Protein AF-A0A7V2CIP9-F1 (afdb_monomer_lite)

Sequence (774 aa):
MRRPSWRCRARSMRAGDEVSRTGVQPMKRLMPIAPMVVFCLCLAISAQAGPSPEFLATIKDDEPNPLPRYATEQERLIPLRPADLRDYMMMAPPPGLVHCVAEYEPMQGAVVRWGTFNALLTEFIVGFAQPGTGLTAWVIVNSSSQQSSAAATLSAAGANMSQVQFIIAATNSVCIRDYGPRYVFQDNTKAVVDHVYNRPRPYDDVIPNLLAQMWYEPIYDLPLLHGGGNFHLLATGAGFTSTLILDENPALTQTQVADFYREYQNIDPLVVYQRLPAGIDATGHIDMWACPVSDTEFIVAEFPSGDPNYLGYTLTEAAAADLVSRGYTVYRVPGLNSGPGGYNGTHYTYTNSVILNDRVFLPYYGGVHSGRDAQALAVWQAAMPNHTIIPVNCAEIIPFGGAVHCVMMHVPAYTQAAPSVKVLSPDGGEVWGAGHVREITWAANDDLAVTSVDLYYSTDGGATFPFVIATGEAHDGRYTWTVPGTMSENCRVRIVVHDGNANSGQDLSDADFTITRVKRQVYDFGTSAGVDRWAYGSYSDSWIEDLEANRTPPECMTEVTAIDPGAYARLAASDATAPSPDPNRYTNPQPLAGDESTLRAEFTIRENPDNIVGLEALWEGYGAGAAHTELYIWDDVAGNWSDGAGRVGDNRYIDAYRAYADYVLSGQIKSGFDNYINGADLLTLLVYCDSFLSGVPSYHDYVQVVVYSLSIGDFDGDGDVDLADFVTFQLCFGGSGNPPATTCPPGVDADLDGDGDVDLADFLIFQQNFTGSQ

Radius of gyration: 42.33 Å; chains: 1; bounding box: 101×97×123 Å

pLDDT: mean 76.07, std 21.79, range [25.22, 98.81]

Structure (mmCIF, N/CA/C/O backbone):
data_AF-A0A7V2CIP9-F1
#
_entry.id   AF-A0A7V2CIP9-F1
#
loop_
_atom_site.group_PDB
_atom_site.id
_atom_site.type_symbol
_atom_site.label_atom_id
_atom_site.label_alt_id
_atom_site.label_comp_id
_atom_site.label_asym_id
_atom_site.label_entity_id
_atom_site.label_seq_id
_atom_site.pdbx_PDB_ins_code
_atom_site.Cartn_x
_atom_site.Cartn_y
_atom_site.Cartn_z
_atom_site.occupancy
_atom_site.B_iso_or_equiv
_atom_site.auth_seq_id
_atom_site.auth_comp_id
_atom_site.auth_asym_id
_atom_site.auth_atom_id
_atom_site.pdbx_PDB_model_num
ATOM 1 N N . MET A 1 1 ? -67.831 -17.554 -13.988 1.00 39.06 1 MET A N 1
ATOM 2 C CA . MET A 1 1 ? -67.340 -17.327 -15.368 1.00 39.06 1 MET A CA 1
ATOM 3 C C . MET A 1 1 ? -66.137 -18.230 -15.614 1.00 39.06 1 MET A C 1
ATOM 5 O O . MET A 1 1 ? -65.437 -18.560 -14.668 1.00 39.06 1 MET A O 1
ATOM 9 N N . ARG A 1 2 ? -66.031 -18.765 -16.832 1.00 32.12 2 ARG A N 1
ATOM 10 C CA . ARG A 1 2 ? -65.379 -20.038 -17.187 1.00 32.12 2 ARG A CA 1
ATOM 11 C C . ARG A 1 2 ? -63.836 -20.039 -17.101 1.00 32.12 2 ARG A C 1
ATOM 13 O O . ARG A 1 2 ? -63.178 -19.195 -17.689 1.00 32.12 2 ARG A O 1
ATOM 20 N N . ARG A 1 3 ? -63.315 -21.077 -16.437 1.00 31.12 3 ARG A N 1
ATOM 21 C CA . ARG A 1 3 ? -62.054 -21.829 -16.677 1.00 31.12 3 ARG A CA 1
ATOM 22 C C . ARG A 1 3 ? -62.180 -22.689 -17.975 1.00 31.12 3 ARG A C 1
ATOM 24 O O . ARG A 1 3 ? -63.314 -22.782 -18.450 1.00 31.12 3 ARG A O 1
ATOM 31 N N . PRO A 1 4 ? -61.197 -23.502 -18.451 1.00 52.28 4 PRO A N 1
ATOM 32 C CA . PRO A 1 4 ? -59.718 -23.528 -18.314 1.00 52.28 4 PRO A CA 1
ATOM 33 C C . PRO A 1 4 ? -58.941 -24.041 -19.589 1.00 52.28 4 PRO A C 1
ATOM 35 O O . PRO A 1 4 ? -59.543 -24.355 -20.604 1.00 52.28 4 PRO A O 1
ATOM 38 N N . SER A 1 5 ? -57.601 -24.169 -19.488 1.00 32.22 5 SER A N 1
ATOM 39 C CA . SER A 1 5 ? -56.650 -25.215 -19.998 1.00 32.22 5 SER A CA 1
ATOM 40 C C . SER A 1 5 ? -56.887 -26.106 -21.259 1.00 32.22 5 SER A C 1
ATOM 42 O O . SER A 1 5 ? -57.989 -26.594 -21.469 1.00 32.22 5 SER A O 1
ATOM 44 N N . TRP A 1 6 ? -55.758 -26.502 -21.897 1.00 25.73 6 TRP A N 1
ATOM 45 C CA . TRP A 1 6 ? -55.361 -27.815 -22.511 1.00 25.73 6 TRP A CA 1
ATOM 46 C C . TRP A 1 6 ? -54.903 -27.831 -23.996 1.00 25.73 6 TRP A C 1
ATOM 48 O O . TRP A 1 6 ? -55.658 -27.504 -24.898 1.00 25.73 6 TRP A O 1
ATOM 58 N N . ARG A 1 7 ? -53.671 -28.355 -24.186 1.00 29.30 7 ARG A N 1
ATOM 59 C CA . ARG A 1 7 ? -53.138 -29.363 -25.153 1.00 29.30 7 ARG A CA 1
ATOM 60 C C . ARG A 1 7 ? -53.566 -29.420 -26.633 1.00 29.30 7 ARG A C 1
ATOM 62 O O . ARG A 1 7 ? -54.746 -29.542 -26.922 1.00 29.30 7 ARG A O 1
ATOM 69 N N . CYS A 1 8 ? -52.575 -29.713 -27.499 1.00 25.22 8 CYS A N 1
ATOM 70 C CA . CYS A 1 8 ? -52.449 -30.870 -28.442 1.00 25.22 8 CYS A CA 1
ATOM 71 C C . CYS A 1 8 ? -51.489 -30.502 -29.602 1.00 25.22 8 CYS A C 1
ATOM 73 O O . CYS A 1 8 ? -51.381 -29.330 -29.916 1.00 25.22 8 CYS A O 1
ATOM 75 N N . ARG A 1 9 ? -50.802 -31.376 -30.355 1.00 28.56 9 ARG A N 1
ATOM 76 C CA . ARG A 1 9 ? -50.538 -32.829 -30.392 1.00 28.56 9 ARG A CA 1
ATOM 77 C C . ARG A 1 9 ? -49.434 -33.045 -31.445 1.00 28.56 9 ARG A C 1
ATOM 79 O O . ARG A 1 9 ? -49.301 -32.261 -32.378 1.00 28.56 9 ARG A O 1
ATOM 86 N N . ALA A 1 10 ? -48.739 -34.170 -31.327 1.00 29.56 10 ALA A N 1
ATOM 87 C CA . ALA A 1 10 ? -47.826 -34.736 -32.314 1.00 29.56 10 ALA A CA 1
ATOM 88 C C . ALA A 1 10 ? -48.507 -35.158 -33.636 1.00 29.56 10 ALA A C 1
ATOM 90 O O . ALA A 1 10 ? -49.701 -35.474 -33.661 1.00 29.56 10 ALA A O 1
ATOM 91 N N . ARG A 1 11 ? -47.700 -35.308 -34.698 1.00 28.03 11 ARG A N 1
ATOM 92 C CA . ARG A 1 11 ? -47.987 -36.189 -35.841 1.00 28.03 11 ARG A CA 1
ATOM 93 C C . ARG A 1 11 ? -46.730 -36.974 -36.232 1.00 28.03 11 ARG A C 1
ATOM 95 O O . ARG A 1 11 ? -45.695 -36.394 -36.528 1.00 28.03 11 ARG A O 1
ATOM 102 N N . SER A 1 12 ? -46.863 -38.297 -36.204 1.00 29.58 12 SER A N 1
ATOM 103 C CA . SER A 1 12 ? -45.925 -39.317 -36.682 1.00 29.58 12 SER A CA 1
ATOM 104 C C . SER A 1 12 ? -46.082 -39.585 -38.183 1.00 29.58 12 SER A C 1
ATOM 106 O O . SER A 1 12 ? -47.197 -39.428 -38.679 1.00 29.58 12 SER A O 1
ATOM 108 N N . MET A 1 13 ? -45.031 -40.116 -38.826 1.00 27.31 13 MET A N 1
ATOM 109 C CA . MET A 1 13 ? -44.963 -41.069 -39.971 1.00 27.31 13 MET A CA 1
ATOM 110 C C . MET A 1 13 ? -43.588 -40.847 -40.647 1.00 27.31 13 MET A C 1
ATOM 112 O O . MET A 1 13 ? -43.211 -39.696 -40.799 1.00 27.31 13 MET A O 1
ATOM 116 N N . ARG A 1 14 ? -42.760 -41.808 -41.078 1.00 29.27 14 ARG A N 1
ATOM 117 C CA . ARG A 1 14 ? -42.864 -43.244 -41.394 1.00 29.27 14 ARG A CA 1
ATOM 118 C C . ARG A 1 14 ? -41.447 -43.856 -41.425 1.00 29.27 14 ARG A C 1
ATOM 120 O O . ARG A 1 14 ? -40.468 -43.132 -41.558 1.00 29.27 14 ARG A O 1
ATOM 127 N N . ALA A 1 15 ? -41.409 -45.182 -41.330 1.00 30.52 15 ALA A N 1
ATOM 128 C CA . ALA A 1 15 ? -40.262 -46.081 -41.434 1.00 30.52 15 ALA A CA 1
ATOM 129 C C . ALA A 1 15 ? -39.859 -46.420 -42.890 1.00 30.52 15 ALA A C 1
ATOM 131 O O . ALA A 1 15 ? -40.633 -46.160 -43.814 1.00 30.52 15 ALA A O 1
ATOM 132 N N . GLY A 1 16 ? -38.697 -47.069 -43.031 1.00 27.97 16 GLY A N 1
ATOM 133 C CA . GLY A 1 16 ? -38.227 -47.849 -44.189 1.00 27.97 16 GLY A CA 1
ATOM 134 C C . GLY A 1 16 ? -36.708 -48.048 -44.074 1.00 27.97 16 GLY A C 1
ATOM 135 O O . GLY A 1 16 ? -35.985 -47.064 -44.174 1.00 27.97 16 GLY A O 1
ATOM 136 N N . ASP A 1 17 ? -36.235 -49.181 -43.540 1.00 28.70 17 ASP A N 1
ATOM 137 C CA . ASP A 1 17 ? -35.760 -50.380 -44.282 1.00 28.70 17 ASP A CA 1
ATOM 138 C C . ASP A 1 17 ? -34.271 -50.207 -44.665 1.00 28.70 17 ASP A C 1
ATOM 140 O O . ASP A 1 17 ? -33.869 -49.123 -45.062 1.00 28.70 17 ASP A O 1
ATOM 144 N N . GLU A 1 18 ? -33.334 -51.154 -44.619 1.00 32.72 18 GLU A N 1
ATOM 145 C CA . GLU A 1 18 ? -33.196 -52.543 -44.170 1.00 32.72 18 GLU A CA 1
ATOM 146 C C . GLU A 1 18 ? -31.698 -52.905 -44.430 1.00 32.72 18 GLU A C 1
ATOM 148 O O . GLU A 1 18 ? -31.110 -52.398 -45.378 1.00 32.72 18 GLU A O 1
ATOM 153 N N . VAL A 1 19 ? -31.104 -53.782 -43.597 1.00 31.64 19 VAL A N 1
ATOM 154 C CA . VAL A 1 19 ? -30.295 -54.989 -43.963 1.00 31.64 19 VAL A CA 1
ATOM 155 C C . VAL A 1 19 ? -29.043 -54.802 -44.872 1.00 31.64 19 VAL A C 1
ATOM 157 O O . VAL A 1 19 ? -29.129 -54.345 -45.997 1.00 31.64 19 VAL A O 1
ATOM 160 N N . SER A 1 20 ? -27.804 -55.224 -44.554 1.00 30.27 20 SER A N 1
ATOM 161 C CA . SER A 1 20 ? -27.282 -56.597 -44.309 1.00 30.27 20 SER A CA 1
ATOM 162 C C . SER A 1 20 ? -25.745 -56.544 -44.094 1.00 30.27 20 SER A C 1
ATOM 164 O O . SER A 1 20 ? -25.093 -55.712 -44.709 1.00 30.27 20 SER A O 1
ATOM 166 N N . ARG A 1 21 ? -25.149 -57.296 -43.139 1.00 31.67 21 ARG A N 1
ATOM 167 C CA . ARG A 1 21 ? -24.432 -58.610 -43.281 1.00 31.67 21 ARG A CA 1
ATOM 168 C C . ARG A 1 21 ? -23.214 -58.561 -44.239 1.00 31.67 21 ARG A C 1
ATOM 170 O O . ARG A 1 21 ? -23.349 -58.065 -45.338 1.00 31.67 21 ARG A O 1
ATOM 177 N N . THR A 1 22 ? -22.005 -59.078 -43.977 1.00 30.59 22 THR A N 1
ATOM 178 C CA . THR A 1 22 ? -21.508 -60.225 -43.178 1.00 30.59 22 THR A CA 1
ATOM 179 C C . THR A 1 22 ? -19.975 -60.311 -43.343 1.00 30.59 22 THR A C 1
ATOM 181 O O . THR A 1 22 ? -19.478 -59.950 -44.405 1.00 30.59 22 THR A O 1
ATOM 184 N N . GLY A 1 23 ? -19.239 -60.893 -42.382 1.00 28.36 23 GLY A N 1
ATOM 185 C CA . GLY A 1 23 ? -17.846 -61.340 -42.586 1.00 28.36 23 GLY A CA 1
ATOM 186 C C . GLY A 1 23 ? -17.164 -61.859 -41.310 1.00 28.36 23 GLY A C 1
ATOM 187 O O . GLY A 1 23 ? -17.035 -61.120 -40.348 1.00 28.36 23 GLY A O 1
ATOM 188 N N . VAL A 1 24 ? -16.775 -63.137 -41.287 1.00 29.91 24 VAL A N 1
ATOM 189 C CA . VAL A 1 24 ? -16.472 -63.987 -40.113 1.00 29.91 24 VAL A CA 1
ATOM 190 C C . VAL A 1 24 ? -14.959 -64.083 -39.763 1.00 29.91 24 VAL A C 1
ATOM 192 O O . VAL A 1 24 ? -14.133 -64.147 -40.662 1.00 29.91 24 VAL A O 1
ATOM 195 N N . GLN A 1 25 ? -14.674 -64.123 -38.443 1.00 29.19 25 GLN A N 1
ATOM 196 C CA . GLN A 1 25 ? -13.543 -64.598 -37.572 1.00 29.19 25 GLN A CA 1
ATOM 197 C C . GLN A 1 25 ? -12.498 -65.665 -38.065 1.00 29.19 25 GLN A C 1
ATOM 199 O O . GLN A 1 25 ? -12.768 -66.237 -39.118 1.00 29.19 25 GLN A O 1
ATOM 204 N N . PRO A 1 26 ? -11.404 -66.085 -37.317 1.00 48.12 26 PRO A N 1
ATOM 205 C CA . PRO A 1 26 ? -10.992 -65.838 -35.893 1.00 48.12 26 PRO A CA 1
ATOM 206 C C . PRO A 1 26 ? -9.462 -65.686 -35.514 1.00 48.12 26 PRO A C 1
ATOM 208 O O . PRO A 1 26 ? -8.558 -66.043 -36.257 1.00 48.12 26 PRO A O 1
ATOM 211 N N . MET A 1 27 ? -9.229 -65.302 -34.236 1.00 26.83 27 MET A N 1
ATOM 212 C CA . MET A 1 27 ? -8.188 -65.729 -33.245 1.00 26.83 27 MET A CA 1
ATOM 213 C C . MET A 1 27 ? -6.658 -65.524 -33.459 1.00 26.83 27 MET A C 1
ATOM 215 O O . MET A 1 27 ? -6.019 -66.302 -34.157 1.00 26.83 27 MET A O 1
ATOM 219 N N . LYS A 1 28 ? -6.009 -64.725 -32.582 1.00 28.95 28 LYS A N 1
ATOM 220 C CA . LYS A 1 28 ? -5.278 -65.191 -31.365 1.00 28.95 28 LYS A CA 1
ATOM 221 C C . LYS A 1 28 ? -4.706 -64.030 -30.517 1.00 28.95 28 LYS A C 1
ATOM 223 O O . LYS A 1 28 ? -4.309 -62.994 -31.025 1.00 28.95 28 LYS A O 1
ATOM 228 N N . ARG A 1 29 ? -4.727 -64.270 -29.201 1.00 31.05 29 ARG A N 1
ATOM 229 C CA . ARG A 1 29 ? -4.415 -63.432 -28.022 1.00 31.05 29 ARG A CA 1
ATOM 230 C C . ARG A 1 29 ? -3.037 -62.751 -28.013 1.00 31.05 29 ARG A C 1
ATOM 232 O O . ARG A 1 29 ? -2.059 -63.430 -28.292 1.00 31.05 29 ARG A O 1
ATOM 239 N N . LEU A 1 30 ? -2.973 -61.533 -27.461 1.00 29.00 30 LEU A N 1
ATOM 240 C CA . LEU A 1 30 ? -2.227 -61.181 -26.231 1.00 29.00 30 LEU A CA 1
ATOM 241 C C . LEU A 1 30 ? -2.522 -59.711 -25.841 1.00 29.00 30 LEU A C 1
ATOM 243 O O . LEU A 1 30 ? -2.267 -58.796 -26.612 1.00 29.00 30 LEU A O 1
ATOM 247 N N . MET A 1 31 ? -3.109 -59.506 -24.656 1.00 28.64 31 MET A N 1
ATOM 248 C CA . MET A 1 31 ? -3.141 -58.227 -23.914 1.00 28.64 31 MET A CA 1
ATOM 249 C C . MET A 1 31 ? -1.720 -57.929 -23.378 1.00 28.64 31 MET A C 1
ATOM 251 O O . MET A 1 31 ? -1.001 -58.913 -23.168 1.00 28.64 31 MET A O 1
ATOM 255 N N . PRO A 1 32 ? -1.303 -56.666 -23.098 1.00 35.09 32 PRO A N 1
ATOM 256 C CA . PRO A 1 32 ? -2.047 -55.782 -22.186 1.00 35.09 32 PRO A CA 1
ATOM 257 C C . PRO A 1 32 ? -1.958 -54.243 -22.408 1.00 35.09 32 PRO A C 1
ATOM 259 O O . PRO A 1 32 ? -1.098 -53.737 -23.113 1.00 35.09 32 PRO A O 1
ATOM 262 N N . ILE A 1 33 ? -2.862 -53.540 -21.707 1.00 28.33 33 ILE A N 1
ATOM 263 C CA . ILE A 1 33 ? -2.816 -52.137 -21.229 1.00 28.33 33 ILE A CA 1
ATOM 264 C C . ILE A 1 33 ? -2.806 -51.020 -22.294 1.00 28.33 33 ILE A C 1
ATOM 266 O O . ILE A 1 33 ? -1.794 -50.697 -22.903 1.00 28.33 33 ILE A O 1
ATOM 270 N N . ALA A 1 34 ? -3.956 -50.352 -22.424 1.00 25.34 34 ALA A N 1
ATOM 271 C CA . ALA A 1 34 ? -4.099 -49.054 -23.077 1.00 25.34 34 ALA A CA 1
ATOM 272 C C . ALA A 1 34 ? -4.064 -47.928 -22.027 1.00 25.34 34 ALA A C 1
ATOM 274 O O . ALA A 1 34 ? -4.742 -48.063 -21.005 1.00 25.34 34 ALA A O 1
ATOM 275 N N . PRO A 1 35 ? -3.397 -46.790 -22.281 1.00 32.53 35 PRO A N 1
ATOM 276 C CA . PRO A 1 35 ? -3.831 -45.518 -21.736 1.00 32.53 35 PRO A CA 1
ATOM 277 C C . PRO A 1 35 ? -4.887 -44.916 -22.676 1.00 32.53 35 PRO A C 1
ATOM 279 O O . PRO A 1 35 ? -4.668 -44.771 -23.881 1.00 32.53 35 PRO A O 1
ATOM 282 N N . MET A 1 36 ? -6.058 -44.589 -22.124 1.00 27.70 36 MET A N 1
ATOM 283 C CA . MET A 1 36 ? -7.051 -43.739 -22.781 1.00 27.70 36 MET A CA 1
ATOM 284 C C . MET A 1 36 ? -6.409 -42.383 -23.084 1.00 27.70 36 MET A C 1
ATOM 286 O O . MET A 1 36 ? -6.148 -41.598 -22.177 1.00 27.70 36 MET A O 1
ATOM 290 N N . VAL A 1 37 ? -6.187 -42.100 -24.365 1.00 28.55 37 VAL A N 1
ATOM 291 C CA . VAL A 1 37 ? -5.985 -40.736 -24.853 1.00 28.55 37 VAL A CA 1
ATOM 292 C C . VAL A 1 37 ? -7.336 -40.034 -24.749 1.00 28.55 37 VAL A C 1
ATOM 294 O O . VAL A 1 37 ? -8.215 -40.217 -25.591 1.00 28.55 37 VAL A O 1
ATOM 297 N N . VAL A 1 38 ? -7.527 -39.273 -23.674 1.00 29.77 38 VAL A N 1
ATOM 298 C CA . VAL A 1 38 ? -8.594 -38.277 -23.596 1.00 29.77 38 VAL A CA 1
ATOM 299 C C . VAL A 1 38 ? -8.181 -37.136 -24.518 1.00 29.77 38 VAL A C 1
ATOM 301 O O . VAL A 1 38 ? -7.238 -36.401 -24.239 1.00 29.77 38 VAL A O 1
ATOM 304 N N . PHE A 1 39 ? -8.869 -37.023 -25.651 1.00 27.08 39 PHE A N 1
ATOM 305 C CA . PHE A 1 39 ? -8.864 -35.818 -26.472 1.00 27.08 39 PHE A CA 1
ATOM 306 C C . PHE A 1 39 ? -9.506 -34.699 -25.638 1.00 27.08 39 PHE A C 1
ATOM 308 O O . PHE A 1 39 ? -10.726 -34.538 -25.629 1.00 27.08 39 PHE A O 1
ATOM 315 N N . CYS A 1 40 ? -8.693 -33.944 -24.898 1.00 27.56 40 CYS A N 1
ATOM 316 C CA . CYS A 1 40 ? -9.096 -32.622 -24.443 1.00 27.56 40 CYS A CA 1
ATOM 317 C C . CYS A 1 40 ? -9.242 -31.755 -25.695 1.00 27.56 40 CYS A C 1
ATOM 319 O O . CYS A 1 40 ? -8.251 -31.382 -26.322 1.00 27.56 40 CYS A O 1
ATOM 321 N N . LEU A 1 41 ? -10.484 -31.441 -26.071 1.00 29.27 41 LEU A N 1
ATOM 322 C CA . LEU A 1 41 ? -10.750 -30.221 -26.820 1.00 29.27 41 LEU A CA 1
ATOM 323 C C . LEU A 1 41 ? -10.322 -29.061 -25.910 1.00 29.27 41 LEU A C 1
ATOM 325 O O . LEU A 1 41 ? -11.104 -28.576 -25.096 1.00 29.27 41 LEU A O 1
ATOM 329 N N . CYS A 1 42 ? -9.065 -28.638 -26.029 1.00 28.78 42 CYS A N 1
ATOM 330 C CA . CYS A 1 42 ? -8.673 -27.305 -25.613 1.00 28.78 42 CYS A CA 1
ATOM 331 C C . CYS A 1 42 ? -9.458 -26.338 -26.500 1.00 28.78 42 CYS A C 1
ATOM 333 O O . CYS A 1 42 ? -9.143 -26.160 -27.677 1.00 28.78 42 CYS A O 1
ATOM 335 N N . LEU A 1 43 ? -10.508 -25.734 -25.945 1.00 29.88 43 LEU A N 1
ATOM 336 C CA . LEU A 1 43 ? -10.954 -24.430 -26.405 1.00 29.88 43 LEU A CA 1
ATOM 337 C C . LEU A 1 43 ? -9.768 -23.494 -26.179 1.00 29.88 43 LEU A C 1
ATOM 339 O O . LEU A 1 43 ? -9.537 -23.028 -25.068 1.00 29.88 43 LEU A O 1
ATOM 343 N N . ALA A 1 44 ? -8.968 -23.297 -27.225 1.00 29.84 44 ALA A N 1
ATOM 344 C CA . ALA A 1 44 ? -8.040 -22.190 -27.283 1.00 29.84 44 ALA A CA 1
ATOM 345 C C . ALA A 1 44 ? -8.887 -20.920 -27.167 1.00 29.84 44 ALA A C 1
ATOM 347 O O . ALA A 1 44 ? -9.537 -20.508 -28.128 1.00 29.84 44 ALA A O 1
ATOM 348 N N . ILE A 1 45 ? -8.923 -20.335 -25.971 1.00 31.44 45 ILE A N 1
ATOM 349 C CA . ILE A 1 45 ? -9.196 -18.912 -25.835 1.00 31.44 45 ILE A CA 1
ATOM 350 C C . ILE A 1 45 ? -8.103 -18.264 -26.677 1.00 31.44 45 ILE A C 1
ATOM 352 O O . ILE A 1 45 ? -6.917 -18.390 -26.377 1.00 31.44 45 ILE A O 1
ATOM 356 N N . SER A 1 46 ? -8.489 -17.694 -27.814 1.00 34.00 46 SER A N 1
ATOM 357 C CA . SER A 1 46 ? -7.578 -16.927 -28.646 1.00 34.00 46 SER A CA 1
ATOM 358 C C . SER A 1 46 ? -7.009 -15.813 -27.776 1.00 34.00 46 SER A C 1
ATOM 360 O O . SER A 1 46 ? -7.753 -14.905 -27.409 1.00 34.00 46 SER A O 1
ATOM 362 N N . ALA A 1 47 ? -5.723 -15.893 -27.427 1.00 40.53 47 ALA A N 1
ATOM 363 C CA . ALA A 1 47 ? -4.980 -14.746 -26.932 1.00 40.53 47 ALA A CA 1
ATOM 364 C C . ALA A 1 47 ? -5.182 -13.632 -27.963 1.00 40.53 47 ALA A C 1
ATOM 366 O O . ALA A 1 47 ? -4.738 -13.750 -29.108 1.00 40.53 47 ALA A O 1
ATOM 367 N N . GLN A 1 48 ? -5.985 -12.632 -27.613 1.00 49.50 48 GLN A N 1
ATOM 368 C CA . GLN A 1 48 ? -6.288 -11.541 -28.518 1.00 49.50 48 GLN A CA 1
ATOM 369 C C . GLN A 1 48 ? -4.983 -10.781 -28.739 1.00 49.50 48 GLN A C 1
ATOM 371 O O . GLN A 1 48 ? -4.383 -10.289 -27.787 1.00 49.50 48 GLN A O 1
ATOM 376 N N . ALA A 1 49 ? -4.500 -10.797 -29.982 1.00 58.78 49 ALA A N 1
ATOM 377 C CA . ALA A 1 49 ? -3.256 -10.142 -30.349 1.00 58.78 49 ALA A CA 1
ATOM 378 C C . ALA A 1 49 ? -3.360 -8.654 -29.996 1.00 58.78 49 ALA A C 1
ATOM 380 O O . ALA A 1 49 ? -4.365 -8.018 -30.323 1.00 58.78 49 ALA A O 1
ATOM 381 N N . GLY A 1 50 ? -2.340 -8.129 -29.312 1.00 76.12 50 GLY A N 1
ATOM 382 C CA . GLY A 1 50 ? -2.202 -6.699 -29.053 1.00 76.12 50 GLY A CA 1
ATOM 383 C C . GLY A 1 50 ? -2.129 -5.879 -30.351 1.00 76.12 50 GLY A C 1
ATOM 384 O O . GLY A 1 50 ? -2.262 -6.423 -31.454 1.00 76.12 50 GLY A O 1
ATOM 385 N N . PRO A 1 51 ? -1.917 -4.559 -30.250 1.00 88.69 51 PRO A N 1
ATOM 386 C CA . PRO A 1 51 ? -1.857 -3.688 -31.417 1.00 88.69 51 PRO A CA 1
ATOM 387 C C . PRO A 1 51 ? -0.796 -4.178 -32.412 1.00 88.69 51 PRO A C 1
ATOM 389 O O . PRO A 1 51 ? 0.300 -4.573 -32.021 1.00 88.69 51 PRO A O 1
ATOM 392 N N . SER A 1 52 ? -1.103 -4.161 -33.713 1.00 89.69 52 SER A N 1
ATOM 393 C CA . SER A 1 52 ? -0.144 -4.615 -34.731 1.00 89.69 52 SER A CA 1
ATOM 394 C C . SER A 1 52 ? 1.120 -3.739 -34.731 1.00 89.69 52 SER A C 1
ATOM 396 O O . SER A 1 52 ? 0.974 -2.515 -34.619 1.00 89.69 52 SER A O 1
ATOM 398 N N . PRO A 1 53 ? 2.324 -4.296 -34.960 1.00 88.50 53 PRO A N 1
ATOM 399 C CA . PRO A 1 53 ? 3.555 -3.511 -35.075 1.00 88.50 53 PRO A CA 1
ATOM 400 C C . PRO A 1 53 ? 3.467 -2.377 -36.106 1.00 88.50 53 PRO A C 1
ATOM 402 O O . PRO A 1 53 ? 4.010 -1.297 -35.885 1.00 88.50 53 PRO A O 1
ATOM 405 N N . GLU A 1 54 ? 2.741 -2.584 -37.212 1.00 91.56 54 GLU A N 1
ATOM 406 C CA . GLU A 1 54 ? 2.526 -1.556 -38.233 1.00 91.56 54 GLU A CA 1
ATOM 407 C C . GLU A 1 54 ? 1.733 -0.366 -37.692 1.00 91.56 54 GLU A C 1
ATOM 409 O O . GLU A 1 54 ? 2.059 0.771 -38.013 1.00 91.56 54 GLU A O 1
ATOM 414 N N . PHE A 1 55 ? 0.713 -0.615 -36.865 1.00 93.62 55 PHE A N 1
ATOM 415 C CA . PHE A 1 55 ? -0.058 0.439 -36.207 1.00 93.62 55 PHE A CA 1
ATOM 416 C C . PHE A 1 55 ? 0.789 1.177 -35.169 1.00 93.62 55 PHE A C 1
ATOM 418 O O . PHE A 1 55 ? 0.818 2.407 -35.188 1.00 93.62 55 PHE A O 1
ATOM 425 N N . LEU A 1 56 ? 1.522 0.448 -34.320 1.00 92.69 56 LEU A N 1
ATOM 426 C CA . LEU A 1 56 ? 2.397 1.045 -33.305 1.00 92.69 56 LEU A CA 1
ATOM 427 C C . LEU A 1 56 ? 3.423 1.999 -33.934 1.00 92.69 56 LEU A C 1
ATOM 429 O O . LEU A 1 56 ? 3.609 3.107 -33.440 1.00 92.69 56 LEU A O 1
ATOM 433 N N . ALA A 1 57 ? 3.989 1.639 -35.089 1.00 91.69 57 ALA A N 1
ATOM 434 C CA . ALA A 1 57 ? 4.924 2.486 -35.833 1.00 91.69 57 ALA A CA 1
ATOM 435 C C . ALA A 1 57 ? 4.306 3.781 -36.411 1.00 91.69 57 ALA A C 1
ATOM 437 O O . ALA A 1 57 ? 5.039 4.653 -36.880 1.00 91.69 57 ALA A O 1
ATOM 438 N N . THR A 1 58 ? 2.973 3.923 -36.421 1.00 95.12 58 THR A N 1
ATOM 439 C CA . THR A 1 58 ? 2.295 5.163 -36.853 1.00 95.12 58 THR A CA 1
ATOM 440 C C . THR A 1 58 ? 2.059 6.161 -35.724 1.00 95.12 58 THR A C 1
ATOM 442 O O . THR A 1 58 ? 1.759 7.327 -36.003 1.00 95.12 58 THR A O 1
ATOM 445 N N . ILE A 1 59 ? 2.175 5.715 -34.471 1.00 94.88 59 ILE A N 1
ATOM 446 C CA . ILE A 1 59 ? 1.909 6.536 -33.293 1.00 94.88 59 ILE A CA 1
ATOM 447 C C . ILE A 1 59 ? 2.991 7.608 -33.179 1.00 94.88 59 ILE A C 1
ATOM 449 O O . ILE A 1 59 ? 4.169 7.365 -33.432 1.00 94.88 59 ILE A O 1
ATOM 453 N N . LYS A 1 60 ? 2.572 8.822 -32.822 1.00 92.69 60 LYS A N 1
ATOM 454 C CA . LYS A 1 60 ? 3.472 9.945 -32.575 1.00 92.69 60 LYS A CA 1
ATOM 455 C C . LYS A 1 60 ? 3.399 10.345 -31.115 1.00 92.69 60 LYS A C 1
ATOM 457 O O . LYS A 1 60 ? 2.310 10.405 -30.543 1.00 92.69 60 LYS A O 1
ATOM 462 N N . ASP A 1 61 ? 4.558 10.656 -30.560 1.00 93.25 61 ASP A N 1
ATOM 463 C CA . ASP A 1 61 ? 4.658 11.204 -29.217 1.00 93.25 61 ASP A CA 1
ATOM 464 C C . ASP A 1 61 ? 4.114 12.628 -29.183 1.00 93.25 61 ASP A C 1
ATOM 466 O O . ASP A 1 61 ? 4.439 13.461 -30.036 1.00 93.25 61 ASP A O 1
ATOM 470 N N . ASP A 1 62 ? 3.294 12.903 -28.173 1.00 89.38 62 ASP A N 1
ATOM 471 C CA . ASP A 1 62 ? 2.809 14.255 -27.900 1.00 89.38 62 ASP A CA 1
ATOM 472 C C . ASP A 1 62 ? 3.948 15.125 -27.336 1.00 89.38 62 ASP A C 1
ATOM 474 O O . ASP A 1 62 ? 3.968 16.343 -27.520 1.00 89.38 62 ASP A O 1
ATOM 478 N N . GLU A 1 63 ? 4.926 14.486 -26.686 1.00 90.81 63 GLU A N 1
ATOM 479 C CA . GLU A 1 63 ? 6.114 15.095 -26.096 1.00 90.81 63 GLU A CA 1
ATOM 480 C C . GLU A 1 63 ? 7.385 14.421 -26.649 1.00 90.81 63 GLU A C 1
ATOM 482 O O . GLU A 1 63 ? 7.951 13.534 -26.009 1.00 90.81 63 GLU A O 1
ATOM 487 N N . PRO A 1 64 ? 7.869 14.827 -27.840 1.00 84.50 64 PRO A N 1
ATOM 488 C CA . PRO A 1 64 ? 8.921 14.110 -28.575 1.00 84.50 64 PRO A CA 1
ATOM 489 C C . PRO A 1 64 ? 10.336 14.263 -27.992 1.00 84.50 64 PRO A C 1
ATOM 491 O O . PRO A 1 64 ? 11.289 13.725 -28.550 1.00 84.50 64 PRO A O 1
ATOM 494 N N . ASN A 1 65 ? 10.497 15.023 -26.905 1.00 85.50 65 ASN A N 1
ATOM 495 C CA . ASN A 1 65 ? 11.781 15.266 -26.250 1.00 85.50 65 ASN A CA 1
ATOM 496 C C . ASN A 1 65 ? 11.766 14.627 -24.851 1.00 85.50 65 ASN A C 1
ATOM 498 O O . ASN A 1 65 ? 11.517 15.341 -23.877 1.00 85.50 65 ASN A O 1
ATOM 502 N N . PRO A 1 66 ? 11.998 13.304 -24.738 1.00 83.81 66 PRO A N 1
ATOM 503 C CA . PRO A 1 66 ? 12.036 12.630 -23.445 1.00 83.81 66 PRO A CA 1
ATOM 504 C C . PRO A 1 66 ? 13.094 13.253 -22.537 1.00 83.81 66 PRO A C 1
ATOM 506 O O . PRO A 1 66 ? 14.240 13.465 -22.947 1.00 83.81 66 PRO A O 1
ATOM 509 N N . LEU A 1 67 ? 12.729 13.491 -21.278 1.00 83.69 67 LEU A N 1
ATOM 510 C CA . LEU A 1 67 ? 13.723 13.739 -20.242 1.00 83.69 67 LEU A CA 1
ATOM 511 C C . LEU A 1 67 ? 14.462 12.430 -19.931 1.00 83.69 67 LEU A C 1
ATOM 513 O O . LEU A 1 67 ? 13.823 11.379 -19.826 1.00 83.69 67 LEU A O 1
ATOM 517 N N . PRO A 1 68 ? 15.794 12.464 -19.753 1.00 72.75 68 PRO A N 1
ATOM 518 C CA . PRO A 1 68 ? 16.526 11.286 -19.306 1.00 72.75 68 PRO A CA 1
ATOM 519 C C . PRO A 1 68 ? 16.109 10.904 -17.880 1.00 72.75 68 PRO A C 1
ATOM 521 O O . PRO A 1 68 ? 15.630 11.742 -17.118 1.00 72.75 68 PRO A O 1
ATOM 524 N N . ARG A 1 69 ? 16.341 9.660 -17.452 1.00 69.00 69 ARG A N 1
ATOM 525 C CA . ARG A 1 69 ? 16.010 9.242 -16.074 1.00 69.00 69 ARG A CA 1
ATOM 526 C C . ARG A 1 69 ? 16.969 9.797 -15.004 1.00 69.00 69 ARG A C 1
ATOM 528 O O . ARG A 1 69 ? 16.704 9.676 -13.811 1.00 69.00 69 ARG A O 1
ATOM 535 N N . TYR A 1 70 ? 18.064 10.449 -15.398 1.00 73.69 70 TYR A N 1
ATOM 536 C CA . TYR A 1 70 ? 18.968 11.206 -14.520 1.00 73.69 70 TYR A CA 1
ATOM 537 C C . TYR A 1 70 ? 18.676 12.715 -14.573 1.00 73.69 70 TYR A C 1
ATOM 539 O O . TYR A 1 70 ? 18.144 13.212 -15.561 1.00 73.69 70 TYR A O 1
ATOM 547 N N . ALA A 1 71 ? 19.067 13.462 -13.535 1.00 79.19 71 ALA A N 1
ATOM 548 C CA . ALA A 1 71 ? 18.940 14.921 -13.525 1.00 79.19 71 ALA A CA 1
ATOM 549 C C . ALA A 1 71 ? 19.953 15.576 -14.483 1.00 79.19 71 ALA A C 1
ATOM 551 O O . ALA A 1 71 ? 21.176 15.450 -14.304 1.00 79.19 71 ALA A O 1
ATOM 552 N N . THR A 1 72 ? 19.442 16.302 -15.474 1.00 78.75 72 THR A N 1
ATOM 553 C CA . THR A 1 72 ? 20.218 17.172 -16.364 1.00 78.75 72 THR A CA 1
ATOM 554 C C . THR A 1 72 ? 20.861 18.326 -15.589 1.00 78.75 72 THR A C 1
ATOM 556 O O . THR A 1 72 ? 20.477 18.648 -14.466 1.00 78.75 72 THR A O 1
ATOM 559 N N . GLU A 1 73 ? 21.868 18.975 -16.174 1.00 79.38 73 GLU A N 1
ATOM 560 C CA . GLU A 1 73 ? 22.542 20.115 -15.535 1.00 79.38 73 GLU A CA 1
ATOM 561 C C . GLU A 1 73 ? 21.576 21.272 -15.235 1.00 79.38 73 GLU A C 1
ATOM 563 O O . GLU A 1 73 ? 21.662 21.890 -14.178 1.00 79.38 73 GLU A O 1
ATOM 568 N N . GLN A 1 74 ? 20.610 21.508 -16.126 1.00 77.88 74 GLN A N 1
ATOM 569 C CA . GLN A 1 74 ? 19.574 22.522 -15.949 1.00 77.88 74 GLN A CA 1
ATOM 570 C C . GLN A 1 74 ? 18.606 22.164 -14.814 1.00 77.88 74 GLN A C 1
ATOM 572 O O . GLN A 1 74 ? 18.247 23.026 -14.016 1.00 77.88 74 GLN A O 1
ATOM 577 N N . GLU A 1 75 ? 18.215 20.892 -14.722 1.00 82.88 75 GLU A N 1
ATOM 578 C CA . GLU A 1 75 ? 17.360 20.369 -13.654 1.00 82.88 75 GLU A CA 1
ATOM 579 C C . GLU A 1 75 ? 17.989 20.573 -12.271 1.00 82.88 75 GLU A C 1
ATOM 581 O O . GLU A 1 75 ? 17.295 20.975 -11.346 1.00 82.88 75 GLU A O 1
ATOM 586 N N . ARG A 1 76 ? 19.311 20.414 -12.124 1.00 81.75 76 ARG A N 1
ATOM 587 C CA . ARG A 1 76 ? 20.020 20.576 -10.833 1.00 81.75 76 ARG A CA 1
ATOM 588 C C . ARG A 1 76 ? 19.934 21.980 -10.220 1.00 81.75 76 ARG A C 1
ATOM 590 O O . ARG A 1 76 ? 20.354 22.160 -9.080 1.00 81.75 76 ARG A O 1
ATOM 597 N N . LEU A 1 77 ? 19.431 22.968 -10.959 1.00 81.19 77 LEU A N 1
ATOM 598 C CA . LEU A 1 77 ? 19.187 24.325 -10.462 1.00 81.19 77 LEU A CA 1
ATOM 599 C C . LEU A 1 77 ? 17.803 24.486 -9.812 1.00 81.19 77 LEU A C 1
ATOM 601 O O . LEU A 1 77 ? 17.541 25.512 -9.186 1.00 81.19 77 LEU A O 1
ATOM 605 N N . ILE A 1 78 ? 16.916 23.504 -9.978 1.00 81.50 78 ILE A N 1
ATOM 606 C CA . ILE A 1 78 ? 15.551 23.511 -9.455 1.00 81.50 78 ILE A CA 1
ATOM 607 C C . ILE A 1 78 ? 15.556 22.839 -8.064 1.00 81.50 78 ILE A C 1
ATOM 609 O O . ILE A 1 78 ? 16.194 21.798 -7.892 1.00 81.50 78 ILE A O 1
ATOM 613 N N . PRO A 1 79 ? 14.881 23.408 -7.048 1.00 76.56 79 PRO A N 1
ATOM 614 C CA . PRO A 1 79 ? 14.702 22.746 -5.754 1.00 76.56 79 PRO A CA 1
ATOM 615 C C . PRO A 1 79 ? 13.952 21.412 -5.887 1.00 76.56 79 PRO A C 1
ATOM 617 O O . PRO A 1 79 ? 13.036 21.303 -6.697 1.00 76.56 79 PRO A O 1
ATOM 620 N N . LEU A 1 80 ? 14.316 20.417 -5.069 1.00 74.94 80 LEU A N 1
ATOM 621 C CA . LEU A 1 80 ? 13.739 19.066 -5.144 1.00 74.94 80 LEU A CA 1
ATOM 622 C C . LEU A 1 80 ? 12.249 19.025 -4.768 1.00 74.94 80 LEU A C 1
ATOM 624 O O . LEU A 1 80 ? 11.471 18.467 -5.529 1.00 74.94 80 LEU 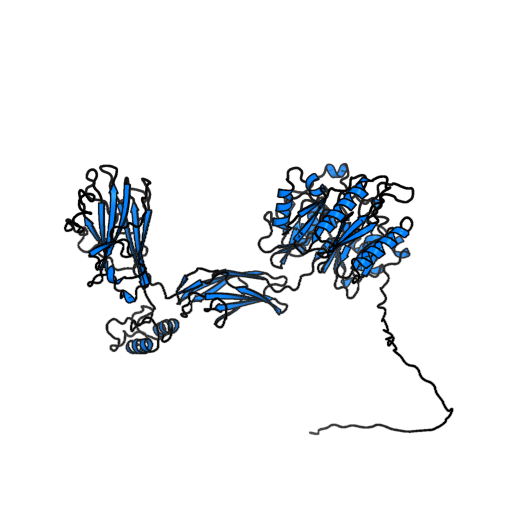A O 1
ATOM 628 N N . ARG A 1 81 ? 11.849 19.666 -3.659 1.00 71.75 81 ARG A N 1
ATOM 629 C CA . ARG A 1 81 ? 10.452 19.705 -3.197 1.00 71.75 81 ARG A CA 1
ATOM 630 C C . ARG A 1 81 ? 10.044 21.107 -2.714 1.00 71.75 81 ARG A C 1
ATOM 632 O O . ARG A 1 81 ? 10.724 21.668 -1.849 1.00 71.75 81 ARG A O 1
ATOM 639 N N . PRO A 1 82 ? 8.965 21.695 -3.260 1.00 64.06 82 PRO A N 1
ATOM 640 C CA . PRO A 1 82 ? 8.323 22.893 -2.714 1.00 64.06 82 PRO A CA 1
ATOM 641 C C . PRO A 1 82 ? 7.813 22.695 -1.271 1.00 64.06 82 PRO A C 1
ATOM 643 O O . PRO A 1 82 ? 7.285 21.639 -0.932 1.00 64.06 82 PRO A O 1
ATOM 646 N N . ALA A 1 83 ? 7.978 23.699 -0.401 1.00 57.81 83 ALA A N 1
ATOM 647 C CA . ALA A 1 83 ? 7.638 23.586 1.027 1.00 57.81 83 ALA A CA 1
ATOM 648 C C . ALA A 1 83 ? 6.122 23.495 1.304 1.00 57.81 83 ALA A C 1
ATOM 650 O O . ALA A 1 83 ? 5.723 22.906 2.301 1.00 57.81 83 ALA A O 1
ATOM 651 N N . ASP A 1 84 ? 5.300 24.045 0.413 1.00 59.22 84 ASP A N 1
ATOM 652 C CA . ASP A 1 84 ? 3.832 24.092 0.460 1.00 59.22 84 ASP A CA 1
ATOM 653 C C . ASP A 1 84 ? 3.150 22.736 0.205 1.00 59.22 84 ASP A C 1
ATOM 655 O O . ASP A 1 84 ? 1.959 22.580 0.457 1.00 59.22 84 ASP A O 1
ATOM 659 N N . LEU A 1 85 ? 3.897 21.727 -0.250 1.00 57.31 85 LEU A N 1
ATOM 660 C CA . LEU A 1 85 ? 3.369 20.378 -0.486 1.00 57.31 85 LEU A CA 1
ATOM 661 C C . LEU A 1 85 ? 3.256 19.530 0.783 1.00 57.31 85 LEU A C 1
ATOM 663 O O . LEU A 1 85 ? 2.531 18.537 0.789 1.00 57.31 85 LEU A O 1
ATOM 667 N N . ARG A 1 86 ? 3.940 19.930 1.861 1.00 59.56 86 ARG A N 1
ATOM 668 C CA . ARG A 1 86 ? 3.922 19.210 3.142 1.00 59.56 86 ARG A CA 1
ATOM 669 C C . ARG A 1 86 ? 2.685 19.488 3.990 1.00 59.56 86 ARG A C 1
ATOM 671 O O . ARG A 1 86 ? 2.412 18.716 4.900 1.00 59.56 86 ARG A O 1
ATOM 678 N N . ASP A 1 87 ? 1.917 20.533 3.683 1.00 58.91 87 ASP A N 1
ATOM 679 C CA . ASP A 1 87 ? 0.776 20.957 4.509 1.00 58.91 87 ASP A CA 1
ATOM 680 C C . ASP A 1 87 ? -0.360 19.915 4.568 1.00 58.91 87 ASP A C 1
ATOM 682 O O . ASP A 1 87 ? -1.173 19.943 5.490 1.00 58.91 87 ASP A O 1
ATOM 686 N N . TYR A 1 88 ? -0.409 18.980 3.611 1.00 59.81 88 TYR A N 1
ATOM 687 C CA . TYR A 1 88 ? -1.440 17.935 3.511 1.00 59.81 88 TYR A CA 1
ATOM 688 C C . TYR A 1 88 ? -0.942 16.532 3.878 1.00 59.81 88 TYR A C 1
ATOM 690 O O . TYR A 1 88 ? -1.714 15.578 3.813 1.00 59.81 88 TYR A O 1
ATOM 698 N N . MET A 1 89 ? 0.338 16.389 4.227 1.00 75.44 89 MET A N 1
ATOM 699 C CA . MET A 1 89 ? 0.958 15.092 4.493 1.00 75.44 89 MET A CA 1
ATOM 700 C C . MET A 1 89 ? 1.115 14.858 5.990 1.00 75.44 89 MET A C 1
ATOM 702 O O . MET A 1 89 ? 1.495 15.756 6.745 1.00 75.44 89 MET A O 1
ATOM 706 N N . MET A 1 90 ? 0.868 13.625 6.427 1.00 76.00 90 MET A N 1
ATOM 707 C CA . MET A 1 90 ? 1.178 13.220 7.792 1.00 76.00 90 MET A CA 1
ATOM 708 C C . MET A 1 90 ? 2.671 12.914 7.903 1.00 76.00 90 MET A C 1
ATOM 710 O O . MET A 1 90 ? 3.187 12.005 7.260 1.00 76.00 90 MET A O 1
ATOM 714 N N . MET A 1 91 ? 3.365 13.694 8.731 1.00 80.88 91 MET A N 1
ATOM 715 C CA . MET A 1 91 ? 4.800 13.524 8.998 1.00 80.88 91 MET A CA 1
ATOM 716 C C . MET A 1 91 ? 5.096 12.401 9.999 1.00 80.88 91 MET A C 1
ATOM 718 O O . MET A 1 91 ? 6.255 12.060 10.207 1.00 80.88 91 MET A O 1
ATOM 722 N N . ALA A 1 92 ? 4.076 11.909 10.703 1.00 86.06 92 ALA A N 1
ATOM 723 C CA . ALA A 1 92 ? 4.197 10.742 11.565 1.00 86.06 92 ALA A CA 1
ATOM 724 C C . ALA A 1 92 ? 3.935 9.477 10.733 1.00 86.06 92 ALA A C 1
ATOM 726 O O . ALA A 1 92 ? 3.129 9.556 9.806 1.00 86.06 92 ALA A O 1
ATOM 727 N N . PRO A 1 93 ? 4.553 8.330 11.061 1.00 89.06 93 PRO A N 1
ATOM 728 C CA . PRO A 1 93 ? 4.243 7.064 10.404 1.00 89.06 93 PRO A CA 1
ATOM 729 C C . PRO A 1 93 ? 2.750 6.697 10.517 1.00 89.06 93 PRO A C 1
ATOM 731 O O . PRO A 1 93 ? 2.078 7.172 11.443 1.00 89.06 93 PRO A O 1
ATOM 734 N N . PRO A 1 94 ? 2.222 5.842 9.620 1.00 88.38 94 PRO A N 1
ATOM 735 C CA . PRO A 1 94 ? 0.862 5.336 9.748 1.00 88.38 94 PRO A CA 1
ATOM 736 C C . PRO A 1 94 ? 0.686 4.608 11.091 1.00 88.38 94 PRO A C 1
ATOM 738 O O . PRO A 1 94 ? 1.508 3.752 11.425 1.00 88.38 94 PRO A O 1
ATOM 741 N N . PRO A 1 95 ? -0.345 4.939 11.890 1.00 81.06 95 PRO A N 1
ATOM 742 C CA . PRO A 1 95 ? -0.649 4.187 13.099 1.00 81.06 95 PRO A CA 1
ATOM 743 C C . PRO A 1 95 ? -1.295 2.840 12.743 1.00 81.06 95 PRO A C 1
ATOM 745 O O . PRO A 1 95 ? -1.829 2.676 11.649 1.00 81.06 95 PRO A O 1
ATOM 748 N N . GLY A 1 96 ? -1.306 1.904 13.692 1.00 79.38 96 GLY A N 1
ATOM 749 C CA . GLY A 1 96 ? -1.978 0.614 13.518 1.00 79.38 96 GLY A CA 1
ATOM 750 C C . GLY A 1 96 ? -1.170 -0.403 12.711 1.00 79.38 96 GLY A C 1
ATOM 751 O O . GLY A 1 96 ? 0.059 -0.327 12.629 1.00 79.38 96 GLY A O 1
ATOM 752 N N . LEU A 1 97 ? -1.858 -1.407 12.169 1.00 78.94 97 LEU A N 1
ATOM 753 C CA . LEU A 1 97 ? -1.252 -2.461 11.366 1.00 78.94 97 LEU A CA 1
ATOM 754 C C . LEU A 1 97 ? -1.023 -1.963 9.943 1.00 78.94 97 LEU A C 1
ATOM 756 O O . LEU A 1 97 ? -1.962 -1.605 9.236 1.00 78.94 97 LEU A O 1
ATOM 760 N N . VAL A 1 98 ? 0.234 -1.997 9.507 1.00 88.75 98 VAL A N 1
ATOM 761 C CA . VAL A 1 98 ? 0.629 -1.607 8.153 1.00 88.75 98 VAL A CA 1
ATOM 762 C C . VAL A 1 98 ? 1.015 -2.846 7.352 1.00 88.75 98 VAL A C 1
ATOM 764 O O . VAL A 1 98 ? 1.858 -3.638 7.773 1.00 88.75 98 VAL A O 1
ATOM 767 N N . HIS A 1 99 ? 0.421 -2.998 6.173 1.00 88.62 99 HIS A N 1
ATOM 768 C CA . HIS A 1 99 ? 0.785 -3.997 5.169 1.00 88.62 99 HIS A CA 1
ATOM 769 C C . HIS A 1 99 ? 1.225 -3.289 3.891 1.00 88.62 99 HIS A C 1
ATOM 771 O O . HIS A 1 99 ? 0.429 -2.598 3.257 1.00 88.62 99 HIS A O 1
ATOM 777 N N . CYS A 1 100 ? 2.489 -3.426 3.500 1.00 89.44 100 CYS A N 1
ATOM 778 C CA . CYS A 1 100 ? 2.947 -2.917 2.210 1.00 89.44 100 CYS A CA 1
ATOM 779 C C . CYS A 1 100 ? 2.698 -3.960 1.120 1.00 89.44 100 CYS A C 1
ATOM 781 O O . CYS A 1 100 ? 2.974 -5.139 1.314 1.00 89.44 100 CYS A O 1
ATOM 783 N N . VAL A 1 101 ? 2.175 -3.516 -0.025 1.00 91.81 101 VAL A N 1
ATOM 784 C CA . VAL A 1 101 ? 1.638 -4.422 -1.047 1.00 91.81 101 VAL A CA 1
ATOM 785 C C . VAL A 1 101 ? 2.702 -4.783 -2.079 1.00 91.81 101 VAL A C 1
ATOM 787 O O . VAL A 1 101 ? 3.218 -3.908 -2.781 1.00 91.81 101 VAL A O 1
ATOM 790 N N . ALA A 1 102 ? 3.035 -6.066 -2.185 1.00 94.56 102 ALA A N 1
ATOM 791 C CA . ALA A 1 102 ? 3.963 -6.582 -3.182 1.00 94.56 102 ALA A CA 1
ATOM 792 C C . ALA A 1 102 ? 3.333 -6.614 -4.583 1.00 94.56 102 ALA A C 1
ATOM 794 O O . ALA A 1 102 ? 2.125 -6.750 -4.751 1.00 94.56 102 ALA A O 1
ATOM 795 N N . GLU A 1 103 ? 4.155 -6.525 -5.631 1.00 95.69 103 GLU A N 1
ATOM 796 C CA . GLU A 1 103 ? 3.659 -6.350 -7.010 1.00 95.69 103 GLU A CA 1
ATOM 797 C C . GLU A 1 103 ? 2.883 -7.549 -7.575 1.00 95.69 103 GLU A C 1
ATOM 799 O O . GLU A 1 103 ? 2.141 -7.406 -8.546 1.00 95.69 103 GLU A O 1
ATOM 804 N N . TYR A 1 104 ? 3.062 -8.729 -6.980 1.00 95.38 104 TYR A N 1
ATOM 805 C CA . TYR A 1 104 ? 2.346 -9.957 -7.330 1.00 95.38 104 TYR A CA 1
ATOM 806 C C . TYR A 1 104 ? 1.082 -10.186 -6.486 1.00 95.38 104 TYR A C 1
ATOM 808 O O . TYR A 1 104 ? 0.400 -11.196 -6.673 1.00 95.38 104 TYR A O 1
ATOM 816 N N . GLU A 1 105 ? 0.755 -9.281 -5.560 1.00 94.19 105 GLU A N 1
ATOM 817 C CA . GLU A 1 105 ? -0.540 -9.279 -4.878 1.00 94.19 105 GLU A CA 1
ATOM 818 C C . GLU A 1 105 ? -1.659 -8.762 -5.806 1.00 94.19 105 GLU A C 1
ATOM 820 O O . GLU A 1 105 ? -1.383 -8.204 -6.872 1.00 94.19 105 GLU A O 1
ATOM 825 N N . PRO A 1 106 ? -2.944 -8.957 -5.455 1.00 92.62 106 PRO A N 1
ATOM 826 C CA . PRO A 1 106 ? -4.059 -8.490 -6.273 1.00 92.62 106 PRO A CA 1
ATOM 827 C C . PRO A 1 106 ? -4.069 -6.969 -6.496 1.00 92.62 106 PRO A C 1
ATOM 829 O O . PRO A 1 106 ? -4.045 -6.172 -5.560 1.00 92.62 106 PRO A O 1
ATOM 832 N N . MET A 1 107 ? -4.203 -6.566 -7.758 1.00 95.00 107 MET A N 1
ATOM 833 C CA . MET A 1 107 ? -4.201 -5.175 -8.208 1.00 95.00 107 MET A CA 1
ATOM 834 C C . MET A 1 107 ? -5.546 -4.781 -8.819 1.00 95.00 107 MET A C 1
ATOM 836 O O . MET A 1 107 ? -6.132 -5.528 -9.609 1.00 95.00 107 MET A O 1
ATOM 840 N N . GLN A 1 108 ? -6.014 -3.572 -8.496 1.00 94.56 108 GLN A N 1
ATOM 841 C CA . GLN A 1 108 ? -7.174 -2.937 -9.128 1.00 94.56 108 GLN A CA 1
ATOM 842 C C . GLN A 1 108 ? -6.829 -2.447 -10.538 1.00 94.56 108 GLN A C 1
ATOM 844 O O . GLN A 1 108 ? -7.698 -2.316 -11.404 1.00 94.56 108 GLN A O 1
ATOM 849 N N . GLY A 1 109 ? -5.559 -2.128 -10.772 1.00 96.25 109 GLY A N 1
ATOM 850 C CA . GLY A 1 109 ? -5.111 -1.528 -12.012 1.00 96.25 109 GLY A CA 1
ATOM 851 C C . GLY A 1 109 ? -3.731 -0.905 -11.894 1.00 96.25 109 GLY A C 1
ATOM 852 O O . GLY A 1 109 ? -2.951 -1.242 -11.004 1.00 96.25 109 GLY A O 1
ATOM 853 N N . ALA A 1 110 ? -3.443 0.015 -12.808 1.00 97.50 110 ALA A N 1
ATOM 854 C CA . ALA A 1 110 ? -2.180 0.734 -12.833 1.00 97.50 110 ALA A CA 1
ATOM 855 C C . ALA A 1 110 ? -2.357 2.182 -13.298 1.00 97.50 110 ALA A C 1
ATOM 857 O O . ALA A 1 110 ? -3.197 2.493 -14.150 1.00 97.50 110 ALA A O 1
ATOM 858 N N . VAL A 1 111 ? -1.520 3.059 -12.750 1.00 98.31 111 VAL A N 1
ATOM 859 C CA . VAL A 1 111 ? -1.339 4.439 -13.191 1.00 98.31 111 VAL A CA 1
ATOM 860 C C . VAL A 1 111 ? -0.237 4.483 -14.242 1.00 98.31 111 VAL A C 1
ATOM 862 O O . VAL A 1 111 ? 0.839 3.918 -14.052 1.00 98.31 111 VAL A O 1
ATOM 865 N N . VAL A 1 112 ? -0.490 5.178 -15.347 1.00 97.94 112 VAL A N 1
ATOM 866 C CA . VAL A 1 112 ? 0.465 5.391 -16.439 1.00 97.94 112 VAL A CA 1
ATOM 867 C C . VAL A 1 112 ? 0.459 6.868 -16.805 1.00 97.94 112 VAL A C 1
ATOM 869 O O . VAL A 1 112 ? -0.604 7.467 -16.957 1.00 97.94 112 VAL A O 1
ATOM 872 N N . ARG A 1 113 ? 1.633 7.472 -16.992 1.00 96.69 113 ARG A N 1
ATOM 873 C CA . ARG A 1 113 ? 1.737 8.852 -17.479 1.00 96.69 113 ARG A CA 1
ATOM 874 C C . ARG A 1 113 ? 1.925 8.850 -18.992 1.00 96.69 113 ARG A C 1
ATOM 876 O O . ARG A 1 113 ? 2.919 8.340 -19.497 1.00 96.69 113 ARG A O 1
ATOM 883 N N . TRP A 1 114 ? 1.002 9.477 -19.713 1.00 96.75 114 TRP A N 1
ATOM 884 C CA . TRP A 1 114 ? 1.032 9.606 -21.169 1.00 96.75 114 TRP A CA 1
ATOM 885 C C . TRP A 1 114 ? 1.848 10.817 -21.641 1.00 96.75 114 TRP A C 1
ATOM 887 O O . TRP A 1 114 ? 1.740 11.901 -21.069 1.00 96.75 114 TRP A O 1
ATOM 897 N N . GLY A 1 115 ? 2.635 10.662 -22.711 1.00 90.06 115 GLY A N 1
ATOM 898 C CA . GLY A 1 115 ? 3.244 11.798 -23.412 1.00 90.06 115 GLY A CA 1
ATOM 899 C C . GLY A 1 115 ? 4.426 11.454 -24.316 1.00 90.06 115 GLY A C 1
ATOM 900 O O . GLY A 1 115 ? 4.422 11.857 -25.480 1.00 90.06 115 GLY A O 1
ATOM 901 N N . THR A 1 116 ? 5.407 10.711 -23.803 1.00 91.62 116 THR A N 1
ATOM 902 C CA . THR A 1 116 ? 6.553 10.202 -24.577 1.00 91.62 116 THR A CA 1
ATOM 903 C C . THR A 1 116 ? 6.512 8.677 -24.603 1.00 91.62 116 THR A C 1
ATOM 905 O O . THR A 1 116 ? 6.015 8.069 -23.655 1.00 91.62 116 THR A O 1
ATOM 908 N N . PHE A 1 117 ? 7.043 8.061 -25.661 1.00 94.62 117 PHE A N 1
ATOM 909 C CA . PHE A 1 117 ? 6.985 6.617 -25.906 1.00 94.62 117 PHE A CA 1
ATOM 910 C C . PHE A 1 117 ? 5.547 6.087 -26.027 1.00 94.62 117 PHE A C 1
ATOM 912 O O . PHE A 1 117 ? 5.223 4.992 -25.564 1.00 94.62 117 PHE A O 1
ATOM 919 N N . ASN A 1 118 ? 4.667 6.853 -26.674 1.00 95.81 118 ASN A N 1
ATOM 920 C CA . ASN A 1 118 ? 3.236 6.568 -26.775 1.00 95.81 118 ASN A CA 1
ATOM 921 C C . ASN A 1 118 ? 2.949 5.193 -27.404 1.00 95.81 118 ASN A C 1
ATOM 923 O O . ASN A 1 118 ? 1.944 4.572 -27.064 1.00 95.81 118 ASN A O 1
ATOM 927 N N . ALA A 1 119 ? 3.820 4.683 -28.282 1.00 95.50 119 ALA A N 1
ATOM 928 C CA . ALA A 1 119 ? 3.696 3.333 -28.832 1.00 95.50 119 ALA A CA 1
ATOM 929 C C . ALA A 1 119 ? 3.822 2.244 -27.749 1.00 95.50 119 ALA A C 1
ATOM 931 O O . ALA A 1 119 ? 2.950 1.382 -27.650 1.00 95.50 119 ALA A O 1
ATOM 932 N N . LEU A 1 120 ? 4.844 2.334 -26.891 1.00 95.25 120 LEU A N 1
ATOM 933 C CA . LEU A 1 120 ? 5.030 1.435 -25.747 1.00 95.25 120 LEU A CA 1
ATOM 934 C C . LEU A 1 120 ? 3.858 1.548 -24.771 1.00 95.25 120 LEU A C 1
ATOM 936 O O . LEU A 1 120 ? 3.286 0.534 -24.374 1.00 95.25 120 LEU A O 1
ATOM 940 N N . LEU A 1 121 ? 3.468 2.776 -24.411 1.00 96.62 121 LEU A N 1
ATOM 941 C CA . LEU A 1 121 ? 2.358 3.006 -23.479 1.00 96.62 121 LEU A CA 1
ATOM 942 C C . LEU A 1 121 ? 1.042 2.437 -24.025 1.00 96.62 121 LEU A C 1
ATOM 944 O O . LEU A 1 121 ? 0.255 1.867 -23.274 1.00 96.62 121 LEU A O 1
ATOM 948 N N . THR A 1 122 ? 0.823 2.543 -25.338 1.00 97.00 122 THR A N 1
ATOM 949 C CA . THR A 1 122 ? -0.335 1.947 -26.015 1.00 97.00 122 THR A CA 1
ATOM 950 C C . THR A 1 122 ? -0.309 0.428 -25.919 1.00 97.00 122 THR A C 1
ATOM 952 O O . THR A 1 122 ? -1.310 -0.166 -25.529 1.00 97.00 122 THR A O 1
ATOM 955 N N . GLU A 1 123 ? 0.817 -0.205 -26.253 1.00 94.81 123 GLU A N 1
ATOM 956 C CA . GLU A 1 123 ? 0.970 -1.660 -26.180 1.00 94.81 123 GLU A CA 1
ATOM 957 C C . GLU A 1 123 ? 0.730 -2.179 -24.753 1.00 94.81 123 GLU A C 1
ATOM 959 O O . GLU A 1 123 ? -0.041 -3.122 -24.559 1.00 94.81 123 GLU A O 1
ATOM 964 N N . PHE A 1 124 ? 1.299 -1.504 -23.751 1.00 95.38 124 PHE A N 1
ATOM 965 C CA . PHE A 1 124 ? 1.126 -1.836 -22.339 1.00 95.38 124 PHE A CA 1
ATOM 966 C C . PHE A 1 124 ? -0.330 -1.682 -21.870 1.00 95.38 124 PHE A C 1
ATOM 968 O O . PHE A 1 124 ? -0.919 -2.646 -21.381 1.00 95.38 124 PHE A O 1
ATOM 975 N N . ILE A 1 125 ? -0.945 -0.507 -22.072 1.00 97.12 125 ILE A N 1
ATOM 976 C CA . ILE A 1 125 ? -2.325 -0.234 -21.633 1.00 97.12 125 ILE A CA 1
ATOM 977 C C . ILE A 1 125 ? -3.310 -1.184 -22.315 1.00 97.12 125 ILE A C 1
ATOM 979 O O . ILE A 1 125 ? -4.170 -1.760 -21.649 1.00 97.12 125 ILE A O 1
ATOM 983 N N . VAL A 1 126 ? -3.179 -1.404 -23.627 1.00 95.44 126 VAL A N 1
ATOM 984 C CA . VAL A 1 126 ? -4.032 -2.357 -24.353 1.00 95.44 126 VAL A CA 1
ATOM 985 C C . VAL A 1 126 ? -3.855 -3.767 -23.798 1.00 95.44 126 VAL A C 1
ATOM 987 O O . VAL A 1 126 ? -4.827 -4.513 -23.741 1.00 95.44 126 VAL A O 1
ATOM 990 N N . GLY A 1 127 ? -2.660 -4.143 -23.350 1.00 92.56 127 GLY A N 1
ATOM 991 C CA . GLY A 1 127 ? -2.408 -5.478 -22.823 1.00 92.56 127 GLY A CA 1
ATOM 992 C C . GLY A 1 127 ? -3.116 -5.807 -21.500 1.00 92.56 127 GLY A C 1
ATOM 993 O O . GLY A 1 127 ? -3.311 -6.996 -21.232 1.00 92.56 127 GLY A O 1
ATOM 994 N N . PHE A 1 128 ? -3.561 -4.820 -20.704 1.00 93.25 128 PHE A N 1
ATOM 995 C CA . PHE A 1 128 ? -4.364 -5.066 -19.490 1.00 93.25 128 PHE A CA 1
ATOM 996 C C . PHE A 1 128 ? -5.777 -4.461 -19.494 1.00 93.25 128 PHE A C 1
ATOM 998 O O . PHE A 1 128 ? -6.665 -5.006 -18.830 1.00 93.25 128 PHE A O 1
ATOM 1005 N N . ALA A 1 129 ? -6.037 -3.397 -20.257 1.00 94.56 129 ALA A N 1
ATOM 1006 C CA . ALA A 1 129 ? -7.371 -2.818 -20.429 1.00 94.56 129 ALA A CA 1
ATOM 1007 C C . ALA A 1 129 ? -8.187 -3.633 -21.449 1.00 94.56 129 ALA A C 1
ATOM 1009 O O . ALA A 1 129 ? -8.502 -3.159 -22.542 1.00 94.56 129 ALA A O 1
ATOM 1010 N N . GLN A 1 130 ? -8.493 -4.886 -21.106 1.00 89.88 130 GLN A N 1
ATOM 1011 C CA . GLN A 1 130 ? -9.233 -5.833 -21.941 1.00 89.88 130 GLN A CA 1
ATOM 1012 C C . GLN A 1 130 ? -10.510 -6.322 -21.248 1.00 89.88 130 GLN A C 1
ATOM 1014 O O . GLN A 1 130 ? -10.528 -6.484 -20.025 1.00 89.88 130 GLN A O 1
ATOM 1019 N N . PRO A 1 131 ? -11.579 -6.635 -22.007 1.00 87.44 131 PRO A N 1
ATOM 1020 C CA . PRO A 1 131 ? -12.807 -7.165 -21.427 1.00 87.44 131 PRO A CA 1
ATOM 1021 C C . PRO A 1 131 ? -12.543 -8.390 -20.542 1.00 87.44 131 PRO A C 1
ATOM 1023 O O . PRO A 1 131 ? -11.895 -9.346 -20.963 1.00 87.44 131 PRO A O 1
ATOM 1026 N N . GLY A 1 132 ? -13.077 -8.366 -19.320 1.00 84.44 132 GLY A N 1
ATOM 1027 C CA . GLY A 1 132 ? -12.965 -9.470 -18.365 1.00 84.44 132 GLY A CA 1
ATOM 1028 C C . GLY A 1 132 ? -11.725 -9.447 -17.468 1.00 84.44 132 GLY A C 1
ATOM 1029 O O . GLY A 1 132 ? -11.664 -10.271 -16.564 1.00 84.44 132 GLY A O 1
ATOM 1030 N N . THR A 1 133 ? -10.779 -8.513 -17.647 1.00 87.94 133 THR A N 1
ATOM 1031 C CA . THR A 1 133 ? -9.635 -8.390 -16.719 1.00 87.94 133 THR A CA 1
ATOM 1032 C C . THR A 1 133 ? -10.007 -7.707 -15.405 1.00 87.94 133 THR A C 1
ATOM 1034 O O . THR A 1 133 ? -9.345 -7.926 -14.400 1.00 87.94 133 THR A O 1
ATOM 1037 N N . GLY A 1 134 ? -11.031 -6.843 -15.405 1.00 87.56 134 GLY A N 1
ATOM 1038 C CA . GLY A 1 134 ? -11.404 -6.033 -14.237 1.00 87.56 134 GLY A CA 1
ATOM 1039 C C . GLY A 1 134 ? -10.396 -4.931 -13.875 1.00 87.56 134 GLY A C 1
ATOM 1040 O O . GLY A 1 134 ? -10.671 -4.135 -12.986 1.00 87.56 134 GLY A O 1
ATOM 1041 N N . LEU A 1 135 ? -9.269 -4.845 -14.588 1.00 94.56 135 LEU A N 1
ATOM 1042 C CA . LEU A 1 135 ? -8.196 -3.883 -14.343 1.00 94.56 135 LEU A CA 1
ATOM 1043 C C . LEU A 1 135 ? -8.556 -2.493 -14.874 1.00 94.56 135 LEU A C 1
ATOM 1045 O O . LEU A 1 135 ? -9.113 -2.379 -15.966 1.00 94.56 135 LEU A O 1
ATOM 1049 N N . THR A 1 136 ? -8.196 -1.442 -14.139 1.00 96.62 136 THR A N 1
ATOM 1050 C CA . THR A 1 136 ? -8.352 -0.044 -14.574 1.00 96.62 136 THR A CA 1
ATOM 1051 C C . THR A 1 136 ? -7.007 0.565 -14.979 1.00 96.62 136 THR A C 1
ATOM 1053 O O . THR A 1 136 ? -5.996 0.378 -14.310 1.00 96.62 136 THR A O 1
ATOM 1056 N N . ALA A 1 137 ? -6.985 1.300 -16.088 1.00 98.06 137 ALA A N 1
ATOM 1057 C CA . ALA A 1 137 ? -5.865 2.128 -16.516 1.00 98.06 137 ALA A CA 1
ATOM 1058 C C . ALA A 1 137 ? -6.153 3.587 -16.150 1.00 98.06 137 ALA A C 1
ATOM 1060 O O . ALA A 1 137 ? -6.997 4.223 -16.788 1.00 98.06 137 ALA A O 1
ATOM 1061 N N . TRP A 1 138 ? -5.445 4.128 -15.161 1.00 98.50 138 TRP A N 1
ATOM 1062 C CA . TRP A 1 138 ? -5.473 5.561 -14.868 1.00 98.50 138 TRP A CA 1
ATOM 1063 C C . TRP A 1 138 ? -4.368 6.256 -15.650 1.00 98.50 138 TRP A C 1
ATOM 1065 O O . TRP A 1 138 ? -3.184 6.105 -15.361 1.00 98.50 138 TRP A O 1
ATOM 1075 N N . VAL A 1 139 ? -4.756 7.000 -16.678 1.00 98.56 139 VAL A N 1
ATOM 1076 C CA . VAL A 1 139 ? -3.839 7.629 -17.623 1.00 98.56 139 VAL A CA 1
ATOM 1077 C C . VAL A 1 139 ? -3.705 9.112 -17.290 1.00 98.56 139 VAL A C 1
ATOM 1079 O O . VAL A 1 139 ? -4.618 9.903 -17.543 1.00 98.56 139 VAL A O 1
ATOM 1082 N N . ILE A 1 140 ? -2.558 9.493 -16.728 1.00 98.44 140 ILE A N 1
ATOM 1083 C CA . ILE A 1 140 ? -2.226 10.890 -16.443 1.00 98.44 140 ILE A CA 1
ATOM 1084 C C . ILE A 1 140 ? -1.821 11.584 -17.742 1.00 98.44 140 ILE A C 1
ATOM 1086 O O . ILE A 1 140 ? -0.967 11.094 -18.480 1.00 98.44 140 ILE A O 1
ATOM 1090 N N . VAL A 1 141 ? -2.429 12.736 -18.010 1.00 97.88 141 VAL A N 1
ATOM 1091 C CA . VAL A 1 141 ? -2.196 13.578 -19.187 1.00 97.88 141 VAL A CA 1
ATOM 1092 C C . VAL A 1 141 ? -2.019 15.038 -18.762 1.00 97.88 141 VAL A C 1
ATOM 1094 O O . VAL A 1 141 ? -2.739 15.551 -17.917 1.00 97.88 141 VAL A O 1
ATOM 1097 N N . ASN A 1 142 ? -1.108 15.759 -19.401 1.00 95.25 142 ASN A N 1
ATOM 1098 C CA . ASN A 1 142 ? -0.797 17.164 -19.148 1.00 95.25 142 ASN A CA 1
ATOM 1099 C C . ASN A 1 142 ? -1.881 18.148 -19.623 1.00 95.25 142 ASN A C 1
ATOM 1101 O O . ASN A 1 142 ? -1.863 19.319 -19.244 1.00 95.25 142 ASN A O 1
ATOM 1105 N N . SER A 1 143 ? -2.802 17.735 -20.501 1.00 95.25 143 SER A N 1
ATOM 1106 C CA . SER A 1 143 ? -3.844 18.625 -21.033 1.00 95.25 143 SER A CA 1
ATOM 1107 C C . SER A 1 143 ? -5.020 17.871 -21.654 1.00 95.25 143 SER A C 1
ATOM 1109 O O . SER A 1 143 ? -4.896 16.713 -22.049 1.00 95.25 143 SER A O 1
ATOM 1111 N N . SER A 1 144 ? -6.142 18.565 -21.872 1.00 96.88 144 SER A N 1
ATOM 1112 C CA . SER A 1 144 ? -7.285 18.022 -22.629 1.00 96.88 144 SER A CA 1
ATOM 1113 C C . SER A 1 144 ? -6.935 17.660 -24.082 1.00 96.88 144 SER A C 1
ATOM 1115 O O . SER A 1 144 ? -7.557 16.775 -24.671 1.00 96.88 144 SER A O 1
ATOM 1117 N N . SER A 1 145 ? -5.931 18.320 -24.678 1.00 95.75 145 SER A N 1
ATOM 1118 C CA . SER A 1 145 ? -5.438 17.962 -26.016 1.00 95.75 145 SER A CA 1
ATOM 1119 C C . SER A 1 145 ? -4.748 16.602 -25.988 1.00 95.75 145 SER A C 1
ATOM 1121 O O . SER A 1 145 ? -5.019 15.752 -26.834 1.00 95.75 145 SER A O 1
ATOM 1123 N N . GLN A 1 146 ? -3.896 16.379 -24.988 1.00 96.56 146 GLN A N 1
ATOM 1124 C CA . GLN A 1 146 ? -3.202 15.110 -24.813 1.00 96.56 146 GLN A CA 1
ATOM 1125 C C . GLN A 1 146 ? -4.177 13.988 -24.430 1.00 96.56 146 GLN A C 1
ATOM 1127 O O . GLN A 1 146 ? -4.089 12.899 -24.982 1.00 96.56 146 GLN A O 1
ATOM 1132 N N . GLN A 1 147 ? -5.191 14.278 -23.606 1.00 98.06 147 GLN A N 1
ATOM 1133 C CA . GLN A 1 147 ? -6.304 13.356 -23.356 1.00 98.06 147 GLN A CA 1
ATOM 1134 C C . GLN A 1 147 ? -6.975 12.900 -24.657 1.00 98.06 147 GLN A C 1
ATOM 1136 O O . GLN A 1 147 ? -7.232 11.715 -24.849 1.00 98.06 147 GLN A O 1
ATOM 1141 N N . SER A 1 148 ? -7.255 13.843 -25.560 1.00 97.75 1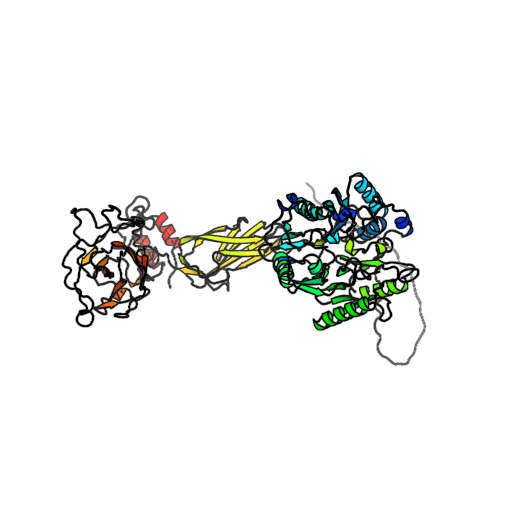48 SER A N 1
ATOM 1142 C CA . SER A 1 148 ? -7.899 13.542 -26.842 1.00 97.75 148 SER A CA 1
ATOM 1143 C C . SER A 1 148 ? -7.004 12.672 -27.734 1.00 97.75 148 SER A C 1
ATOM 1145 O O . SER A 1 148 ? -7.495 11.730 -28.355 1.00 97.75 148 SER A O 1
ATOM 1147 N N . SER A 1 149 ? -5.696 12.958 -27.760 1.00 96.81 149 SER A N 1
ATOM 1148 C CA . SER A 1 149 ? -4.677 12.175 -28.480 1.00 96.81 149 SER A CA 1
ATOM 1149 C C . SER A 1 149 ? -4.581 10.738 -27.949 1.00 96.81 149 SER A C 1
ATOM 1151 O O . SER A 1 149 ? -4.706 9.773 -28.711 1.00 96.81 149 SER A O 1
ATOM 1153 N N . ALA A 1 150 ? -4.467 10.589 -26.627 1.00 97.94 150 ALA A N 1
ATOM 1154 C CA . ALA A 1 150 ? -4.397 9.303 -25.947 1.00 97.94 150 ALA A CA 1
ATOM 1155 C C . ALA A 1 150 ? -5.672 8.476 -26.152 1.00 97.94 150 ALA A C 1
ATOM 1157 O O . ALA A 1 150 ? -5.602 7.316 -26.549 1.00 97.94 150 ALA A O 1
ATOM 1158 N N . ALA A 1 151 ? -6.851 9.077 -25.962 1.00 98.25 151 ALA A N 1
ATOM 1159 C CA . ALA A 1 151 ? -8.130 8.396 -26.147 1.00 98.25 151 ALA A CA 1
ATOM 1160 C C . ALA A 1 151 ? -8.325 7.902 -27.587 1.00 98.25 151 ALA A C 1
ATOM 1162 O O . ALA A 1 151 ? -8.782 6.777 -27.792 1.00 98.25 151 ALA A O 1
ATOM 1163 N N . ALA A 1 152 ? -7.959 8.714 -28.585 1.00 97.75 152 ALA A N 1
ATOM 1164 C CA . ALA A 1 152 ? -8.028 8.315 -29.988 1.00 97.75 152 ALA A CA 1
ATOM 1165 C C . ALA A 1 152 ? -7.074 7.151 -30.293 1.00 97.75 152 ALA A C 1
ATOM 1167 O O . ALA A 1 152 ? -7.477 6.186 -30.941 1.00 97.75 152 ALA A O 1
ATOM 1168 N N . THR A 1 153 ? -5.840 7.224 -29.788 1.00 98.12 153 THR A N 1
ATOM 1169 C CA . THR A 1 153 ? -4.811 6.197 -29.998 1.00 98.12 153 THR A CA 1
ATOM 1170 C C . THR A 1 153 ? -5.195 4.876 -29.334 1.00 98.12 153 THR A C 1
ATOM 1172 O O . THR A 1 153 ? -5.231 3.851 -30.009 1.00 98.12 153 THR A O 1
ATOM 1175 N N . LEU A 1 154 ? -5.564 4.895 -28.050 1.00 97.81 154 LEU A N 1
ATOM 1176 C CA . LEU A 1 154 ? -5.951 3.705 -27.284 1.00 97.81 154 LEU A CA 1
ATOM 1177 C C . LEU A 1 154 ? -7.214 3.040 -27.848 1.00 97.81 154 LEU A C 1
ATOM 1179 O O . LEU A 1 154 ? -7.260 1.819 -27.991 1.00 97.81 154 LEU A O 1
ATOM 1183 N N . SER A 1 155 ? -8.213 3.837 -28.236 1.00 96.75 155 SER A N 1
ATOM 1184 C CA . SER A 1 155 ? -9.431 3.329 -28.875 1.00 96.75 155 SER A CA 1
ATOM 1185 C C . SER A 1 155 ? -9.127 2.666 -30.223 1.00 96.75 155 SER A C 1
ATOM 1187 O O . SER A 1 155 ? -9.577 1.550 -30.482 1.00 96.75 155 SER A O 1
ATOM 1189 N N . ALA A 1 156 ? -8.298 3.300 -31.062 1.00 96.38 156 ALA A N 1
ATOM 1190 C CA . ALA A 1 156 ? -7.873 2.729 -32.342 1.00 96.38 156 ALA A CA 1
ATOM 1191 C C . ALA A 1 156 ? -7.016 1.462 -32.176 1.00 96.38 156 ALA A C 1
ATOM 1193 O O . ALA A 1 156 ? -7.082 0.564 -33.014 1.00 96.38 156 ALA A O 1
ATOM 1194 N N . ALA A 1 157 ? -6.254 1.375 -31.084 1.00 95.75 157 ALA A N 1
ATOM 1195 C CA . ALA A 1 157 ? -5.440 0.220 -30.723 1.00 95.75 157 ALA A CA 1
ATOM 1196 C C . ALA A 1 157 ? -6.253 -0.957 -30.147 1.00 95.75 157 ALA A C 1
ATOM 1198 O O . ALA A 1 157 ? -5.713 -2.051 -29.997 1.00 95.75 157 ALA A O 1
ATOM 1199 N N . GLY A 1 158 ? -7.537 -0.748 -29.831 1.00 94.50 158 GLY A N 1
ATOM 1200 C CA . GLY A 1 158 ? -8.426 -1.778 -29.292 1.00 94.50 158 GLY A CA 1
ATOM 1201 C C . GLY A 1 158 ? -8.423 -1.903 -27.765 1.00 94.50 158 GLY A C 1
ATOM 1202 O O . GLY A 1 158 ? -8.787 -2.961 -27.251 1.00 94.50 158 GLY A O 1
ATOM 1203 N N . ALA A 1 159 ? -8.032 -0.858 -27.029 1.00 96.00 159 ALA A N 1
ATOM 1204 C CA . ALA A 1 159 ? -8.223 -0.821 -25.581 1.00 96.00 159 ALA A CA 1
ATOM 1205 C C . ALA A 1 159 ? -9.720 -0.813 -25.235 1.00 96.00 159 ALA A C 1
ATOM 1207 O O . ALA A 1 159 ? -10.528 -0.135 -25.882 1.00 96.00 159 ALA A O 1
ATOM 1208 N N . ASN A 1 160 ? -10.102 -1.512 -24.168 1.00 95.94 160 ASN A N 1
ATOM 1209 C CA . ASN A 1 160 ? -11.431 -1.368 -23.599 1.00 95.94 160 ASN A CA 1
ATOM 1210 C C . ASN A 1 160 ? -11.544 -0.016 -22.884 1.00 95.94 160 ASN A C 1
ATOM 1212 O O . ASN A 1 160 ? -11.174 0.129 -21.721 1.00 95.94 160 ASN A O 1
ATOM 1216 N N . MET A 1 161 ? -12.108 0.974 -23.571 1.00 96.88 161 MET A N 1
ATOM 1217 C CA . MET A 1 161 ? -12.219 2.336 -23.046 1.00 96.88 161 MET A CA 1
ATOM 1218 C C . MET A 1 161 ? -13.108 2.458 -21.798 1.00 96.88 161 MET A C 1
ATOM 1220 O O . MET A 1 161 ? -13.023 3.472 -21.117 1.00 96.88 161 MET A O 1
ATOM 1224 N N . SER A 1 162 ? -13.920 1.450 -21.442 1.00 95.94 162 SER A N 1
ATOM 1225 C CA . SER A 1 162 ? -14.629 1.449 -20.150 1.00 95.94 162 SER A CA 1
ATOM 1226 C C . SER A 1 162 ? -13.698 1.225 -18.951 1.00 95.94 162 SER A C 1
ATOM 1228 O O . SER A 1 162 ? -14.108 1.448 -17.818 1.00 95.94 162 SER A O 1
ATOM 1230 N N . GLN A 1 163 ? -12.478 0.745 -19.198 1.00 96.56 163 GLN A N 1
ATOM 1231 C CA . GLN A 1 163 ? -11.428 0.504 -18.207 1.00 96.56 163 GLN A CA 1
ATOM 1232 C C . GLN A 1 163 ? -10.330 1.574 -18.255 1.00 96.56 163 GLN A C 1
ATOM 1234 O O . GLN A 1 163 ? -9.343 1.453 -17.543 1.00 96.56 163 GLN A O 1
ATOM 1239 N N . VAL A 1 164 ? -10.474 2.615 -19.081 1.00 98.19 164 VAL A N 1
ATOM 1240 C CA . VAL A 1 164 ? -9.493 3.701 -19.201 1.00 98.19 164 VAL A CA 1
ATOM 1241 C C . VAL A 1 164 ? -10.076 4.971 -18.591 1.00 98.19 164 VAL A C 1
ATOM 1243 O O . VAL A 1 164 ? -11.105 5.471 -19.044 1.00 98.19 164 VAL A O 1
ATOM 1246 N N . GLN A 1 165 ? -9.402 5.511 -17.580 1.00 98.00 165 GLN A N 1
ATOM 1247 C CA . GLN A 1 165 ? -9.763 6.756 -16.909 1.00 98.00 165 GLN A CA 1
ATOM 1248 C C . GLN A 1 165 ? -8.640 7.772 -17.081 1.00 98.00 165 GLN A C 1
ATOM 1250 O O . GLN A 1 165 ? -7.479 7.456 -16.852 1.00 98.00 165 GLN A O 1
ATOM 1255 N N . PHE A 1 166 ? -8.973 8.996 -17.483 1.00 98.31 166 PHE A N 1
ATOM 1256 C CA . PHE A 1 166 ? -7.980 10.050 -17.691 1.00 98.31 166 PHE A CA 1
ATOM 1257 C C . PHE A 1 166 ? -7.930 11.010 -16.509 1.00 98.31 166 PHE A C 1
ATOM 1259 O O . PHE A 1 166 ? -8.972 11.445 -16.020 1.00 98.31 166 PHE A O 1
ATOM 1266 N N . ILE A 1 167 ? -6.716 11.391 -16.117 1.00 97.75 167 ILE A N 1
ATOM 1267 C CA . ILE A 1 167 ? -6.446 12.366 -15.059 1.00 97.75 167 ILE A CA 1
ATOM 1268 C C . ILE A 1 167 ? -5.633 13.499 -15.673 1.00 97.75 167 ILE A C 1
ATOM 1270 O O . ILE A 1 167 ? -4.527 13.275 -16.159 1.00 97.75 167 ILE A O 1
ATOM 1274 N N . ILE A 1 168 ? -6.178 14.718 -15.685 1.00 96.25 168 ILE A N 1
ATOM 1275 C CA . ILE A 1 168 ? -5.442 15.875 -16.200 1.00 96.25 168 ILE A CA 1
ATOM 1276 C C . ILE A 1 168 ? -4.591 16.465 -15.072 1.00 96.25 168 ILE A C 1
ATOM 1278 O O . ILE A 1 168 ? -5.136 17.099 -14.171 1.00 96.25 168 ILE A O 1
ATOM 1282 N N . ALA A 1 169 ? -3.274 16.286 -15.139 1.00 94.19 169 ALA A N 1
ATOM 1283 C CA . ALA A 1 169 ? -2.319 16.833 -14.179 1.00 94.19 169 ALA A CA 1
ATOM 1284 C C . ALA A 1 169 ? -0.999 17.189 -14.871 1.00 94.19 169 ALA A C 1
ATOM 1286 O O . ALA A 1 169 ? -0.566 16.494 -15.789 1.00 94.19 169 ALA A O 1
ATOM 1287 N N . ALA A 1 170 ? -0.363 18.277 -14.427 1.00 92.06 170 ALA A N 1
ATOM 1288 C CA . ALA A 1 170 ? 0.971 18.634 -14.891 1.00 92.06 170 ALA A CA 1
ATOM 1289 C C . ALA A 1 170 ? 1.990 17.604 -14.386 1.00 92.06 170 ALA A C 1
ATOM 1291 O O . ALA A 1 170 ? 1.958 17.229 -13.222 1.00 92.06 170 ALA A O 1
ATOM 1292 N N . THR A 1 171 ? 2.897 17.186 -15.261 1.00 92.75 171 THR A N 1
ATOM 1293 C CA . THR A 1 171 ? 3.961 16.205 -15.015 1.00 92.75 171 THR A CA 1
ATOM 1294 C C . THR A 1 171 ? 5.199 16.591 -15.817 1.00 92.75 171 THR A C 1
ATOM 1296 O O . THR A 1 171 ? 5.096 17.207 -16.886 1.00 92.75 171 THR A O 1
ATOM 1299 N N . ASN A 1 172 ? 6.376 16.229 -15.316 1.00 91.31 172 ASN A N 1
ATOM 1300 C CA . ASN A 1 172 ? 7.652 16.416 -15.995 1.00 91.31 172 ASN A CA 1
ATOM 1301 C C . ASN A 1 172 ? 8.058 15.189 -16.822 1.00 91.31 172 ASN A C 1
ATOM 1303 O O . ASN A 1 172 ? 8.630 15.366 -17.897 1.00 91.31 172 ASN A O 1
ATOM 1307 N N . SER A 1 173 ? 7.806 13.966 -16.343 1.00 91.81 173 SER A N 1
ATOM 1308 C CA . SER A 1 173 ? 8.307 12.747 -16.989 1.00 91.81 173 SER A CA 1
ATOM 1309 C C . SER A 1 173 ? 7.330 11.567 -16.953 1.00 91.81 173 SER A C 1
ATOM 1311 O O . SER A 1 173 ? 6.379 11.525 -16.178 1.00 91.81 173 SER A O 1
ATOM 1313 N N . VAL A 1 174 ? 7.579 10.565 -17.802 1.00 93.19 174 VAL A N 1
ATOM 1314 C CA . VAL A 1 174 ? 6.797 9.312 -17.864 1.00 93.19 174 VAL A CA 1
ATOM 1315 C C . VAL A 1 174 ? 7.159 8.291 -16.786 1.00 93.19 174 VAL A C 1
ATOM 1317 O O . VAL A 1 174 ? 6.498 7.264 -16.687 1.00 93.19 174 VAL A O 1
ATOM 1320 N N . CYS A 1 175 ? 8.185 8.555 -15.972 1.00 93.94 175 CYS A N 1
ATOM 1321 C CA . CYS A 1 175 ? 8.739 7.599 -15.008 1.00 93.94 175 CYS A CA 1
ATOM 1322 C C . CYS A 1 175 ? 7.897 7.495 -13.720 1.00 93.94 175 CYS A C 1
ATOM 1324 O O . CYS A 1 175 ? 8.434 7.615 -12.622 1.00 93.94 175 CYS A O 1
ATOM 1326 N N . ILE A 1 176 ? 6.580 7.296 -13.851 1.00 96.06 176 ILE A N 1
ATOM 1327 C CA . ILE A 1 176 ? 5.600 7.260 -12.749 1.00 96.06 176 ILE A CA 1
ATOM 1328 C C . ILE A 1 176 ? 5.921 6.192 -11.696 1.00 96.06 176 ILE A C 1
ATOM 1330 O O . ILE A 1 176 ? 5.513 6.343 -10.554 1.00 96.06 176 ILE A O 1
ATOM 1334 N N . ARG A 1 177 ? 6.712 5.161 -12.016 1.00 97.06 177 ARG A N 1
ATOM 1335 C CA . ARG A 1 177 ? 7.238 4.229 -11.007 1.00 97.06 177 ARG A CA 1
ATOM 1336 C C . ARG A 1 177 ? 8.039 4.933 -9.924 1.00 97.06 177 ARG A C 1
ATOM 1338 O O . ARG A 1 177 ? 8.019 4.521 -8.770 1.00 97.06 177 ARG A O 1
ATOM 1345 N N . ASP A 1 178 ? 8.799 5.952 -10.318 1.00 95.44 178 ASP A N 1
ATOM 1346 C CA . ASP A 1 178 ? 9.780 6.563 -9.437 1.00 95.44 178 ASP A CA 1
ATOM 1347 C C . ASP A 1 178 ? 9.159 7.572 -8.472 1.00 95.44 178 ASP A C 1
ATOM 1349 O O . ASP A 1 178 ? 9.679 7.731 -7.373 1.00 95.44 178 ASP A O 1
ATOM 1353 N N . TYR A 1 179 ? 8.073 8.225 -8.886 1.00 94.38 179 TYR A N 1
ATOM 1354 C CA . TYR A 1 179 ? 7.426 9.311 -8.150 1.00 94.38 179 TYR A CA 1
ATOM 1355 C C . TYR A 1 179 ? 5.951 9.043 -7.832 1.00 94.38 179 TYR A C 1
ATOM 1357 O O . TYR A 1 179 ? 5.315 9.876 -7.210 1.00 94.38 179 TYR A O 1
ATOM 1365 N N . GLY A 1 180 ? 5.366 7.945 -8.312 1.00 94.88 180 GLY A N 1
ATOM 1366 C CA . GLY A 1 180 ? 3.950 7.626 -8.134 1.00 94.88 180 GLY A CA 1
ATOM 1367 C C . GLY A 1 180 ? 3.602 7.166 -6.713 1.00 94.88 180 GLY A C 1
ATOM 1368 O O . GLY A 1 180 ? 4.496 6.878 -5.912 1.00 94.88 180 GLY A O 1
ATOM 1369 N N . PRO A 1 181 ? 2.298 7.081 -6.389 1.00 93.88 181 PRO A N 1
ATOM 1370 C CA . PRO A 1 181 ? 1.837 6.758 -5.043 1.00 93.88 181 PRO A CA 1
ATOM 1371 C C . PRO A 1 181 ? 2.220 5.326 -4.677 1.00 93.88 181 PRO A C 1
ATOM 1373 O O . PRO A 1 181 ? 1.762 4.381 -5.320 1.00 93.88 181 PRO A O 1
ATOM 1376 N N . ARG A 1 182 ? 3.056 5.145 -3.648 1.00 92.31 182 ARG A N 1
ATOM 1377 C CA . ARG A 1 182 ? 3.321 3.811 -3.094 1.00 92.31 182 ARG A CA 1
ATOM 1378 C C . ARG A 1 182 ? 2.257 3.468 -2.080 1.00 92.31 182 ARG A C 1
ATOM 1380 O O . ARG A 1 182 ? 2.020 4.233 -1.153 1.00 92.31 182 ARG A O 1
ATOM 1387 N N . TYR A 1 183 ? 1.658 2.304 -2.252 1.00 93.69 183 TYR A N 1
ATOM 1388 C CA . TYR A 1 183 ? 0.529 1.894 -1.444 1.00 93.69 183 TYR A CA 1
ATOM 1389 C C . TYR A 1 183 ? 0.921 1.030 -0.253 1.00 93.69 183 TYR A C 1
ATOM 1391 O O . TYR A 1 183 ? 1.767 0.136 -0.348 1.00 93.69 183 TYR A O 1
ATOM 1399 N N . VAL A 1 184 ? 0.233 1.283 0.853 1.00 93.31 184 VAL A N 1
ATOM 1400 C CA . VAL A 1 184 ? 0.128 0.399 2.010 1.00 93.31 184 VAL A CA 1
ATOM 1401 C C . VAL A 1 184 ? -1.350 0.227 2.363 1.00 93.31 184 VAL A C 1
ATOM 1403 O O . VAL A 1 184 ? -2.180 1.065 2.008 1.00 93.31 184 VAL A O 1
ATOM 1406 N N . PHE A 1 185 ? -1.689 -0.841 3.070 1.00 90.12 185 PHE A N 1
ATOM 1407 C CA . PHE A 1 185 ? -2.936 -0.945 3.813 1.00 90.12 185 PHE A CA 1
ATOM 1408 C C . PHE A 1 185 ? -2.649 -0.656 5.278 1.00 90.12 185 PHE A C 1
ATOM 1410 O O . PHE A 1 185 ? -1.864 -1.361 5.904 1.00 90.12 185 PHE A O 1
ATOM 1417 N N . GLN A 1 186 ? -3.283 0.381 5.803 1.00 87.25 186 GLN A N 1
ATOM 1418 C CA . GLN A 1 186 ? -3.300 0.724 7.212 1.00 87.25 186 GLN A CA 1
ATOM 1419 C C . GLN A 1 186 ? -4.639 0.258 7.789 1.00 87.25 186 GLN A C 1
ATOM 1421 O O . GLN A 1 186 ? -5.688 0.793 7.429 1.00 87.25 186 GLN A O 1
ATOM 1426 N N . ASP A 1 187 ? -4.613 -0.780 8.622 1.00 77.62 187 ASP A N 1
ATOM 1427 C CA . ASP A 1 187 ? -5.804 -1.405 9.212 1.00 77.62 187 ASP A CA 1
ATOM 1428 C C . ASP A 1 187 ? -6.876 -1.768 8.160 1.00 77.62 187 ASP A C 1
ATOM 1430 O O . ASP A 1 187 ? -8.068 -1.569 8.375 1.00 77.62 187 ASP A O 1
ATOM 1434 N N . ASN A 1 188 ? -6.456 -2.274 6.993 1.00 73.19 188 ASN A N 1
ATOM 1435 C CA . ASN A 1 188 ? -7.275 -2.550 5.795 1.00 73.19 188 ASN A CA 1
ATOM 1436 C C . ASN A 1 188 ? -7.757 -1.326 4.994 1.00 73.19 188 ASN A C 1
ATOM 1438 O O . ASN A 1 188 ? -8.336 -1.495 3.925 1.00 73.19 188 ASN A O 1
ATOM 1442 N N . THR A 1 189 ? -7.457 -0.092 5.403 1.00 78.62 189 THR A N 1
ATOM 1443 C CA . THR A 1 189 ? -7.648 1.084 4.541 1.00 78.62 189 THR A CA 1
ATOM 1444 C C . THR A 1 189 ? -6.416 1.324 3.686 1.00 78.62 189 THR A C 1
ATOM 1446 O O . THR A 1 189 ? -5.294 1.418 4.176 1.00 78.62 189 THR A O 1
ATOM 1449 N N . LYS A 1 190 ? -6.622 1.461 2.379 1.00 88.88 190 LYS A N 1
ATOM 1450 C CA . LYS A 1 190 ? -5.565 1.840 1.444 1.00 88.88 190 LYS A CA 1
ATOM 1451 C C . LYS A 1 190 ? -5.064 3.257 1.751 1.00 88.88 190 LYS A C 1
ATOM 1453 O O . LYS A 1 190 ? -5.852 4.198 1.796 1.00 88.88 190 LYS A O 1
ATOM 1458 N N . ALA A 1 191 ? -3.757 3.396 1.913 1.00 92.56 191 ALA A N 1
ATOM 1459 C CA . ALA A 1 191 ? -3.059 4.647 2.164 1.00 92.56 191 ALA A CA 1
ATOM 1460 C C . ALA A 1 191 ? -1.813 4.761 1.275 1.00 92.56 191 ALA A C 1
ATOM 1462 O O . ALA A 1 191 ? -1.301 3.769 0.748 1.00 92.56 191 ALA A O 1
ATOM 1463 N N . VAL A 1 192 ? -1.321 5.985 1.111 1.00 94.75 192 VAL A N 1
ATOM 1464 C CA . VAL A 1 192 ? -0.146 6.318 0.308 1.00 94.75 192 VAL A CA 1
ATOM 1465 C C . VAL A 1 192 ? 1.025 6.671 1.221 1.00 94.75 192 VAL A C 1
ATOM 1467 O O . VAL A 1 192 ? 0.911 7.514 2.106 1.00 94.75 192 VAL A O 1
ATOM 1470 N N . VAL A 1 193 ? 2.180 6.065 0.971 1.00 94.75 193 VAL A N 1
ATOM 1471 C CA . VAL A 1 193 ? 3.462 6.466 1.552 1.00 94.75 193 VAL A CA 1
ATOM 1472 C C . VAL A 1 193 ? 4.270 7.146 0.455 1.00 94.75 193 VAL A C 1
ATOM 1474 O O . VAL A 1 193 ? 4.777 6.508 -0.469 1.00 94.75 193 VAL A O 1
ATOM 1477 N N . ASP A 1 194 ? 4.343 8.465 0.532 1.00 94.06 194 ASP A N 1
ATOM 1478 C CA . ASP A 1 194 ? 5.057 9.304 -0.421 1.00 94.06 194 ASP A CA 1
ATOM 1479 C C . ASP A 1 194 ? 6.447 9.674 0.111 1.00 94.06 194 ASP A C 1
ATOM 1481 O O . ASP A 1 194 ? 6.706 9.586 1.302 1.00 94.06 194 ASP A O 1
ATOM 1485 N N . HIS A 1 195 ? 7.367 10.046 -0.770 1.00 91.75 195 HIS A N 1
ATOM 1486 C CA . HIS A 1 195 ? 8.759 10.359 -0.457 1.00 91.75 195 HIS A CA 1
ATOM 1487 C C . HIS A 1 195 ? 9.247 11.474 -1.369 1.00 91.75 195 HIS A C 1
ATOM 1489 O O . HIS A 1 195 ? 8.739 11.637 -2.474 1.00 91.75 195 HIS A O 1
ATOM 1495 N N . VAL A 1 196 ? 10.292 12.198 -0.962 1.00 91.31 196 VAL A N 1
ATOM 1496 C CA . VAL A 1 196 ? 10.878 13.225 -1.831 1.00 91.31 196 VAL A CA 1
ATOM 1497 C C . VAL A 1 196 ? 11.456 12.557 -3.073 1.00 91.31 196 VAL A C 1
ATOM 1499 O O . VAL A 1 196 ? 12.412 11.778 -2.976 1.00 91.31 196 VAL A O 1
ATOM 1502 N N . TYR A 1 197 ? 10.920 12.896 -4.245 1.00 92.88 197 TYR A N 1
ATOM 1503 C CA . TYR A 1 197 ? 11.440 12.373 -5.496 1.00 92.88 197 TYR A CA 1
ATOM 1504 C C . TYR A 1 197 ? 12.891 12.831 -5.700 1.00 92.88 197 TYR A C 1
ATOM 1506 O O . TYR A 1 197 ? 13.228 14.016 -5.651 1.00 92.88 197 TYR A O 1
ATOM 1514 N N . ASN A 1 198 ? 13.783 11.879 -5.974 1.00 89.56 198 ASN A N 1
ATOM 1515 C CA . ASN A 1 198 ? 15.216 12.108 -6.185 1.00 89.56 198 ASN A CA 1
ATOM 1516 C C . ASN A 1 198 ? 15.578 12.888 -7.466 1.00 89.56 198 ASN A C 1
ATOM 1518 O O . ASN A 1 198 ? 16.748 12.919 -7.875 1.00 89.56 198 ASN A O 1
ATOM 1522 N N . ARG A 1 199 ? 14.603 13.507 -8.134 1.00 89.69 199 ARG A N 1
ATOM 1523 C CA . ARG A 1 199 ? 14.813 14.396 -9.275 1.00 89.69 199 ARG A CA 1
ATOM 1524 C C . ARG A 1 199 ? 14.171 15.745 -8.997 1.00 89.69 199 ARG A C 1
ATOM 1526 O O . ARG A 1 199 ? 13.095 15.801 -8.418 1.00 89.69 199 ARG A O 1
ATOM 1533 N N . PRO A 1 200 ? 14.779 16.840 -9.472 1.00 88.50 200 PRO A N 1
ATOM 1534 C CA . PRO A 1 200 ? 14.238 18.182 -9.290 1.00 88.50 200 PRO A CA 1
ATOM 1535 C C . PRO A 1 200 ? 13.133 18.445 -10.327 1.00 88.50 200 PRO A C 1
ATOM 1537 O O . PRO A 1 200 ? 13.247 19.281 -11.225 1.00 88.50 200 PRO A O 1
ATOM 1540 N N . ARG A 1 201 ? 12.079 17.634 -10.215 1.00 91.06 201 ARG A N 1
ATOM 1541 C CA . ARG A 1 201 ? 10.906 17.533 -11.082 1.00 91.06 201 ARG A CA 1
ATOM 1542 C C . ARG A 1 201 ? 9.665 17.747 -10.222 1.00 91.06 201 ARG A C 1
ATOM 1544 O O . ARG A 1 201 ? 8.989 16.786 -9.860 1.00 91.06 201 ARG A O 1
ATOM 1551 N N . PRO A 1 202 ? 9.371 19.004 -9.858 1.00 87.88 202 PRO A N 1
ATOM 1552 C CA . PRO A 1 202 ? 8.339 19.299 -8.875 1.00 87.88 202 PRO A CA 1
ATOM 1553 C C . PRO A 1 202 ? 6.932 18.923 -9.350 1.00 87.88 202 PRO A C 1
ATOM 1555 O O . PRO A 1 202 ? 6.062 18.745 -8.514 1.00 87.88 202 PRO A O 1
ATOM 1558 N N . TYR A 1 203 ? 6.678 18.794 -10.659 1.00 89.81 203 TYR A N 1
ATOM 1559 C CA . TYR A 1 203 ? 5.373 18.330 -11.143 1.00 89.81 203 TYR A CA 1
ATOM 1560 C C . TYR A 1 203 ? 5.222 16.808 -11.084 1.00 89.81 203 TYR A C 1
ATOM 1562 O O . TYR A 1 203 ? 4.100 16.324 -11.062 1.00 89.81 203 TYR A O 1
ATOM 1570 N N . ASP A 1 204 ? 6.324 16.060 -11.045 1.00 93.25 204 ASP A N 1
ATOM 1571 C CA . ASP A 1 204 ? 6.290 14.616 -10.804 1.00 93.25 204 ASP A CA 1
ATOM 1572 C C . ASP A 1 204 ? 6.092 14.336 -9.301 1.00 93.25 204 ASP A C 1
ATOM 1574 O O . ASP A 1 204 ? 5.198 13.582 -8.927 1.00 93.25 204 ASP A O 1
ATOM 1578 N N . ASP A 1 205 ? 6.847 15.026 -8.437 1.00 91.69 205 ASP A N 1
ATOM 1579 C CA . ASP A 1 205 ? 6.837 14.854 -6.967 1.00 91.69 205 ASP A CA 1
ATOM 1580 C C . ASP A 1 205 ? 5.471 15.159 -6.305 1.00 91.69 205 ASP A C 1
ATOM 1582 O O . ASP A 1 205 ? 5.217 14.753 -5.180 1.00 91.69 205 ASP A O 1
ATOM 1586 N N . VAL A 1 206 ? 4.559 15.859 -6.994 1.00 90.19 206 VAL A N 1
ATOM 1587 C CA . VAL A 1 206 ? 3.209 16.183 -6.478 1.00 90.19 206 VAL A CA 1
ATOM 1588 C C . VAL A 1 206 ? 2.138 15.157 -6.824 1.00 90.19 206 VAL A C 1
ATOM 1590 O O . VAL A 1 206 ? 1.024 15.232 -6.301 1.00 90.19 206 VAL A O 1
ATOM 1593 N N . ILE A 1 207 ? 2.422 14.228 -7.735 1.00 93.69 207 ILE A N 1
ATOM 1594 C CA . ILE A 1 207 ? 1.408 13.306 -8.249 1.00 93.69 207 ILE A CA 1
ATOM 1595 C C . ILE A 1 207 ? 0.819 12.396 -7.161 1.00 93.69 207 ILE A C 1
ATOM 1597 O O . ILE A 1 207 ? -0.407 12.261 -7.151 1.00 93.69 207 ILE A O 1
ATOM 1601 N N . PRO A 1 208 ? 1.594 11.831 -6.215 1.00 94.31 208 PRO A N 1
ATOM 1602 C CA . PRO A 1 208 ? 1.034 11.050 -5.110 1.00 94.31 208 PRO A CA 1
ATOM 1603 C C . PRO A 1 208 ? 0.015 11.839 -4.294 1.00 94.31 208 PRO A C 1
ATOM 1605 O O . PRO A 1 208 ? -1.072 11.338 -4.023 1.00 94.31 208 PRO A O 1
ATOM 1608 N N . ASN A 1 209 ? 0.328 13.098 -3.976 1.00 89.25 209 ASN A N 1
ATOM 1609 C CA . ASN A 1 209 ? -0.552 13.989 -3.226 1.00 89.25 209 ASN A CA 1
ATOM 1610 C C . ASN A 1 209 ? -1.857 14.272 -3.993 1.00 89.25 209 ASN A C 1
ATOM 1612 O O . ASN A 1 209 ? -2.948 14.150 -3.438 1.00 89.25 209 ASN A O 1
ATOM 1616 N N . LEU A 1 210 ? -1.760 14.561 -5.295 1.00 90.31 210 LEU A N 1
ATOM 1617 C CA . LEU A 1 210 ? -2.927 14.784 -6.152 1.00 90.31 210 LEU A CA 1
ATOM 1618 C C . LEU A 1 210 ? -3.838 13.549 -6.235 1.00 90.31 210 LEU A C 1
ATOM 1620 O O . LEU A 1 210 ? -5.060 13.688 -6.171 1.00 90.31 210 LEU A O 1
ATOM 1624 N N . LEU A 1 211 ? -3.259 12.356 -6.388 1.00 93.06 211 LEU A N 1
ATOM 1625 C CA . LEU A 1 211 ? -4.021 11.108 -6.480 1.00 93.06 211 LEU A CA 1
ATOM 1626 C C . LEU A 1 211 ? -4.651 10.730 -5.137 1.00 93.06 211 LEU A C 1
ATOM 1628 O O . LEU A 1 211 ? -5.845 10.439 -5.102 1.00 93.06 211 LEU A O 1
ATOM 1632 N N . ALA A 1 212 ? -3.900 10.835 -4.039 1.00 90.31 212 ALA A N 1
ATOM 1633 C CA . ALA A 1 212 ? -4.403 10.568 -2.695 1.00 90.31 212 ALA A CA 1
ATOM 1634 C C . ALA A 1 212 ? -5.601 11.468 -2.350 1.00 90.31 212 ALA A C 1
ATOM 1636 O O . ALA A 1 212 ? -6.634 10.981 -1.895 1.00 90.31 212 ALA A O 1
ATOM 1637 N N . GLN A 1 213 ? -5.531 12.768 -2.665 1.00 86.25 213 GLN A N 1
ATOM 1638 C CA . GLN A 1 213 ? -6.669 13.677 -2.486 1.00 86.25 213 GLN A CA 1
ATOM 1639 C C . GLN A 1 213 ? -7.867 13.312 -3.372 1.00 86.25 213 GLN A C 1
ATOM 1641 O O . GLN A 1 213 ? -9.009 13.370 -2.920 1.00 86.25 213 GLN A O 1
ATOM 1646 N N . MET A 1 214 ? -7.624 12.946 -4.636 1.00 84.31 214 MET A N 1
ATOM 1647 C CA . MET A 1 214 ? -8.685 12.560 -5.572 1.00 84.31 214 MET A CA 1
ATOM 1648 C C . MET A 1 214 ? -9.421 11.291 -5.128 1.00 84.31 214 MET A C 1
ATOM 1650 O O . MET A 1 214 ? -10.616 11.154 -5.394 1.00 84.31 214 MET A O 1
ATOM 1654 N N . TRP A 1 215 ? -8.710 10.371 -4.477 1.00 86.31 215 TRP A N 1
ATOM 1655 C CA . TRP A 1 215 ? -9.227 9.074 -4.041 1.00 86.31 215 TRP A CA 1
ATOM 1656 C C . TRP A 1 215 ? -9.564 9.008 -2.551 1.00 86.31 215 TRP A C 1
ATOM 1658 O O . TRP A 1 215 ? -10.041 7.973 -2.096 1.00 86.31 215 TRP A O 1
ATOM 1668 N N . TYR A 1 216 ? -9.410 10.120 -1.823 1.00 82.56 216 TYR A N 1
ATOM 1669 C CA . TYR A 1 216 ? -9.638 10.212 -0.377 1.00 82.56 216 TYR A CA 1
ATOM 1670 C C . TYR A 1 216 ? -8.795 9.209 0.427 1.00 82.56 216 TYR A C 1
ATOM 1672 O O . TYR A 1 216 ? -9.248 8.660 1.428 1.00 82.56 216 TYR A O 1
ATOM 1680 N N . GLU A 1 217 ? -7.564 8.975 -0.020 1.00 87.62 217 GLU A N 1
ATOM 1681 C CA . GLU A 1 217 ? -6.616 8.061 0.613 1.00 87.62 217 GLU A CA 1
ATOM 1682 C C . GLU A 1 217 ? -5.707 8.848 1.577 1.00 87.62 217 GLU A C 1
ATOM 1684 O O . GLU A 1 217 ? -5.205 9.916 1.206 1.00 87.62 217 GLU A O 1
ATOM 1689 N N . PRO A 1 218 ? -5.467 8.360 2.809 1.00 90.19 218 PRO A N 1
ATOM 1690 C CA . PRO A 1 218 ? -4.486 8.963 3.707 1.00 90.19 218 PRO A CA 1
ATOM 1691 C C . PRO A 1 218 ? -3.089 8.979 3.069 1.00 90.19 218 PRO A C 1
ATOM 1693 O O . PRO A 1 218 ? -2.727 8.037 2.366 1.00 90.19 218 PRO A O 1
ATOM 1696 N N . ILE A 1 219 ? -2.295 10.027 3.318 1.00 92.62 219 ILE A N 1
ATOM 1697 C CA . ILE A 1 219 ? -0.937 10.167 2.767 1.00 92.62 219 ILE A CA 1
ATOM 1698 C C . ILE A 1 219 ? 0.102 10.516 3.841 1.00 92.62 219 ILE A C 1
ATOM 1700 O O . ILE A 1 219 ? -0.094 11.430 4.647 1.00 92.62 219 ILE A O 1
ATOM 1704 N N . TYR A 1 220 ? 1.224 9.798 3.814 1.00 93.88 220 TYR A N 1
ATOM 1705 C CA . TYR A 1 220 ? 2.326 9.868 4.776 1.00 93.88 220 TYR A CA 1
ATOM 1706 C C . TYR A 1 220 ? 3.635 10.296 4.094 1.00 93.88 220 TYR A C 1
ATOM 1708 O O . TYR A 1 220 ? 3.938 9.793 3.015 1.00 93.88 220 TYR A O 1
ATOM 1716 N N . ASP A 1 221 ? 4.409 11.205 4.706 1.00 91.81 221 ASP A N 1
ATOM 1717 C CA . ASP A 1 221 ? 5.708 11.679 4.178 1.00 91.81 221 ASP A CA 1
ATOM 1718 C C . ASP A 1 221 ? 6.862 10.821 4.720 1.00 91.81 221 ASP A C 1
ATOM 1720 O O . ASP A 1 221 ? 7.394 11.084 5.799 1.00 91.81 221 ASP A O 1
ATOM 1724 N N . LEU A 1 222 ? 7.263 9.793 3.970 1.00 93.19 222 LEU A N 1
ATOM 1725 C CA . LEU A 1 222 ? 8.469 9.011 4.230 1.00 93.19 222 LEU A CA 1
ATOM 1726 C C . LEU A 1 222 ? 9.695 9.933 4.114 1.00 93.19 222 LEU A C 1
ATOM 1728 O O . LEU A 1 222 ? 9.967 10.464 3.031 1.00 93.19 222 LEU A O 1
ATOM 1732 N N . PRO A 1 223 ? 10.495 10.102 5.183 1.00 92.12 223 PRO A N 1
ATOM 1733 C CA . PRO A 1 223 ? 11.563 11.099 5.242 1.00 92.12 223 PRO A CA 1
ATOM 1734 C C . PRO A 1 223 ? 12.845 10.623 4.538 1.00 92.12 223 PRO A C 1
ATOM 1736 O O . PRO A 1 223 ? 13.943 10.671 5.094 1.00 92.12 223 PRO A O 1
ATOM 1739 N N . LEU A 1 224 ? 12.706 10.169 3.293 1.00 93.31 224 LEU A N 1
ATOM 1740 C CA . LEU A 1 224 ? 13.777 9.695 2.430 1.00 93.31 224 LEU A CA 1
ATOM 1741 C C . LEU A 1 224 ? 13.740 10.429 1.087 1.00 93.31 224 LEU A C 1
ATOM 1743 O O . LEU A 1 224 ? 12.681 10.641 0.499 1.00 93.31 224 LEU A O 1
ATOM 1747 N N . LEU A 1 225 ? 14.922 10.773 0.576 1.00 93.31 225 LEU A N 1
ATOM 1748 C CA . LEU A 1 225 ? 15.114 11.067 -0.841 1.00 93.31 225 LEU A CA 1
ATOM 1749 C C . LEU A 1 225 ? 15.204 9.740 -1.591 1.00 93.31 225 LEU A C 1
ATOM 1751 O O . LEU A 1 225 ? 16.052 8.914 -1.253 1.00 93.31 225 LEU A O 1
ATOM 1755 N N . HIS A 1 226 ? 14.338 9.506 -2.573 1.00 90.06 226 HIS A N 1
ATOM 1756 C CA . HIS A 1 226 ? 14.266 8.191 -3.204 1.00 90.06 226 HIS A CA 1
ATOM 1757 C C . HIS A 1 226 ? 13.714 8.278 -4.640 1.00 90.06 226 HIS A C 1
ATOM 1759 O O . HIS A 1 226 ? 12.905 9.139 -4.968 1.00 90.06 226 HIS A O 1
ATOM 1765 N N . GLY A 1 227 ? 14.196 7.415 -5.542 1.00 87.12 227 GLY A N 1
ATOM 1766 C CA . GLY A 1 227 ? 13.509 7.082 -6.801 1.00 87.12 227 GLY A CA 1
ATOM 1767 C C . GLY A 1 227 ? 12.870 5.693 -6.742 1.00 87.12 227 GLY A C 1
ATOM 1768 O O . GLY A 1 227 ? 13.594 4.710 -6.597 1.00 87.12 227 GLY A O 1
ATOM 1769 N N . GLY A 1 228 ? 11.542 5.612 -6.815 1.00 84.25 228 GLY A N 1
ATOM 1770 C CA . GLY A 1 228 ? 10.704 4.404 -6.693 1.00 84.25 228 GLY A CA 1
ATOM 1771 C C . GLY A 1 228 ? 11.214 3.091 -7.272 1.00 84.25 228 GLY A C 1
ATOM 1772 O O . GLY A 1 228 ? 11.125 2.080 -6.583 1.00 84.25 228 GLY A O 1
ATOM 1773 N N . GLY A 1 229 ? 11.825 3.079 -8.460 1.00 92.56 229 GLY A N 1
ATOM 1774 C CA . GLY A 1 229 ? 12.381 1.844 -9.029 1.00 92.56 229 GLY A CA 1
ATOM 1775 C C . GLY A 1 229 ? 13.537 1.226 -8.227 1.00 92.56 229 GLY A C 1
ATOM 1776 O O . GLY A 1 229 ? 13.889 0.067 -8.433 1.00 92.56 229 GLY A O 1
ATOM 1777 N N . ASN A 1 230 ? 14.134 1.956 -7.279 1.00 96.75 230 ASN A N 1
ATOM 1778 C CA . ASN A 1 230 ? 15.142 1.414 -6.368 1.00 96.75 230 ASN A CA 1
ATOM 1779 C C . ASN A 1 230 ? 14.546 0.742 -5.114 1.00 96.75 230 ASN A C 1
ATOM 1781 O O . ASN A 1 230 ? 15.146 0.792 -4.039 1.00 96.75 230 ASN A O 1
ATOM 1785 N N . PHE A 1 231 ? 13.375 0.122 -5.230 1.00 97.00 231 PHE A N 1
ATOM 1786 C CA . PHE A 1 231 ? 12.760 -0.616 -4.138 1.00 97.00 231 PHE A CA 1
ATOM 1787 C C . PHE A 1 231 ? 11.880 -1.755 -4.656 1.00 97.00 231 PHE A C 1
ATOM 1789 O O . PHE A 1 231 ? 11.068 -1.568 -5.556 1.00 97.00 231 PHE A O 1
ATOM 1796 N N . HIS A 1 232 ? 12.042 -2.927 -4.053 1.00 97.62 232 HIS A N 1
ATOM 1797 C CA . HIS A 1 232 ? 11.166 -4.082 -4.195 1.00 97.62 232 HIS A CA 1
ATOM 1798 C C . HIS A 1 232 ? 10.815 -4.613 -2.807 1.00 97.62 232 HIS A C 1
ATOM 1800 O O . HIS A 1 232 ? 11.592 -4.448 -1.867 1.00 97.62 232 HIS A O 1
ATOM 1806 N N . LEU A 1 233 ? 9.677 -5.287 -2.684 1.00 96.25 233 LEU A N 1
ATOM 1807 C CA . LEU A 1 233 ? 9.255 -5.914 -1.437 1.00 96.25 233 LEU A CA 1
ATOM 1808 C C . LEU A 1 233 ? 8.591 -7.273 -1.674 1.00 96.25 233 LEU A C 1
ATOM 1810 O O . LEU A 1 233 ? 8.212 -7.601 -2.801 1.00 96.25 233 LEU A O 1
ATOM 1814 N N . LEU A 1 234 ? 8.463 -8.037 -0.595 1.00 96.62 234 LEU A N 1
ATOM 1815 C CA . LEU A 1 234 ? 7.665 -9.256 -0.518 1.00 96.62 234 LEU A CA 1
ATOM 1816 C C . LEU A 1 234 ? 6.426 -9.028 0.345 1.00 96.62 234 LEU A C 1
ATOM 1818 O O . LEU A 1 234 ? 6.467 -8.199 1.256 1.00 96.62 234 LEU A O 1
ATOM 1822 N N . ALA A 1 235 ? 5.370 -9.808 0.112 1.00 90.94 235 ALA A N 1
ATOM 1823 C CA . ALA A 1 235 ? 4.148 -9.741 0.911 1.00 90.94 235 ALA A CA 1
ATOM 1824 C C . ALA A 1 235 ? 4.409 -10.153 2.372 1.00 90.94 235 ALA A C 1
ATOM 1826 O O . ALA A 1 235 ? 3.707 -9.730 3.284 1.00 90.94 235 ALA A O 1
ATOM 1827 N N . THR A 1 236 ? 5.475 -10.921 2.626 1.00 89.56 236 THR A N 1
ATOM 1828 C CA . THR A 1 236 ? 5.943 -11.256 3.982 1.00 89.56 236 THR A CA 1
ATOM 1829 C C . THR A 1 236 ? 6.646 -10.109 4.724 1.00 89.56 236 THR A C 1
ATOM 1831 O O . THR A 1 236 ? 7.119 -10.331 5.835 1.00 89.56 236 THR A O 1
ATOM 1834 N N . GLY A 1 237 ? 6.795 -8.921 4.125 1.00 91.06 237 GLY A N 1
ATOM 1835 C CA . GLY A 1 237 ? 7.396 -7.747 4.775 1.00 91.06 237 GLY A CA 1
ATOM 1836 C C . GLY A 1 237 ? 8.913 -7.591 4.607 1.00 91.06 237 GLY A C 1
ATOM 1837 O O . GLY A 1 237 ? 9.511 -6.725 5.233 1.00 91.06 237 GLY A O 1
ATOM 1838 N N . ALA A 1 238 ? 9.575 -8.377 3.751 1.00 96.56 238 ALA A N 1
ATOM 1839 C CA . ALA A 1 238 ? 10.993 -8.156 3.436 1.00 96.56 238 ALA A CA 1
ATOM 1840 C C . ALA A 1 238 ? 11.151 -7.131 2.302 1.00 96.56 238 ALA A C 1
ATOM 1842 O O . ALA A 1 238 ? 10.473 -7.228 1.281 1.00 96.56 238 ALA A O 1
ATOM 1843 N N . GLY A 1 239 ? 12.082 -6.187 2.448 1.00 97.69 239 GLY A N 1
ATOM 1844 C CA . GLY A 1 239 ? 12.365 -5.144 1.458 1.00 97.69 239 GLY A CA 1
ATOM 1845 C C . GLY A 1 239 ? 13.747 -5.285 0.832 1.00 97.69 239 GLY A C 1
ATOM 1846 O O . GLY A 1 239 ? 14.684 -5.769 1.463 1.00 97.69 239 GLY A O 1
ATOM 1847 N N . PHE A 1 240 ? 13.895 -4.821 -0.405 1.00 98.38 240 PHE A N 1
ATOM 1848 C CA . PHE A 1 240 ? 15.113 -4.940 -1.198 1.00 98.38 240 PHE A CA 1
ATOM 1849 C C . PHE A 1 240 ? 15.391 -3.637 -1.937 1.00 98.38 240 PHE A C 1
ATOM 1851 O O . PHE A 1 240 ? 14.538 -3.097 -2.637 1.00 98.38 240 PHE A O 1
ATOM 1858 N N . THR A 1 241 ? 16.613 -3.137 -1.814 1.00 98.38 241 THR A N 1
ATOM 1859 C CA . THR A 1 241 ? 17.054 -1.903 -2.468 1.00 98.38 241 THR A CA 1
ATOM 1860 C C . THR A 1 241 ? 18.521 -2.012 -2.865 1.00 98.38 241 THR A C 1
ATOM 1862 O O . THR A 1 241 ? 19.244 -2.898 -2.400 1.00 98.38 241 THR A O 1
ATOM 1865 N N . SER A 1 242 ? 18.987 -1.122 -3.738 1.00 97.81 242 SER A N 1
ATOM 1866 C CA . SER A 1 242 ? 20.416 -0.937 -3.964 1.00 97.81 242 SER A CA 1
ATOM 1867 C C . SER A 1 242 ? 20.999 0.127 -3.026 1.00 97.81 242 SER A C 1
ATOM 1869 O O . SER A 1 242 ? 20.277 0.957 -2.472 1.00 97.81 242 SER A O 1
ATOM 1871 N N . THR A 1 243 ? 22.328 0.194 -2.923 1.00 97.38 243 THR A N 1
ATOM 1872 C CA . THR A 1 243 ? 23.051 1.246 -2.187 1.00 97.38 243 THR A CA 1
ATOM 1873 C C . THR A 1 243 ? 22.736 2.669 -2.656 1.00 97.38 243 THR A C 1
ATOM 1875 O O . THR A 1 243 ? 23.116 3.608 -1.964 1.00 97.38 243 THR A O 1
ATOM 1878 N N . LEU A 1 244 ? 22.031 2.864 -3.779 1.00 96.00 244 LEU A N 1
ATOM 1879 C CA . LEU A 1 244 ? 21.567 4.188 -4.193 1.00 96.00 244 LEU A CA 1
ATOM 1880 C C . LEU A 1 244 ? 20.734 4.875 -3.098 1.00 96.00 244 LEU A C 1
ATOM 1882 O O . LEU A 1 244 ? 20.892 6.076 -2.912 1.00 96.00 244 LEU A O 1
ATOM 1886 N N . ILE A 1 245 ? 19.935 4.133 -2.318 1.00 97.19 245 ILE A N 1
ATOM 1887 C CA . ILE A 1 245 ? 19.154 4.726 -1.218 1.00 97.19 245 ILE A CA 1
ATOM 1888 C C . ILE A 1 245 ? 20.049 5.395 -0.163 1.00 97.19 245 ILE A C 1
ATOM 1890 O O . ILE A 1 245 ? 19.675 6.404 0.427 1.00 97.19 245 ILE A O 1
ATOM 1894 N N . LEU A 1 246 ? 21.253 4.856 0.052 1.00 97.38 246 LEU A N 1
ATOM 1895 C CA . LEU A 1 246 ? 22.235 5.399 0.989 1.00 97.38 246 LEU A CA 1
ATOM 1896 C C . LEU A 1 246 ? 23.001 6.568 0.359 1.00 97.38 246 LEU A C 1
ATOM 1898 O O . LEU A 1 246 ? 23.229 7.578 1.017 1.00 97.38 246 LEU A O 1
ATOM 1902 N N . ASP A 1 247 ? 23.349 6.455 -0.927 1.00 95.06 247 ASP A N 1
ATOM 1903 C CA . ASP A 1 247 ? 24.026 7.519 -1.678 1.00 95.06 247 ASP A CA 1
ATOM 1904 C C . ASP A 1 247 ? 23.170 8.801 -1.752 1.00 95.06 247 ASP A C 1
ATOM 1906 O O . ASP A 1 247 ? 23.707 9.909 -1.735 1.00 95.06 247 ASP A O 1
ATOM 1910 N N . GLU A 1 248 ? 21.843 8.653 -1.821 1.00 94.06 248 GLU A N 1
ATOM 1911 C CA . GLU A 1 248 ? 20.872 9.755 -1.870 1.00 94.06 248 GLU A CA 1
ATOM 1912 C C . GLU A 1 248 ? 20.553 10.342 -0.490 1.00 94.06 248 GLU A C 1
ATOM 1914 O O . GLU A 1 248 ? 20.145 11.499 -0.391 1.00 94.06 248 GLU A O 1
ATOM 1919 N N . ASN A 1 249 ? 20.818 9.593 0.583 1.00 96.56 249 ASN A N 1
ATOM 1920 C CA . ASN A 1 249 ? 20.578 10.012 1.961 1.00 96.56 249 ASN A CA 1
ATOM 1921 C C . ASN A 1 249 ? 21.866 9.945 2.805 1.00 96.56 249 ASN A C 1
ATOM 1923 O O . ASN A 1 249 ? 21.893 9.271 3.834 1.00 96.56 249 ASN A O 1
ATOM 1927 N N . PRO A 1 250 ? 22.942 10.672 2.437 1.00 96.75 250 PRO A N 1
ATOM 1928 C CA . PRO A 1 250 ? 24.264 10.521 3.059 1.00 96.75 250 PRO A CA 1
ATOM 1929 C C . PRO A 1 250 ? 24.326 10.965 4.529 1.00 96.75 250 PRO A C 1
ATOM 1931 O O . PRO A 1 250 ? 25.313 10.702 5.214 1.00 96.75 250 PRO A O 1
ATOM 1934 N N . ALA A 1 251 ? 23.300 11.673 5.012 1.00 96.38 251 ALA A N 1
ATOM 1935 C CA . ALA A 1 251 ? 23.160 12.058 6.415 1.00 96.38 251 ALA A CA 1
ATOM 1936 C C . ALA A 1 251 ? 22.554 10.944 7.291 1.00 96.38 251 ALA A C 1
ATOM 1938 O O . ALA A 1 251 ? 22.571 11.069 8.515 1.00 96.38 251 ALA A O 1
ATOM 1939 N N . LEU A 1 252 ? 22.017 9.883 6.683 1.00 96.94 252 LEU A N 1
ATOM 1940 C CA . LEU A 1 252 ? 21.386 8.760 7.366 1.00 96.94 252 LEU A CA 1
ATOM 1941 C C . LEU A 1 252 ? 22.289 7.526 7.321 1.00 96.94 252 LEU A C 1
ATOM 1943 O O . LEU A 1 252 ? 22.981 7.252 6.342 1.00 96.94 252 LEU A O 1
ATOM 1947 N N . THR A 1 253 ? 22.263 6.746 8.395 1.00 97.62 253 THR A N 1
ATOM 1948 C CA . THR A 1 253 ? 22.855 5.405 8.428 1.00 97.62 253 THR A CA 1
ATOM 1949 C C . THR A 1 253 ? 21.914 4.384 7.787 1.00 97.62 253 THR A C 1
ATOM 1951 O O . THR A 1 253 ? 20.704 4.594 7.726 1.00 97.62 253 THR A O 1
ATOM 1954 N N . GLN A 1 254 ? 22.444 3.230 7.366 1.00 97.12 254 GLN A N 1
ATOM 1955 C CA . GLN A 1 254 ? 21.612 2.136 6.848 1.00 97.12 254 GLN A CA 1
ATOM 1956 C C . GLN A 1 254 ? 20.549 1.678 7.860 1.00 97.12 254 GLN A C 1
ATOM 1958 O O . GLN A 1 254 ? 19.438 1.355 7.455 1.00 97.12 254 GLN A O 1
ATOM 1963 N N . THR A 1 255 ? 20.865 1.685 9.160 1.00 97.56 255 THR A N 1
ATOM 1964 C CA . THR A 1 255 ? 19.897 1.371 10.220 1.00 97.56 255 THR A CA 1
ATOM 1965 C C . THR A 1 255 ? 18.755 2.379 10.238 1.00 97.56 255 THR A C 1
ATOM 1967 O O . THR A 1 255 ? 17.613 1.961 10.172 1.00 97.56 255 THR A O 1
ATOM 1970 N N . GLN A 1 256 ? 19.040 3.684 10.199 1.00 98.06 256 GLN A N 1
ATOM 1971 C CA . GLN A 1 256 ? 17.986 4.709 10.164 1.00 98.06 256 GLN A CA 1
ATOM 1972 C C . GLN A 1 256 ? 17.110 4.611 8.910 1.00 98.06 256 GLN A C 1
ATOM 1974 O O . GLN A 1 256 ? 15.901 4.788 8.990 1.00 98.06 256 GLN A O 1
ATOM 1979 N N . VAL A 1 257 ? 17.702 4.304 7.750 1.00 98.12 257 VAL A N 1
ATOM 1980 C CA . VAL A 1 257 ? 16.924 4.047 6.529 1.00 98.12 257 VAL A CA 1
ATOM 1981 C C . VAL A 1 257 ? 16.014 2.829 6.719 1.00 98.12 257 VAL A C 1
ATOM 1983 O O . VAL A 1 257 ? 14.837 2.899 6.379 1.00 98.12 257 VAL A O 1
ATOM 1986 N N . ALA A 1 258 ? 16.528 1.734 7.287 1.00 98.06 258 ALA A N 1
ATOM 1987 C CA . ALA A 1 258 ? 15.726 0.551 7.593 1.00 98.06 258 ALA A CA 1
ATOM 1988 C C . ALA A 1 258 ? 14.621 0.839 8.624 1.00 98.06 258 ALA A C 1
ATOM 1990 O O . ALA A 1 258 ? 13.518 0.329 8.470 1.00 98.06 258 ALA A O 1
ATOM 1991 N N . ASP A 1 259 ? 14.885 1.683 9.623 1.00 97.56 259 ASP A N 1
ATOM 1992 C CA . ASP A 1 259 ? 13.900 2.087 10.626 1.00 97.56 259 ASP A CA 1
ATOM 1993 C C . ASP A 1 259 ? 12.751 2.875 9.982 1.00 97.56 259 ASP A C 1
ATOM 1995 O O . ASP A 1 259 ? 11.596 2.559 10.242 1.00 97.56 259 ASP A O 1
ATOM 1999 N N . PHE A 1 260 ? 13.029 3.796 9.050 1.00 97.25 260 PHE A N 1
ATOM 2000 C CA . PHE A 1 260 ? 11.965 4.479 8.303 1.00 97.25 260 PHE A CA 1
ATOM 2001 C C . PHE A 1 260 ? 11.116 3.517 7.466 1.00 97.25 260 PHE A C 1
ATOM 2003 O O . PHE A 1 260 ? 9.893 3.623 7.458 1.00 97.25 260 PHE A O 1
ATOM 2010 N N . TYR A 1 261 ? 11.730 2.543 6.794 1.00 97.00 261 TYR A N 1
ATOM 2011 C CA . TYR A 1 261 ? 10.984 1.508 6.073 1.00 97.00 261 TYR A CA 1
ATOM 2012 C C . TYR A 1 261 ? 10.131 0.634 7.002 1.00 97.00 261 TYR A C 1
ATOM 2014 O O . TYR A 1 261 ? 8.990 0.310 6.666 1.00 97.00 261 TYR A O 1
ATOM 2022 N N . ARG A 1 262 ? 10.653 0.286 8.182 1.00 96.12 262 ARG A N 1
ATOM 2023 C CA . ARG A 1 262 ? 9.919 -0.468 9.202 1.00 96.12 262 ARG A CA 1
ATOM 2024 C C . ARG A 1 262 ? 8.727 0.330 9.727 1.00 96.12 262 ARG A C 1
ATOM 2026 O O . ARG A 1 262 ? 7.622 -0.189 9.753 1.00 96.12 262 ARG A O 1
ATOM 2033 N N . GLU A 1 263 ? 8.936 1.586 10.102 1.00 94.94 263 GLU A N 1
ATOM 2034 C CA . GLU A 1 263 ? 7.906 2.434 10.706 1.00 94.94 263 GLU A CA 1
ATOM 2035 C C . GLU A 1 263 ? 6.801 2.823 9.716 1.00 94.94 263 GLU A C 1
ATOM 2037 O O . GLU A 1 263 ? 5.629 2.804 10.076 1.00 94.94 263 GLU A O 1
ATOM 2042 N N . TYR A 1 264 ? 7.148 3.163 8.470 1.00 95.75 264 TYR A N 1
ATOM 2043 C CA . TYR A 1 264 ? 6.172 3.675 7.500 1.00 95.75 264 TYR A CA 1
ATOM 2044 C C . TYR A 1 264 ? 5.513 2.589 6.653 1.00 95.75 264 TYR A C 1
ATOM 2046 O O . TYR A 1 264 ? 4.425 2.803 6.125 1.00 95.75 264 TYR A O 1
ATOM 2054 N N . GLN A 1 265 ? 6.187 1.455 6.452 1.00 95.12 265 GLN A N 1
ATOM 2055 C CA . GLN A 1 265 ? 5.757 0.434 5.494 1.00 95.12 265 GLN A CA 1
ATOM 2056 C C . GLN A 1 265 ? 5.799 -0.989 6.067 1.00 95.12 265 GLN A C 1
ATOM 2058 O O . GLN A 1 265 ? 5.537 -1.932 5.327 1.00 95.12 265 GLN A O 1
ATOM 2063 N N . ASN A 1 266 ? 6.113 -1.160 7.358 1.00 94.56 266 ASN A N 1
ATOM 2064 C CA . ASN A 1 266 ? 6.256 -2.465 8.014 1.00 94.56 266 ASN A CA 1
ATOM 2065 C C . ASN A 1 266 ? 7.235 -3.407 7.291 1.00 94.56 266 ASN A C 1
ATOM 2067 O O . ASN A 1 266 ? 6.995 -4.602 7.126 1.00 94.56 266 ASN A O 1
ATOM 2071 N N . ILE A 1 267 ? 8.346 -2.840 6.818 1.00 96.94 267 ILE A N 1
ATOM 2072 C CA . ILE A 1 267 ? 9.385 -3.576 6.103 1.00 96.94 267 ILE A CA 1
ATOM 2073 C C . ILE A 1 267 ? 10.516 -3.960 7.060 1.00 96.94 267 ILE A C 1
ATOM 2075 O O . ILE A 1 267 ? 11.261 -3.100 7.534 1.00 96.94 267 ILE A O 1
ATOM 2079 N N . ASP A 1 268 ? 10.682 -5.258 7.306 1.00 94.94 268 ASP A N 1
ATOM 2080 C CA . ASP A 1 268 ? 11.774 -5.827 8.093 1.00 94.94 268 ASP A CA 1
ATOM 2081 C C . ASP A 1 268 ? 12.037 -7.300 7.690 1.00 94.94 268 ASP A C 1
ATOM 2083 O O . ASP A 1 268 ? 11.154 -8.145 7.835 1.00 94.94 268 ASP A O 1
ATOM 2087 N N . PRO A 1 269 ? 13.239 -7.664 7.197 1.00 96.94 269 PRO A N 1
ATOM 2088 C CA . PRO A 1 269 ? 14.420 -6.822 7.031 1.00 96.94 269 PRO A CA 1
ATOM 2089 C C . PRO A 1 269 ? 14.412 -6.006 5.733 1.00 96.94 269 PRO A C 1
ATOM 2091 O O . PRO A 1 269 ? 13.905 -6.447 4.702 1.00 96.94 269 PRO A O 1
ATOM 2094 N N . LEU A 1 270 ? 15.112 -4.865 5.753 1.00 98.12 270 LEU A N 1
ATOM 2095 C CA . LEU A 1 270 ? 15.565 -4.178 4.540 1.00 98.12 270 LEU A CA 1
ATOM 2096 C C . LEU A 1 270 ? 16.942 -4.708 4.105 1.00 98.12 270 LEU A C 1
ATOM 2098 O O . LEU A 1 270 ? 17.964 -4.462 4.753 1.00 98.12 270 LEU A O 1
ATOM 2102 N N . VAL A 1 271 ? 16.986 -5.408 2.974 1.00 98.12 271 VAL A N 1
ATOM 2103 C CA . VAL A 1 271 ? 18.209 -5.913 2.342 1.00 98.12 271 VAL A CA 1
ATOM 2104 C C . VAL A 1 271 ? 18.744 -4.883 1.346 1.00 98.12 271 VAL A C 1
ATOM 2106 O O . VAL A 1 271 ? 18.053 -4.476 0.414 1.00 98.12 271 VAL A O 1
ATOM 2109 N N . VAL A 1 272 ? 20.004 -4.476 1.525 1.00 98.25 272 VAL A N 1
ATOM 2110 C CA . VAL A 1 272 ? 20.673 -3.484 0.669 1.00 98.25 272 VAL A CA 1
ATOM 2111 C C . VAL A 1 272 ? 21.789 -4.154 -0.128 1.00 98.25 272 VAL A C 1
ATOM 2113 O O . VAL A 1 272 ? 22.786 -4.597 0.443 1.00 98.25 272 VAL A O 1
ATOM 2116 N N . TYR A 1 273 ? 21.645 -4.202 -1.452 1.00 98.25 273 TYR A N 1
ATOM 2117 C CA . TYR A 1 273 ? 22.670 -4.709 -2.367 1.00 98.25 273 TYR A CA 1
ATOM 2118 C C . TYR A 1 273 ? 23.506 -3.581 -2.968 1.00 98.25 273 TYR A C 1
ATOM 2120 O O . TYR A 1 273 ? 23.031 -2.469 -3.169 1.00 98.25 273 TYR A O 1
ATOM 2128 N N . GLN A 1 274 ? 24.757 -3.859 -3.326 1.00 97.06 274 GLN A N 1
ATOM 2129 C CA . GLN A 1 274 ? 25.574 -2.888 -4.052 1.00 97.06 274 GLN A CA 1
ATOM 2130 C C . GLN A 1 274 ? 24.932 -2.563 -5.410 1.00 97.06 274 GLN A C 1
ATOM 2132 O O . GLN A 1 274 ? 24.672 -3.469 -6.202 1.00 97.06 274 GLN A O 1
ATOM 2137 N N . ARG A 1 275 ? 24.713 -1.274 -5.707 1.00 94.31 275 ARG A N 1
ATOM 2138 C CA . ARG A 1 275 ? 24.181 -0.867 -7.017 1.00 94.31 275 ARG A CA 1
ATOM 2139 C C . ARG A 1 275 ? 25.135 -1.223 -8.154 1.00 94.31 275 ARG A C 1
ATOM 2141 O O . ARG A 1 275 ? 26.359 -1.157 -7.990 1.00 94.31 275 ARG A O 1
ATOM 2148 N N . LEU A 1 276 ? 24.575 -1.510 -9.328 1.00 92.25 276 LEU A N 1
ATOM 2149 C CA . LEU A 1 276 ? 25.364 -1.601 -10.550 1.00 92.25 276 LEU A CA 1
ATOM 2150 C C . LEU A 1 276 ? 26.051 -0.245 -10.834 1.00 92.25 276 LEU A C 1
ATOM 2152 O O . LEU A 1 276 ? 25.451 0.808 -10.609 1.00 92.25 276 LEU A O 1
ATOM 2156 N N . PRO A 1 277 ? 27.316 -0.233 -11.298 1.00 89.50 277 PRO A N 1
ATOM 2157 C CA . PRO A 1 277 ? 28.008 1.004 -11.649 1.00 89.50 277 PRO A CA 1
ATOM 2158 C C . PRO A 1 277 ? 27.272 1.794 -12.735 1.00 89.50 277 PRO A C 1
ATOM 2160 O O . PRO A 1 277 ? 26.720 1.195 -13.651 1.00 89.50 277 PRO A O 1
ATOM 2163 N N . ALA A 1 278 ? 27.388 3.126 -12.719 1.00 85.81 278 ALA A N 1
ATOM 2164 C CA . ALA A 1 278 ? 26.708 4.012 -13.675 1.00 85.81 278 ALA A CA 1
ATOM 2165 C C . ALA A 1 278 ? 27.059 3.760 -15.158 1.00 85.81 278 ALA A C 1
ATOM 2167 O O . ALA A 1 278 ? 26.271 4.079 -16.040 1.00 85.81 278 ALA A O 1
ATOM 2168 N N . GLY A 1 279 ? 28.239 3.194 -15.444 1.00 84.00 279 GLY A N 1
ATOM 2169 C CA . GLY A 1 279 ? 28.609 2.759 -16.800 1.00 84.00 279 GLY A CA 1
ATOM 2170 C C . GLY A 1 279 ? 27.915 1.465 -17.246 1.00 84.00 279 GLY A C 1
ATOM 2171 O O . GLY A 1 279 ? 27.938 1.129 -18.424 1.00 84.00 279 GLY A O 1
ATOM 2172 N N . ILE A 1 280 ? 27.310 0.732 -16.311 1.00 86.81 280 ILE A N 1
ATOM 2173 C CA . ILE A 1 280 ? 26.462 -0.425 -16.593 1.00 86.81 280 ILE A CA 1
ATOM 2174 C C . ILE A 1 280 ? 25.009 -0.010 -16.602 1.00 86.81 280 ILE A C 1
ATOM 2176 O O . ILE A 1 280 ? 24.345 -0.133 -17.618 1.00 86.81 280 ILE A O 1
ATOM 2180 N N . ASP A 1 281 ? 24.552 0.521 -15.481 1.00 88.94 281 ASP A N 1
ATOM 2181 C CA . ASP A 1 281 ? 23.206 1.019 -15.302 1.00 88.94 281 ASP A CA 1
ATOM 2182 C C . ASP A 1 281 ? 23.299 2.407 -14.674 1.00 88.94 281 ASP A C 1
ATOM 2184 O O . ASP A 1 281 ? 23.663 2.562 -13.508 1.00 88.94 281 ASP A O 1
ATOM 2188 N N . ALA A 1 282 ? 22.985 3.426 -15.470 1.00 86.38 282 ALA A N 1
ATOM 2189 C CA . ALA A 1 282 ? 23.042 4.818 -15.042 1.00 86.38 282 ALA A CA 1
ATOM 2190 C C . ALA A 1 282 ? 22.007 5.156 -13.955 1.00 86.38 282 ALA A C 1
ATOM 2192 O O . ALA A 1 282 ? 22.147 6.188 -13.297 1.00 86.38 282 ALA A O 1
ATOM 2193 N N . THR A 1 283 ? 20.980 4.319 -13.767 1.00 89.12 283 THR A N 1
ATOM 2194 C CA . THR A 1 283 ? 19.956 4.527 -12.737 1.00 89.12 283 THR A CA 1
ATOM 2195 C C . THR A 1 283 ? 20.461 4.084 -11.369 1.00 89.12 283 THR A C 1
ATOM 2197 O O . THR A 1 283 ? 20.267 4.792 -10.386 1.00 89.12 283 THR A O 1
ATOM 2200 N N . GLY A 1 284 ? 21.160 2.946 -11.307 1.00 92.06 284 GLY A N 1
ATOM 2201 C CA . GLY A 1 284 ? 21.541 2.294 -10.061 1.00 92.06 284 GLY A CA 1
ATOM 2202 C C . GLY A 1 284 ? 20.359 1.658 -9.330 1.00 92.06 284 GLY A C 1
ATOM 2203 O O . GLY A 1 284 ? 20.497 1.360 -8.147 1.00 92.06 284 GLY A O 1
ATOM 2204 N N . HIS A 1 285 ? 19.213 1.481 -9.983 1.00 95.69 285 HIS A N 1
ATOM 2205 C CA . HIS A 1 285 ? 18.008 0.930 -9.373 1.00 95.69 285 HIS A CA 1
ATOM 2206 C C . HIS A 1 285 ? 18.072 -0.601 -9.287 1.00 95.69 285 HIS A C 1
ATOM 2208 O O . HIS A 1 285 ? 18.750 -1.261 -10.077 1.00 95.69 285 HIS A O 1
ATOM 2214 N N . ILE A 1 286 ? 17.368 -1.181 -8.312 1.00 97.69 286 ILE A N 1
ATOM 2215 C CA . ILE A 1 286 ? 17.261 -2.638 -8.177 1.00 97.69 286 ILE A CA 1
ATOM 2216 C C . ILE A 1 286 ? 16.348 -3.263 -9.245 1.00 97.69 286 ILE A C 1
ATOM 2218 O O . ILE A 1 286 ? 16.684 -4.333 -9.757 1.00 97.69 286 ILE A O 1
ATOM 2222 N N . ASP A 1 287 ? 15.291 -2.558 -9.675 1.00 97.44 287 ASP A N 1
ATOM 2223 C CA . ASP A 1 287 ? 14.341 -3.012 -10.709 1.00 97.44 287 ASP A CA 1
ATOM 2224 C C . ASP A 1 287 ? 14.994 -3.266 -12.079 1.00 97.44 287 ASP A C 1
ATOM 2226 O O . ASP A 1 287 ? 14.445 -3.939 -12.957 1.00 97.44 287 ASP A O 1
ATOM 2230 N N . MET A 1 288 ? 16.203 -2.747 -12.280 1.00 95.94 288 MET A N 1
ATOM 2231 C CA . MET A 1 288 ? 16.974 -2.945 -13.497 1.00 95.94 288 MET A CA 1
ATOM 2232 C C . MET A 1 288 ? 17.657 -4.310 -13.558 1.00 95.94 288 MET A C 1
ATOM 2234 O O . MET A 1 288 ? 18.029 -4.720 -14.655 1.00 95.94 288 MET A O 1
ATOM 2238 N N . TRP A 1 289 ? 17.844 -5.023 -12.443 1.00 96.56 289 TRP A N 1
ATOM 2239 C CA . TRP A 1 289 ? 18.599 -6.286 -12.442 1.00 96.56 289 TRP A CA 1
ATOM 2240 C C . TRP A 1 289 ? 18.071 -7.382 -11.508 1.00 96.56 289 TRP A C 1
ATOM 2242 O O . TRP A 1 289 ? 18.578 -8.505 -11.578 1.00 96.56 289 TRP A O 1
ATOM 2252 N N . ALA A 1 290 ? 17.066 -7.117 -10.675 1.00 98.12 290 ALA A N 1
ATOM 2253 C CA . ALA A 1 290 ? 16.378 -8.129 -9.877 1.00 98.12 290 ALA A CA 1
ATOM 2254 C C . ALA A 1 290 ? 14.877 -7.830 -9.791 1.00 98.12 290 ALA A C 1
ATOM 2256 O O . ALA A 1 290 ? 14.483 -6.671 -9.799 1.00 98.12 290 ALA A O 1
ATOM 2257 N N . CYS A 1 291 ? 14.054 -8.874 -9.702 1.00 98.12 291 CYS A N 1
ATOM 2258 C CA . CYS A 1 291 ? 12.603 -8.777 -9.560 1.00 98.12 291 CYS A CA 1
ATOM 2259 C C . CYS A 1 291 ? 12.094 -9.956 -8.704 1.00 98.12 291 CYS A C 1
ATOM 2261 O O . CYS A 1 291 ? 12.312 -11.109 -9.096 1.00 98.12 291 CYS A O 1
ATOM 2263 N N . PRO A 1 292 ? 11.464 -9.720 -7.538 1.00 98.06 292 PRO A N 1
ATOM 2264 C CA . PRO A 1 292 ? 10.729 -10.767 -6.834 1.00 98.06 292 PRO A CA 1
ATOM 2265 C C . PRO A 1 292 ? 9.454 -11.124 -7.603 1.00 98.06 292 PRO A C 1
ATOM 2267 O O . PRO A 1 292 ? 8.736 -10.238 -8.062 1.00 98.06 292 PRO A O 1
ATOM 2270 N N . VAL A 1 293 ? 9.154 -12.417 -7.723 1.00 97.56 293 VAL A N 1
ATOM 2271 C CA . VAL A 1 293 ? 7.950 -12.902 -8.431 1.00 97.56 293 VAL A CA 1
ATOM 2272 C C . VAL A 1 293 ? 6.968 -13.645 -7.519 1.00 97.56 293 VAL A C 1
ATOM 2274 O O . VAL A 1 293 ? 5.829 -13.885 -7.911 1.00 97.56 293 VAL A O 1
ATOM 2277 N N . SER A 1 294 ? 7.402 -13.991 -6.306 1.00 96.88 294 SER A N 1
ATOM 2278 C CA . SER A 1 294 ? 6.586 -14.486 -5.191 1.00 96.88 294 SER A CA 1
ATOM 2279 C C . SER A 1 294 ? 7.349 -14.284 -3.875 1.00 96.88 294 SER A C 1
ATOM 2281 O O . SER A 1 294 ? 8.509 -13.870 -3.895 1.00 96.88 294 SER A O 1
ATOM 2283 N N . ASP A 1 295 ? 6.764 -14.657 -2.732 1.00 96.81 295 ASP A N 1
ATOM 2284 C CA . ASP A 1 295 ? 7.460 -14.664 -1.431 1.00 96.81 295 ASP A CA 1
ATOM 2285 C C . ASP A 1 295 ? 8.651 -15.639 -1.368 1.00 96.81 295 ASP A C 1
ATOM 2287 O O . ASP A 1 295 ? 9.399 -15.654 -0.394 1.00 96.81 295 ASP A O 1
ATOM 2291 N N . THR A 1 296 ? 8.835 -16.490 -2.385 1.00 97.19 296 THR A N 1
ATOM 2292 C CA . THR A 1 296 ? 9.862 -17.545 -2.382 1.00 97.19 296 THR A CA 1
ATOM 2293 C C . THR A 1 296 ? 10.751 -17.553 -3.624 1.00 97.19 296 THR A C 1
ATOM 2295 O O . THR A 1 296 ? 11.704 -18.334 -3.682 1.00 97.19 296 THR A O 1
ATOM 2298 N N . GLU A 1 297 ? 10.488 -16.695 -4.612 1.00 98.38 297 GLU A N 1
ATOM 2299 C CA . GLU A 1 297 ? 11.128 -16.764 -5.926 1.00 98.38 297 GLU A CA 1
ATOM 2300 C C . GLU A 1 297 ? 11.551 -15.386 -6.449 1.00 98.38 297 GLU A C 1
ATOM 2302 O O . GLU A 1 297 ? 10.817 -14.402 -6.355 1.00 98.38 297 GLU A O 1
ATOM 2307 N N . PHE A 1 298 ? 12.734 -15.337 -7.062 1.00 98.69 298 PHE A N 1
ATOM 2308 C CA . PHE A 1 298 ? 13.312 -14.144 -7.679 1.00 98.69 298 PHE A CA 1
ATOM 2309 C C . PHE A 1 298 ? 13.786 -14.433 -9.100 1.00 98.69 298 PHE A C 1
ATOM 2311 O O . PHE A 1 298 ? 14.307 -15.510 -9.394 1.00 98.69 298 PHE A O 1
ATOM 2318 N N . ILE A 1 299 ? 13.707 -13.425 -9.963 1.00 98.75 299 ILE A N 1
ATOM 2319 C CA . ILE A 1 299 ? 14.424 -13.374 -11.236 1.00 98.75 299 ILE A CA 1
ATOM 2320 C C . ILE A 1 299 ? 15.558 -12.361 -11.095 1.00 98.75 299 ILE A C 1
ATOM 2322 O O . ILE A 1 299 ? 15.334 -11.218 -10.707 1.00 98.75 299 ILE A O 1
ATOM 2326 N N . VAL A 1 300 ? 16.785 -12.766 -11.425 1.00 98.62 300 VAL A N 1
ATOM 2327 C CA . VAL A 1 300 ? 17.974 -11.905 -11.345 1.00 98.62 300 VAL A CA 1
ATOM 2328 C C . VAL A 1 300 ? 18.730 -11.940 -12.671 1.00 98.62 300 VAL A C 1
ATOM 2330 O O . VAL A 1 300 ? 18.886 -12.998 -13.286 1.00 98.62 300 VAL A O 1
ATOM 2333 N N . ALA A 1 301 ? 19.203 -10.780 -13.120 1.00 96.56 301 ALA A N 1
ATOM 2334 C CA . ALA A 1 301 ? 19.971 -10.638 -14.348 1.00 96.56 301 ALA A CA 1
ATOM 2335 C C . ALA A 1 301 ? 21.298 -11.417 -14.287 1.00 96.56 301 ALA A C 1
ATOM 2337 O O . ALA A 1 301 ? 21.981 -11.436 -13.267 1.00 96.56 301 ALA A O 1
ATOM 2338 N N . GLU A 1 302 ? 21.687 -12.022 -15.404 1.00 93.62 302 GLU A N 1
ATOM 2339 C CA . GLU A 1 302 ? 22.933 -12.757 -15.596 1.00 93.62 302 GLU A CA 1
ATOM 2340 C C . GLU A 1 302 ? 23.728 -12.109 -16.730 1.00 93.62 302 GLU A C 1
ATOM 2342 O O . GLU A 1 302 ? 23.380 -12.213 -17.911 1.00 93.62 302 GLU A O 1
ATOM 2347 N N . PHE A 1 303 ? 24.808 -11.422 -16.363 1.00 90.12 303 PHE A N 1
ATOM 2348 C CA . PHE A 1 303 ? 25.744 -10.849 -17.327 1.00 90.12 303 PHE A CA 1
ATOM 2349 C C . PHE A 1 303 ? 26.753 -11.908 -17.795 1.00 90.12 303 PHE A C 1
ATOM 2351 O O . PHE A 1 303 ? 27.138 -12.777 -17.016 1.00 90.12 303 PHE A O 1
ATOM 2358 N N . PRO A 1 304 ? 27.257 -11.850 -19.037 1.00 84.25 304 PRO A N 1
ATOM 2359 C CA . PRO A 1 304 ? 28.302 -12.767 -19.481 1.00 84.25 304 PRO A CA 1
ATOM 2360 C C . PRO A 1 304 ? 29.589 -12.628 -18.647 1.00 84.25 304 PRO A C 1
ATOM 2362 O O . PRO A 1 304 ? 30.086 -11.524 -18.440 1.00 84.25 304 PRO A O 1
ATOM 2365 N N . SER A 1 305 ? 30.215 -13.745 -18.264 1.00 78.50 305 SER A N 1
ATOM 2366 C CA . SER A 1 305 ? 31.493 -13.741 -17.522 1.00 78.50 305 SER A CA 1
ATOM 2367 C C . SER A 1 305 ? 32.675 -13.126 -18.294 1.00 78.50 305 SER A C 1
ATOM 2369 O O . SER A 1 305 ? 33.691 -12.776 -17.698 1.00 78.50 305 SER A O 1
ATOM 2371 N N . GLY A 1 306 ? 32.542 -12.978 -19.618 1.00 70.75 306 GLY A N 1
ATOM 2372 C CA . GLY A 1 306 ? 33.484 -12.282 -20.502 1.00 70.75 306 GLY A CA 1
ATOM 2373 C C . GLY A 1 306 ? 33.047 -10.874 -20.924 1.00 70.75 306 GLY A C 1
ATOM 2374 O O . GLY A 1 306 ? 33.610 -10.344 -21.882 1.00 70.75 306 GLY A O 1
ATOM 2375 N N . ASP A 1 307 ? 32.027 -10.290 -20.283 1.00 70.62 307 ASP A N 1
ATOM 2376 C CA . ASP A 1 307 ? 31.582 -8.921 -20.566 1.00 70.62 307 ASP A CA 1
ATOM 2377 C C . ASP A 1 307 ? 32.704 -7.913 -20.236 1.00 70.62 307 ASP A C 1
ATOM 2379 O O . ASP A 1 307 ? 33.369 -8.057 -19.201 1.00 70.62 307 ASP A O 1
ATOM 2383 N N . PRO A 1 308 ? 32.923 -6.873 -21.067 1.00 66.38 308 PRO A N 1
ATOM 2384 C CA . PRO A 1 308 ? 33.833 -5.771 -20.746 1.00 66.38 308 PRO A CA 1
ATOM 2385 C C . PRO A 1 308 ? 33.609 -5.158 -19.352 1.00 66.38 308 PRO A C 1
ATOM 2387 O O . PRO A 1 308 ? 34.541 -4.610 -18.766 1.00 66.38 308 PRO A O 1
ATOM 2390 N N . ASN A 1 309 ? 32.398 -5.284 -18.802 1.00 66.69 309 ASN A N 1
ATOM 2391 C CA . ASN A 1 309 ? 32.004 -4.807 -17.484 1.00 66.69 309 ASN A CA 1
ATOM 2392 C C . ASN A 1 309 ? 31.808 -5.964 -16.492 1.00 66.69 309 ASN A C 1
ATOM 2394 O O . ASN A 1 309 ? 30.717 -6.173 -15.961 1.00 66.69 309 ASN A O 1
ATOM 2398 N N . TYR A 1 310 ? 32.895 -6.676 -16.184 1.00 78.19 310 TYR A N 1
ATOM 2399 C CA . TYR A 1 310 ? 32.945 -7.819 -15.253 1.00 78.19 310 TYR A CA 1
ATOM 2400 C C . TYR A 1 310 ? 32.278 -7.583 -13.874 1.00 78.19 310 TYR A C 1
ATOM 2402 O O . TYR A 1 310 ? 31.882 -8.531 -13.188 1.00 78.19 310 TYR A O 1
ATOM 2410 N N . LEU A 1 311 ? 32.111 -6.321 -13.458 1.00 86.31 311 LEU A N 1
ATOM 2411 C CA . LEU A 1 311 ? 31.385 -5.964 -12.237 1.00 86.31 311 LEU A CA 1
ATOM 2412 C C . LEU A 1 311 ? 29.893 -6.324 -12.293 1.00 86.31 311 LEU A C 1
ATOM 2414 O O . LEU A 1 311 ? 29.368 -6.771 -11.281 1.00 86.31 311 LEU A O 1
ATOM 2418 N N . GLY A 1 312 ? 29.222 -6.193 -13.444 1.00 88.31 312 GLY A N 1
ATOM 2419 C CA . GLY A 1 312 ? 27.806 -6.564 -13.576 1.00 88.31 312 GLY A CA 1
ATOM 2420 C C . GLY A 1 312 ? 27.581 -8.051 -13.299 1.00 88.31 312 GLY A C 1
ATOM 2421 O O . GLY A 1 312 ? 26.697 -8.419 -12.526 1.00 88.31 312 GLY A O 1
ATOM 2422 N N . TYR A 1 313 ? 28.461 -8.899 -13.839 1.00 90.44 313 TYR A N 1
ATOM 2423 C CA . TYR A 1 313 ? 28.494 -10.332 -13.538 1.00 90.44 313 TYR A CA 1
ATOM 2424 C C . TYR A 1 313 ? 28.737 -10.580 -12.047 1.00 90.44 313 TYR A C 1
ATOM 2426 O O . TYR A 1 313 ? 27.916 -11.194 -11.379 1.00 90.44 313 TYR A O 1
ATOM 2434 N N . THR A 1 314 ? 29.822 -10.032 -11.494 1.00 92.94 314 THR A N 1
ATOM 2435 C CA . THR A 1 314 ? 30.207 -10.303 -10.099 1.00 92.94 314 THR A CA 1
ATOM 2436 C C . THR A 1 314 ? 29.119 -9.896 -9.098 1.00 92.94 314 THR A C 1
ATOM 2438 O O . THR A 1 314 ? 28.844 -10.641 -8.161 1.00 92.94 314 THR A O 1
ATOM 2441 N N . LEU A 1 315 ? 28.488 -8.732 -9.290 1.00 95.44 315 LEU A N 1
ATOM 2442 C CA . LEU A 1 315 ? 27.457 -8.227 -8.381 1.00 95.44 315 LEU A CA 1
ATOM 2443 C C . LEU A 1 315 ? 26.162 -9.043 -8.462 1.00 95.44 315 LEU A C 1
ATOM 2445 O O . LEU A 1 315 ? 25.589 -9.381 -7.429 1.00 95.44 315 LEU A O 1
ATOM 2449 N N . THR A 1 316 ? 25.724 -9.403 -9.670 1.00 95.81 316 THR A N 1
ATOM 2450 C CA . THR A 1 316 ? 24.482 -10.173 -9.848 1.00 95.81 316 THR A CA 1
ATOM 2451 C C . THR A 1 316 ? 24.623 -11.651 -9.477 1.00 95.81 316 THR A C 1
ATOM 2453 O O . THR A 1 316 ? 23.644 -12.251 -9.034 1.00 95.81 316 THR A O 1
ATOM 2456 N N . GLU A 1 317 ? 25.818 -12.237 -9.603 1.00 95.94 317 GLU A N 1
ATOM 2457 C CA . GLU A 1 317 ? 26.130 -13.574 -9.075 1.00 95.94 317 GLU A CA 1
ATOM 2458 C C . GLU A 1 317 ? 26.153 -13.579 -7.542 1.00 95.94 317 GLU A C 1
ATOM 2460 O O . GLU A 1 317 ? 25.586 -14.472 -6.914 1.00 95.94 317 GLU A O 1
ATOM 2465 N N . ALA A 1 318 ? 26.755 -12.556 -6.923 1.00 97.19 318 ALA A N 1
ATOM 2466 C CA . ALA A 1 318 ? 26.763 -12.420 -5.468 1.00 97.19 318 ALA A CA 1
ATOM 2467 C C . ALA A 1 318 ? 25.343 -12.246 -4.903 1.00 97.19 318 ALA A C 1
ATOM 2469 O O . ALA A 1 318 ? 24.998 -12.905 -3.924 1.00 97.19 318 ALA A O 1
ATOM 2470 N N . ALA A 1 319 ? 24.510 -11.416 -5.542 1.00 98.06 319 ALA A N 1
ATOM 2471 C CA . ALA A 1 319 ? 23.112 -11.239 -5.148 1.00 98.06 319 ALA A CA 1
ATOM 2472 C C . ALA A 1 319 ? 22.305 -12.541 -5.287 1.00 98.06 319 ALA A C 1
ATOM 2474 O O . ALA A 1 319 ? 21.569 -12.905 -4.375 1.00 98.06 319 ALA A O 1
ATOM 2475 N N . ALA A 1 320 ? 22.480 -13.289 -6.383 1.00 98.44 320 ALA A N 1
ATOM 2476 C CA . ALA A 1 320 ? 21.818 -14.583 -6.551 1.00 98.44 320 ALA A CA 1
ATOM 2477 C C . ALA A 1 320 ? 22.251 -15.611 -5.498 1.00 98.44 320 ALA A C 1
ATOM 2479 O O . ALA A 1 320 ? 21.405 -16.302 -4.937 1.00 98.44 320 ALA A O 1
ATOM 2480 N N . ALA A 1 321 ? 23.548 -15.695 -5.195 1.00 98.56 321 ALA A N 1
ATOM 2481 C CA . ALA A 1 321 ? 24.056 -16.589 -4.159 1.00 98.56 321 ALA A CA 1
ATOM 2482 C C . ALA A 1 321 ? 23.510 -16.230 -2.766 1.00 98.56 321 ALA A C 1
ATOM 2484 O O . ALA A 1 321 ? 23.131 -17.125 -2.009 1.00 98.56 321 ALA A O 1
ATOM 2485 N N . ASP A 1 322 ? 23.429 -14.936 -2.441 1.00 98.56 322 ASP A N 1
ATOM 2486 C CA . ASP A 1 322 ? 22.833 -14.453 -1.193 1.00 98.56 322 ASP A CA 1
ATOM 2487 C C . ASP A 1 322 ? 21.333 -14.788 -1.116 1.00 98.56 322 ASP A C 1
ATOM 2489 O O . ASP A 1 322 ? 20.907 -15.383 -0.128 1.00 98.56 322 ASP A O 1
ATOM 2493 N N . LEU A 1 323 ? 20.548 -14.531 -2.168 1.00 98.50 323 LEU A N 1
ATOM 2494 C CA . LEU A 1 323 ? 19.126 -14.902 -2.219 1.00 98.50 323 LEU A CA 1
ATOM 2495 C C . LEU A 1 323 ? 18.909 -16.416 -2.043 1.00 98.50 323 LEU A C 1
ATOM 2497 O O . LEU A 1 323 ? 18.073 -16.828 -1.240 1.00 98.50 323 LEU A O 1
ATOM 2501 N N . VAL A 1 324 ? 19.708 -17.256 -2.708 1.00 98.69 324 VAL A N 1
ATOM 2502 C CA . VAL A 1 324 ? 19.659 -18.717 -2.512 1.00 98.69 324 VAL A CA 1
ATOM 2503 C C . VAL A 1 324 ? 20.006 -19.092 -1.071 1.00 98.69 324 VAL A C 1
ATOM 2505 O O . VAL A 1 324 ? 19.343 -19.940 -0.476 1.00 98.69 324 VAL A O 1
ATOM 2508 N N . SER A 1 325 ? 21.009 -18.443 -0.470 1.00 98.44 325 SER A N 1
ATOM 2509 C CA . SER A 1 325 ? 21.389 -18.696 0.927 1.00 98.44 325 SER A CA 1
ATOM 2510 C C . SER A 1 325 ? 20.293 -18.322 1.933 1.00 98.44 325 SER A C 1
ATOM 2512 O O . SER A 1 325 ? 20.230 -18.910 3.011 1.00 98.44 325 SER A O 1
ATOM 2514 N N . ARG A 1 326 ? 19.403 -17.391 1.561 1.00 96.94 326 ARG A N 1
ATOM 2515 C CA . ARG A 1 326 ? 18.218 -16.985 2.334 1.00 96.94 326 ARG A CA 1
ATOM 2516 C C . ARG A 1 326 ? 17.011 -17.905 2.123 1.00 96.94 326 ARG A C 1
ATOM 2518 O O . ARG A 1 326 ? 15.998 -17.717 2.785 1.00 96.94 326 ARG A O 1
ATOM 2525 N N . GLY A 1 327 ? 17.123 -18.902 1.244 1.00 97.44 327 GLY A N 1
ATOM 2526 C CA . GLY A 1 327 ? 16.074 -19.883 0.965 1.00 97.44 327 GLY A CA 1
ATOM 2527 C C . GLY A 1 327 ? 15.195 -19.565 -0.246 1.00 97.44 327 GLY A C 1
ATOM 2528 O O . GLY A 1 327 ? 14.226 -20.286 -0.472 1.00 97.44 327 GLY A O 1
ATOM 2529 N N . TYR A 1 328 ? 15.523 -18.539 -1.037 1.00 98.44 328 TYR A N 1
ATOM 2530 C CA . TYR A 1 328 ? 14.777 -18.214 -2.253 1.00 98.44 328 TYR A CA 1
ATOM 2531 C C . TYR A 1 328 ? 15.209 -19.080 -3.441 1.00 98.44 328 TYR A C 1
ATOM 2533 O O . TYR A 1 328 ? 16.386 -19.412 -3.610 1.00 98.44 328 TYR A O 1
ATOM 2541 N N . THR A 1 329 ? 14.264 -19.387 -4.325 1.00 98.69 329 THR A N 1
ATOM 2542 C CA . THR A 1 329 ? 14.569 -19.921 -5.657 1.00 98.69 329 THR A CA 1
ATOM 2543 C C . THR A 1 329 ? 14.932 -18.764 -6.581 1.00 98.69 329 THR A C 1
ATOM 2545 O O . THR A 1 329 ? 14.194 -17.787 -6.679 1.00 98.69 329 THR A O 1
ATOM 2548 N N . VAL A 1 330 ? 16.067 -18.864 -7.275 1.00 98.81 330 VAL A N 1
ATOM 2549 C CA . VAL A 1 330 ? 16.541 -17.809 -8.181 1.00 98.81 330 VAL A CA 1
ATOM 2550 C C . VAL A 1 330 ? 16.560 -18.310 -9.619 1.00 98.81 330 VAL A C 1
ATOM 2552 O O . VAL A 1 330 ? 17.294 -19.237 -9.962 1.00 98.81 330 VAL A O 1
ATOM 2555 N N . TYR A 1 331 ? 15.796 -17.641 -10.474 1.00 98.75 331 TYR A N 1
ATOM 2556 C CA . TYR A 1 331 ? 15.842 -17.781 -11.922 1.00 98.75 331 TYR A CA 1
ATOM 2557 C C . TYR A 1 331 ? 16.789 -16.731 -12.514 1.00 98.75 331 TYR A C 1
ATOM 2559 O O . TYR A 1 331 ? 16.887 -15.604 -12.025 1.00 98.75 331 TYR A O 1
ATOM 2567 N N . ARG A 1 332 ? 17.506 -17.097 -13.579 1.00 98.12 332 ARG A N 1
ATOM 2568 C CA . ARG A 1 332 ? 18.519 -16.241 -14.212 1.00 98.12 332 ARG A CA 1
ATOM 2569 C C . ARG A 1 332 ? 18.049 -15.794 -15.586 1.00 98.12 332 ARG A C 1
ATOM 2571 O O . ARG A 1 332 ? 17.688 -16.633 -16.407 1.00 98.12 332 ARG A O 1
ATOM 2578 N N . VAL A 1 333 ? 18.045 -14.485 -15.834 1.00 97.06 333 VAL A N 1
ATOM 2579 C CA . VAL A 1 333 ? 17.602 -13.883 -17.104 1.00 97.06 333 VAL A CA 1
ATOM 2580 C C . VAL A 1 333 ? 18.751 -13.104 -17.752 1.00 97.06 333 VAL A C 1
ATOM 2582 O O . VAL A 1 333 ? 19.546 -12.531 -17.017 1.00 97.06 333 VAL A O 1
ATOM 2585 N N . PRO A 1 334 ? 18.901 -13.041 -19.090 1.00 93.62 334 PRO A N 1
ATOM 2586 C CA . PRO A 1 334 ? 20.035 -12.331 -19.687 1.00 93.62 334 PRO A CA 1
ATOM 2587 C C . PRO A 1 334 ? 20.144 -10.858 -19.248 1.00 93.62 334 PRO A C 1
ATOM 2589 O O . PRO A 1 334 ? 19.195 -10.102 -19.396 1.00 93.62 334 PRO A O 1
ATOM 2592 N N . GLY A 1 335 ? 21.311 -10.431 -18.765 1.00 90.06 335 GLY A N 1
ATOM 2593 C CA . GLY A 1 335 ? 21.673 -9.021 -18.576 1.00 90.06 335 GLY A CA 1
ATOM 2594 C C . GLY A 1 335 ? 22.668 -8.589 -19.651 1.00 90.06 335 GLY A C 1
ATOM 2595 O O . GLY A 1 335 ? 23.645 -9.296 -19.909 1.00 90.06 335 GLY A O 1
ATOM 2596 N N . LEU A 1 336 ? 22.419 -7.468 -20.334 1.00 86.44 336 LEU A N 1
ATOM 2597 C CA . LEU A 1 336 ? 23.213 -7.062 -21.500 1.00 86.44 336 LEU A CA 1
ATOM 2598 C C . LEU A 1 336 ? 23.581 -5.585 -21.430 1.00 86.44 336 LEU A C 1
ATOM 2600 O O . LEU A 1 336 ? 22.739 -4.755 -21.116 1.00 86.44 336 LEU A O 1
ATOM 2604 N N . ASN A 1 337 ? 24.810 -5.250 -21.821 1.00 81.31 337 ASN A N 1
ATOM 2605 C CA . ASN A 1 337 ? 25.275 -3.863 -21.886 1.00 81.31 337 ASN A CA 1
ATOM 2606 C C . ASN A 1 337 ? 25.856 -3.491 -23.264 1.00 81.31 337 ASN A C 1
ATOM 2608 O O . ASN A 1 337 ? 26.845 -2.769 -23.403 1.00 81.31 337 ASN A O 1
ATOM 2612 N N . SER A 1 338 ? 25.327 -4.118 -24.314 1.00 75.69 338 SER A N 1
ATOM 2613 C CA . SER A 1 338 ? 25.813 -3.984 -25.689 1.00 75.69 338 SER A CA 1
ATOM 2614 C C . SER A 1 338 ? 24.648 -4.038 -26.661 1.00 75.69 338 SER A C 1
ATOM 2616 O O . SER A 1 338 ? 23.899 -5.008 -26.635 1.00 75.69 338 SER A O 1
ATOM 2618 N N . GLY A 1 339 ? 24.545 -3.038 -27.535 1.00 72.12 339 GLY A N 1
ATOM 2619 C CA . GLY A 1 339 ? 23.544 -2.959 -28.599 1.00 72.12 339 GLY A CA 1
ATOM 2620 C C . GLY A 1 339 ? 24.124 -3.251 -29.993 1.00 72.12 339 GLY A C 1
ATOM 2621 O O . GLY A 1 339 ? 25.213 -3.829 -30.120 1.00 72.12 339 GLY A O 1
ATOM 2622 N N . PRO A 1 340 ? 23.426 -2.854 -31.078 1.00 58.19 340 PRO A N 1
ATOM 2623 C CA . PRO A 1 340 ? 23.946 -3.004 -32.438 1.00 58.19 340 PRO A CA 1
ATOM 2624 C C . PRO A 1 340 ? 25.240 -2.197 -32.612 1.00 58.19 340 PRO A C 1
ATOM 2626 O O . PRO A 1 340 ? 25.215 -0.970 -32.617 1.00 58.19 340 PRO A O 1
ATOM 2629 N N . GLY A 1 341 ? 26.372 -2.892 -32.769 1.00 59.31 341 GLY A N 1
ATOM 2630 C CA . GLY A 1 341 ? 27.703 -2.280 -32.900 1.00 59.31 341 GLY A CA 1
ATOM 2631 C C . GLY A 1 341 ? 28.633 -2.476 -31.696 1.00 59.31 341 GLY A C 1
ATOM 2632 O O . GLY A 1 341 ? 29.781 -2.042 -31.760 1.00 59.31 341 GLY A O 1
ATOM 2633 N N . GLY A 1 342 ? 28.183 -3.170 -30.645 1.00 71.38 342 GLY A N 1
ATOM 2634 C CA . GLY A 1 342 ? 28.977 -3.475 -29.452 1.00 71.38 342 GLY A CA 1
ATOM 2635 C C . GLY A 1 342 ? 28.540 -2.662 -28.236 1.00 71.38 342 GLY A C 1
ATOM 2636 O O . GLY A 1 342 ? 27.388 -2.240 -28.138 1.00 71.38 342 GLY A O 1
ATOM 2637 N N . TYR A 1 343 ? 29.460 -2.469 -27.293 1.00 73.25 343 TYR A N 1
ATOM 2638 C CA . TYR A 1 343 ? 29.201 -1.707 -26.075 1.00 73.25 343 TYR A CA 1
ATOM 2639 C C . TYR A 1 343 ? 28.742 -0.278 -26.403 1.00 73.25 343 TYR A C 1
ATOM 2641 O O . TYR A 1 343 ? 29.473 0.484 -27.038 1.00 73.25 343 TYR A O 1
ATOM 2649 N N . ASN A 1 344 ? 27.537 0.075 -25.958 1.00 75.00 344 ASN A N 1
ATOM 2650 C CA . ASN A 1 344 ? 26.925 1.394 -26.138 1.00 75.00 344 ASN A CA 1
ATOM 2651 C C . ASN A 1 344 ? 26.498 2.035 -24.803 1.00 75.00 344 ASN A C 1
ATOM 2653 O O . ASN A 1 344 ? 25.862 3.086 -24.820 1.00 75.00 344 ASN A O 1
ATOM 2657 N N . GLY A 1 345 ? 26.838 1.413 -23.665 1.00 76.38 345 GLY A N 1
ATOM 2658 C CA . GLY A 1 345 ? 26.474 1.883 -22.324 1.00 76.38 345 GLY A CA 1
ATOM 2659 C C . GLY A 1 345 ? 24.981 1.781 -21.993 1.00 76.38 345 GLY A C 1
ATOM 2660 O O . GLY A 1 345 ? 24.530 2.441 -21.064 1.00 76.38 345 GLY A O 1
ATOM 2661 N N . THR A 1 346 ? 24.201 1.022 -22.772 1.00 85.56 346 THR A N 1
ATOM 2662 C CA . THR A 1 346 ? 22.773 0.784 -22.522 1.00 85.56 346 THR A CA 1
ATOM 2663 C C . THR A 1 346 ? 22.573 -0.579 -21.869 1.00 85.56 346 THR A C 1
ATOM 2665 O O . THR A 1 346 ? 22.884 -1.602 -22.481 1.00 85.56 346 THR A O 1
ATOM 2668 N N . HIS A 1 347 ? 21.988 -0.599 -20.669 1.00 89.62 347 HIS A N 1
ATOM 2669 C CA . HIS A 1 347 ? 21.555 -1.831 -20.014 1.00 89.62 347 HIS A CA 1
ATOM 2670 C C . HIS A 1 347 ? 20.228 -2.319 -20.603 1.00 89.62 347 HIS A C 1
ATOM 2672 O O . HIS A 1 347 ? 19.174 -1.777 -20.287 1.00 89.62 347 HIS A O 1
ATOM 2678 N N . TYR A 1 348 ? 20.264 -3.367 -21.425 1.00 91.88 348 TYR A N 1
ATOM 2679 C CA . TYR A 1 348 ? 19.054 -4.051 -21.881 1.00 91.88 348 TYR A CA 1
ATOM 2680 C C . TYR A 1 348 ? 18.646 -5.084 -20.834 1.00 91.88 348 TYR A C 1
ATOM 2682 O O . TYR A 1 348 ? 19.264 -6.146 -20.718 1.00 91.88 348 TYR A O 1
ATOM 2690 N N . THR A 1 349 ? 17.618 -4.743 -20.062 1.00 94.44 349 THR A N 1
ATOM 2691 C CA . THR A 1 349 ? 17.138 -5.532 -18.923 1.00 94.44 349 THR A CA 1
ATOM 2692 C C . THR A 1 349 ? 15.826 -6.248 -19.236 1.00 94.44 349 THR A C 1
ATOM 2694 O O . THR A 1 349 ? 14.943 -5.698 -19.890 1.00 94.44 349 THR A O 1
ATOM 2697 N N . TYR A 1 350 ? 15.683 -7.475 -18.742 1.00 97.38 350 TYR A N 1
ATOM 2698 C CA . TYR A 1 350 ? 14.424 -8.228 -18.760 1.00 97.38 350 TYR A CA 1
ATOM 2699 C C . TYR A 1 350 ? 13.848 -8.434 -17.352 1.00 97.38 350 TYR A C 1
ATOM 2701 O O . TYR A 1 350 ? 12.865 -9.156 -17.202 1.00 97.38 350 TYR A O 1
ATOM 2709 N N . THR A 1 351 ? 14.470 -7.857 -16.316 1.00 97.94 351 THR A N 1
ATOM 2710 C CA . THR A 1 351 ? 13.900 -7.816 -14.957 1.00 97.94 351 THR A CA 1
ATOM 2711 C C . THR A 1 351 ? 13.023 -6.592 -14.753 1.00 97.94 351 THR A C 1
ATOM 2713 O O . THR A 1 351 ? 12.175 -6.620 -13.873 1.00 97.94 351 THR A O 1
ATOM 2716 N N . ASN A 1 352 ? 13.177 -5.556 -15.588 1.00 97.75 352 ASN A N 1
ATOM 2717 C CA . ASN A 1 352 ? 12.337 -4.356 -15.594 1.00 97.75 352 ASN A CA 1
ATOM 2718 C C . ASN A 1 352 ? 10.957 -4.632 -16.228 1.00 97.75 352 ASN A C 1
ATOM 2720 O O . ASN A 1 352 ? 10.508 -3.946 -17.148 1.00 97.75 352 ASN A O 1
ATOM 2724 N N . SER A 1 353 ? 10.336 -5.701 -15.743 1.00 98.06 353 SER A N 1
ATOM 2725 C CA . SER A 1 353 ? 9.053 -6.272 -16.132 1.00 98.06 353 SER A CA 1
ATOM 2726 C C . SER A 1 353 ? 7.991 -5.911 -15.104 1.00 98.06 353 SER A C 1
ATOM 2728 O O . SER A 1 353 ? 8.306 -5.484 -13.999 1.00 98.06 353 SER A O 1
ATOM 2730 N N . VAL A 1 354 ? 6.726 -6.105 -15.460 1.00 97.94 354 VAL A N 1
ATOM 2731 C CA . VAL A 1 354 ? 5.589 -5.804 -14.583 1.00 97.94 354 VAL A CA 1
ATOM 2732 C C . VAL A 1 354 ? 4.768 -7.054 -14.376 1.00 97.94 354 VAL A C 1
ATOM 2734 O O . VAL A 1 354 ? 4.317 -7.640 -15.357 1.00 97.94 354 VAL A O 1
ATOM 2737 N N . ILE A 1 355 ? 4.511 -7.409 -13.124 1.00 98.00 355 ILE A N 1
ATOM 2738 C CA . ILE A 1 355 ? 3.486 -8.387 -12.759 1.00 98.00 355 ILE A CA 1
ATOM 2739 C C . ILE A 1 355 ? 2.198 -7.611 -12.499 1.00 98.00 355 ILE A C 1
ATOM 2741 O O . ILE A 1 355 ? 2.213 -6.639 -11.756 1.00 98.00 355 ILE A O 1
ATOM 2745 N N . LEU A 1 356 ? 1.094 -7.977 -13.141 1.00 96.88 356 LEU A N 1
ATOM 2746 C CA . LEU A 1 356 ? -0.205 -7.349 -12.915 1.00 96.88 356 LEU A CA 1
ATOM 2747 C C . LEU A 1 356 ? -1.283 -8.429 -12.957 1.00 96.88 356 LEU A C 1
ATOM 2749 O O . LEU A 1 356 ? -1.746 -8.814 -14.034 1.00 96.88 356 LEU A O 1
ATOM 2753 N N . ASN A 1 357 ? -1.662 -8.920 -11.777 1.00 95.25 357 ASN A N 1
ATOM 2754 C CA . ASN A 1 357 ? -2.528 -10.087 -11.605 1.00 95.25 357 ASN A CA 1
ATOM 2755 C C . ASN A 1 357 ? -2.017 -11.277 -12.435 1.00 95.25 357 ASN A C 1
ATOM 2757 O O . ASN A 1 357 ? -0.874 -11.683 -12.295 1.00 95.25 357 ASN A O 1
ATOM 2761 N N . ASP A 1 358 ? -2.833 -11.819 -13.339 1.00 93.50 358 ASP A N 1
ATOM 2762 C CA . ASP A 1 358 ? -2.532 -12.994 -14.161 1.00 93.50 358 ASP A CA 1
ATOM 2763 C C . ASP A 1 358 ? -1.616 -12.707 -15.368 1.00 93.50 358 ASP A C 1
ATOM 2765 O O . ASP A 1 358 ? -1.452 -13.557 -16.250 1.00 93.50 358 ASP A O 1
ATOM 2769 N N . ARG A 1 359 ? -1.026 -11.509 -15.448 1.00 95.31 359 ARG A N 1
ATOM 2770 C CA . ARG A 1 359 ? -0.246 -11.037 -16.600 1.00 95.31 359 ARG A CA 1
ATOM 2771 C C . ARG A 1 359 ? 1.143 -10.590 -16.191 1.00 95.31 359 ARG A C 1
ATOM 2773 O O . ARG A 1 359 ? 1.332 -9.985 -15.142 1.00 95.31 359 ARG A O 1
ATOM 2780 N N . VAL A 1 360 ? 2.100 -10.830 -17.080 1.00 97.88 360 VAL A N 1
ATOM 2781 C CA . VAL A 1 360 ? 3.464 -10.316 -16.957 1.00 97.88 360 VAL A CA 1
ATOM 2782 C C . VAL A 1 360 ? 3.817 -9.550 -18.218 1.00 97.88 360 VAL A C 1
ATOM 2784 O O . VAL A 1 360 ? 3.806 -10.126 -19.302 1.00 97.88 360 VAL A O 1
ATOM 2787 N N . PHE A 1 361 ? 4.176 -8.280 -18.089 1.00 97.94 361 PHE A N 1
ATOM 2788 C CA . PHE A 1 361 ? 4.680 -7.474 -19.194 1.00 97.94 361 PHE A CA 1
ATOM 2789 C C . PHE A 1 361 ? 6.199 -7.546 -19.214 1.00 97.94 361 PHE A C 1
ATOM 2791 O O . PHE A 1 361 ? 6.860 -7.046 -18.306 1.00 97.94 361 PHE A O 1
ATOM 2798 N N . LEU A 1 362 ? 6.740 -8.194 -20.241 1.00 97.75 362 LEU A N 1
ATOM 2799 C CA . LEU A 1 362 ? 8.161 -8.488 -20.391 1.00 97.75 362 LEU A CA 1
ATOM 2800 C C . LEU A 1 362 ? 8.780 -7.538 -21.426 1.00 97.75 362 LEU A C 1
ATOM 2802 O O . LEU A 1 362 ? 8.312 -7.535 -22.568 1.00 97.75 362 LEU A O 1
ATOM 2806 N N . PRO A 1 363 ? 9.844 -6.779 -21.098 1.00 96.44 363 PRO A N 1
ATOM 2807 C CA . PRO A 1 363 ? 10.587 -6.027 -22.096 1.00 96.44 363 PRO A CA 1
ATOM 2808 C C . PRO A 1 363 ? 11.026 -6.897 -23.274 1.00 96.44 363 PRO A C 1
ATOM 2810 O O . PRO A 1 363 ? 11.567 -7.989 -23.107 1.00 96.44 363 PRO A O 1
ATOM 2813 N N . TYR A 1 364 ? 10.814 -6.376 -24.472 1.00 93.00 364 TYR A N 1
ATOM 2814 C CA . TYR A 1 364 ? 11.208 -6.970 -25.737 1.00 93.00 364 TYR A CA 1
ATOM 2815 C C . TYR A 1 364 ? 12.012 -5.950 -26.535 1.00 93.00 364 TYR A C 1
ATOM 2817 O O . TYR A 1 364 ? 11.624 -4.785 -26.627 1.00 93.00 364 TYR A O 1
ATOM 2825 N N . TYR A 1 365 ? 13.127 -6.374 -27.127 1.00 91.31 365 TYR A N 1
ATOM 2826 C CA . TYR A 1 365 ? 14.016 -5.463 -27.859 1.00 91.31 365 TYR A CA 1
ATOM 2827 C C . TYR A 1 365 ? 14.090 -5.760 -29.353 1.00 91.31 365 TYR A C 1
ATOM 2829 O O . TYR A 1 365 ? 14.517 -4.903 -30.130 1.00 91.31 365 TYR A O 1
ATOM 2837 N N . GLY A 1 366 ? 13.654 -6.952 -29.768 1.00 82.06 366 GLY A N 1
ATOM 2838 C CA . GLY A 1 366 ? 13.620 -7.365 -31.162 1.00 82.06 366 GLY A CA 1
ATOM 2839 C C . GLY A 1 366 ? 14.980 -7.286 -31.850 1.00 82.06 366 GLY A C 1
ATOM 2840 O O . GLY A 1 366 ? 16.017 -7.021 -31.240 1.00 82.06 366 GLY A O 1
ATOM 2841 N N . GLY A 1 367 ? 14.995 -7.570 -33.157 1.00 73.88 367 GLY A N 1
ATOM 2842 C CA . GLY A 1 367 ? 16.179 -7.436 -34.016 1.00 73.88 367 GLY A CA 1
ATOM 2843 C C . GLY A 1 367 ? 17.477 -7.983 -33.394 1.00 73.88 367 GLY A C 1
ATOM 2844 O O . GLY A 1 367 ? 17.722 -9.193 -33.403 1.00 73.88 367 GLY A O 1
ATOM 2845 N N . VAL A 1 368 ? 18.291 -7.065 -32.857 1.00 63.34 368 VAL A N 1
ATOM 2846 C CA . VAL A 1 368 ? 19.641 -7.252 -32.284 1.00 63.34 368 VAL A CA 1
ATOM 2847 C C . VAL A 1 368 ? 19.696 -8.242 -31.121 1.00 63.34 368 VAL A C 1
ATOM 2849 O O . VAL A 1 368 ? 20.729 -8.884 -30.920 1.00 63.34 368 VAL A O 1
ATOM 2852 N N . HIS A 1 369 ? 18.597 -8.416 -30.388 1.00 81.38 369 HIS A N 1
ATOM 2853 C CA . HIS A 1 369 ? 18.548 -9.287 -29.215 1.00 81.38 369 HIS A CA 1
ATOM 2854 C C . HIS A 1 369 ? 17.531 -10.423 -29.323 1.00 81.38 369 HIS A C 1
ATOM 2856 O O . HIS A 1 369 ? 17.302 -11.100 -28.332 1.00 81.38 369 HIS A O 1
ATOM 2862 N N . SER A 1 370 ? 17.039 -10.749 -30.523 1.00 77.88 370 SER A N 1
ATOM 2863 C CA . SER A 1 370 ? 16.036 -11.812 -30.745 1.00 77.88 370 SER A CA 1
ATOM 2864 C C . SER A 1 370 ? 16.339 -13.161 -30.064 1.00 77.88 370 SER A C 1
ATOM 2866 O O . SER A 1 370 ? 15.441 -13.806 -29.526 1.00 77.88 370 SER A O 1
ATOM 2868 N N . GLY A 1 371 ? 17.605 -13.596 -30.033 1.00 84.94 371 GLY A N 1
ATOM 2869 C CA . GLY A 1 371 ? 18.006 -14.812 -29.309 1.00 84.94 371 GLY A CA 1
ATOM 2870 C C . GLY A 1 371 ? 17.970 -14.678 -27.779 1.00 84.94 371 GLY A C 1
ATOM 2871 O O . GLY A 1 371 ? 17.770 -15.669 -27.083 1.00 84.94 371 GLY A O 1
ATOM 2872 N N . ARG A 1 372 ? 18.156 -13.464 -27.254 1.00 90.75 372 ARG A N 1
ATOM 2873 C CA . ARG A 1 372 ? 18.065 -13.130 -25.825 1.00 90.75 372 ARG A CA 1
ATOM 2874 C C . ARG A 1 372 ? 16.618 -12.895 -25.396 1.00 90.75 372 ARG A C 1
ATOM 2876 O O . ARG A 1 372 ? 16.253 -13.395 -24.341 1.00 90.75 372 ARG A O 1
ATOM 2883 N N . ASP A 1 373 ? 15.793 -12.280 -26.245 1.00 93.50 373 ASP A N 1
ATOM 2884 C CA . ASP A 1 373 ? 14.3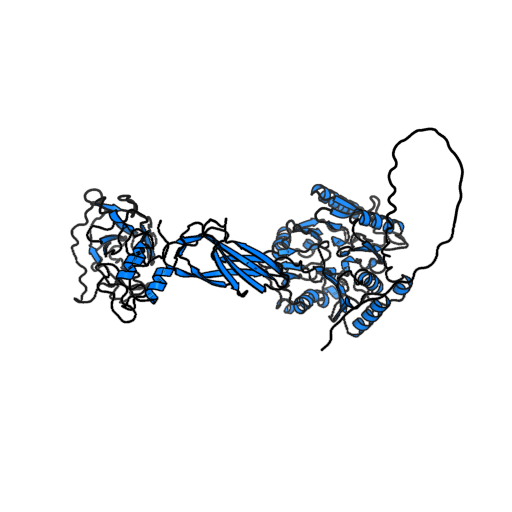48 -12.135 -26.028 1.00 93.50 373 ASP A CA 1
ATOM 2885 C C . ASP A 1 373 ? 13.700 -13.517 -25.801 1.00 93.50 373 ASP A C 1
ATOM 2887 O O . ASP A 1 373 ? 12.962 -13.725 -24.841 1.00 93.50 373 ASP A O 1
ATOM 2891 N N . ALA A 1 374 ? 14.037 -14.505 -26.643 1.00 93.69 374 ALA A N 1
ATOM 2892 C CA . ALA A 1 374 ? 13.523 -15.871 -26.514 1.00 93.69 374 ALA A CA 1
ATOM 2893 C C . ALA A 1 374 ? 13.999 -16.581 -25.231 1.00 93.69 374 ALA A C 1
ATOM 2895 O O . ALA A 1 374 ? 13.244 -17.348 -24.634 1.00 93.69 374 ALA A O 1
ATOM 2896 N N . GLN A 1 375 ? 15.240 -16.327 -24.800 1.00 95.50 375 GLN A N 1
ATOM 2897 C CA . GLN A 1 375 ? 15.765 -16.846 -23.532 1.00 95.50 375 GLN A CA 1
ATOM 2898 C C . GLN A 1 375 ? 15.031 -16.224 -22.344 1.00 95.50 375 GLN A C 1
ATOM 2900 O O . GLN A 1 375 ? 14.618 -16.948 -21.444 1.00 95.50 375 GLN A O 1
ATOM 2905 N N . ALA A 1 376 ? 14.830 -14.905 -22.364 1.00 97.00 376 ALA A N 1
ATOM 2906 C CA . ALA A 1 376 ? 14.113 -14.207 -21.310 1.00 97.00 376 ALA A CA 1
ATOM 2907 C C . ALA A 1 376 ? 12.666 -14.691 -21.191 1.00 97.00 376 ALA A C 1
ATOM 2909 O O . ALA A 1 376 ? 12.225 -15.024 -20.094 1.00 97.00 376 ALA A O 1
ATOM 2910 N N . LEU A 1 377 ? 11.961 -14.832 -22.317 1.00 97.19 377 LEU A N 1
ATOM 2911 C CA . LEU A 1 377 ? 10.604 -15.372 -22.337 1.00 97.19 377 LEU A CA 1
ATOM 2912 C C . LEU A 1 377 ? 10.528 -16.765 -21.696 1.00 97.19 377 LEU A C 1
ATOM 2914 O O . LEU A 1 377 ? 9.646 -17.007 -20.878 1.00 97.19 377 LEU A O 1
ATOM 2918 N N . ALA A 1 378 ? 11.462 -17.663 -22.024 1.00 97.94 378 ALA A N 1
ATOM 2919 C CA . ALA A 1 378 ? 11.484 -19.010 -21.455 1.00 97.94 378 ALA A CA 1
ATOM 2920 C C . ALA A 1 378 ? 11.704 -19.006 -19.931 1.00 97.94 378 ALA A C 1
ATOM 2922 O O . ALA A 1 378 ? 11.090 -19.799 -19.221 1.00 97.94 378 ALA A O 1
ATOM 2923 N N . VAL A 1 379 ? 12.552 -18.105 -19.426 1.00 98.50 379 VAL A N 1
ATOM 2924 C CA . VAL A 1 379 ? 12.808 -17.947 -17.985 1.00 98.50 379 VAL A CA 1
ATOM 2925 C C . VAL A 1 379 ? 11.558 -17.446 -17.264 1.00 98.50 379 VAL A C 1
ATOM 2927 O O . VAL A 1 379 ? 11.152 -18.043 -16.272 1.00 98.50 379 VAL A O 1
ATOM 2930 N N . TRP A 1 380 ? 10.906 -16.409 -17.791 1.00 98.38 380 TRP A N 1
ATOM 2931 C CA . TRP A 1 380 ? 9.671 -15.872 -17.213 1.00 98.38 380 TRP A CA 1
ATOM 2932 C C . TRP A 1 380 ? 8.514 -16.878 -17.254 1.00 98.38 380 TRP A C 1
ATOM 2934 O O . TRP A 1 380 ? 7.769 -16.991 -16.287 1.00 98.38 380 TRP A O 1
ATOM 2944 N N . GLN A 1 381 ? 8.397 -17.672 -18.322 1.00 98.12 381 GLN A N 1
ATOM 2945 C CA . GLN A 1 381 ? 7.421 -18.767 -18.397 1.00 98.12 381 GLN A CA 1
ATOM 2946 C C . GLN A 1 381 ? 7.690 -19.872 -17.369 1.00 98.12 381 GLN A C 1
ATOM 2948 O O . GLN A 1 381 ? 6.746 -20.486 -16.877 1.00 98.12 381 GLN A O 1
ATOM 2953 N N . ALA A 1 382 ? 8.959 -20.141 -17.053 1.00 98.06 382 ALA A N 1
ATOM 2954 C CA . ALA A 1 382 ? 9.324 -21.113 -16.029 1.00 98.06 382 ALA A CA 1
ATOM 2955 C C . ALA A 1 382 ? 9.034 -20.592 -14.614 1.00 98.06 382 ALA A C 1
ATOM 2957 O O . ALA A 1 382 ? 8.512 -21.346 -13.800 1.00 98.06 382 ALA A O 1
ATOM 2958 N N . ALA A 1 383 ? 9.338 -19.318 -14.350 1.00 97.88 383 ALA A N 1
ATOM 2959 C CA . ALA A 1 383 ? 9.119 -18.681 -13.054 1.00 97.88 383 ALA A CA 1
ATOM 2960 C C . ALA A 1 383 ? 7.636 -18.388 -12.769 1.00 97.88 383 ALA A C 1
ATOM 2962 O O . ALA A 1 383 ? 7.208 -18.422 -11.624 1.00 97.88 383 ALA A O 1
ATOM 2963 N N . MET A 1 384 ? 6.832 -18.109 -13.801 1.00 97.50 384 MET A N 1
ATOM 2964 C CA . MET A 1 384 ? 5.427 -17.712 -13.654 1.00 97.50 384 MET A CA 1
ATOM 2965 C C . MET A 1 384 ? 4.503 -18.533 -14.575 1.00 97.50 384 MET A C 1
ATOM 2967 O O . MET A 1 384 ? 3.831 -17.975 -15.444 1.00 97.50 384 MET A O 1
ATOM 2971 N N . PRO A 1 385 ? 4.415 -19.866 -14.393 1.00 96.31 385 PRO A N 1
ATOM 2972 C CA . PRO A 1 385 ? 3.781 -20.780 -15.354 1.00 96.31 385 PRO A CA 1
ATOM 2973 C C . PRO A 1 385 ? 2.265 -20.592 -15.519 1.00 96.31 385 PRO A C 1
ATOM 2975 O O . PRO A 1 385 ? 1.702 -21.006 -16.531 1.00 96.31 385 PRO A O 1
ATOM 2978 N N . ASN A 1 386 ? 1.604 -19.974 -14.537 1.00 94.88 386 ASN A N 1
ATOM 2979 C CA . ASN A 1 386 ? 0.166 -19.688 -14.568 1.00 94.88 386 ASN A CA 1
ATOM 2980 C C . ASN A 1 386 ? -0.163 -18.287 -15.110 1.00 94.88 386 ASN A C 1
ATOM 2982 O O . ASN A 1 386 ? -1.331 -17.908 -15.118 1.00 94.88 386 ASN A O 1
ATOM 2986 N N . HIS A 1 387 ? 0.843 -17.523 -15.543 1.00 96.06 387 HIS A N 1
ATOM 2987 C CA . HIS A 1 387 ? 0.662 -16.159 -16.022 1.00 96.06 387 HIS A CA 1
ATOM 2988 C C . HIS A 1 387 ? 0.741 -16.081 -17.544 1.00 96.06 387 HIS A C 1
ATOM 2990 O O . HIS A 1 387 ? 1.481 -16.811 -18.208 1.00 96.06 387 HIS A O 1
ATOM 2996 N N . THR A 1 388 ? 0.002 -15.131 -18.107 1.00 95.12 388 THR A N 1
ATOM 2997 C CA . THR A 1 388 ? 0.143 -14.753 -19.511 1.00 95.12 388 THR A CA 1
ATOM 2998 C C . THR A 1 388 ? 1.318 -13.791 -19.649 1.00 95.12 388 THR A C 1
ATOM 3000 O O . THR A 1 388 ? 1.230 -12.638 -19.230 1.00 95.12 388 THR A O 1
ATOM 3003 N N . ILE A 1 389 ? 2.415 -14.252 -20.256 1.00 96.44 389 ILE A N 1
ATOM 3004 C CA . ILE A 1 389 ? 3.579 -13.402 -20.535 1.00 96.44 389 ILE A CA 1
ATOM 3005 C C . ILE A 1 389 ? 3.343 -12.621 -21.836 1.00 96.44 389 ILE A C 1
ATOM 3007 O O . ILE A 1 389 ? 3.159 -13.215 -22.901 1.00 96.44 389 ILE A O 1
ATOM 3011 N N . ILE A 1 390 ? 3.354 -11.293 -21.746 1.00 94.94 390 ILE A N 1
ATOM 3012 C CA . ILE A 1 390 ? 3.074 -10.331 -22.813 1.00 94.94 390 ILE A CA 1
ATOM 3013 C C . ILE A 1 390 ? 4.367 -9.558 -23.107 1.00 94.94 390 ILE A C 1
ATOM 3015 O O . ILE A 1 390 ? 4.778 -8.726 -22.298 1.00 94.94 390 ILE A O 1
ATOM 3019 N N . PRO A 1 391 ? 5.038 -9.815 -24.240 1.00 93.69 391 PRO A N 1
ATOM 3020 C CA . PRO A 1 391 ? 6.169 -9.001 -24.668 1.00 93.69 391 PRO A CA 1
ATOM 3021 C C . PRO A 1 391 ? 5.719 -7.565 -24.972 1.00 93.69 391 PRO A C 1
ATOM 3023 O O . PRO A 1 391 ? 4.684 -7.384 -25.607 1.00 93.69 391 PRO A O 1
ATOM 3026 N N . VAL A 1 392 ? 6.501 -6.569 -24.555 1.00 94.75 392 VAL A N 1
ATOM 3027 C CA . VAL A 1 392 ? 6.274 -5.144 -24.851 1.00 94.75 392 VAL A CA 1
ATOM 3028 C C . VAL A 1 392 ? 7.551 -4.540 -25.416 1.00 94.75 392 VAL A C 1
ATOM 3030 O O . VAL A 1 392 ? 8.623 -4.689 -24.828 1.00 94.75 392 VAL A O 1
ATOM 3033 N N . ASN A 1 393 ? 7.462 -3.866 -26.560 1.00 93.19 393 ASN A N 1
ATOM 3034 C CA . ASN A 1 393 ? 8.631 -3.326 -27.239 1.00 93.19 393 ASN A CA 1
ATOM 3035 C C . ASN A 1 393 ? 9.217 -2.115 -26.492 1.00 93.19 393 ASN A C 1
ATOM 3037 O O . ASN A 1 393 ? 8.663 -1.018 -26.507 1.00 93.19 393 ASN A O 1
ATOM 3041 N N . CYS A 1 394 ? 10.396 -2.309 -25.904 1.00 93.81 394 CYS A N 1
ATOM 3042 C CA . CYS A 1 394 ? 11.115 -1.308 -25.117 1.00 93.81 394 CYS A CA 1
ATOM 3043 C C . CYS A 1 394 ? 12.342 -0.735 -25.838 1.00 93.81 394 CYS A C 1
ATOM 3045 O O . CYS A 1 394 ? 13.130 -0.011 -25.227 1.00 93.81 394 CYS A O 1
ATOM 3047 N N . ALA A 1 395 ? 12.533 -1.040 -27.126 1.00 90.50 395 ALA A N 1
ATOM 3048 C CA . ALA A 1 395 ? 13.727 -0.636 -27.869 1.00 90.50 395 ALA A CA 1
ATOM 3049 C C . ALA A 1 395 ? 13.928 0.891 -27.927 1.00 90.50 395 ALA A C 1
ATOM 3051 O O . ALA A 1 395 ? 15.071 1.348 -27.956 1.00 90.50 395 ALA A O 1
ATOM 3052 N N . GLU A 1 396 ? 12.844 1.674 -27.922 1.00 89.62 396 GLU A N 1
ATOM 3053 C CA . GLU A 1 396 ? 12.912 3.142 -27.971 1.00 89.62 396 GLU A CA 1
ATOM 3054 C C . GLU A 1 396 ? 13.209 3.784 -26.609 1.00 89.62 396 GLU A C 1
ATOM 3056 O O . GLU A 1 396 ? 13.925 4.784 -26.554 1.00 89.62 396 GLU A O 1
ATOM 3061 N N . ILE A 1 397 ? 12.704 3.209 -25.511 1.00 91.44 397 ILE A N 1
ATOM 3062 C CA . ILE A 1 397 ? 12.868 3.769 -24.161 1.00 91.44 397 ILE A CA 1
ATOM 3063 C C . ILE A 1 397 ? 14.182 3.341 -23.497 1.00 91.44 397 ILE A C 1
ATOM 3065 O O . ILE A 1 397 ? 14.771 4.120 -22.748 1.00 91.44 397 ILE A O 1
ATOM 3069 N N . ILE A 1 398 ? 14.692 2.139 -23.788 1.00 90.88 398 ILE A N 1
ATOM 3070 C CA . ILE A 1 398 ? 15.822 1.568 -23.042 1.00 90.88 398 ILE A CA 1
ATOM 3071 C C . ILE A 1 398 ? 17.116 2.400 -23.066 1.00 90.88 398 ILE A C 1
ATOM 3073 O O . ILE A 1 398 ? 17.772 2.468 -22.022 1.00 90.88 398 ILE A O 1
ATOM 3077 N N . PRO A 1 399 ? 17.475 3.135 -24.144 1.00 89.06 399 PRO A N 1
ATOM 3078 C CA . PRO A 1 399 ? 18.637 4.029 -24.120 1.00 89.06 399 PRO A CA 1
ATOM 3079 C C . PRO A 1 399 ? 18.509 5.188 -23.117 1.00 89.06 399 PRO A C 1
ATOM 3081 O O . PRO A 1 399 ? 19.511 5.819 -22.785 1.00 89.06 399 PRO A O 1
ATOM 3084 N N . PHE A 1 400 ? 17.299 5.471 -22.621 1.00 88.62 400 PHE A N 1
ATOM 3085 C CA . PHE A 1 400 ? 17.021 6.493 -21.608 1.00 88.62 400 PHE A CA 1
ATOM 3086 C C . PHE A 1 400 ? 17.031 5.944 -20.168 1.00 88.62 400 PHE A C 1
ATOM 3088 O O . PHE A 1 400 ? 16.845 6.721 -19.227 1.00 88.62 400 PHE A O 1
ATOM 3095 N N . GLY A 1 401 ? 17.303 4.643 -19.982 1.00 85.62 401 GLY A N 1
ATOM 3096 C CA . GLY A 1 401 ? 17.495 4.016 -18.669 1.00 85.62 401 GLY A CA 1
ATOM 3097 C C . GLY A 1 401 ? 16.222 3.460 -18.022 1.00 85.62 401 GLY A C 1
ATOM 3098 O O . GLY A 1 401 ? 16.064 3.564 -16.807 1.00 85.62 401 GLY A O 1
ATOM 3099 N N . GLY A 1 402 ? 15.303 2.888 -18.801 1.00 89.38 402 GLY A N 1
ATOM 3100 C CA . GLY A 1 402 ? 14.106 2.233 -18.265 1.00 89.38 402 GLY A CA 1
ATOM 3101 C C . GLY A 1 402 ? 13.358 1.392 -19.297 1.00 89.38 402 GLY A C 1
ATOM 3102 O O . GLY A 1 402 ? 13.645 1.471 -20.489 1.00 89.38 402 GLY A O 1
ATOM 3103 N N . ALA A 1 403 ? 12.405 0.586 -18.833 1.00 94.62 403 ALA A N 1
ATOM 3104 C CA . ALA A 1 403 ? 11.499 -0.210 -19.659 1.00 94.62 403 ALA A CA 1
ATOM 3105 C C . ALA A 1 403 ? 10.064 -0.131 -19.089 1.00 94.62 403 ALA A C 1
ATOM 3107 O O . ALA A 1 403 ? 9.678 0.907 -18.547 1.00 94.62 403 ALA A O 1
ATOM 3108 N N . VAL A 1 404 ? 9.255 -1.190 -19.228 1.00 95.62 404 VAL A N 1
ATOM 3109 C CA . VAL A 1 404 ? 7.838 -1.172 -18.815 1.00 95.62 404 VAL A CA 1
ATOM 3110 C C . VAL A 1 404 ? 7.646 -0.899 -17.326 1.00 95.62 404 VAL A C 1
ATOM 3112 O O . VAL A 1 404 ? 6.760 -0.125 -16.977 1.00 95.62 404 VAL A O 1
ATOM 3115 N N . HIS A 1 405 ? 8.491 -1.456 -16.453 1.00 97.44 405 HIS A N 1
ATOM 3116 C CA . HIS A 1 405 ? 8.354 -1.267 -15.007 1.00 97.44 405 HIS A CA 1
ATOM 3117 C C . HIS A 1 405 ? 8.500 0.198 -14.587 1.00 97.44 405 HIS A C 1
ATOM 3119 O O . HIS A 1 405 ? 7.852 0.635 -13.642 1.00 97.44 405 HIS A O 1
ATOM 3125 N N . CYS A 1 406 ? 9.311 0.978 -15.308 1.00 95.50 406 CYS A N 1
ATOM 3126 C CA . CYS A 1 406 ? 9.572 2.380 -14.985 1.00 95.50 406 CYS A CA 1
ATOM 3127 C C . CYS A 1 406 ? 8.398 3.319 -15.296 1.00 95.50 406 CYS A C 1
ATOM 3129 O O . CYS A 1 406 ? 8.305 4.397 -14.709 1.00 95.50 406 CYS A O 1
ATOM 3131 N N . VAL A 1 407 ? 7.527 2.949 -16.237 1.00 95.62 407 VAL A N 1
ATOM 3132 C CA . VAL A 1 407 ? 6.478 3.832 -16.784 1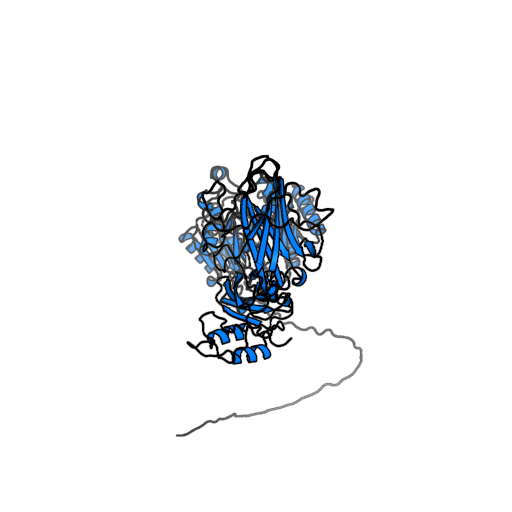.00 95.62 407 VAL A CA 1
ATOM 3133 C C . VAL A 1 407 ? 5.079 3.506 -16.275 1.00 95.62 407 VAL A C 1
ATOM 3135 O O . VAL A 1 407 ? 4.079 3.948 -16.840 1.00 95.62 407 VAL A O 1
ATOM 3138 N N . MET A 1 408 ? 5.001 2.755 -15.183 1.00 95.44 408 MET A N 1
ATOM 3139 C CA . MET A 1 408 ? 3.750 2.360 -14.557 1.00 95.44 408 MET A CA 1
ATOM 3140 C C . MET A 1 408 ? 3.881 2.397 -13.033 1.00 95.44 408 MET A C 1
ATOM 3142 O O . MET A 1 408 ? 4.968 2.194 -12.497 1.00 95.44 408 MET A O 1
ATOM 3146 N N . MET A 1 409 ? 2.768 2.643 -12.341 1.00 97.25 409 MET A N 1
ATOM 3147 C CA . MET A 1 409 ? 2.647 2.446 -10.894 1.00 97.25 409 MET A CA 1
ATOM 3148 C C . MET A 1 409 ? 1.420 1.595 -10.559 1.00 97.25 409 MET A C 1
ATOM 3150 O O . MET A 1 409 ? 0.344 1.820 -11.111 1.00 97.25 409 MET A O 1
ATOM 3154 N N . HIS A 1 410 ? 1.584 0.587 -9.705 1.00 97.00 410 HIS A N 1
ATOM 3155 C CA . HIS A 1 410 ? 0.499 -0.311 -9.306 1.00 97.00 410 HIS A CA 1
ATOM 3156 C C . HIS A 1 410 ? -0.531 0.418 -8.442 1.00 97.00 410 HIS A C 1
ATOM 3158 O O . HIS A 1 410 ? -0.166 1.269 -7.634 1.00 97.00 410 HIS A O 1
ATOM 3164 N N . VAL A 1 411 ? -1.806 0.048 -8.579 1.00 96.38 411 VAL A N 1
ATOM 3165 C CA . VAL A 1 411 ? -2.859 0.399 -7.614 1.00 96.38 411 VAL A CA 1
ATOM 3166 C C . VAL A 1 411 ? -3.433 -0.907 -7.068 1.00 96.38 411 VAL A C 1
ATOM 3168 O O . VAL A 1 411 ? -4.042 -1.659 -7.843 1.00 96.38 411 VAL A O 1
ATOM 3171 N N . PRO A 1 412 ? -3.240 -1.215 -5.775 1.00 94.19 412 PRO A N 1
ATOM 3172 C CA . PRO A 1 412 ? -3.673 -2.482 -5.214 1.00 94.19 412 PRO A CA 1
ATOM 3173 C C . PRO A 1 412 ? -5.195 -2.580 -5.171 1.00 94.19 412 PRO A C 1
ATOM 3175 O O . PRO A 1 412 ? -5.904 -1.576 -5.054 1.00 94.19 412 PRO A O 1
ATOM 3178 N N . ALA A 1 413 ? -5.701 -3.802 -5.318 1.00 87.06 413 ALA A N 1
ATOM 3179 C CA . ALA A 1 413 ? -7.118 -4.073 -5.152 1.00 87.06 413 ALA A CA 1
ATOM 3180 C C . ALA A 1 413 ? -7.484 -3.949 -3.677 1.00 87.06 413 ALA A C 1
ATOM 3182 O O . ALA A 1 413 ? -6.780 -4.479 -2.823 1.00 87.06 413 ALA A O 1
ATOM 3183 N N . TYR A 1 414 ? -8.610 -3.294 -3.396 1.00 68.88 414 TYR A N 1
ATOM 3184 C CA . TYR A 1 414 ? -9.301 -3.467 -2.123 1.00 68.88 414 TYR A CA 1
ATOM 3185 C C . TYR A 1 414 ? -9.509 -4.963 -1.905 1.00 68.88 414 TYR A C 1
ATOM 3187 O O . TYR A 1 4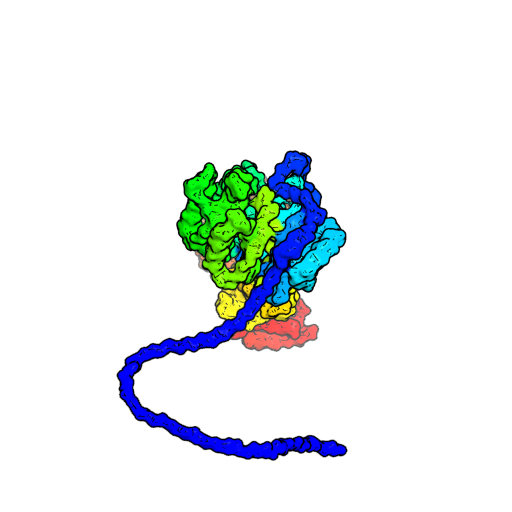14 ? -10.021 -5.659 -2.790 1.00 68.88 414 TYR A O 1
ATOM 3195 N N . THR A 1 415 ? -9.013 -5.476 -0.789 1.00 56.72 415 THR A N 1
ATOM 3196 C CA . THR A 1 415 ? -8.880 -6.915 -0.579 1.00 56.72 415 THR A CA 1
ATOM 3197 C C . THR A 1 415 ? -10.220 -7.588 -0.279 1.00 56.72 415 THR A C 1
ATOM 3199 O O . THR A 1 415 ? -10.236 -8.812 -0.156 1.00 56.72 415 THR A O 1
ATOM 3202 N N . GLN A 1 416 ? -11.340 -6.841 -0.193 1.00 59.69 416 GLN A N 1
ATOM 3203 C CA . GLN A 1 416 ? -12.601 -7.335 0.387 1.00 59.69 416 GLN A CA 1
ATOM 3204 C C . GLN A 1 416 ? -12.334 -8.035 1.724 1.00 59.69 416 GLN A C 1
ATOM 3206 O O . GLN A 1 416 ? -12.986 -9.029 2.059 1.00 59.69 416 GLN A O 1
ATOM 3211 N N . ALA A 1 417 ? -11.293 -7.587 2.431 1.00 62.84 417 ALA A N 1
ATOM 3212 C CA . ALA A 1 417 ? -10.911 -8.180 3.689 1.00 62.84 417 ALA A CA 1
ATOM 3213 C C . ALA A 1 417 ? -12.037 -7.926 4.678 1.00 62.84 417 ALA A C 1
ATOM 3215 O O . ALA A 1 417 ? -12.735 -6.922 4.601 1.00 62.84 417 ALA A O 1
ATOM 3216 N N . ALA A 1 418 ? -12.213 -8.855 5.610 1.00 74.88 418 ALA A N 1
ATOM 3217 C CA . ALA A 1 418 ? -13.087 -8.568 6.725 1.00 74.88 418 ALA A CA 1
ATOM 3218 C C . ALA A 1 418 ? -12.612 -7.288 7.437 1.00 74.88 418 ALA A C 1
ATOM 3220 O O . ALA A 1 418 ? -11.394 -7.085 7.555 1.00 74.88 418 ALA A O 1
ATOM 3221 N N . PRO A 1 419 ? -13.545 -6.466 7.941 1.00 82.12 419 PRO A N 1
ATOM 3222 C CA . PRO A 1 419 ? -13.193 -5.294 8.727 1.00 82.12 419 PRO A CA 1
ATOM 3223 C C . PRO A 1 419 ? -12.277 -5.694 9.892 1.00 82.12 419 PRO A C 1
ATOM 3225 O O . PRO A 1 419 ? -12.381 -6.793 10.433 1.00 82.12 419 PRO A O 1
ATOM 3228 N N . SER A 1 420 ? -11.352 -4.823 10.279 1.00 84.31 420 SER A N 1
ATOM 3229 C CA . SER A 1 420 ? -10.536 -5.003 11.480 1.00 84.31 420 SER A CA 1
ATOM 3230 C C . SER A 1 420 ? -11.213 -4.330 12.672 1.00 84.31 420 SER A C 1
ATOM 3232 O O . SER A 1 420 ? -11.947 -3.353 12.518 1.00 84.31 420 SER A O 1
ATOM 3234 N N . VAL A 1 421 ? -10.996 -4.858 13.873 1.00 91.56 421 VAL A N 1
ATOM 3235 C CA . VAL A 1 421 ? -11.463 -4.249 15.122 1.00 91.56 421 VAL A CA 1
ATOM 3236 C C . VAL A 1 421 ? -10.464 -4.540 16.235 1.00 91.56 421 VAL A C 1
ATOM 3238 O O . VAL A 1 421 ? -9.823 -5.587 16.220 1.00 91.56 421 VAL A O 1
ATOM 3241 N N . LYS A 1 422 ? -10.322 -3.600 17.170 1.00 91.44 422 LYS A N 1
ATOM 3242 C CA . LYS A 1 422 ? -9.571 -3.723 18.419 1.00 91.44 422 LYS A CA 1
ATOM 3243 C C . LYS A 1 422 ? -10.432 -3.208 19.571 1.00 91.44 422 LYS A C 1
ATOM 3245 O O . LYS A 1 422 ? -10.865 -2.052 19.546 1.00 91.44 422 LYS A O 1
ATOM 3250 N N . VAL A 1 423 ? -10.685 -4.051 20.566 1.00 90.62 423 VAL A N 1
ATOM 3251 C CA . VAL A 1 423 ? -11.292 -3.648 21.839 1.00 90.62 423 VAL A CA 1
ATOM 3252 C C . VAL A 1 423 ? -10.281 -2.774 22.584 1.00 90.62 423 VAL A C 1
ATOM 3254 O O . VAL A 1 423 ? -9.107 -3.120 22.674 1.00 90.62 423 VAL A O 1
ATOM 3257 N N . LEU A 1 424 ? -10.722 -1.608 23.064 1.00 79.50 424 LEU A N 1
ATOM 3258 C CA . LEU A 1 424 ? -9.877 -0.652 23.792 1.00 79.50 424 LEU A CA 1
ATOM 3259 C C . LEU A 1 424 ? -10.227 -0.589 25.283 1.00 79.50 424 LEU A C 1
ATOM 3261 O O . LEU A 1 424 ? -9.355 -0.325 26.106 1.00 79.50 424 LEU A O 1
ATOM 3265 N N . SER A 1 425 ? -11.498 -0.797 25.641 1.00 83.50 425 SER A N 1
ATOM 3266 C CA . SER A 1 425 ? -11.924 -0.956 27.032 1.00 83.50 425 SER A CA 1
ATOM 3267 C C . SER A 1 425 ? -13.269 -1.691 27.114 1.00 83.50 425 SER A C 1
ATOM 3269 O O . SER A 1 425 ? -14.170 -1.367 26.335 1.00 83.50 425 SER A O 1
ATOM 3271 N N . PRO A 1 426 ? -13.443 -2.653 28.040 1.00 92.94 426 PRO A N 1
ATOM 3272 C CA . PRO A 1 426 ? -12.403 -3.187 28.921 1.00 92.94 426 PRO A CA 1
ATOM 3273 C C . PRO A 1 426 ? -11.414 -4.040 28.111 1.00 92.94 426 PRO A C 1
ATOM 3275 O O . PRO A 1 426 ? -11.841 -4.779 27.228 1.00 92.94 426 PRO A O 1
ATOM 3278 N N . ASP A 1 427 ? -10.115 -3.930 28.392 1.00 89.56 427 ASP A N 1
ATOM 3279 C CA . ASP A 1 427 ? -9.050 -4.692 27.710 1.00 89.56 427 ASP A CA 1
ATOM 3280 C C . ASP A 1 427 ? -8.262 -5.604 28.677 1.00 89.56 427 ASP A C 1
ATOM 3282 O O . ASP A 1 427 ? -7.429 -6.406 28.259 1.00 89.56 427 ASP A O 1
ATOM 3286 N N . GLY A 1 428 ? -8.581 -5.556 29.976 1.00 79.50 428 GLY A N 1
ATOM 3287 C CA . GLY A 1 428 ? -8.163 -6.517 30.992 1.00 79.50 428 GLY A CA 1
ATOM 3288 C C . GLY A 1 428 ? -7.638 -5.895 32.290 1.00 79.50 428 GLY A C 1
ATOM 3289 O O . GLY A 1 428 ? -6.987 -4.851 32.312 1.00 79.50 428 GLY A O 1
ATOM 3290 N N . GLY A 1 429 ? -7.888 -6.584 33.407 1.00 71.38 429 GLY A N 1
ATOM 3291 C CA . GLY A 1 429 ? -7.514 -6.162 34.759 1.00 71.38 429 GLY A CA 1
ATOM 3292 C C . GLY A 1 429 ? -8.438 -5.108 35.377 1.00 71.38 429 GLY A C 1
ATOM 3293 O O . GLY A 1 429 ? -8.290 -4.791 36.560 1.00 71.38 429 GLY A O 1
ATOM 3294 N N . GLU A 1 430 ? -9.403 -4.571 34.626 1.00 86.00 430 GLU A N 1
ATOM 3295 C CA . GLU A 1 430 ? -10.396 -3.657 35.176 1.00 86.00 430 GLU A CA 1
ATOM 3296 C C . GLU A 1 430 ? -11.318 -4.370 36.168 1.00 86.00 430 GLU A C 1
ATOM 3298 O O . GLU A 1 430 ? -11.611 -5.558 36.056 1.00 86.00 430 GLU A O 1
ATOM 3303 N N . VAL A 1 431 ? -11.817 -3.612 37.142 1.00 72.69 431 VAL A N 1
ATOM 3304 C CA . VAL A 1 431 ? -12.772 -4.097 38.141 1.00 72.69 431 VAL A CA 1
ATOM 3305 C C . VAL A 1 431 ? -14.022 -3.235 38.055 1.00 72.69 431 VAL A C 1
ATOM 3307 O O . VAL A 1 431 ? -14.013 -2.062 38.445 1.00 72.69 431 VAL A O 1
ATOM 3310 N N . TRP A 1 432 ? -15.088 -3.792 37.493 1.00 76.75 432 TRP A N 1
ATOM 3311 C CA . TRP A 1 432 ? -16.354 -3.109 37.255 1.00 76.75 432 TRP A CA 1
ATOM 3312 C C . TRP A 1 432 ? -17.404 -3.595 38.253 1.00 76.75 432 TRP A C 1
ATOM 3314 O O . TRP A 1 432 ? -17.633 -4.791 38.396 1.00 76.75 432 TRP A O 1
ATOM 3324 N N . GLY A 1 433 ? -18.024 -2.658 38.971 1.00 60.84 433 GLY A N 1
ATOM 3325 C CA . GLY A 1 433 ? -19.136 -2.966 39.869 1.00 60.84 433 GLY A CA 1
ATOM 3326 C C . GLY A 1 433 ? -20.410 -3.206 39.065 1.00 60.84 433 GLY A C 1
ATOM 3327 O O . GLY A 1 433 ? -20.705 -2.415 38.166 1.00 60.84 433 GLY A O 1
ATOM 3328 N N . ALA A 1 434 ? -21.167 -4.256 39.382 1.00 68.75 434 ALA A N 1
ATOM 3329 C CA . ALA A 1 434 ? -22.510 -4.449 38.831 1.00 68.75 434 ALA A CA 1
ATOM 3330 C C . ALA A 1 434 ? -23.390 -3.204 39.023 1.00 68.75 434 ALA A C 1
ATOM 3332 O O . ALA A 1 434 ? -23.151 -2.408 39.917 1.00 68.75 434 ALA A O 1
ATOM 3333 N N . GLY A 1 435 ? -24.363 -2.967 38.150 1.00 57.22 435 GLY A N 1
ATOM 3334 C CA . GLY A 1 435 ? -25.234 -1.787 38.187 1.00 57.22 435 GLY A CA 1
ATOM 3335 C C . GLY A 1 435 ? -24.569 -0.463 37.779 1.00 57.22 435 GLY A C 1
ATOM 3336 O O . GLY A 1 435 ? -25.273 0.492 37.457 1.00 57.22 435 GLY A O 1
ATOM 3337 N N . HIS A 1 436 ? -23.234 -0.375 37.717 1.00 60.41 436 HIS A N 1
ATOM 3338 C CA . HIS A 1 436 ? -22.562 0.841 37.255 1.00 60.41 436 HIS A CA 1
ATOM 3339 C C . HIS A 1 436 ? -22.740 1.038 35.749 1.00 60.41 436 HIS A C 1
ATOM 3341 O O . HIS A 1 436 ? -22.676 0.094 34.963 1.00 60.41 436 HIS A O 1
ATOM 3347 N N . VAL A 1 437 ? -22.856 2.302 35.343 1.00 67.94 437 VAL A N 1
ATOM 3348 C CA . VAL A 1 437 ? -22.751 2.695 33.938 1.00 67.94 437 VAL A CA 1
ATOM 3349 C C . VAL A 1 437 ? -21.273 2.872 33.580 1.00 67.94 437 VAL A C 1
ATOM 3351 O O . VAL A 1 437 ? -20.538 3.634 34.222 1.00 67.94 437 VAL A O 1
ATOM 3354 N N . ARG A 1 438 ? -20.827 2.133 32.568 1.00 79.25 438 ARG A N 1
ATOM 3355 C CA . ARG A 1 438 ? -19.469 2.149 32.014 1.00 79.25 438 ARG A CA 1
ATOM 3356 C C . ARG A 1 438 ? -19.527 2.306 30.503 1.00 79.25 438 ARG A C 1
ATOM 3358 O O . ARG A 1 438 ? -20.562 2.084 29.886 1.00 79.25 438 ARG A O 1
ATOM 3365 N N . GLU A 1 439 ? -18.420 2.728 29.912 1.00 84.75 439 GLU A N 1
ATOM 3366 C CA . GLU A 1 439 ? -18.298 2.851 28.462 1.00 84.75 439 GLU A CA 1
ATOM 3367 C C . GLU A 1 439 ? -17.416 1.717 27.939 1.00 84.75 439 GLU A C 1
ATOM 3369 O O . GLU A 1 439 ? -16.327 1.489 28.463 1.00 84.75 439 GLU A O 1
ATOM 3374 N N . ILE A 1 440 ? -17.908 0.997 26.933 1.00 93.50 440 ILE A N 1
ATOM 3375 C CA . ILE A 1 440 ? -17.126 0.048 26.142 1.00 93.50 440 ILE A CA 1
ATOM 3376 C C . ILE A 1 440 ? -16.615 0.804 24.925 1.00 93.50 440 ILE A C 1
ATOM 3378 O O . ILE A 1 440 ? -17.413 1.443 24.243 1.00 93.50 440 ILE A O 1
ATOM 3382 N N . THR A 1 441 ? -15.319 0.738 24.636 1.00 87.00 441 THR A N 1
ATOM 3383 C CA . THR A 1 441 ? -14.701 1.470 23.522 1.00 87.00 441 THR A CA 1
ATOM 3384 C C . THR A 1 441 ? -13.922 0.545 22.601 1.00 87.00 441 THR A C 1
ATOM 3386 O O . THR A 1 441 ? -13.372 -0.475 23.025 1.00 87.00 441 THR A O 1
ATOM 3389 N N . TRP A 1 442 ? -13.887 0.898 21.318 1.00 93.62 442 TRP A N 1
ATOM 3390 C CA . TRP A 1 442 ? -13.183 0.139 20.289 1.00 93.62 442 TRP A CA 1
ATOM 3391 C C . TRP A 1 442 ? -12.705 1.034 19.152 1.00 93.62 442 TRP A C 1
ATOM 3393 O O . TRP A 1 442 ? -13.237 2.118 18.919 1.00 93.62 442 TRP A O 1
ATOM 3403 N N . ALA A 1 443 ? -11.720 0.539 18.412 1.00 83.25 443 ALA A N 1
ATOM 3404 C CA . ALA A 1 443 ? -11.354 1.057 17.103 1.00 83.25 443 ALA A CA 1
ATOM 3405 C C . ALA A 1 443 ? -11.671 -0.015 16.063 1.00 83.25 443 ALA A C 1
ATOM 3407 O O . ALA A 1 443 ? -11.267 -1.161 16.233 1.00 83.25 443 ALA A O 1
ATOM 3408 N N . ALA A 1 444 ? -12.394 0.328 15.002 1.00 85.06 444 ALA A N 1
ATOM 3409 C CA . ALA A 1 444 ? -12.597 -0.571 13.874 1.00 85.06 444 ALA A CA 1
ATOM 3410 C C . ALA A 1 444 ? -12.355 0.154 12.558 1.00 85.06 444 ALA A C 1
ATOM 3412 O O . ALA A 1 444 ? -12.526 1.370 12.461 1.00 85.06 444 ALA A O 1
ATOM 3413 N N . ASN A 1 445 ? -11.927 -0.596 11.552 1.00 76.50 445 ASN A N 1
ATOM 3414 C CA . ASN A 1 445 ? -11.582 -0.037 10.260 1.00 76.50 445 ASN A CA 1
ATOM 3415 C C . ASN A 1 445 ? -11.869 -1.030 9.139 1.00 76.50 445 ASN A C 1
ATOM 3417 O O . ASN A 1 445 ? -11.818 -2.242 9.335 1.00 76.50 445 ASN A O 1
ATOM 3421 N N . ASP A 1 446 ? -12.194 -0.508 7.964 1.00 75.69 446 ASP A N 1
ATOM 3422 C CA . ASP A 1 446 ? -12.593 -1.322 6.825 1.00 75.69 446 ASP A CA 1
ATOM 3423 C C . ASP A 1 446 ? -12.304 -0.619 5.499 1.00 75.69 446 ASP A C 1
ATOM 3425 O O . ASP A 1 446 ? -12.158 0.605 5.464 1.00 75.69 446 ASP A O 1
ATOM 3429 N N . ASP A 1 447 ? -12.247 -1.376 4.404 1.00 68.19 447 ASP A N 1
ATOM 3430 C CA . ASP A 1 447 ? -12.019 -0.834 3.065 1.00 68.19 447 ASP A CA 1
ATOM 3431 C C . ASP A 1 447 ? -13.284 -0.246 2.400 1.00 68.19 447 ASP A C 1
ATOM 3433 O O . ASP A 1 447 ? -13.165 0.627 1.533 1.00 68.19 447 ASP A O 1
ATOM 3437 N N . LEU A 1 448 ? -14.485 -0.661 2.826 1.00 66.25 448 LEU A N 1
ATOM 3438 C CA . LEU A 1 448 ? -15.787 -0.239 2.281 1.00 66.25 448 LEU A CA 1
ATOM 3439 C C . LEU A 1 448 ? -16.706 0.468 3.294 1.00 66.25 448 LEU A C 1
ATOM 3441 O O . LEU A 1 448 ? -17.800 0.906 2.921 1.00 66.25 448 LEU A O 1
ATOM 3445 N N . ALA A 1 449 ? -16.198 0.683 4.509 1.00 75.81 449 ALA A N 1
ATOM 3446 C CA . ALA A 1 449 ? -16.847 1.201 5.713 1.00 75.81 449 ALA A CA 1
ATOM 3447 C C . ALA A 1 449 ? -17.611 0.150 6.537 1.00 75.81 449 ALA A C 1
ATOM 3449 O O . ALA A 1 449 ? -18.451 -0.604 6.042 1.00 75.81 449 ALA A O 1
ATOM 3450 N N . VAL A 1 450 ? -17.388 0.205 7.853 1.00 83.81 450 VAL A N 1
ATOM 3451 C CA . VAL A 1 450 ? -18.139 -0.570 8.846 1.00 83.81 450 VAL A CA 1
ATOM 3452 C C . VAL A 1 450 ? -19.587 -0.080 8.889 1.00 83.81 450 VAL A C 1
ATOM 3454 O O . VAL A 1 450 ? -19.861 1.095 9.137 1.00 83.81 450 VAL A O 1
ATOM 3457 N N . THR A 1 451 ? -20.521 -0.994 8.652 1.00 91.12 451 THR A N 1
ATOM 3458 C CA . THR A 1 451 ? -21.963 -0.727 8.587 1.00 91.12 451 THR A CA 1
ATOM 3459 C C . THR A 1 451 ? -22.679 -0.945 9.914 1.00 91.12 451 THR A C 1
ATOM 3461 O O . THR A 1 451 ? -23.669 -0.261 10.175 1.00 91.12 451 THR A O 1
ATOM 3464 N N . SER A 1 452 ? -22.196 -1.866 10.751 1.00 93.56 452 SER A N 1
ATOM 3465 C CA . SER A 1 452 ? -22.786 -2.144 12.065 1.00 93.56 452 SER A CA 1
ATOM 3466 C C . SER A 1 452 ? -21.813 -2.821 13.026 1.00 93.56 452 SER A C 1
ATOM 3468 O O . SER A 1 452 ? -20.898 -3.523 12.590 1.00 93.56 452 SER A O 1
ATOM 3470 N N . VAL A 1 453 ? -22.070 -2.662 14.326 1.00 96.56 453 VAL A N 1
ATOM 3471 C CA . VAL A 1 453 ? -21.294 -3.249 15.425 1.00 96.56 453 VAL A CA 1
ATOM 3472 C C . VAL A 1 453 ? -22.201 -4.059 16.359 1.00 96.56 453 VAL A C 1
ATOM 3474 O O . VAL A 1 453 ? -23.274 -3.599 16.747 1.00 96.56 453 VAL A O 1
ATOM 3477 N N . ASP A 1 454 ? -21.756 -5.253 16.747 1.00 97.94 454 ASP A N 1
ATOM 3478 C CA . ASP A 1 454 ? -22.393 -6.097 17.758 1.00 97.94 454 ASP A CA 1
ATOM 3479 C C . ASP A 1 454 ? -21.453 -6.308 18.950 1.00 97.94 454 ASP A C 1
ATOM 3481 O O . ASP A 1 454 ? -20.264 -6.583 18.778 1.00 97.94 454 ASP A O 1
ATOM 3485 N N . LEU A 1 455 ? -21.997 -6.230 20.163 1.00 97.88 455 LEU A N 1
ATOM 3486 C CA . LEU A 1 455 ? -21.256 -6.304 21.417 1.00 97.88 455 LEU A CA 1
ATOM 3487 C C . LEU A 1 455 ? -21.773 -7.455 22.284 1.00 97.88 455 LEU A C 1
ATOM 3489 O O . LEU A 1 455 ? -22.977 -7.604 22.510 1.00 97.88 455 LEU A O 1
ATOM 3493 N N . TYR A 1 456 ? -20.848 -8.245 22.822 1.00 97.69 456 TYR A N 1
ATOM 3494 C CA . TYR A 1 456 ? -21.121 -9.393 23.686 1.00 97.69 456 TYR A CA 1
ATOM 3495 C C . TYR A 1 456 ? -20.191 -9.378 24.898 1.00 97.69 456 TYR A C 1
ATOM 3497 O O . TYR A 1 456 ? -19.075 -8.865 24.810 1.00 97.69 456 TYR A O 1
ATOM 3505 N N . TYR A 1 457 ? -20.597 -10.025 25.993 1.00 96.44 457 TYR A N 1
ATOM 3506 C CA . TYR A 1 457 ? -19.676 -10.360 27.081 1.00 96.44 457 TYR A CA 1
ATOM 3507 C C . TYR A 1 457 ? -19.725 -11.842 27.465 1.00 96.44 457 TYR A C 1
ATOM 3509 O O . TYR A 1 457 ? -20.665 -12.580 27.157 1.00 96.44 457 TYR A O 1
ATOM 3517 N N . SER A 1 458 ? -18.650 -12.268 28.112 1.00 96.88 458 SER A N 1
ATOM 3518 C CA . SER A 1 458 ? -18.400 -13.596 28.658 1.00 96.88 458 SER A CA 1
ATOM 3519 C C . SER A 1 458 ? -18.141 -13.471 30.158 1.00 96.88 458 SER A C 1
ATOM 3521 O O . SER A 1 458 ? -17.670 -12.429 30.608 1.00 96.88 458 SER A O 1
ATOM 3523 N N . THR A 1 459 ? -18.422 -14.536 30.907 1.00 95.25 459 THR A N 1
ATOM 3524 C CA . THR A 1 459 ? -18.046 -14.705 32.322 1.00 95.25 459 THR A CA 1
ATOM 3525 C C . THR A 1 459 ? -17.154 -15.936 32.546 1.00 95.25 459 THR A C 1
ATOM 3527 O O . THR A 1 459 ? -16.910 -16.308 33.692 1.00 95.25 459 THR A O 1
ATOM 3530 N N . ASP A 1 460 ? -16.688 -16.583 31.470 1.00 94.75 460 ASP A N 1
ATOM 3531 C CA . ASP A 1 460 ? -15.943 -17.852 31.474 1.00 94.75 460 ASP A CA 1
ATOM 3532 C C . ASP A 1 460 ? -14.568 -17.750 30.781 1.00 94.75 460 ASP A C 1
ATOM 3534 O O . ASP A 1 460 ? -14.068 -18.717 30.201 1.00 94.75 460 ASP A O 1
ATOM 3538 N N . GLY A 1 461 ? -13.957 -16.564 30.820 1.00 92.69 461 GLY A N 1
ATOM 3539 C CA . GLY A 1 461 ? -12.644 -16.281 30.234 1.00 92.69 461 GLY A CA 1
ATOM 3540 C C . GLY A 1 461 ? -12.663 -16.212 28.707 1.00 92.69 461 GLY A C 1
ATOM 3541 O O . GLY A 1 461 ? -11.632 -16.402 28.065 1.00 92.69 461 GLY A O 1
ATOM 3542 N N . GLY A 1 462 ? -13.835 -15.981 28.105 1.00 94.38 462 GLY A N 1
ATOM 3543 C CA . GLY A 1 462 ? -14.021 -15.943 26.654 1.00 94.38 462 GLY A CA 1
ATOM 3544 C C . GLY A 1 462 ? -14.221 -17.314 26.003 1.00 94.38 462 GLY A C 1
ATOM 3545 O O . GLY A 1 462 ? -14.189 -17.403 24.774 1.00 94.38 462 GLY A O 1
ATOM 3546 N N . ALA A 1 463 ? -14.443 -18.382 26.780 1.00 92.31 463 ALA A N 1
ATOM 3547 C CA . ALA A 1 463 ? -14.765 -19.697 26.225 1.00 92.31 463 ALA A CA 1
ATOM 3548 C C . ALA A 1 463 ? -16.135 -19.693 25.522 1.00 92.31 463 ALA A C 1
ATOM 3550 O O . ALA A 1 463 ? -16.299 -20.326 24.473 1.00 92.31 463 ALA A O 1
ATOM 3551 N N . THR A 1 464 ? -17.105 -18.945 26.056 1.00 93.69 464 THR A N 1
ATOM 3552 C CA . THR A 1 464 ? -18.408 -18.690 25.438 1.00 93.69 464 THR A CA 1
ATOM 3553 C C . THR A 1 464 ? -18.843 -17.229 25.603 1.00 93.69 464 THR A C 1
ATOM 3555 O O . THR A 1 464 ? -18.432 -16.540 26.529 1.00 93.69 464 THR A O 1
ATOM 3558 N N . PHE A 1 465 ? -19.702 -16.745 24.697 1.00 95.69 465 PHE A N 1
ATOM 3559 C CA . PHE A 1 465 ? -20.292 -15.395 24.738 1.00 95.69 465 PHE A CA 1
ATOM 3560 C C . PHE A 1 465 ? -21.826 -15.471 24.692 1.00 95.69 465 PHE A C 1
ATOM 3562 O O . PHE A 1 465 ? -22.428 -15.116 23.674 1.00 95.69 465 PHE A O 1
ATOM 3569 N N . PRO A 1 466 ? -22.480 -16.004 25.741 1.00 91.56 466 PRO A N 1
ATOM 3570 C CA . PRO A 1 466 ? -23.928 -16.193 25.744 1.00 91.56 466 PRO A CA 1
ATOM 3571 C C . PRO A 1 466 ? -24.697 -14.885 25.974 1.00 91.56 466 PRO A C 1
ATOM 3573 O O . PRO A 1 466 ? -25.900 -14.839 25.714 1.00 91.56 466 PRO A O 1
ATOM 3576 N N . PHE A 1 467 ? -24.027 -13.834 26.450 1.00 91.25 467 PHE A N 1
ATOM 3577 C CA . PHE A 1 467 ? -24.666 -12.585 26.828 1.00 91.25 467 PHE A CA 1
ATOM 3578 C C . PHE A 1 467 ? -24.464 -11.502 25.763 1.00 91.25 467 PHE A C 1
ATOM 3580 O O . PHE A 1 467 ? -23.338 -11.117 25.440 1.00 91.25 467 PHE A O 1
ATOM 3587 N N . VAL A 1 468 ? -25.577 -11.007 25.223 1.00 95.25 468 VAL A N 1
ATOM 3588 C CA . VAL A 1 468 ? -25.608 -9.915 24.244 1.00 95.25 468 VAL A CA 1
ATOM 3589 C C . VAL A 1 468 ? -25.700 -8.590 24.991 1.00 95.25 468 VAL A C 1
ATOM 3591 O O . VAL A 1 468 ? -26.605 -8.414 25.804 1.00 95.25 468 VAL A O 1
ATOM 3594 N N . ILE A 1 469 ? -24.784 -7.668 24.702 1.00 94.81 469 ILE A N 1
ATOM 3595 C CA . ILE A 1 469 ? -24.842 -6.289 25.198 1.00 94.81 469 ILE A CA 1
ATOM 3596 C C . ILE A 1 469 ? -25.717 -5.457 24.259 1.00 94.81 469 ILE A C 1
ATOM 3598 O O . ILE A 1 469 ? -26.698 -4.865 24.698 1.00 94.81 469 ILE A O 1
ATOM 3602 N N . ALA A 1 470 ? -25.378 -5.453 22.965 1.00 94.44 470 ALA A N 1
ATOM 3603 C CA . ALA A 1 470 ? -26.086 -4.713 21.923 1.00 94.44 470 ALA A CA 1
ATOM 3604 C C . ALA A 1 470 ? -25.803 -5.302 20.531 1.00 94.44 470 ALA A C 1
ATOM 3606 O O . ALA A 1 470 ? -24.812 -6.008 20.344 1.00 94.44 470 ALA A O 1
ATOM 3607 N N . THR A 1 471 ? -26.662 -5.016 19.552 1.00 96.38 471 THR A N 1
ATOM 3608 C CA . THR A 1 471 ? -26.498 -5.471 18.159 1.00 96.38 471 THR A CA 1
ATOM 3609 C C . THR A 1 471 ? -26.960 -4.406 17.180 1.00 96.38 471 THR A C 1
ATOM 3611 O O . THR A 1 471 ? -27.997 -3.783 17.416 1.00 96.38 471 THR A O 1
ATOM 3614 N N . GLY A 1 472 ? -26.281 -4.279 16.042 1.00 93.12 472 GLY A N 1
ATOM 3615 C CA . GLY A 1 472 ? -26.638 -3.308 15.007 1.00 93.12 472 GLY A CA 1
ATOM 3616 C C . GLY A 1 472 ? -26.313 -1.859 15.380 1.00 93.12 472 GLY A C 1
ATOM 3617 O O . GLY A 1 472 ? -26.950 -0.943 14.860 1.00 93.12 472 GLY A O 1
ATOM 3618 N N . GLU A 1 473 ? -25.357 -1.654 16.285 1.00 94.12 473 GLU A N 1
ATOM 3619 C CA . GLU A 1 473 ? -24.944 -0.330 16.737 1.00 94.12 473 GLU A CA 1
ATOM 3620 C C . GLU A 1 473 ? -24.172 0.417 15.645 1.00 94.12 473 GLU A C 1
ATOM 3622 O O . GLU A 1 473 ? -23.546 -0.182 14.762 1.00 94.12 473 GLU A O 1
ATOM 3627 N N . ALA A 1 474 ? -24.227 1.747 15.704 1.00 88.88 474 ALA A N 1
ATOM 3628 C CA . ALA A 1 474 ? -23.457 2.596 14.807 1.00 88.88 474 ALA A CA 1
ATOM 3629 C C . ALA A 1 474 ? -21.953 2.471 15.093 1.00 88.88 474 ALA A C 1
ATOM 3631 O O . ALA A 1 474 ? -21.527 2.252 16.224 1.00 88.88 474 ALA A O 1
ATOM 3632 N N . HIS A 1 475 ? -21.129 2.657 14.062 1.00 88.44 475 HIS A N 1
ATOM 3633 C CA . HIS A 1 475 ? -19.681 2.706 14.226 1.00 88.44 475 HIS A CA 1
ATOM 3634 C C . HIS A 1 475 ? -19.226 4.112 14.666 1.00 88.44 475 HIS A C 1
ATOM 3636 O O . HIS A 1 475 ? -18.774 4.911 13.848 1.00 88.44 475 HIS A O 1
ATOM 3642 N N . ASP A 1 476 ? -19.380 4.428 15.954 1.00 87.69 476 ASP A N 1
ATOM 3643 C CA . ASP A 1 476 ? -18.913 5.678 16.582 1.00 87.69 476 ASP A CA 1
ATOM 3644 C C . ASP A 1 476 ? -17.824 5.464 17.659 1.00 87.69 476 ASP A C 1
ATOM 3646 O O . ASP A 1 476 ? -17.361 6.425 18.278 1.00 87.69 476 ASP A O 1
ATOM 3650 N N . GLY A 1 477 ? -17.379 4.211 17.828 1.00 84.69 477 GLY A N 1
ATOM 3651 C CA . GLY A 1 477 ? -16.229 3.809 18.644 1.00 84.69 477 GLY A CA 1
ATOM 3652 C C . GLY A 1 477 ? -16.514 3.637 20.137 1.00 84.69 477 GLY A C 1
ATOM 3653 O O . GLY A 1 477 ? -15.575 3.403 20.903 1.00 84.69 477 GLY A O 1
ATOM 3654 N N . ARG A 1 478 ? -17.774 3.763 20.576 1.00 90.56 478 ARG A N 1
ATOM 3655 C CA . ARG A 1 478 ? -18.140 3.634 21.993 1.00 90.56 478 ARG A CA 1
ATOM 3656 C C . ARG A 1 478 ? -19.576 3.168 22.216 1.00 90.56 478 ARG A C 1
ATOM 3658 O O . ARG A 1 478 ? -20.466 3.439 21.424 1.00 90.56 478 ARG A O 1
ATOM 3665 N N . TYR A 1 479 ? -19.825 2.536 23.356 1.00 92.94 479 TYR A N 1
ATOM 3666 C CA . TYR A 1 479 ? -21.160 2.133 23.783 1.00 92.94 479 TYR A CA 1
ATOM 3667 C C . TYR A 1 479 ? -21.317 2.268 25.298 1.00 92.94 479 TYR A C 1
ATOM 3669 O O . TYR A 1 479 ? -20.489 1.780 26.067 1.00 92.94 479 TYR A O 1
ATOM 3677 N N . THR A 1 480 ? -22.394 2.914 25.745 1.00 88.81 480 THR A N 1
ATOM 3678 C CA . THR A 1 480 ? -22.713 3.048 27.172 1.00 88.81 480 THR A CA 1
ATOM 3679 C C . THR A 1 480 ? -23.420 1.790 27.677 1.00 88.81 480 THR A C 1
ATOM 3681 O O . THR A 1 480 ? -24.542 1.498 27.274 1.00 88.81 480 THR A O 1
ATOM 3684 N N . TRP A 1 481 ? -22.780 1.063 28.590 1.00 88.12 481 TRP A N 1
ATOM 3685 C CA . TRP A 1 481 ? -23.246 -0.209 29.133 1.00 88.12 481 TRP A CA 1
ATOM 3686 C C . TRP A 1 481 ? -23.519 -0.129 30.637 1.00 88.12 481 TRP A C 1
ATOM 3688 O O . TRP A 1 481 ? -22.684 0.341 31.409 1.00 88.12 481 TRP A O 1
ATOM 3698 N N . THR A 1 482 ? -24.671 -0.641 31.066 1.00 81.38 482 THR A N 1
ATOM 3699 C CA . THR A 1 482 ? -24.944 -0.921 32.481 1.00 81.38 482 THR A CA 1
ATOM 3700 C C . THR A 1 482 ? -24.442 -2.322 32.813 1.00 81.38 482 THR A C 1
ATOM 3702 O O . THR A 1 482 ? -24.946 -3.307 32.272 1.00 81.38 482 THR A O 1
ATOM 3705 N N . VAL A 1 483 ? -23.441 -2.408 33.689 1.00 79.06 483 VAL A N 1
ATOM 3706 C CA . VAL A 1 483 ? -22.756 -3.663 34.028 1.00 79.06 483 VAL A CA 1
ATOM 3707 C C . VAL A 1 483 ? -23.729 -4.623 34.740 1.00 79.06 483 VAL A C 1
ATOM 3709 O O . VAL A 1 483 ? -24.388 -4.215 35.695 1.00 79.06 483 VAL A O 1
ATOM 3712 N N . PRO A 1 484 ? -23.852 -5.890 34.314 1.00 75.88 484 PRO A N 1
ATOM 3713 C CA . PRO A 1 484 ? -24.818 -6.842 34.858 1.00 75.88 484 PRO A CA 1
ATOM 3714 C C . PRO A 1 484 ? -24.384 -7.408 36.216 1.00 75.88 484 PRO A C 1
ATOM 3716 O O . PRO A 1 484 ? -23.201 -7.449 36.537 1.00 75.88 484 PRO A O 1
ATOM 3719 N N . GLY A 1 485 ? -25.350 -7.917 36.987 1.00 59.50 485 GLY A N 1
ATOM 3720 C CA . GLY A 1 485 ? -25.144 -8.540 38.304 1.00 59.50 485 GLY A CA 1
ATOM 3721 C C . GLY A 1 485 ? -24.472 -9.918 38.302 1.00 59.50 485 GLY A C 1
ATOM 3722 O O . GLY A 1 485 ? -24.305 -10.519 39.360 1.00 59.50 485 GLY A O 1
ATOM 3723 N N . THR A 1 486 ? -24.078 -10.455 37.144 1.00 75.69 486 THR A N 1
ATOM 3724 C CA . THR A 1 486 ? -23.402 -11.758 37.072 1.00 75.69 486 THR A CA 1
ATOM 3725 C C . THR A 1 486 ? -21.917 -11.603 37.388 1.00 75.69 486 THR A C 1
ATOM 3727 O O . THR A 1 486 ? -21.129 -11.205 36.531 1.00 75.69 486 THR A O 1
ATOM 3730 N N . MET A 1 487 ? -21.546 -11.929 38.625 1.00 76.62 487 MET A N 1
ATOM 3731 C CA . MET A 1 487 ? -20.174 -11.830 39.124 1.00 76.62 487 MET A CA 1
ATOM 3732 C C . MET A 1 487 ? -19.246 -12.828 38.438 1.00 76.62 487 MET A C 1
ATOM 3734 O O . MET A 1 487 ? -19.588 -14.001 38.290 1.00 76.62 487 MET A O 1
ATOM 3738 N N . SER A 1 488 ? -18.055 -12.373 38.058 1.00 85.75 488 SER A N 1
ATOM 3739 C CA . SER A 1 488 ? -16.970 -13.240 37.600 1.00 85.75 488 SER A CA 1
ATOM 3740 C C . SER A 1 488 ? -15.655 -12.466 37.560 1.00 85.75 488 SER A C 1
ATOM 3742 O O . SER A 1 488 ? -15.620 -11.292 37.197 1.00 85.75 488 SER A O 1
ATOM 3744 N N . GLU A 1 489 ? -14.563 -13.139 37.914 1.00 88.00 489 GLU A N 1
ATOM 3745 C CA . GLU A 1 489 ? -13.193 -12.637 37.735 1.00 88.00 489 GLU A CA 1
ATOM 3746 C C . GLU A 1 489 ? -12.669 -12.879 36.310 1.00 88.00 489 GLU A C 1
ATOM 3748 O O . GLU A 1 489 ? -11.607 -12.382 35.950 1.00 88.00 489 GLU A O 1
ATOM 3753 N N . ASN A 1 490 ? -13.416 -13.636 35.498 1.00 94.44 490 ASN A N 1
ATOM 3754 C CA . ASN A 1 490 ? -13.031 -14.092 34.167 1.00 94.44 490 ASN A CA 1
ATOM 3755 C C . ASN A 1 490 ? -13.919 -13.476 33.077 1.00 94.44 490 ASN A C 1
ATOM 3757 O O . ASN A 1 490 ? -14.376 -14.174 32.167 1.00 94.44 490 ASN A O 1
ATOM 3761 N N . CYS A 1 491 ? -14.227 -12.182 33.165 1.00 95.56 491 CYS A N 1
ATOM 3762 C CA . CYS A 1 491 ? -15.053 -11.533 32.154 1.00 95.56 491 CYS A CA 1
ATOM 3763 C C . CYS A 1 491 ? -14.237 -11.131 30.921 1.00 95.56 491 CYS A C 1
ATOM 3765 O O . CYS A 1 491 ? -13.103 -10.668 31.027 1.00 95.56 491 CYS A O 1
ATOM 3767 N N . ARG A 1 492 ? -14.838 -11.267 29.733 1.00 97.38 492 ARG A N 1
ATOM 3768 C CA . ARG A 1 492 ? -14.297 -10.766 28.454 1.00 97.38 492 ARG A CA 1
ATOM 3769 C C . ARG A 1 492 ? -15.376 -10.037 27.681 1.00 97.38 492 ARG A C 1
ATOM 3771 O O . ARG A 1 492 ? -16.527 -10.468 27.707 1.00 97.38 492 ARG A O 1
ATOM 3778 N N . VAL A 1 493 ? -15.010 -8.989 26.952 1.00 97.38 493 VAL A N 1
ATOM 3779 C CA . VAL A 1 493 ? -15.886 -8.374 25.942 1.00 97.38 493 VAL A CA 1
ATOM 3780 C C . VAL A 1 493 ? -15.450 -8.848 24.562 1.00 97.38 493 VAL A C 1
ATOM 3782 O O . VAL A 1 493 ? -14.259 -9.005 24.309 1.00 97.38 493 VAL A O 1
ATOM 3785 N N . ARG A 1 494 ? -16.421 -9.096 23.680 1.00 98.00 494 ARG A N 1
ATOM 3786 C CA . ARG A 1 494 ? -16.193 -9.369 22.259 1.00 98.00 494 ARG A CA 1
ATOM 3787 C C . ARG A 1 494 ? -16.996 -8.399 21.421 1.00 98.00 494 ARG A C 1
ATOM 3789 O O . ARG A 1 494 ? -18.203 -8.257 21.626 1.00 98.00 494 ARG A O 1
ATOM 3796 N N . ILE A 1 495 ? -16.328 -7.800 20.448 1.00 97.94 495 ILE A N 1
ATOM 3797 C CA . ILE A 1 495 ? -16.936 -6.890 19.487 1.00 97.94 495 ILE A CA 1
ATOM 3798 C C . ILE A 1 495 ? -16.838 -7.527 18.111 1.00 97.94 495 ILE A C 1
ATOM 3800 O O . ILE A 1 495 ? -15.783 -8.027 17.728 1.00 97.94 495 ILE A O 1
ATOM 3804 N N . VAL A 1 496 ? -17.951 -7.534 17.386 1.00 97.44 496 VAL A N 1
ATOM 3805 C CA . VAL A 1 496 ? -18.036 -8.001 16.002 1.00 97.44 496 VAL A CA 1
ATOM 3806 C C . VAL A 1 496 ? -18.454 -6.819 15.139 1.00 97.44 496 VAL A C 1
ATOM 3808 O O . VAL A 1 496 ? -19.455 -6.169 15.423 1.00 97.44 496 VAL A O 1
ATOM 3811 N N . VAL A 1 497 ? -17.691 -6.536 14.093 1.00 94.44 497 VAL A N 1
ATOM 3812 C CA . VAL A 1 497 ? -17.951 -5.446 13.149 1.00 94.44 497 VAL A CA 1
ATOM 3813 C C . VAL A 1 497 ? -18.271 -6.016 11.780 1.00 94.44 497 VAL A C 1
ATOM 3815 O O . VAL A 1 497 ? -17.678 -7.015 11.376 1.00 94.44 497 VAL A O 1
ATOM 3818 N N . HIS A 1 498 ? -19.207 -5.393 11.069 1.00 92.00 498 HIS A N 1
ATOM 3819 C CA . HIS A 1 498 ? -19.697 -5.868 9.771 1.00 92.00 498 HIS A CA 1
ATOM 3820 C C . HIS A 1 498 ? -19.556 -4.788 8.707 1.00 92.00 498 HIS A C 1
ATOM 3822 O O . HIS A 1 498 ? -19.814 -3.617 8.986 1.00 92.00 498 HIS A O 1
ATOM 3828 N N . ASP A 1 499 ? -19.214 -5.169 7.482 1.00 86.38 499 ASP A N 1
ATOM 3829 C CA . ASP A 1 499 ? -19.096 -4.257 6.338 1.00 86.38 499 ASP A CA 1
ATOM 3830 C C . ASP A 1 499 ? -20.307 -4.330 5.381 1.00 86.38 499 ASP A C 1
ATOM 3832 O O . ASP A 1 499 ? -21.247 -5.111 5.559 1.00 86.38 499 ASP A O 1
ATOM 3836 N N . GLY A 1 500 ? -20.291 -3.500 4.333 1.00 76.81 500 GLY A N 1
ATOM 3837 C CA . GLY A 1 500 ? -21.318 -3.491 3.282 1.00 76.81 500 GLY A CA 1
ATOM 3838 C C . GLY A 1 500 ? -21.285 -4.701 2.338 1.00 76.81 500 GLY A C 1
ATOM 3839 O O . GLY A 1 500 ? -22.195 -4.871 1.520 1.00 76.81 500 GLY A O 1
ATOM 3840 N N . ASN A 1 501 ? -20.263 -5.548 2.453 1.00 76.31 501 ASN A N 1
ATOM 3841 C CA . ASN A 1 501 ? -20.000 -6.719 1.624 1.00 76.31 501 ASN A CA 1
ATOM 3842 C C . ASN A 1 501 ? -20.318 -8.042 2.337 1.00 76.31 501 ASN A C 1
ATOM 3844 O O . ASN A 1 501 ? -20.111 -9.110 1.756 1.00 76.31 501 ASN A O 1
ATOM 3848 N N . ALA A 1 502 ? -20.919 -7.964 3.528 1.00 79.25 502 ALA A N 1
ATOM 3849 C CA . ALA A 1 502 ? -21.251 -9.088 4.397 1.00 79.25 502 ALA A CA 1
ATOM 3850 C C . ALA A 1 502 ? -20.027 -9.862 4.914 1.00 79.25 502 ALA A C 1
ATOM 3852 O O . ALA A 1 502 ? -20.152 -11.037 5.276 1.00 79.25 502 ALA A O 1
ATOM 3853 N N . ASN A 1 503 ? -18.863 -9.213 4.979 1.00 84.50 503 ASN A N 1
ATOM 3854 C CA . ASN A 1 503 ? -17.752 -9.691 5.783 1.00 84.50 503 ASN A CA 1
ATOM 3855 C C . ASN A 1 503 ? -17.901 -9.203 7.228 1.00 84.50 503 ASN A C 1
ATOM 3857 O O . ASN A 1 503 ? -18.557 -8.198 7.514 1.00 84.50 503 ASN A O 1
ATOM 3861 N N . SER A 1 504 ? -17.252 -9.917 8.146 1.00 90.62 504 SER A N 1
ATOM 3862 C CA . SER A 1 504 ? -17.242 -9.557 9.559 1.00 90.62 504 SER A CA 1
ATOM 3863 C C . SER A 1 504 ? -15.874 -9.782 10.184 1.00 90.62 504 SER A C 1
ATOM 3865 O O . SER A 1 504 ? -15.289 -10.855 10.014 1.00 90.62 504 SER A O 1
ATOM 3867 N N . GLY A 1 505 ? -15.415 -8.803 10.951 1.00 91.31 505 GLY A N 1
ATOM 3868 C CA . GLY A 1 505 ? -14.256 -8.889 11.828 1.00 91.31 505 GLY A CA 1
ATOM 3869 C C . GLY A 1 505 ? -14.684 -9.002 13.274 1.00 91.31 505 GLY A C 1
ATOM 3870 O O . GLY A 1 505 ? -15.792 -8.606 13.630 1.00 91.31 505 GLY A O 1
ATOM 3871 N N . GLN A 1 506 ? -13.812 -9.527 14.124 1.00 95.88 506 GLN A N 1
ATOM 3872 C CA . GLN A 1 506 ? -14.067 -9.536 15.556 1.00 95.88 506 GLN A CA 1
ATOM 3873 C C . GLN A 1 506 ? -12.777 -9.402 16.346 1.00 95.88 506 GLN A C 1
ATOM 3875 O O . GLN A 1 506 ? -11.722 -9.838 15.886 1.00 95.88 506 GLN A O 1
ATOM 3880 N N . ASP A 1 507 ? -12.910 -8.878 17.554 1.00 97.00 507 ASP A N 1
ATOM 3881 C CA . ASP A 1 507 ? -11.844 -8.842 18.542 1.00 97.00 507 ASP A CA 1
ATOM 3882 C C . ASP A 1 507 ? -12.400 -9.046 19.950 1.00 97.00 507 ASP A C 1
ATOM 3884 O O . ASP A 1 507 ? -13.600 -8.871 20.199 1.00 97.00 507 ASP A O 1
ATOM 3888 N N . LEU A 1 508 ? -11.527 -9.500 20.843 1.00 94.69 508 LEU A N 1
ATOM 3889 C CA . LEU A 1 508 ? -11.809 -9.755 22.246 1.00 94.69 508 LEU A CA 1
ATOM 3890 C C . LEU A 1 508 ? -10.865 -8.903 23.096 1.00 94.69 508 LEU A C 1
ATOM 3892 O O . LEU A 1 508 ? -9.733 -8.667 22.695 1.00 94.69 508 LEU A O 1
ATOM 3896 N N . SER A 1 509 ? -11.299 -8.524 24.296 1.00 94.00 509 SER A N 1
ATOM 3897 C CA . SER A 1 509 ? -10.400 -7.919 25.287 1.00 94.00 509 SER A CA 1
ATOM 3898 C C . SER A 1 509 ? -9.159 -8.799 25.526 1.00 94.00 509 SER A C 1
ATOM 3900 O O . SER A 1 509 ? -9.292 -10.026 25.583 1.00 94.00 509 SER A O 1
ATOM 3902 N N . ASP A 1 510 ? -7.971 -8.208 25.693 1.00 86.12 510 ASP A N 1
ATOM 3903 C CA . ASP A 1 510 ? -6.674 -8.910 25.763 1.00 86.12 510 ASP A CA 1
ATOM 3904 C C . ASP A 1 510 ? -6.468 -9.702 27.063 1.00 86.12 510 ASP A C 1
ATOM 3906 O O . ASP A 1 510 ? -5.891 -10.800 27.054 1.00 86.12 510 ASP A O 1
ATOM 3910 N N . ALA A 1 511 ? -7.015 -9.227 28.183 1.00 91.56 511 ALA A N 1
ATOM 3911 C CA . ALA A 1 511 ? -7.060 -9.934 29.463 1.00 91.56 511 ALA A CA 1
ATOM 3912 C C . ALA A 1 511 ? -8.473 -9.964 30.088 1.00 91.56 511 ALA A C 1
ATOM 3914 O O . ALA A 1 511 ? -9.419 -9.342 29.597 1.00 91.56 511 ALA A O 1
ATOM 3915 N N . ASP A 1 512 ? -8.630 -10.793 31.128 1.00 93.06 512 ASP A N 1
ATOM 3916 C CA . ASP A 1 512 ? -9.879 -10.895 31.883 1.00 93.06 512 ASP A CA 1
ATOM 3917 C C . ASP A 1 512 ? -10.085 -9.593 32.666 1.00 93.06 512 ASP A C 1
ATOM 3919 O O . ASP A 1 512 ? -9.145 -9.093 33.289 1.00 93.06 512 ASP A O 1
ATOM 3923 N N . PHE A 1 513 ? -11.304 -9.063 32.670 1.00 90.44 513 PHE A N 1
ATOM 3924 C CA . PHE A 1 513 ? -11.734 -8.060 33.644 1.00 90.44 513 PHE A CA 1
ATOM 3925 C C . PHE A 1 513 ? -12.656 -8.714 34.675 1.00 90.44 513 PHE A C 1
ATOM 3927 O O . PHE A 1 513 ? -13.205 -9.793 34.458 1.00 90.44 513 PHE A O 1
ATOM 3934 N N . THR A 1 514 ? -12.823 -8.073 35.824 1.00 84.94 514 THR A N 1
ATOM 3935 C CA . THR A 1 514 ? -13.666 -8.573 36.909 1.00 84.94 514 THR A CA 1
ATOM 3936 C C . THR A 1 514 ? -14.972 -7.797 36.957 1.00 84.94 514 THR A C 1
ATOM 3938 O O . THR A 1 514 ? -14.961 -6.573 37.103 1.00 84.94 514 THR A O 1
ATOM 3941 N N . ILE A 1 515 ? -16.099 -8.505 36.899 1.00 80.75 515 ILE A N 1
ATOM 3942 C CA . ILE A 1 515 ? -17.377 -7.982 37.381 1.00 80.75 515 ILE A CA 1
ATOM 3943 C C . ILE A 1 515 ? -17.506 -8.388 38.843 1.00 80.75 515 ILE A C 1
ATOM 3945 O O . ILE A 1 515 ? -17.551 -9.572 39.174 1.00 80.75 515 ILE A O 1
ATOM 3949 N N . THR A 1 516 ? -17.536 -7.383 39.708 1.00 65.94 516 THR A N 1
ATOM 3950 C CA . THR A 1 516 ? -17.644 -7.532 41.158 1.00 65.94 516 THR A CA 1
ATOM 3951 C C . THR A 1 516 ? -18.897 -6.836 41.673 1.00 65.94 516 THR A C 1
ATOM 3953 O O . THR A 1 516 ? -19.585 -6.106 40.951 1.00 65.94 516 THR A O 1
ATOM 3956 N N . ARG A 1 517 ? -19.214 -7.077 42.940 1.00 56.03 517 ARG A N 1
ATOM 3957 C CA . ARG A 1 517 ? -20.327 -6.427 43.620 1.00 56.03 517 ARG A CA 1
ATOM 3958 C C . ARG A 1 517 ? -20.056 -4.929 43.725 1.00 56.03 517 ARG A C 1
ATOM 3960 O O . ARG A 1 517 ? -18.906 -4.483 43.724 1.00 56.03 517 ARG A O 1
ATOM 3967 N N . VAL A 1 518 ? -21.135 -4.149 43.745 1.00 47.91 518 VAL A N 1
ATOM 3968 C CA . VAL A 1 518 ? -21.077 -2.687 43.842 1.00 47.91 518 VAL A CA 1
ATOM 3969 C C . VAL A 1 518 ? -20.220 -2.292 45.037 1.00 47.91 518 VAL A C 1
ATOM 3971 O O . VAL A 1 518 ? -20.519 -2.639 46.173 1.00 47.91 518 VAL A O 1
ATOM 3974 N N . LYS A 1 519 ? -19.171 -1.510 44.779 1.00 44.34 519 LYS A N 1
ATOM 3975 C CA . LYS A 1 519 ? -18.441 -0.794 45.822 1.00 44.34 519 LYS A CA 1
ATOM 3976 C C . LYS A 1 519 ? -19.350 0.312 46.350 1.00 44.34 519 LYS A C 1
ATOM 3978 O O . LYS A 1 519 ? -19.465 1.352 45.704 1.00 44.34 519 LYS A O 1
ATOM 3983 N N . ARG A 1 520 ? -19.966 0.139 47.518 1.00 43.69 520 ARG A N 1
ATOM 3984 C CA . ARG A 1 520 ? -20.452 1.303 48.267 1.00 43.69 520 ARG A CA 1
ATOM 3985 C C . ARG A 1 520 ? -19.227 2.044 48.805 1.00 43.69 520 ARG A C 1
ATOM 3987 O O . ARG A 1 520 ? -18.384 1.416 49.423 1.00 43.69 520 ARG A O 1
ATOM 3994 N N . GLN A 1 521 ? -19.097 3.342 48.540 1.00 43.81 521 GLN A N 1
ATOM 3995 C CA . GLN A 1 521 ? -18.248 4.229 49.341 1.00 43.81 521 GLN A CA 1
ATOM 3996 C C . GLN A 1 521 ? -19.111 4.686 50.515 1.00 43.81 521 GLN A C 1
ATOM 3998 O O . GLN A 1 521 ? -20.071 5.424 50.310 1.00 43.81 521 GLN A O 1
ATOM 4003 N N . VAL A 1 522 ? -18.831 4.203 51.725 1.00 46.84 522 VAL A N 1
ATOM 4004 C CA . VAL A 1 522 ? -19.668 4.543 52.890 1.00 46.84 522 VAL A CA 1
ATOM 4005 C C . VAL A 1 522 ? -19.260 5.884 53.519 1.00 46.84 522 VAL A C 1
ATOM 4007 O O . VAL A 1 522 ? -20.123 6.591 54.035 1.00 46.84 522 VAL A O 1
ATOM 4010 N N . TYR A 1 523 ? -17.991 6.303 53.411 1.00 50.88 523 TYR A N 1
ATOM 4011 C CA . TYR A 1 523 ? -17.543 7.603 53.928 1.00 50.88 523 TYR A CA 1
ATOM 4012 C C . TYR A 1 523 ? -16.545 8.292 52.982 1.00 50.88 523 TYR A C 1
ATOM 4014 O O . TYR A 1 523 ? -15.386 7.890 52.842 1.00 50.88 523 TYR A O 1
ATOM 4022 N N . ASP A 1 524 ? -17.009 9.361 52.331 1.00 41.38 524 ASP A N 1
ATOM 4023 C CA . ASP A 1 524 ? -16.179 10.292 51.568 1.00 41.38 524 ASP A CA 1
ATOM 4024 C C . ASP A 1 524 ? -16.245 11.700 52.172 1.00 41.38 524 ASP A C 1
ATOM 4026 O O . ASP A 1 524 ? -17.232 12.425 52.034 1.00 41.38 524 ASP A O 1
ATOM 4030 N N . PHE A 1 525 ? -15.171 12.095 52.857 1.00 44.94 525 PHE A N 1
ATOM 4031 C CA . PHE A 1 525 ? -15.059 13.420 53.468 1.00 44.94 525 PHE A CA 1
ATOM 4032 C C . PHE A 1 525 ? -14.709 14.518 52.444 1.00 44.94 525 PHE A C 1
ATOM 4034 O O . PHE A 1 525 ? -14.763 15.700 52.783 1.00 44.94 525 PHE A O 1
ATOM 4041 N N . GLY A 1 526 ? -14.416 14.164 51.184 1.00 41.78 526 GLY A N 1
ATOM 4042 C CA . GLY A 1 526 ? -14.163 15.114 50.096 1.00 41.78 526 GLY A CA 1
ATOM 4043 C C . GLY A 1 526 ? -15.428 15.753 49.510 1.00 41.78 526 GLY A C 1
ATOM 4044 O O . GLY A 1 526 ? -15.357 16.832 48.920 1.00 41.78 526 GLY A O 1
ATOM 4045 N N . THR A 1 527 ? -16.600 15.132 49.694 1.00 36.78 527 THR A N 1
ATOM 4046 C CA . THR A 1 527 ? -17.871 15.565 49.076 1.00 36.78 527 THR A CA 1
ATOM 4047 C C . THR A 1 527 ? -18.923 16.061 50.070 1.00 36.78 527 THR A C 1
ATOM 4049 O O . THR A 1 527 ? -20.008 16.475 49.659 1.00 36.78 527 THR A O 1
ATOM 4052 N N . SER A 1 528 ? -18.611 16.108 51.373 1.00 37.94 528 SER A N 1
ATOM 4053 C CA . SER A 1 528 ? -19.518 16.517 52.467 1.00 37.94 528 SER A CA 1
ATOM 4054 C C . SER A 1 528 ? -20.792 15.665 52.637 1.00 37.94 528 SER A C 1
ATOM 4056 O O . SER A 1 528 ? -21.746 16.096 53.286 1.00 37.94 528 SER A O 1
ATOM 4058 N N . ALA A 1 529 ? -20.807 14.442 52.099 1.00 29.62 529 ALA A N 1
ATOM 4059 C CA . ALA A 1 529 ? -21.890 13.477 52.276 1.00 29.62 529 ALA A CA 1
ATOM 4060 C C . ALA A 1 529 ? -21.516 12.446 53.360 1.00 29.62 529 ALA A C 1
ATOM 4062 O O . ALA A 1 529 ? -20.863 11.443 53.094 1.00 29.62 529 ALA A O 1
ATOM 4063 N N . GLY A 1 530 ? -21.916 12.710 54.605 1.00 35.56 530 GLY A N 1
ATOM 4064 C CA . GLY A 1 530 ? -21.690 11.828 55.755 1.00 35.56 530 GLY A CA 1
ATOM 4065 C C . GLY A 1 530 ? -21.985 12.546 57.074 1.00 35.56 530 GLY A C 1
ATOM 4066 O O . GLY A 1 530 ? -21.905 13.769 57.147 1.00 35.56 530 GLY A O 1
ATOM 4067 N N . VAL A 1 531 ? -22.381 11.816 58.120 1.00 34.44 531 VAL A N 1
ATOM 4068 C CA . VAL A 1 531 ? -22.591 12.403 59.457 1.00 34.44 531 VAL A CA 1
ATOM 4069 C C . VAL A 1 531 ? -21.246 12.458 60.192 1.00 34.44 531 VAL A C 1
ATOM 4071 O O . VAL A 1 531 ? -20.711 11.405 60.535 1.00 34.44 531 VAL A O 1
ATOM 4074 N N . ASP A 1 532 ? -20.738 13.670 60.442 1.00 40.94 532 ASP A N 1
ATOM 4075 C CA . ASP A 1 532 ? -19.477 13.974 61.151 1.00 40.94 532 ASP A CA 1
ATOM 4076 C C . ASP A 1 532 ? -19.363 13.269 62.525 1.00 40.94 532 ASP A C 1
ATOM 4078 O O . ASP A 1 532 ? -20.317 13.285 63.314 1.00 40.94 532 ASP A O 1
ATOM 4082 N N . ARG A 1 533 ? -18.194 12.684 62.858 1.00 47.62 533 ARG A N 1
ATOM 4083 C CA . ARG A 1 533 ? -17.925 12.022 64.161 1.00 47.62 533 ARG A CA 1
ATOM 4084 C C . ARG A 1 533 ? -16.506 12.249 64.705 1.00 47.62 533 ARG A C 1
ATOM 4086 O O . ARG A 1 533 ? -15.630 12.743 64.008 1.00 47.62 533 ARG A O 1
ATOM 4093 N N . TRP A 1 534 ? -16.351 11.965 66.001 1.00 41.16 534 TRP A N 1
ATOM 4094 C CA . TRP A 1 534 ? -15.304 12.449 66.910 1.00 41.16 534 TRP A CA 1
ATOM 4095 C C . TRP A 1 534 ? -13.877 11.966 66.592 1.00 41.16 534 TRP A C 1
ATOM 4097 O O . TRP A 1 534 ? -13.652 10.792 66.323 1.00 41.16 534 TRP A O 1
ATOM 4107 N N . ALA A 1 535 ? -12.899 12.866 66.728 1.00 40.53 535 ALA A N 1
ATOM 4108 C CA . ALA A 1 535 ? -11.469 12.549 66.729 1.00 40.53 535 ALA A CA 1
ATOM 4109 C C . ALA A 1 535 ? -10.822 13.077 68.022 1.00 40.53 535 ALA A C 1
ATOM 4111 O O . ALA A 1 535 ? -11.193 14.149 68.508 1.00 40.53 535 ALA A O 1
ATOM 4112 N N . TYR A 1 536 ? -9.852 12.341 68.573 1.00 40.75 536 TYR A N 1
ATOM 4113 C CA . TYR A 1 536 ? -9.191 12.650 69.845 1.00 40.75 536 TYR A CA 1
ATOM 4114 C C . TYR A 1 536 ? -7.667 12.765 69.645 1.00 40.75 536 TYR A C 1
ATOM 4116 O O . TYR A 1 536 ? -7.029 11.883 69.079 1.00 40.75 536 TYR A O 1
ATOM 4124 N N . GLY A 1 537 ? -7.049 13.851 70.118 1.00 41.44 537 GLY A N 1
ATOM 4125 C CA . GLY A 1 537 ? -5.594 14.059 70.035 1.00 41.44 537 GLY A CA 1
ATOM 4126 C C . GLY A 1 537 ? -4.913 13.940 71.401 1.00 41.44 537 GLY A C 1
ATOM 4127 O O . GLY A 1 537 ? -5.459 14.414 72.397 1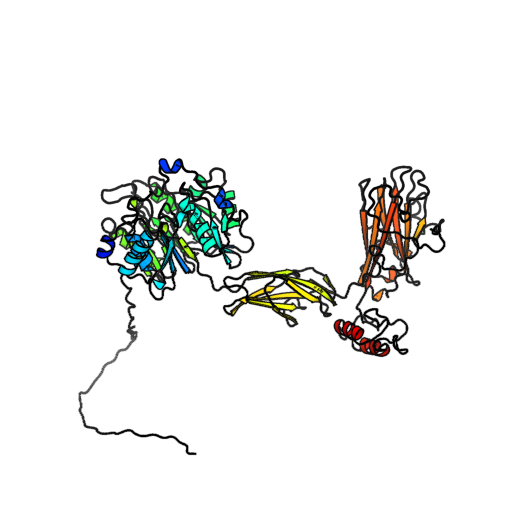.00 41.44 537 GLY A O 1
ATOM 4128 N N . SER A 1 538 ? -3.714 13.348 71.455 1.00 41.47 538 SER A N 1
ATOM 4129 C CA . SER A 1 538 ? -2.868 13.329 72.661 1.00 41.47 538 SER A CA 1
ATOM 4130 C C . SER A 1 538 ? -1.414 13.659 72.323 1.00 41.47 538 SER A C 1
ATOM 4132 O O . SER A 1 538 ? -0.953 13.412 71.210 1.00 41.47 538 SER A O 1
ATOM 4134 N N . TYR A 1 539 ? -0.692 14.198 73.303 1.00 44.59 539 TYR A N 1
ATOM 4135 C CA . TYR A 1 539 ? 0.762 14.370 73.282 1.00 44.59 539 TYR A CA 1
ATOM 4136 C C . TYR A 1 539 ? 1.418 13.295 74.165 1.00 44.59 539 TYR A C 1
ATOM 4138 O O . TYR A 1 539 ? 0.803 12.845 75.138 1.00 44.59 539 TYR A O 1
ATOM 4146 N N . SER A 1 540 ? 2.645 12.880 73.844 1.00 42.44 540 SER A N 1
ATOM 4147 C CA . SER A 1 540 ? 3.489 12.081 74.742 1.00 42.44 540 SER A CA 1
ATOM 4148 C C . SER A 1 540 ? 4.950 12.496 74.609 1.00 42.44 540 SER A C 1
ATOM 4150 O O . SER A 1 540 ? 5.415 12.702 73.494 1.00 42.44 540 SER A O 1
ATOM 4152 N N . ASP A 1 541 ? 5.668 12.562 75.731 1.00 38.50 541 ASP A N 1
ATOM 4153 C CA . ASP A 1 541 ? 7.041 13.088 75.793 1.00 38.50 541 ASP A CA 1
ATOM 4154 C C . ASP A 1 541 ? 8.126 12.044 75.425 1.00 38.50 541 ASP A C 1
ATOM 4156 O O . ASP A 1 541 ? 9.312 12.372 75.410 1.00 38.50 541 ASP A O 1
ATOM 4160 N N . SER A 1 542 ? 7.762 10.777 75.173 1.00 44.78 542 SER A N 1
ATOM 4161 C CA . SER A 1 542 ? 8.714 9.735 74.747 1.00 44.78 542 SER A CA 1
ATOM 4162 C C . SER A 1 542 ? 8.027 8.446 74.271 1.00 44.78 542 SER A C 1
ATOM 4164 O O . SER A 1 542 ? 7.685 7.587 75.086 1.00 44.78 542 SER A O 1
ATOM 4166 N N . TRP A 1 543 ? 7.882 8.247 72.961 1.00 46.84 543 TRP A N 1
ATOM 4167 C CA . TRP A 1 543 ? 7.356 6.996 72.391 1.00 46.84 543 TRP A CA 1
ATOM 4168 C C . TRP A 1 543 ? 8.390 5.848 72.391 1.00 46.84 543 TRP A C 1
ATOM 4170 O O . TRP A 1 543 ? 8.024 4.672 72.405 1.00 46.84 543 TRP A O 1
ATOM 4180 N N . ILE A 1 544 ? 9.693 6.160 72.466 1.00 43.88 544 ILE A N 1
ATOM 4181 C CA . ILE A 1 544 ? 10.785 5.167 72.376 1.00 43.88 544 ILE A CA 1
ATOM 4182 C C . ILE A 1 544 ? 10.970 4.280 73.625 1.00 43.88 544 ILE A C 1
ATOM 4184 O O . ILE A 1 544 ? 11.493 3.176 73.489 1.00 43.88 544 ILE A O 1
ATOM 4188 N N . GLU A 1 545 ? 10.541 4.692 74.826 1.00 41.88 545 GLU A N 1
ATOM 4189 C CA . GLU A 1 545 ? 10.737 3.874 76.045 1.00 41.88 545 GLU A CA 1
ATOM 4190 C C . GLU A 1 545 ? 9.505 3.039 76.465 1.00 41.88 545 GLU A C 1
ATOM 4192 O O . GLU A 1 545 ? 9.675 2.043 77.168 1.00 41.88 545 GLU A O 1
ATOM 4197 N N . ASP A 1 546 ? 8.293 3.340 75.977 1.00 44.03 546 ASP A N 1
ATOM 4198 C CA . ASP A 1 546 ? 7.056 2.663 76.423 1.00 44.03 546 ASP A CA 1
ATOM 4199 C C . ASP A 1 546 ? 6.523 1.561 75.476 1.00 44.03 546 ASP A C 1
ATOM 4201 O O . ASP A 1 546 ? 5.742 0.701 75.898 1.00 44.03 546 ASP A O 1
ATOM 4205 N N . LEU A 1 547 ? 6.993 1.480 74.225 1.00 44.38 547 LEU A N 1
ATOM 4206 C CA . LEU A 1 547 ? 6.525 0.480 73.245 1.00 44.38 547 LEU A CA 1
ATOM 4207 C C . LEU A 1 547 ? 6.994 -0.962 73.500 1.00 44.38 547 LEU A C 1
ATOM 4209 O O . LEU A 1 547 ? 6.313 -1.913 73.092 1.00 44.38 547 LEU A O 1
ATOM 4213 N N . GLU A 1 548 ? 8.122 -1.148 74.192 1.00 41.59 548 GLU A N 1
ATOM 4214 C CA . GLU A 1 548 ? 8.591 -2.486 74.582 1.00 41.59 548 GLU A CA 1
ATOM 4215 C C . GLU A 1 548 ? 7.968 -2.983 75.897 1.00 41.59 548 GLU A C 1
ATOM 4217 O O . GLU A 1 548 ? 7.997 -4.188 76.159 1.00 41.59 548 GLU A O 1
ATOM 4222 N N . ALA A 1 549 ? 7.372 -2.101 76.711 1.00 38.56 549 ALA A N 1
ATOM 4223 C CA . ALA A 1 549 ? 6.956 -2.450 78.070 1.00 38.56 549 ALA A CA 1
ATOM 4224 C C . ALA A 1 549 ? 5.447 -2.351 78.349 1.00 38.56 549 ALA A C 1
ATOM 4226 O O . ALA A 1 549 ? 4.965 -3.171 79.127 1.00 38.56 549 ALA A O 1
ATOM 4227 N N . ASN A 1 550 ? 4.686 -1.431 77.740 1.00 39.56 550 ASN A N 1
ATOM 4228 C CA . ASN A 1 550 ? 3.229 -1.342 77.930 1.00 39.56 550 ASN A CA 1
ATOM 4229 C C . ASN A 1 550 ? 2.546 -0.638 76.748 1.00 39.56 550 ASN A C 1
ATOM 4231 O O . ASN A 1 550 ? 2.516 0.584 76.654 1.00 39.56 550 ASN A O 1
ATOM 4235 N N . ARG A 1 551 ? 1.918 -1.418 75.866 1.00 46.41 551 ARG A N 1
ATOM 4236 C CA . ARG A 1 551 ? 1.218 -0.922 74.672 1.00 46.41 551 ARG A CA 1
ATOM 4237 C C . ARG A 1 551 ? -0.214 -0.456 74.956 1.00 46.41 551 ARG A C 1
ATOM 4239 O O . ARG A 1 551 ? -1.169 -0.904 74.333 1.00 46.41 551 ARG A O 1
ATOM 4246 N N . THR A 1 552 ? -0.351 0.465 75.897 1.00 40.81 552 THR A N 1
ATOM 4247 C CA . THR A 1 552 ? -1.568 1.256 76.112 1.00 40.81 552 THR A CA 1
ATOM 4248 C C . THR A 1 552 ? -1.164 2.720 76.065 1.00 40.81 552 THR A C 1
ATOM 4250 O O . THR A 1 552 ? -0.321 3.105 76.876 1.00 40.81 552 THR A O 1
ATOM 4253 N N . PRO A 1 553 ? -1.735 3.548 75.172 1.00 40.59 553 PRO A N 1
ATOM 4254 C CA . PRO A 1 553 ? -1.560 4.988 75.287 1.00 40.59 553 PRO A CA 1
ATOM 4255 C C . PRO A 1 553 ? -2.015 5.428 76.691 1.00 40.59 553 PRO A C 1
ATOM 4257 O O . PRO A 1 553 ? -3.041 4.918 77.161 1.00 40.59 553 PRO A O 1
ATOM 4260 N N . PRO A 1 554 ? -1.299 6.336 77.380 1.00 39.09 554 PRO A N 1
ATOM 4261 C CA . PRO A 1 554 ? -1.838 6.961 78.580 1.00 39.09 554 PRO A CA 1
ATOM 4262 C C . PRO A 1 554 ? -3.208 7.577 78.257 1.00 39.09 554 PRO A C 1
ATOM 4264 O O . PRO A 1 554 ? -3.422 8.043 77.137 1.00 39.09 554 PRO A O 1
ATOM 4267 N N . GLU A 1 555 ? -4.146 7.527 79.212 1.00 41.19 555 GLU A N 1
ATOM 4268 C CA . GLU A 1 555 ? -5.495 8.098 79.075 1.00 41.19 555 GLU A CA 1
ATOM 4269 C C . GLU A 1 555 ? -5.418 9.472 78.384 1.00 41.19 555 GLU A C 1
ATOM 4271 O O . GLU A 1 555 ? -4.693 10.347 78.854 1.00 41.19 555 GLU A O 1
ATOM 4276 N N . CYS A 1 556 ? -6.108 9.646 77.247 1.00 39.72 556 CYS A N 1
ATOM 4277 C CA . CYS A 1 556 ? -6.073 10.885 76.467 1.00 39.72 556 CYS A CA 1
ATOM 4278 C C . CYS A 1 556 ? -6.342 12.095 77.376 1.00 39.72 556 CYS A C 1
ATOM 4280 O O . CYS A 1 556 ? -7.434 12.243 77.921 1.00 39.72 556 CYS A O 1
ATOM 4282 N N . MET A 1 557 ? -5.348 12.972 77.533 1.00 35.66 557 MET A N 1
ATOM 4283 C CA . MET A 1 557 ? -5.405 14.078 78.500 1.00 35.66 557 MET A CA 1
ATOM 4284 C C . MET A 1 557 ? -6.216 15.287 78.004 1.00 35.66 557 MET A C 1
ATOM 4286 O O . MET A 1 557 ? -6.503 16.195 78.786 1.00 35.66 557 MET A O 1
ATOM 4290 N N . THR A 1 558 ? -6.612 15.316 76.727 1.00 37.34 558 THR A N 1
ATOM 4291 C CA . THR A 1 558 ? -7.401 16.408 76.139 1.00 37.34 558 THR A CA 1
ATOM 4292 C C . THR A 1 558 ? -8.415 15.898 75.120 1.00 37.34 558 THR A C 1
ATOM 4294 O O . THR A 1 558 ? -8.060 15.390 74.062 1.00 37.34 558 THR A O 1
ATOM 4297 N N . GLU A 1 559 ? -9.697 16.089 75.425 1.00 34.88 559 GLU A N 1
ATOM 4298 C CA . GLU A 1 559 ? -10.796 15.961 74.471 1.00 34.88 559 GLU A CA 1
ATOM 4299 C C . GLU A 1 559 ? -10.773 17.163 73.513 1.00 34.88 559 GLU A C 1
ATOM 4301 O O . GLU A 1 559 ? -10.731 18.313 73.962 1.00 34.88 559 GLU A O 1
ATOM 4306 N N . VAL A 1 560 ? -10.817 16.922 72.196 1.00 36.81 560 VAL A N 1
ATOM 4307 C CA . VAL A 1 560 ? -11.084 17.986 71.217 1.00 36.81 560 VAL A CA 1
ATOM 4308 C C . VAL A 1 560 ? -12.565 18.337 71.336 1.00 36.81 560 VAL A C 1
ATOM 4310 O O . VAL A 1 560 ? -13.421 17.833 70.616 1.00 36.81 560 VAL A O 1
ATOM 4313 N N . THR A 1 561 ? -12.883 19.195 72.300 1.00 33.62 561 THR A N 1
ATOM 4314 C CA . THR A 1 561 ? -14.176 19.868 72.347 1.00 33.62 561 THR A CA 1
ATOM 4315 C C . THR A 1 561 ? -14.119 21.016 71.353 1.00 33.62 561 THR A C 1
ATOM 4317 O O . THR A 1 561 ? -13.321 21.945 71.494 1.00 33.62 561 THR A O 1
ATOM 4320 N N . ALA A 1 562 ? -14.946 20.943 70.311 1.00 31.42 562 ALA A N 1
ATOM 4321 C CA . ALA A 1 562 ? -15.174 22.073 69.430 1.00 31.42 562 ALA A CA 1
ATOM 4322 C C . ALA A 1 562 ? -15.496 23.321 70.267 1.00 31.42 562 ALA A C 1
ATOM 4324 O O . ALA A 1 562 ? -16.219 23.249 71.262 1.00 31.42 562 ALA A O 1
ATOM 4325 N N . ILE A 1 563 ? -14.977 24.479 69.852 1.00 36.34 563 ILE A N 1
ATOM 4326 C CA . ILE A 1 563 ? -15.165 25.769 70.543 1.00 36.34 563 ILE A CA 1
ATOM 4327 C C . ILE A 1 563 ? -16.653 26.207 70.552 1.00 36.34 563 ILE A C 1
ATOM 4329 O O . ILE A 1 563 ? -17.006 27.201 71.184 1.00 36.34 563 ILE A O 1
ATOM 4333 N N . ASP A 1 564 ? -17.550 25.436 69.929 1.00 34.06 564 ASP A N 1
ATOM 4334 C CA . ASP A 1 564 ? -18.992 25.652 69.943 1.00 34.06 564 ASP A CA 1
ATOM 4335 C C . ASP A 1 564 ? -19.741 24.321 70.201 1.00 34.06 564 ASP A C 1
ATOM 4337 O O . ASP A 1 564 ? -19.511 23.362 69.458 1.00 34.06 564 ASP A O 1
ATOM 4341 N N . PRO A 1 565 ? -20.656 24.218 71.192 1.00 30.06 565 PRO A N 1
ATOM 4342 C CA . PRO A 1 565 ? -21.430 23.003 71.516 1.00 30.06 565 PRO A CA 1
ATOM 4343 C C . PRO A 1 565 ? -22.443 22.536 70.446 1.00 30.06 565 PRO A C 1
ATOM 4345 O O . PRO A 1 565 ? -23.469 21.938 70.769 1.00 30.06 565 PRO A O 1
ATOM 4348 N N . GLY A 1 566 ? -22.178 22.817 69.173 1.00 33.50 566 GLY A N 1
ATOM 4349 C CA . GLY A 1 566 ? -22.965 22.396 68.015 1.00 33.50 566 GLY A CA 1
ATOM 4350 C C . GLY A 1 566 ? -22.172 22.356 66.705 1.00 33.50 566 GLY A C 1
ATOM 4351 O O . GLY A 1 566 ? -22.770 22.145 65.653 1.00 33.50 566 GLY A O 1
ATOM 4352 N N . ALA A 1 567 ? -20.851 22.556 66.745 1.00 32.22 567 ALA A N 1
ATOM 4353 C CA . ALA A 1 567 ? -19.980 22.410 65.587 1.00 32.22 567 ALA A CA 1
ATOM 4354 C C . ALA A 1 567 ? -19.217 21.086 65.712 1.00 32.22 567 ALA A C 1
ATOM 4356 O O . ALA A 1 567 ? -18.368 20.931 66.582 1.00 32.22 567 ALA A O 1
ATOM 4357 N N . TYR A 1 568 ? -19.549 20.108 64.877 1.00 32.88 568 TYR A N 1
ATOM 4358 C CA . TYR A 1 568 ? -18.789 18.866 64.766 1.00 32.88 568 TYR A CA 1
ATOM 4359 C C . TYR A 1 568 ? -17.368 19.174 64.262 1.00 32.88 568 TYR A C 1
ATOM 4361 O O . TYR A 1 568 ? -17.182 20.106 63.476 1.00 32.88 568 TYR A O 1
ATOM 4369 N N . ALA A 1 569 ? -16.358 18.439 64.738 1.00 33.91 569 ALA A N 1
ATOM 4370 C CA . ALA A 1 569 ? -14.979 18.614 64.292 1.00 33.91 569 ALA A CA 1
ATOM 4371 C C . ALA A 1 569 ? -14.878 18.240 62.806 1.00 33.91 569 ALA A C 1
ATOM 4373 O O . ALA A 1 569 ? -14.880 17.065 62.452 1.00 33.91 569 ALA A O 1
ATOM 4374 N N . ARG A 1 570 ? -14.821 19.247 61.934 1.00 36.03 570 ARG A N 1
ATOM 4375 C CA . ARG A 1 570 ? -14.513 19.058 60.519 1.00 36.03 570 ARG A CA 1
ATOM 4376 C C . ARG A 1 570 ? -13.003 18.913 60.388 1.00 36.03 570 ARG A C 1
ATOM 4378 O O . ARG A 1 570 ? -12.292 19.884 60.617 1.00 36.03 570 ARG A O 1
ATOM 4385 N N . LEU A 1 571 ? -12.525 17.740 59.994 1.00 39.31 571 LEU A N 1
ATOM 4386 C CA . LEU A 1 571 ? -11.273 17.632 59.245 1.00 39.31 571 LEU A CA 1
ATOM 4387 C C . LEU A 1 571 ? -11.667 17.808 57.774 1.00 39.31 571 LEU A C 1
ATOM 4389 O O . LEU A 1 571 ? -12.056 16.853 57.109 1.00 39.31 571 LEU A O 1
ATOM 4393 N N . ALA A 1 572 ? -11.758 19.060 57.322 1.00 32.75 572 ALA A N 1
ATOM 4394 C CA . ALA A 1 572 ? -12.150 19.368 55.949 1.00 32.75 572 ALA A CA 1
ATOM 4395 C C . ALA A 1 572 ? -10.933 19.273 55.019 1.00 32.75 572 ALA A C 1
ATOM 4397 O O . ALA A 1 572 ? -9.855 19.744 55.375 1.00 32.75 572 ALA A O 1
ATOM 4398 N N . ALA A 1 573 ? -11.136 18.734 53.813 1.00 33.03 573 ALA A N 1
ATOM 4399 C CA . ALA A 1 573 ? -10.157 18.755 52.730 1.00 33.03 573 ALA A CA 1
ATOM 4400 C C . ALA A 1 573 ? -9.648 20.189 52.480 1.00 33.03 573 ALA A C 1
ATOM 4402 O O . ALA A 1 573 ? -10.432 21.089 52.168 1.00 33.03 573 ALA A O 1
ATOM 4403 N N . SER A 1 574 ? -8.341 20.402 52.626 1.00 36.41 574 SER A N 1
ATOM 4404 C CA . SER A 1 574 ? -7.681 21.691 52.414 1.00 36.41 574 SER A CA 1
ATOM 4405 C C . SER A 1 574 ? -6.434 21.456 51.564 1.00 36.41 574 SER A C 1
ATOM 4407 O O . SER A 1 574 ? -5.472 20.887 52.056 1.00 36.41 574 SER A O 1
ATOM 4409 N N . ASP A 1 575 ? -6.421 21.917 50.309 1.00 38.22 575 ASP A N 1
ATOM 4410 C CA . ASP A 1 575 ? -5.261 21.851 49.392 1.00 38.22 575 ASP A CA 1
ATOM 4411 C C . ASP A 1 575 ? -4.203 22.947 49.679 1.00 38.22 575 ASP A C 1
ATOM 4413 O O . ASP A 1 575 ? -3.367 23.315 48.841 1.00 38.22 575 ASP A O 1
ATOM 4417 N N . ALA A 1 576 ? -4.262 23.551 50.869 1.00 35.22 576 ALA A N 1
ATOM 4418 C CA . ALA A 1 576 ? -3.576 24.795 51.166 1.00 35.22 576 ALA A CA 1
ATOM 4419 C C . ALA A 1 576 ? -2.114 24.566 51.590 1.00 35.22 576 ALA A C 1
ATOM 4421 O O . ALA A 1 576 ? -1.766 24.473 52.772 1.00 35.22 576 ALA A O 1
ATOM 4422 N N . THR A 1 577 ? -1.226 24.627 50.599 1.00 39.59 577 THR A N 1
ATOM 4423 C CA . THR A 1 577 ? 0.251 24.601 50.704 1.00 39.59 577 THR A CA 1
ATOM 4424 C C . THR A 1 577 ? 0.895 25.809 51.435 1.00 39.59 577 THR A C 1
ATOM 4426 O O . THR A 1 577 ? 2.098 26.050 51.321 1.00 39.59 577 THR A O 1
ATOM 4429 N N . ALA A 1 578 ? 0.135 26.591 52.214 1.00 44.72 578 ALA A N 1
ATOM 4430 C CA . ALA A 1 578 ? 0.584 27.790 52.941 1.00 44.72 578 ALA A CA 1
ATOM 4431 C C . ALA A 1 578 ? -0.165 27.947 54.288 1.00 44.72 578 ALA A C 1
ATOM 4433 O O . ALA A 1 578 ? -1.185 27.283 54.476 1.00 44.72 578 ALA A O 1
ATOM 4434 N N . PRO A 1 579 ? 0.281 28.812 55.234 1.00 49.66 579 PRO A N 1
ATOM 4435 C CA . PRO A 1 579 ? -0.482 29.122 56.448 1.00 49.66 579 PRO A CA 1
ATOM 4436 C C . PRO A 1 579 ? -1.841 29.741 56.083 1.00 49.66 579 PRO A C 1
ATOM 4438 O O . PRO A 1 579 ? -1.977 30.949 55.893 1.00 49.66 579 PRO A O 1
ATOM 4441 N N . SER A 1 580 ? -2.837 28.872 55.940 1.00 43.66 580 SER A N 1
ATOM 4442 C CA . SER A 1 580 ? -4.236 29.195 55.701 1.00 43.66 580 SER A CA 1
ATOM 4443 C C . SER A 1 580 ? -4.914 29.475 57.045 1.00 43.66 580 SER A C 1
ATOM 4445 O O . SER A 1 580 ? -4.687 28.726 57.995 1.00 43.66 580 SER A O 1
ATOM 4447 N N . PRO A 1 581 ? -5.750 30.521 57.168 1.00 47.41 581 PRO A N 1
ATOM 4448 C CA . PRO A 1 581 ? -6.544 30.791 58.368 1.00 47.41 581 PRO A CA 1
ATOM 4449 C C . PRO A 1 581 ? -7.756 29.845 58.500 1.00 47.41 581 PRO A C 1
ATOM 4451 O O . PRO A 1 581 ? -8.775 30.236 59.068 1.00 47.41 581 PRO A O 1
ATOM 4454 N N . ASP A 1 582 ? -7.675 28.636 57.940 1.00 48.28 582 ASP A N 1
ATOM 4455 C CA . ASP A 1 582 ? -8.757 27.656 57.938 1.00 48.28 582 ASP A CA 1
ATOM 4456 C C . ASP A 1 582 ? -9.016 27.142 59.367 1.00 48.28 582 ASP A C 1
ATOM 4458 O O . ASP A 1 582 ? -8.131 26.519 59.960 1.00 48.28 582 ASP A O 1
ATOM 4462 N N . PRO A 1 583 ? -10.205 27.393 59.947 1.00 45.47 583 PRO A N 1
ATOM 4463 C CA . PRO A 1 583 ? -10.545 26.942 61.294 1.00 45.47 583 PRO A CA 1
ATOM 4464 C C . PRO A 1 583 ? -10.687 25.415 61.417 1.00 45.47 583 PRO A C 1
ATOM 4466 O O . PRO A 1 583 ? -10.799 24.924 62.537 1.00 45.47 583 PRO A O 1
ATOM 4469 N N . ASN A 1 584 ? -10.688 24.678 60.299 1.00 43.88 584 ASN A N 1
ATOM 4470 C CA . ASN A 1 584 ? -10.805 23.217 60.261 1.00 43.88 584 ASN A CA 1
ATOM 4471 C C . ASN A 1 584 ? -9.444 22.501 60.208 1.00 43.88 584 ASN A C 1
ATOM 4473 O O . ASN A 1 584 ? -9.396 21.274 60.210 1.00 43.88 584 ASN A O 1
ATOM 4477 N N . ARG A 1 585 ? -8.329 23.245 60.166 1.00 49.53 585 ARG A N 1
ATOM 4478 C CA . ARG A 1 585 ? -6.985 22.662 60.196 1.00 49.53 585 ARG A CA 1
ATOM 4479 C C . ARG A 1 585 ? -6.580 22.373 61.636 1.00 49.53 585 ARG A C 1
ATOM 4481 O O . ARG A 1 585 ? -6.507 23.293 62.455 1.00 49.53 585 ARG A O 1
ATOM 4488 N N . TYR A 1 586 ? -6.268 21.117 61.955 1.00 51.31 586 TYR A N 1
ATOM 4489 C CA . TYR A 1 586 ? -5.711 20.808 63.268 1.00 51.31 586 TYR A CA 1
ATOM 4490 C C . TYR A 1 586 ? -4.250 21.264 63.322 1.00 51.31 586 TYR A C 1
ATOM 4492 O O . TYR A 1 586 ? -3.375 20.727 62.643 1.00 51.31 586 TYR A O 1
ATOM 4500 N N . THR A 1 587 ? -3.992 22.275 64.146 1.00 48.66 587 THR A N 1
ATOM 4501 C CA . THR A 1 587 ? -2.645 22.724 64.501 1.00 48.66 587 THR A CA 1
ATOM 4502 C C . THR A 1 587 ? -2.328 22.237 65.906 1.00 48.66 587 THR A C 1
ATOM 4504 O O . THR A 1 587 ? -3.128 22.497 66.807 1.00 48.66 587 THR A O 1
ATOM 4507 N N . ASN A 1 588 ? -1.167 21.613 66.127 1.00 47.59 588 ASN A N 1
ATOM 4508 C CA . ASN A 1 588 ? -0.714 21.307 67.486 1.00 47.59 588 ASN A CA 1
ATOM 4509 C C . ASN A 1 588 ? -0.743 22.598 68.352 1.00 47.59 588 ASN A C 1
ATOM 4511 O O . ASN A 1 588 ? -0.020 23.552 68.041 1.00 47.59 588 ASN A O 1
ATOM 4515 N N . PRO A 1 589 ? -1.573 22.671 69.415 1.00 40.66 589 PRO A N 1
ATOM 4516 C CA . PRO A 1 589 ? -1.784 23.899 70.185 1.00 40.66 589 PRO A CA 1
ATOM 4517 C C . PRO A 1 589 ? -0.592 24.294 71.082 1.00 40.66 589 PRO A C 1
ATOM 4519 O O . PRO A 1 589 ? -0.597 25.383 71.667 1.00 40.66 589 PRO A O 1
ATOM 4522 N N . GLN A 1 590 ? 0.438 23.447 71.196 1.00 42.47 590 GLN A N 1
ATOM 4523 C CA . GLN A 1 590 ? 1.687 23.718 71.912 1.00 42.47 590 GLN A CA 1
ATOM 4524 C C . GLN A 1 590 ? 2.869 23.061 71.165 1.00 42.47 590 GLN A C 1
ATOM 4526 O O . GLN A 1 590 ? 3.204 21.919 71.467 1.00 42.47 590 GLN A O 1
ATOM 4531 N N . PRO A 1 591 ? 3.546 23.740 70.215 1.00 45.41 591 PRO A N 1
ATOM 4532 C CA . PRO A 1 591 ? 4.791 23.232 69.638 1.00 45.41 591 PRO A CA 1
ATOM 4533 C C . PRO A 1 591 ? 5.915 23.389 70.672 1.00 45.41 591 PRO A C 1
ATOM 4535 O O . PRO A 1 591 ? 6.717 24.325 70.615 1.00 45.41 591 PRO A O 1
ATOM 4538 N N . LEU A 1 592 ? 5.919 22.529 71.690 1.00 42.72 592 LEU A N 1
ATOM 4539 C CA . LEU A 1 592 ? 7.026 22.423 72.627 1.00 42.72 592 LEU A CA 1
ATOM 4540 C C . LEU A 1 592 ? 8.199 21.694 71.955 1.00 42.72 592 LEU A C 1
ATOM 4542 O O . LEU A 1 592 ? 8.112 21.135 70.861 1.00 42.72 592 LEU A O 1
ATOM 4546 N N . ALA A 1 593 ? 9.374 21.905 72.527 1.00 41.06 593 ALA A N 1
ATOM 4547 C CA . ALA A 1 593 ? 10.649 21.696 71.872 1.00 41.06 593 ALA A CA 1
ATOM 4548 C C . ALA A 1 593 ? 11.008 20.205 71.735 1.00 41.06 593 ALA A C 1
ATOM 4550 O O . ALA A 1 593 ? 11.677 19.681 72.614 1.00 41.06 593 ALA A O 1
ATOM 4551 N N . GLY A 1 594 ? 10.714 19.601 70.578 1.00 48.28 594 GLY A N 1
ATOM 4552 C CA . GLY A 1 594 ? 11.229 18.275 70.198 1.00 48.28 594 GLY A CA 1
ATOM 4553 C C . GLY A 1 594 ? 10.299 17.096 70.488 1.00 48.28 594 GLY A C 1
ATOM 4554 O O . GLY A 1 594 ? 10.800 15.987 70.626 1.00 48.28 594 GLY A O 1
ATOM 4555 N N . ASP A 1 595 ? 8.990 17.335 70.574 1.00 50.75 595 ASP A N 1
ATOM 4556 C CA . ASP A 1 595 ? 8.015 16.302 70.931 1.00 50.75 595 ASP A CA 1
ATOM 4557 C C . ASP A 1 595 ? 7.334 15.686 69.691 1.00 50.75 595 ASP A C 1
ATOM 4559 O O . ASP A 1 595 ? 7.163 16.332 68.648 1.00 50.75 595 ASP A O 1
ATOM 4563 N N . GLU A 1 596 ? 6.947 14.418 69.825 1.00 55.62 596 GLU A N 1
ATOM 4564 C CA . GLU A 1 596 ? 6.213 13.616 68.842 1.00 55.62 596 GLU A CA 1
ATOM 4565 C C . GLU A 1 596 ? 4.712 13.969 68.881 1.00 55.62 596 GLU A C 1
ATOM 4567 O O . GLU A 1 596 ? 4.158 14.293 69.935 1.00 55.62 596 GLU A O 1
ATOM 4572 N N . SER A 1 597 ? 4.017 13.904 67.739 1.00 56.34 597 SER A N 1
ATOM 4573 C CA . SER A 1 597 ? 2.564 14.149 67.673 1.00 56.34 597 SER A CA 1
ATOM 4574 C C . SER A 1 597 ? 1.792 12.878 67.333 1.00 56.34 597 SER A C 1
ATOM 4576 O O . SER A 1 597 ? 2.107 12.208 66.352 1.00 56.34 597 SER A O 1
ATOM 4578 N N . THR A 1 598 ? 0.762 12.566 68.128 1.00 55.78 598 THR A N 1
ATOM 4579 C CA . THR A 1 598 ? -0.131 11.416 67.917 1.00 55.78 598 THR A CA 1
ATOM 4580 C C . THR A 1 598 ? -1.591 11.843 67.799 1.00 55.78 598 THR A C 1
ATOM 4582 O O . THR A 1 598 ? -2.128 12.529 68.671 1.00 55.78 598 THR A O 1
ATOM 4585 N N . LEU A 1 599 ? -2.263 11.387 66.745 1.00 61.56 599 LEU A N 1
ATOM 4586 C CA . LEU A 1 599 ? -3.692 11.577 66.514 1.00 61.56 599 LEU A CA 1
ATOM 4587 C C . LEU A 1 599 ? -4.401 10.223 66.553 1.00 61.56 599 LEU A C 1
ATOM 4589 O O . LEU A 1 599 ? -4.049 9.329 65.792 1.00 61.56 599 LEU A O 1
ATOM 4593 N N . ARG A 1 600 ? -5.433 10.084 67.391 1.00 64.44 600 ARG A N 1
ATOM 4594 C CA . ARG A 1 600 ? -6.312 8.910 67.417 1.00 64.44 600 ARG A CA 1
ATOM 4595 C C . ARG A 1 600 ? -7.664 9.266 66.800 1.00 64.44 600 ARG A C 1
ATOM 4597 O O . ARG A 1 600 ? -8.334 10.200 67.239 1.00 64.44 600 ARG A O 1
ATOM 4604 N N . ALA A 1 601 ? -8.088 8.503 65.803 1.00 65.38 601 ALA A N 1
ATOM 4605 C CA . ALA A 1 601 ? -9.382 8.673 65.151 1.00 65.38 601 ALA A CA 1
ATOM 4606 C C . ALA A 1 601 ? -10.234 7.416 65.338 1.00 65.38 601 ALA A C 1
ATOM 4608 O O . ALA A 1 601 ? -9.731 6.302 65.204 1.00 65.38 601 ALA A O 1
ATOM 4609 N N . GLU A 1 602 ? -11.516 7.592 65.654 1.00 62.94 602 GLU A N 1
ATOM 4610 C CA . GLU A 1 602 ? -12.458 6.489 65.846 1.00 62.94 602 GLU A CA 1
ATOM 4611 C C . GLU A 1 602 ? -13.628 6.628 64.873 1.00 62.94 602 GLU A C 1
ATOM 4613 O O . GLU A 1 602 ? -14.277 7.671 64.795 1.00 62.94 602 GLU A O 1
ATOM 4618 N N . PHE A 1 603 ? -13.907 5.559 64.133 1.00 61.75 603 PHE A N 1
ATOM 4619 C CA . PHE A 1 603 ? -14.956 5.509 63.121 1.00 61.75 603 PHE A CA 1
ATOM 4620 C C . PHE A 1 603 ? -15.992 4.471 63.532 1.00 61.75 603 PHE A C 1
ATOM 4622 O O . PHE A 1 603 ? -15.641 3.330 63.808 1.00 61.75 603 PHE A O 1
ATOM 4629 N N . THR A 1 604 ? -17.273 4.845 63.562 1.00 58.84 604 THR A N 1
ATOM 4630 C CA . THR A 1 604 ? -18.347 3.854 63.712 1.00 58.84 604 THR A CA 1
ATOM 4631 C C . THR A 1 604 ? -18.655 3.238 62.351 1.00 58.84 604 THR A C 1
ATOM 4633 O O . THR A 1 604 ? -19.173 3.947 61.490 1.00 58.84 604 THR A O 1
ATOM 4636 N N . ILE A 1 605 ? -18.380 1.949 62.174 1.00 62.78 605 ILE A N 1
ATOM 4637 C CA . ILE A 1 605 ? -18.646 1.185 60.951 1.00 62.78 605 ILE A CA 1
ATOM 4638 C C . ILE A 1 605 ? -19.973 0.452 61.127 1.00 62.78 605 ILE A C 1
ATOM 4640 O O . ILE A 1 605 ? -20.086 -0.399 61.995 1.00 62.78 605 ILE A O 1
ATOM 4644 N N . ARG A 1 606 ? -21.008 0.812 60.361 1.00 55.09 606 ARG A N 1
ATOM 4645 C CA . ARG A 1 606 ? -22.367 0.260 60.561 1.00 55.09 606 ARG A CA 1
ATOM 4646 C C . ARG A 1 606 ? -22.652 -0.980 59.725 1.00 55.09 606 ARG A C 1
ATOM 4648 O O . ARG A 1 606 ? -23.691 -1.610 59.900 1.00 55.09 606 ARG A O 1
ATOM 4655 N N . GLU A 1 607 ? -21.756 -1.296 58.807 1.00 56.06 607 GLU A N 1
ATOM 4656 C CA . GLU A 1 607 ? -21.769 -2.509 58.015 1.00 56.06 607 GLU A CA 1
ATOM 4657 C C . GLU A 1 607 ? -21.415 -3.704 58.902 1.00 56.06 607 GLU A C 1
ATOM 4659 O O . GLU A 1 607 ? -20.470 -3.643 59.688 1.00 56.06 607 GLU A O 1
ATOM 4664 N N . ASN A 1 608 ? -22.148 -4.810 58.743 1.00 59.69 608 ASN A N 1
ATOM 4665 C CA . ASN A 1 608 ? -21.731 -6.086 59.316 1.00 59.69 608 ASN A CA 1
ATOM 4666 C C . ASN A 1 608 ? -20.310 -6.407 58.802 1.00 59.69 608 ASN A C 1
ATOM 4668 O O . ASN A 1 608 ? -20.131 -6.396 57.581 1.00 59.69 608 ASN A O 1
ATOM 4672 N N . PRO A 1 609 ? -19.315 -6.683 59.667 1.00 60.78 609 PRO A N 1
ATOM 4673 C CA . PRO A 1 609 ? -17.958 -7.023 59.239 1.00 60.78 609 PRO A CA 1
ATOM 4674 C C . PRO A 1 609 ? -17.881 -8.169 58.221 1.00 60.78 609 PRO A C 1
ATOM 4676 O O . PRO A 1 609 ? -17.028 -8.126 57.335 1.00 60.78 609 PRO A O 1
ATOM 4679 N N . ASP A 1 610 ? -18.802 -9.137 58.289 1.00 56.59 610 ASP A N 1
ATOM 4680 C CA . ASP A 1 610 ? -18.926 -10.227 57.308 1.00 56.59 610 ASP A CA 1
ATOM 4681 C C . ASP A 1 610 ? -19.309 -9.722 55.902 1.00 56.59 610 ASP A C 1
ATOM 4683 O O . ASP A 1 610 ? -18.957 -10.329 54.890 1.00 56.59 610 ASP A O 1
ATOM 4687 N N . ASN A 1 611 ? -19.984 -8.572 55.829 1.00 54.34 611 ASN A N 1
ATOM 4688 C CA . ASN A 1 611 ? -20.420 -7.933 54.589 1.00 54.34 611 ASN A CA 1
ATOM 4689 C C . ASN A 1 611 ? -19.391 -6.936 54.050 1.00 54.34 611 ASN A C 1
ATOM 4691 O O . ASN A 1 611 ? -19.617 -6.359 52.986 1.00 54.34 611 ASN A O 1
ATOM 4695 N N . ILE A 1 612 ? -18.283 -6.706 54.760 1.00 62.62 612 ILE A N 1
ATOM 4696 C CA . ILE A 1 612 ? -17.195 -5.837 54.315 1.00 62.62 612 ILE A CA 1
ATOM 4697 C C . ILE A 1 612 ? -16.238 -6.669 53.459 1.00 62.62 612 ILE A C 1
ATOM 4699 O O . ILE A 1 612 ? -15.715 -7.690 53.887 1.00 62.62 612 ILE A O 1
ATOM 4703 N N . VAL A 1 613 ? -15.975 -6.225 52.233 1.00 57.16 613 VAL A N 1
ATOM 4704 C CA . VAL A 1 613 ? -15.013 -6.855 51.307 1.00 57.16 613 VAL A CA 1
ATOM 4705 C C . VAL A 1 613 ? -13.715 -6.063 51.172 1.00 57.16 613 VAL A C 1
ATOM 4707 O O . VAL A 1 613 ? -12.769 -6.494 50.513 1.00 57.16 613 VAL A O 1
ATOM 4710 N N . GLY A 1 614 ? -13.644 -4.903 51.817 1.00 62.25 614 GLY A N 1
ATOM 4711 C CA . GLY A 1 614 ? -12.428 -4.120 51.946 1.00 62.25 614 GLY A CA 1
ATOM 4712 C C . GLY A 1 614 ? -12.639 -2.911 52.842 1.00 62.25 614 GLY A C 1
ATOM 4713 O O . GLY A 1 614 ? -13.732 -2.352 52.900 1.00 62.25 614 GLY A O 1
ATOM 4714 N N . LEU A 1 615 ? -11.569 -2.461 53.484 1.00 67.00 615 LEU A N 1
ATOM 4715 C CA . LEU A 1 615 ? -11.548 -1.193 54.200 1.00 67.00 615 LEU A CA 1
ATOM 4716 C C . LEU A 1 615 ? -10.250 -0.466 53.873 1.00 67.00 615 LEU A C 1
ATOM 4718 O O . LEU A 1 615 ? -9.177 -1.058 53.946 1.00 67.00 615 LEU A O 1
ATOM 4722 N N . GLU A 1 616 ? -10.340 0.802 53.498 1.00 67.38 616 GLU A N 1
ATOM 4723 C CA . GLU A 1 616 ? -9.200 1.649 53.170 1.00 67.38 616 GLU A CA 1
ATOM 4724 C C . GLU A 1 616 ? -9.163 2.875 54.080 1.00 67.38 616 GLU A C 1
ATOM 4726 O O . GLU A 1 616 ? -10.066 3.699 54.053 1.00 67.38 616 GLU A O 1
ATOM 4731 N N . ALA A 1 617 ? -8.118 2.998 54.891 1.00 68.75 617 ALA A N 1
ATOM 4732 C CA . ALA A 1 617 ? -7.842 4.188 55.680 1.00 68.75 617 ALA A CA 1
ATOM 4733 C C . ALA A 1 617 ? -6.901 5.105 54.899 1.00 68.75 617 ALA A C 1
ATOM 4735 O O . ALA A 1 617 ? -5.891 4.643 54.375 1.00 68.75 617 ALA A O 1
ATOM 4736 N N . LEU A 1 618 ? -7.214 6.391 54.839 1.00 64.50 618 LEU A N 1
ATOM 4737 C CA . LEU A 1 618 ? -6.464 7.428 54.145 1.00 64.50 618 LEU A CA 1
ATOM 4738 C C . LEU A 1 618 ? -6.114 8.529 55.147 1.00 64.50 618 LEU A C 1
ATOM 4740 O O . LEU A 1 618 ? -6.947 8.910 55.964 1.00 64.50 618 LEU A O 1
ATOM 4744 N N . TRP A 1 619 ? -4.897 9.051 55.092 1.00 69.44 619 TRP A N 1
ATOM 4745 C CA . TRP A 1 619 ? -4.494 10.257 55.810 1.00 69.44 619 TRP A CA 1
ATOM 4746 C C . TRP A 1 619 ? -3.850 11.226 54.830 1.00 69.44 619 TRP A C 1
ATOM 4748 O O . TRP A 1 619 ? -3.016 10.806 54.037 1.00 69.44 619 TRP A O 1
ATOM 4758 N N . GLU A 1 620 ? -4.194 12.503 54.920 1.00 64.69 620 GLU A N 1
ATOM 4759 C CA . GLU A 1 620 ? -3.526 13.586 54.205 1.00 64.69 620 GLU A CA 1
ATOM 4760 C C . GLU A 1 620 ? -3.100 14.669 55.196 1.00 64.69 620 GLU A C 1
ATOM 4762 O O . GLU A 1 620 ? -3.837 15.015 56.132 1.00 64.69 620 GLU A O 1
ATOM 4767 N N . GLY A 1 621 ? -1.895 15.202 55.025 1.00 61.75 621 GLY A N 1
ATOM 4768 C CA . GLY A 1 621 ? -1.431 16.298 55.858 1.00 61.75 621 GLY A CA 1
ATOM 4769 C C . GLY A 1 621 ? -0.029 16.795 55.546 1.00 61.75 621 GLY A C 1
ATOM 4770 O O . GLY A 1 621 ? 0.741 16.216 54.778 1.00 61.75 621 GLY A O 1
ATOM 4771 N N . TYR A 1 622 ? 0.319 17.885 56.229 1.00 57.94 622 TYR A N 1
ATOM 4772 C CA . TYR A 1 622 ? 1.544 18.637 56.009 1.00 57.94 622 TYR A CA 1
ATOM 4773 C C . TYR A 1 622 ? 2.458 18.621 57.244 1.00 57.94 622 TYR A C 1
ATOM 4775 O O . TYR A 1 622 ? 2.199 19.252 58.273 1.00 57.94 622 TYR A O 1
ATOM 4783 N N . GLY A 1 623 ? 3.597 17.938 57.126 1.00 58.09 623 GLY A N 1
ATOM 4784 C CA . GLY A 1 623 ? 4.629 17.874 58.162 1.00 58.09 623 GLY A CA 1
ATOM 4785 C C . GLY A 1 623 ? 5.751 18.887 57.932 1.00 58.09 623 GLY A C 1
ATOM 4786 O O . GLY A 1 623 ? 6.764 18.573 57.301 1.00 58.09 623 GLY A O 1
ATOM 4787 N N . ALA A 1 624 ? 5.635 20.104 58.466 1.00 54.03 624 ALA A N 1
ATOM 4788 C CA . ALA A 1 624 ? 6.767 21.030 58.475 1.00 54.03 624 ALA A CA 1
ATOM 4789 C C . ALA A 1 624 ? 7.840 20.523 59.458 1.00 54.03 624 ALA A C 1
ATOM 4791 O O . ALA A 1 624 ? 7.684 20.630 60.666 1.00 54.03 624 ALA A O 1
ATOM 4792 N N . GLY A 1 625 ? 8.945 19.965 58.953 1.00 53.97 625 GLY A N 1
ATOM 4793 C CA . GLY A 1 625 ? 10.037 19.475 59.808 1.00 53.97 625 GLY A CA 1
ATOM 4794 C C . GLY A 1 625 ? 9.782 18.123 60.490 1.00 53.97 625 GLY A C 1
ATOM 4795 O O . GLY A 1 625 ? 10.517 17.785 61.421 1.00 53.97 625 GLY A O 1
ATOM 4796 N N . ALA A 1 626 ? 8.789 17.358 60.023 1.00 57.91 626 ALA A N 1
ATOM 4797 C CA . ALA A 1 626 ? 8.594 15.970 60.432 1.00 57.91 626 ALA A CA 1
ATOM 4798 C C . ALA A 1 626 ? 9.704 15.069 59.857 1.00 57.91 626 ALA A C 1
ATOM 4800 O O . ALA A 1 626 ? 10.108 15.243 58.703 1.00 57.91 626 ALA A O 1
ATOM 4801 N N . ALA A 1 627 ? 10.216 14.145 60.669 1.00 56.47 627 ALA A N 1
ATOM 4802 C CA . ALA A 1 627 ? 11.199 13.149 60.264 1.00 56.47 627 ALA A CA 1
ATOM 4803 C C . ALA A 1 627 ? 10.512 11.897 59.692 1.00 56.47 627 ALA A C 1
ATOM 4805 O O . ALA A 1 627 ? 10.935 11.405 58.647 1.00 56.47 627 ALA A O 1
ATOM 4806 N N . HIS A 1 628 ? 9.466 11.406 60.371 1.00 64.00 628 HIS A N 1
ATOM 4807 C CA . HIS A 1 628 ? 8.753 10.158 60.069 1.00 64.00 628 HIS A CA 1
ATOM 4808 C C . HIS A 1 628 ? 7.246 10.322 60.361 1.00 64.00 628 HIS A C 1
ATOM 4810 O O . HIS A 1 628 ? 6.886 10.965 61.345 1.00 64.00 628 HIS A O 1
ATOM 4816 N N . THR A 1 629 ? 6.371 9.741 59.527 1.00 66.12 629 THR A N 1
ATOM 4817 C CA . THR A 1 629 ? 4.911 9.690 59.749 1.00 66.12 629 THR A CA 1
ATOM 4818 C C . THR A 1 629 ? 4.387 8.276 59.515 1.00 66.12 629 THR A C 1
ATOM 4820 O O . THR A 1 629 ? 4.730 7.650 58.515 1.00 66.12 629 THR A O 1
ATOM 4823 N N . GLU A 1 630 ? 3.538 7.783 60.415 1.00 69.62 630 GLU A N 1
ATOM 4824 C CA . GLU A 1 630 ? 3.055 6.401 60.446 1.00 69.62 630 GLU A CA 1
ATOM 4825 C C . GLU A 1 630 ? 1.545 6.338 60.723 1.00 69.62 630 GLU A C 1
ATOM 4827 O O . GLU A 1 630 ? 1.000 7.189 61.424 1.00 69.62 630 GLU A O 1
ATOM 4832 N N . LEU A 1 631 ? 0.871 5.316 60.184 1.00 72.31 631 LEU A N 1
ATOM 4833 C CA . LEU A 1 631 ? -0.555 5.040 60.389 1.00 72.31 631 LEU A CA 1
ATOM 4834 C C . LEU A 1 631 ? -0.733 3.602 60.897 1.00 72.31 631 LEU A C 1
ATOM 4836 O O . LEU A 1 631 ? -0.265 2.656 60.264 1.00 72.31 631 LEU A O 1
ATOM 4840 N N . TYR A 1 632 ? -1.458 3.452 62.002 1.00 72.31 632 TYR A N 1
ATOM 4841 C CA . TYR A 1 632 ? -1.727 2.189 62.685 1.00 72.31 632 TYR A CA 1
ATOM 4842 C C . TYR A 1 632 ? -3.228 1.928 62.825 1.00 72.31 632 TYR A C 1
ATOM 4844 O O . TYR A 1 632 ? -4.023 2.863 62.947 1.00 72.31 632 TYR A O 1
ATOM 4852 N N . ILE A 1 633 ? -3.598 0.645 62.873 1.00 76.19 633 ILE A N 1
ATOM 4853 C CA . ILE A 1 633 ? -4.968 0.170 63.115 1.00 76.19 633 ILE A CA 1
ATOM 4854 C C . ILE A 1 633 ? -4.983 -0.659 64.402 1.00 76.19 633 ILE A C 1
ATOM 4856 O O . ILE A 1 633 ? -4.109 -1.506 64.610 1.00 76.19 633 ILE A O 1
ATOM 4860 N N . TRP A 1 634 ? -5.957 -0.415 65.279 1.00 78.56 634 TRP A N 1
ATOM 4861 C CA . TRP A 1 634 ? -6.136 -1.204 66.497 1.00 78.56 634 TRP A CA 1
ATOM 4862 C C . TRP A 1 634 ? -6.713 -2.586 66.172 1.00 78.56 634 TRP A C 1
ATOM 4864 O O . TRP A 1 634 ? -7.735 -2.681 65.502 1.00 78.56 634 TRP A O 1
ATOM 4874 N N . ASP A 1 635 ? -6.054 -3.642 66.646 1.00 78.19 635 ASP A N 1
ATOM 4875 C CA . ASP A 1 635 ? -6.536 -5.023 66.602 1.00 78.19 635 ASP A CA 1
ATOM 4876 C C . ASP A 1 635 ? -7.080 -5.390 67.992 1.00 78.19 635 ASP A C 1
ATOM 4878 O O . ASP A 1 635 ? -6.318 -5.571 68.948 1.00 78.19 635 ASP A O 1
ATOM 4882 N N . ASP A 1 636 ? -8.403 -5.465 68.118 1.00 78.06 636 ASP A N 1
ATOM 4883 C CA . ASP A 1 636 ? -9.114 -5.764 69.361 1.00 78.06 636 ASP A CA 1
ATOM 4884 C C . ASP A 1 636 ? -8.913 -7.208 69.830 1.00 78.06 636 ASP A C 1
ATOM 4886 O O . ASP A 1 636 ? -8.990 -7.485 71.030 1.00 78.06 636 ASP A O 1
ATOM 4890 N N . VAL A 1 637 ? -8.606 -8.131 68.914 1.00 79.31 637 VAL A N 1
ATOM 4891 C CA . VAL A 1 637 ? -8.346 -9.538 69.250 1.00 79.31 637 VAL A CA 1
ATOM 4892 C C . VAL A 1 637 ? -6.926 -9.711 69.779 1.00 79.31 637 VAL A C 1
ATOM 4894 O O . VAL A 1 637 ? -6.717 -10.396 70.785 1.00 79.31 637 VAL A O 1
ATOM 4897 N N . ALA A 1 638 ? -5.943 -9.076 69.140 1.00 73.69 638 ALA A N 1
ATOM 4898 C CA . ALA A 1 638 ? -4.560 -9.060 69.605 1.00 73.69 638 ALA A CA 1
ATOM 4899 C C . ALA A 1 638 ? -4.337 -8.095 70.787 1.00 73.69 638 ALA A C 1
ATOM 4901 O O . ALA A 1 638 ? -3.326 -8.215 71.487 1.00 73.69 638 ALA A O 1
ATOM 4902 N N . GLY A 1 639 ? -5.260 -7.151 71.006 1.00 75.62 639 GLY A N 1
ATOM 4903 C CA . GLY A 1 639 ? -5.177 -6.097 72.018 1.00 75.62 639 GLY A CA 1
ATOM 4904 C C . GLY A 1 639 ? -4.011 -5.141 71.771 1.00 75.62 639 GLY A C 1
ATOM 4905 O O . GLY A 1 639 ? -3.277 -4.817 72.708 1.00 75.62 639 GLY A O 1
ATOM 4906 N N . ASN A 1 640 ? -3.750 -4.792 70.506 1.00 71.38 640 ASN A N 1
ATOM 4907 C CA . ASN A 1 640 ? -2.513 -4.123 70.106 1.00 71.38 640 ASN A CA 1
ATOM 4908 C C . ASN A 1 640 ? -2.633 -3.376 68.766 1.00 71.38 640 ASN A C 1
ATOM 4910 O O . ASN A 1 640 ? -3.502 -3.680 67.956 1.00 71.38 640 ASN A O 1
ATOM 4914 N N . TRP A 1 641 ? -1.708 -2.454 68.489 1.00 74.88 641 TRP A N 1
ATOM 4915 C CA . TRP A 1 641 ? -1.592 -1.807 67.178 1.00 74.88 641 TRP A CA 1
ATOM 4916 C C . TRP A 1 641 ? -0.989 -2.764 66.135 1.00 74.88 641 TRP A C 1
ATOM 4918 O O . TRP A 1 641 ? -0.011 -3.472 66.415 1.00 74.88 641 TRP A O 1
ATOM 4928 N N . SER A 1 642 ? -1.565 -2.777 64.931 1.00 70.12 642 SER A N 1
ATOM 4929 C CA . SER A 1 642 ? -1.180 -3.658 63.820 1.00 70.12 642 SER A CA 1
ATOM 4930 C C . SER A 1 642 ? -1.159 -2.940 62.463 1.00 70.12 642 SER A C 1
ATOM 4932 O O . SER A 1 642 ? -1.629 -1.807 62.330 1.00 70.12 642 SER A O 1
ATOM 4934 N N . ASP A 1 643 ? -0.654 -3.646 61.446 1.00 68.25 643 ASP A N 1
ATOM 4935 C CA . ASP A 1 643 ? -0.654 -3.247 60.031 1.00 68.25 643 ASP A CA 1
ATOM 4936 C C . ASP A 1 643 ? -1.990 -3.488 59.295 1.00 68.25 643 ASP A C 1
ATOM 4938 O O . ASP A 1 643 ? -2.071 -3.278 58.082 1.00 68.25 643 ASP A O 1
ATOM 4942 N N . GLY A 1 644 ? -3.028 -3.966 59.993 1.00 67.25 644 GLY A N 1
ATOM 4943 C CA . GLY A 1 644 ? -4.296 -4.390 59.386 1.00 67.25 644 GLY A CA 1
ATOM 4944 C C . GLY A 1 644 ? -4.269 -5.791 58.753 1.00 67.25 644 GLY A C 1
ATOM 4945 O O . GLY A 1 644 ? -5.245 -6.193 58.124 1.00 67.25 644 GLY A O 1
ATOM 4946 N N . ALA A 1 645 ? -3.172 -6.544 58.903 1.00 63.84 645 ALA A N 1
ATOM 4947 C CA . ALA A 1 645 ? -3.046 -7.957 58.522 1.00 63.84 645 ALA A CA 1
ATOM 4948 C C . ALA A 1 645 ? -2.684 -8.863 59.720 1.00 63.84 645 ALA A C 1
ATOM 4950 O O . ALA A 1 645 ? -2.248 -10.005 59.543 1.00 63.84 645 ALA A O 1
ATOM 4951 N N . GLY A 1 646 ? -2.845 -8.347 60.942 1.00 60.56 646 GLY A N 1
ATOM 4952 C CA . GLY A 1 646 ? -2.604 -9.059 62.198 1.00 60.56 646 GLY A CA 1
ATOM 4953 C C . GLY A 1 646 ? -1.125 -9.159 62.575 1.00 60.56 646 GLY A C 1
ATOM 4954 O O . GLY A 1 646 ? -0.773 -9.918 63.480 1.00 60.56 646 GLY A O 1
ATOM 4955 N N . ARG A 1 647 ? -0.233 -8.420 61.895 1.00 61.91 647 ARG A N 1
ATOM 4956 C CA . ARG A 1 647 ? 1.183 -8.351 62.272 1.00 61.91 647 ARG A CA 1
ATOM 4957 C C . ARG A 1 647 ? 1.378 -7.232 63.278 1.00 61.91 647 ARG A C 1
ATOM 4959 O O . ARG A 1 647 ? 1.211 -6.049 62.999 1.00 61.91 647 ARG A O 1
ATOM 4966 N N . VAL A 1 648 ? 1.697 -7.649 64.492 1.00 62.28 648 VAL A N 1
ATOM 4967 C CA . VAL A 1 648 ? 1.801 -6.779 65.656 1.00 62.28 648 VAL A CA 1
ATOM 4968 C C . VAL A 1 648 ? 3.164 -6.082 65.660 1.00 62.28 648 VAL A C 1
ATOM 4970 O O . VAL A 1 648 ? 4.188 -6.737 65.838 1.00 62.28 648 VAL A O 1
ATOM 4973 N N . GLY A 1 649 ? 3.174 -4.752 65.539 1.00 54.00 649 GLY A N 1
ATOM 4974 C CA . GLY A 1 649 ? 4.404 -3.945 65.520 1.00 54.00 649 GLY A CA 1
ATOM 4975 C C . GLY A 1 649 ? 5.170 -3.931 64.190 1.00 54.00 649 GLY A C 1
ATOM 4976 O O . GLY A 1 649 ? 6.322 -3.509 64.187 1.00 54.00 649 GLY A O 1
ATOM 4977 N N . ASP A 1 650 ? 4.555 -4.392 63.096 1.00 54.81 650 ASP A N 1
ATOM 4978 C CA . ASP A 1 650 ? 5.062 -4.157 61.742 1.00 54.81 650 ASP A CA 1
ATOM 4979 C C . ASP A 1 650 ? 4.394 -2.897 61.170 1.00 54.81 650 ASP A C 1
ATOM 4981 O O . ASP A 1 650 ? 3.171 -2.768 61.186 1.00 54.81 650 ASP A O 1
ATOM 4985 N N . ASN A 1 651 ? 5.199 -1.974 60.647 1.00 54.00 651 ASN A N 1
ATOM 4986 C CA . ASN A 1 651 ? 4.718 -0.728 60.054 1.00 54.00 651 ASN A CA 1
ATOM 4987 C C . ASN A 1 651 ? 4.471 -0.959 58.559 1.00 54.00 651 ASN A C 1
ATOM 4989 O O . ASN A 1 651 ? 5.292 -1.583 57.874 1.00 54.00 651 ASN A O 1
ATOM 4993 N N . ARG A 1 652 ? 3.403 -0.384 57.992 1.00 48.31 652 ARG A N 1
ATOM 4994 C CA . ARG A 1 652 ? 3.434 -0.100 56.553 1.00 48.31 652 ARG A CA 1
ATOM 4995 C C . ARG A 1 652 ? 4.363 1.094 56.335 1.00 48.31 652 ARG A C 1
ATOM 4997 O O . ARG A 1 652 ? 4.025 2.219 56.679 1.00 48.31 652 ARG A O 1
ATOM 5004 N N . TYR A 1 653 ? 5.536 0.815 55.768 1.00 46.28 653 TYR A N 1
ATOM 5005 C CA . TYR A 1 653 ? 6.507 1.799 55.291 1.00 46.28 653 TYR A CA 1
ATOM 5006 C C . TYR A 1 653 ? 5.851 2.905 54.455 1.00 46.28 653 TYR A C 1
ATOM 5008 O O . TYR A 1 653 ? 5.379 2.605 53.359 1.00 46.28 653 TYR A O 1
ATOM 5016 N N . ILE A 1 654 ? 5.978 4.160 54.901 1.00 42.25 654 ILE A N 1
ATOM 5017 C CA . ILE A 1 654 ? 6.638 5.229 54.134 1.00 42.25 654 ILE A CA 1
ATOM 5018 C C . ILE A 1 654 ? 7.451 6.087 55.122 1.00 42.25 654 ILE A C 1
ATOM 5020 O O . ILE A 1 654 ? 6.910 6.971 55.777 1.00 42.25 654 ILE A O 1
ATOM 5024 N N . ASP A 1 655 ? 8.773 5.878 55.175 1.00 44.56 655 ASP A N 1
ATOM 5025 C CA . ASP A 1 655 ? 9.707 6.930 55.601 1.00 44.56 655 ASP A CA 1
ATOM 5026 C C . ASP A 1 655 ? 9.605 8.053 54.563 1.00 44.56 655 ASP A C 1
ATOM 5028 O O . ASP A 1 655 ? 10.273 8.028 53.522 1.00 44.56 655 ASP A O 1
ATOM 5032 N N . ALA A 1 656 ? 8.726 9.027 54.782 1.00 45.38 656 ALA A N 1
ATOM 5033 C CA . ALA A 1 656 ? 8.635 10.191 53.914 1.00 45.38 656 ALA A CA 1
ATOM 5034 C C . ALA A 1 656 ? 9.805 11.136 54.222 1.00 45.38 656 ALA A C 1
ATOM 5036 O O . ALA A 1 656 ? 9.637 12.214 54.785 1.00 45.38 656 ALA A O 1
ATOM 5037 N N . TYR A 1 657 ? 11.026 10.751 53.841 1.00 43.62 657 TYR A N 1
ATOM 5038 C CA . TYR A 1 657 ? 12.175 11.640 53.966 1.00 43.62 657 TYR A CA 1
ATOM 5039 C C . TYR A 1 657 ? 12.132 12.696 52.860 1.00 43.62 657 TYR A C 1
ATOM 5041 O O . TYR A 1 657 ? 12.739 12.527 51.800 1.00 43.62 657 TYR A O 1
ATOM 5049 N N . ARG A 1 658 ? 11.409 13.794 53.103 1.00 48.38 658 ARG A N 1
ATOM 5050 C CA . ARG A 1 658 ? 11.575 15.095 52.432 1.00 48.38 658 ARG A CA 1
ATOM 5051 C C . ARG A 1 658 ? 10.764 16.159 53.164 1.00 48.38 658 ARG A C 1
ATOM 5053 O O . ARG A 1 658 ? 9.544 16.213 53.052 1.00 48.38 658 ARG A O 1
ATOM 5060 N N . ALA A 1 659 ? 11.481 17.032 53.865 1.00 48.28 659 ALA A N 1
ATOM 5061 C CA . ALA A 1 659 ? 10.924 18.230 54.473 1.00 48.28 659 ALA A CA 1
ATOM 5062 C C . ALA A 1 659 ? 10.134 19.061 53.437 1.00 48.28 659 ALA A C 1
ATOM 5064 O O . ALA A 1 659 ? 10.631 19.277 52.329 1.00 48.28 659 ALA A O 1
ATOM 5065 N N . TYR A 1 660 ? 8.967 19.579 53.847 1.00 53.91 660 TYR A N 1
ATOM 5066 C CA . TYR A 1 660 ? 8.141 20.565 53.124 1.00 53.91 660 TYR A CA 1
ATOM 5067 C C . TYR A 1 660 ? 7.302 20.047 51.935 1.00 53.91 660 TYR A C 1
ATOM 5069 O O . TYR A 1 660 ? 7.357 20.636 50.855 1.00 53.91 660 TYR A O 1
ATOM 5077 N N . ALA A 1 661 ? 6.495 18.996 52.110 1.00 54.59 661 ALA A N 1
ATOM 5078 C CA . ALA A 1 661 ? 5.492 18.609 51.111 1.00 54.59 661 ALA A CA 1
ATOM 5079 C C . ALA A 1 661 ? 4.220 18.025 51.743 1.00 54.59 661 ALA A C 1
ATOM 5081 O O . ALA A 1 661 ? 4.229 17.603 52.898 1.00 54.59 661 ALA A O 1
ATOM 5082 N N . ASP A 1 662 ? 3.148 18.078 50.960 1.00 59.81 662 ASP A N 1
ATOM 5083 C CA . ASP A 1 662 ? 1.842 17.483 51.225 1.00 59.81 662 ASP A CA 1
ATOM 5084 C C . ASP A 1 662 ? 1.848 16.014 50.776 1.00 59.81 662 ASP A C 1
ATOM 5086 O O . ASP A 1 662 ? 2.428 15.701 49.726 1.00 59.81 662 ASP A O 1
ATOM 5090 N N . TYR A 1 663 ? 1.273 15.111 51.569 1.00 60.69 663 TYR A N 1
ATOM 5091 C CA . TYR A 1 663 ? 1.322 13.670 51.311 1.00 60.69 663 TYR A CA 1
ATOM 5092 C C . TYR A 1 663 ? 0.021 12.975 51.694 1.00 60.69 663 TYR A C 1
ATOM 5094 O O . TYR A 1 663 ? -0.553 13.264 52.738 1.00 60.69 663 TYR A O 1
ATOM 5102 N N . VAL A 1 664 ? -0.353 11.971 50.895 1.00 62.22 664 VAL A N 1
ATOM 5103 C CA . VAL A 1 664 ? -1.442 11.032 51.190 1.00 62.22 664 VAL A CA 1
ATOM 5104 C C . VAL A 1 664 ? -0.850 9.674 51.582 1.00 62.22 664 VAL A C 1
ATOM 5106 O O . VAL A 1 664 ? -0.076 9.087 50.823 1.00 62.22 664 VAL A O 1
ATOM 5109 N N . LEU A 1 665 ? -1.219 9.159 52.753 1.00 62.19 665 LEU A N 1
ATOM 5110 C CA . LEU A 1 665 ? -0.944 7.795 53.211 1.00 62.19 665 LEU A CA 1
ATOM 5111 C C . LEU A 1 665 ? -2.211 6.949 53.093 1.00 62.19 665 LEU A C 1
ATOM 5113 O O . LEU A 1 665 ? -3.284 7.422 53.452 1.00 62.19 665 LEU A O 1
ATOM 5117 N N . SER A 1 666 ? -2.093 5.693 52.644 1.00 62.25 666 SER A N 1
ATOM 5118 C CA . SER A 1 666 ? -3.219 4.752 52.618 1.00 62.25 666 SER A CA 1
ATOM 5119 C C . SER A 1 666 ? -2.889 3.362 53.183 1.00 62.25 666 SER A C 1
ATOM 5121 O O . SER A 1 666 ? -1.838 2.765 52.921 1.00 62.25 666 SER A O 1
ATOM 5123 N N . GLY A 1 667 ? -3.813 2.818 53.972 1.00 58.88 667 GLY A N 1
ATOM 5124 C CA . GLY A 1 667 ? -3.790 1.466 54.530 1.00 58.88 667 GLY A CA 1
ATOM 5125 C C . GLY A 1 667 ? -5.017 0.687 54.070 1.00 58.88 667 GLY A C 1
ATOM 5126 O O . GLY A 1 667 ? -6.105 1.244 54.045 1.00 58.88 667 GLY A O 1
ATOM 5127 N N . GLN A 1 668 ? -4.864 -0.587 53.697 1.00 64.81 668 GLN A N 1
ATOM 5128 C CA . GLN A 1 668 ? -5.989 -1.428 53.267 1.00 64.81 668 GLN A CA 1
ATOM 5129 C C . GLN A 1 668 ? -6.078 -2.707 54.100 1.00 64.81 668 GLN A C 1
ATOM 5131 O O . GLN A 1 668 ? -5.129 -3.493 54.106 1.00 64.81 668 GLN A O 1
ATOM 5136 N N . ILE A 1 669 ? -7.236 -2.940 54.717 1.00 65.69 669 ILE A N 1
ATOM 5137 C CA . ILE A 1 669 ? -7.623 -4.205 55.349 1.00 65.69 669 ILE A CA 1
ATOM 5138 C C . ILE A 1 669 ? -8.413 -5.008 54.314 1.00 65.69 669 ILE A C 1
ATOM 5140 O O . ILE A 1 669 ? -9.377 -4.509 53.730 1.00 65.69 669 ILE A O 1
ATOM 5144 N N . LYS A 1 670 ? -7.987 -6.248 54.059 1.00 58.75 670 LYS A N 1
ATOM 5145 C CA . LYS A 1 670 ? -8.575 -7.112 53.016 1.00 58.75 670 LYS A CA 1
ATOM 5146 C C . LYS A 1 670 ? -9.347 -8.314 53.564 1.00 58.75 670 LYS A C 1
ATOM 5148 O O . LYS A 1 670 ? -9.970 -9.024 52.786 1.00 58.75 670 LYS A O 1
ATOM 5153 N N . SER A 1 671 ? -9.265 -8.575 54.869 1.00 59.12 671 SER A N 1
ATOM 5154 C CA . SER A 1 671 ? -9.902 -9.722 55.528 1.00 59.12 671 SER A CA 1
ATOM 5155 C C . SER A 1 671 ? -9.794 -9.607 57.050 1.00 59.12 671 SER A C 1
ATOM 5157 O O . SER A 1 671 ? -8.883 -8.940 57.537 1.00 59.12 671 SER A O 1
ATOM 5159 N N . GLY A 1 672 ? -10.630 -10.340 57.794 1.00 66.00 672 GLY A N 1
ATOM 5160 C CA . GLY A 1 672 ? -10.549 -10.411 59.260 1.00 66.00 672 GLY A CA 1
ATOM 5161 C C . GLY A 1 672 ? -11.044 -9.143 59.956 1.00 66.00 672 GLY A C 1
ATOM 5162 O O . GLY A 1 672 ? -10.467 -8.740 60.959 1.00 66.00 672 GLY A O 1
ATOM 5163 N N . PHE A 1 673 ? -12.077 -8.504 59.400 1.00 70.75 673 PHE A N 1
ATOM 5164 C CA . PHE A 1 673 ? -12.611 -7.216 59.854 1.00 70.75 673 PHE A CA 1
ATOM 5165 C C . PHE A 1 673 ? -13.102 -7.239 61.309 1.00 70.75 673 PHE A C 1
ATOM 5167 O O . PHE A 1 673 ? -12.927 -6.247 62.011 1.00 70.75 673 PHE A O 1
ATOM 5174 N N . ASP A 1 674 ? -13.581 -8.389 61.795 1.00 76.12 674 ASP A N 1
ATOM 5175 C CA . ASP A 1 674 ? -13.948 -8.615 63.205 1.00 76.12 674 ASP A CA 1
ATOM 5176 C C . ASP A 1 674 ? -12.802 -8.387 64.194 1.00 76.12 674 ASP A C 1
ATOM 5178 O O . ASP A 1 674 ? -13.032 -8.140 65.376 1.00 76.12 674 ASP A O 1
ATOM 5182 N N . ASN A 1 675 ? -11.551 -8.485 63.734 1.00 75.81 675 ASN A N 1
ATOM 5183 C CA . ASN A 1 675 ? -10.398 -8.210 64.584 1.00 75.81 675 ASN A CA 1
ATOM 5184 C C . ASN A 1 675 ? -10.205 -6.707 64.815 1.00 75.81 675 ASN A C 1
ATOM 5186 O O . ASN A 1 675 ? -9.525 -6.330 65.760 1.00 75.81 675 ASN A O 1
ATOM 5190 N N . TYR A 1 676 ? -10.759 -5.857 63.947 1.00 75.19 676 TYR A N 1
ATOM 5191 C CA . TYR A 1 676 ? -10.476 -4.419 63.898 1.00 75.19 676 TYR A CA 1
ATOM 5192 C C . TYR A 1 676 ? -11.698 -3.546 64.205 1.00 75.19 676 TYR A C 1
ATOM 5194 O O . TYR A 1 676 ? -11.551 -2.343 64.418 1.00 75.19 676 TYR A O 1
ATOM 5202 N N . ILE A 1 677 ? -12.898 -4.132 64.190 1.00 77.44 677 ILE A N 1
ATOM 5203 C CA . ILE A 1 677 ? -14.158 -3.477 64.540 1.00 77.44 677 ILE A CA 1
ATOM 5204 C C . ILE A 1 677 ? -14.639 -4.090 65.854 1.00 77.44 677 ILE A C 1
ATOM 5206 O O . ILE A 1 677 ? -15.000 -5.265 65.907 1.00 77.44 677 ILE A O 1
ATOM 5210 N N . ASN A 1 678 ? -14.625 -3.308 66.934 1.00 74.19 678 ASN A N 1
ATOM 5211 C CA . ASN A 1 678 ? -14.994 -3.831 68.248 1.00 74.19 678 ASN A CA 1
ATOM 5212 C C . ASN A 1 678 ? -16.506 -4.085 68.388 1.00 74.19 678 ASN A C 1
ATOM 5214 O O . ASN A 1 678 ? -17.315 -3.670 67.566 1.00 74.19 678 ASN A O 1
ATOM 5218 N N . GLY A 1 679 ? -16.917 -4.702 69.503 1.00 66.56 679 GLY A N 1
ATOM 5219 C CA . GLY A 1 679 ? -18.330 -4.987 69.805 1.00 66.56 679 GLY A CA 1
ATOM 5220 C C . GLY A 1 679 ? -19.238 -3.762 70.028 1.00 66.56 679 GLY A C 1
ATOM 5221 O O . GLY A 1 679 ? -20.377 -3.931 70.459 1.00 66.56 679 GLY A O 1
ATOM 5222 N N . ALA A 1 680 ? -18.735 -2.546 69.803 1.00 68.25 680 ALA A N 1
ATOM 5223 C CA . ALA A 1 680 ? -19.492 -1.298 69.735 1.00 68.25 680 ALA A CA 1
ATOM 5224 C C . ALA A 1 680 ? -19.433 -0.661 68.329 1.00 68.25 680 ALA A C 1
ATOM 5226 O O . ALA A 1 680 ? -19.713 0.532 68.190 1.00 68.25 680 ALA A O 1
ATOM 5227 N N . ASP A 1 681 ? -19.073 -1.451 67.313 1.00 64.06 681 ASP A N 1
ATOM 5228 C CA . ASP A 1 681 ? -18.979 -1.078 65.903 1.00 64.06 681 ASP A CA 1
ATOM 5229 C C . ASP A 1 681 ? -17.891 -0.026 65.610 1.00 64.06 681 ASP A C 1
ATOM 5231 O O . ASP A 1 681 ? -18.012 0.759 64.671 1.00 64.06 681 ASP A O 1
ATOM 5235 N N . LEU A 1 682 ? -16.831 0.050 66.426 1.00 67.50 682 LEU A N 1
ATOM 5236 C CA . LEU A 1 682 ? -15.776 1.063 66.281 1.00 67.50 682 LEU A CA 1
ATOM 5237 C C . LEU A 1 682 ? -14.499 0.497 65.655 1.00 67.50 682 LEU A C 1
ATOM 5239 O O . LEU A 1 682 ? -13.916 -0.444 66.188 1.00 67.50 682 LEU A O 1
ATOM 5243 N N . LEU A 1 683 ? -14.017 1.164 64.605 1.00 72.94 683 LEU A N 1
ATOM 5244 C CA . LEU A 1 683 ? -12.653 1.069 64.087 1.00 72.94 683 LEU A CA 1
ATOM 5245 C C . LEU A 1 683 ? -11.797 2.185 64.694 1.00 72.94 683 LEU A C 1
ATOM 5247 O O . LEU A 1 683 ? -12.161 3.360 64.606 1.00 72.94 683 LEU A O 1
ATOM 5251 N N . THR A 1 684 ? -10.632 1.840 65.243 1.00 73.38 684 THR A N 1
ATOM 5252 C CA . THR A 1 684 ? -9.696 2.821 65.817 1.00 73.38 684 THR A CA 1
ATOM 5253 C C . THR A 1 684 ? -8.412 2.913 64.999 1.00 73.38 684 THR A C 1
ATOM 5255 O O . THR A 1 684 ? -7.714 1.918 64.801 1.00 73.38 684 THR A O 1
ATOM 5258 N N . LEU A 1 685 ? -8.074 4.129 64.573 1.00 73.19 685 LEU A N 1
ATOM 5259 C CA . LEU A 1 685 ? -6.842 4.472 63.870 1.00 73.19 685 LEU A CA 1
ATOM 5260 C C . LEU A 1 685 ? -5.939 5.348 64.742 1.00 73.19 685 LEU A C 1
ATOM 5262 O O . LEU A 1 685 ? -6.421 6.163 65.532 1.00 73.19 685 LEU A O 1
ATOM 5266 N N . LEU A 1 686 ? -4.628 5.224 64.549 1.00 70.38 686 LEU A N 1
ATOM 5267 C CA . LEU A 1 686 ? -3.618 6.092 65.150 1.00 70.38 686 LEU A CA 1
ATOM 5268 C C . LEU A 1 686 ? -2.662 6.597 64.067 1.00 70.38 686 LEU A C 1
ATOM 5270 O O . LEU A 1 686 ? -2.041 5.800 63.374 1.00 70.38 686 LEU A O 1
ATOM 5274 N N . VAL A 1 687 ? -2.516 7.913 63.949 1.00 70.31 687 VAL A N 1
ATOM 5275 C CA . VAL A 1 687 ? -1.489 8.568 63.131 1.00 70.31 687 VAL A CA 1
ATOM 5276 C C . VAL A 1 687 ? -0.404 9.100 64.058 1.00 70.31 687 VAL A C 1
ATOM 5278 O O . VAL A 1 687 ? -0.707 9.805 65.020 1.00 70.31 687 VAL A O 1
ATOM 5281 N N . TYR A 1 688 ? 0.851 8.786 63.769 1.00 68.44 688 TYR A N 1
ATOM 5282 C CA . TYR A 1 688 ? 2.020 9.256 64.506 1.00 68.44 688 TYR A CA 1
ATOM 5283 C C . TYR A 1 688 ? 2.914 10.082 63.579 1.00 68.44 688 TYR A C 1
ATOM 5285 O O . TYR A 1 688 ? 3.158 9.674 62.448 1.00 68.44 688 TYR A O 1
ATOM 5293 N N . CYS A 1 689 ? 3.419 11.223 64.049 1.00 65.12 689 CYS A N 1
ATOM 5294 C CA . CYS A 1 689 ? 4.431 12.013 63.349 1.00 65.12 689 CYS A CA 1
ATOM 5295 C C . CYS A 1 689 ? 5.569 12.409 64.304 1.00 65.12 689 CYS A C 1
ATOM 5297 O O . CYS A 1 689 ? 5.325 13.111 65.289 1.00 65.12 689 CYS A O 1
ATOM 5299 N N . ASP A 1 690 ? 6.800 12.041 63.955 1.00 62.41 690 ASP A N 1
ATOM 5300 C CA . ASP A 1 690 ? 8.046 12.436 64.625 1.00 62.41 690 ASP A CA 1
ATOM 5301 C C . ASP A 1 690 ? 8.557 13.780 64.072 1.00 62.41 690 ASP A C 1
ATOM 5303 O O . ASP A 1 690 ? 8.528 13.991 62.856 1.00 62.41 690 ASP A O 1
ATOM 5307 N N . SER A 1 691 ? 9.045 14.693 64.921 1.00 57.34 691 SER A N 1
ATOM 5308 C CA . SER A 1 691 ? 9.569 16.006 64.512 1.00 57.34 691 SER A CA 1
ATOM 5309 C C . SER A 1 691 ? 11.072 16.154 64.793 1.00 57.34 691 SER A C 1
ATOM 5311 O O . SER A 1 691 ? 11.540 15.988 65.913 1.00 57.34 691 SER A O 1
ATOM 5313 N N . PHE A 1 692 ? 11.866 16.537 63.779 1.00 52.56 692 PHE A N 1
ATOM 5314 C CA . PHE A 1 692 ? 13.325 16.713 63.941 1.00 52.56 692 PHE A CA 1
ATOM 5315 C C . PHE A 1 692 ? 13.719 18.134 64.382 1.00 52.56 692 PHE A C 1
ATOM 5317 O O . PHE A 1 692 ? 14.849 18.383 64.812 1.00 52.56 692 PHE A O 1
ATOM 5324 N N . LEU A 1 693 ? 12.820 19.110 64.210 1.00 52.44 693 LEU A N 1
ATOM 5325 C CA . LEU A 1 693 ? 13.092 20.530 64.430 1.00 52.44 693 LEU A CA 1
ATOM 5326 C C . LEU A 1 693 ? 12.244 21.076 65.578 1.00 52.44 693 LEU A C 1
ATOM 5328 O O . LEU A 1 693 ? 11.043 21.291 65.450 1.00 52.44 693 LEU A O 1
ATOM 5332 N N . SER A 1 694 ? 12.924 21.372 66.685 1.00 53.84 694 SER A N 1
ATOM 5333 C CA . SER A 1 694 ? 12.352 22.031 67.859 1.00 53.84 694 SER A CA 1
ATOM 5334 C C . SER A 1 694 ? 11.538 23.281 67.478 1.00 53.84 694 SER A C 1
ATOM 5336 O O . SER A 1 694 ? 12.069 24.210 66.863 1.00 53.84 694 SER A O 1
ATOM 5338 N N . GLY A 1 695 ? 10.257 23.309 67.865 1.00 52.59 695 GLY A N 1
ATOM 5339 C CA . GLY A 1 695 ? 9.365 24.462 67.702 1.00 52.59 695 GLY A CA 1
ATOM 5340 C C . GLY A 1 695 ? 8.644 24.575 66.352 1.00 52.59 695 GLY A C 1
ATOM 5341 O O . GLY A 1 695 ? 8.097 25.642 66.068 1.00 52.59 695 GLY A O 1
ATOM 5342 N N . VAL A 1 696 ? 8.631 23.522 65.521 1.00 53.84 696 VAL A N 1
ATOM 5343 C CA . VAL A 1 696 ? 7.871 23.494 64.258 1.00 53.84 696 VAL A CA 1
ATOM 5344 C C . VAL A 1 696 ? 6.628 22.594 64.399 1.00 53.84 696 VAL A C 1
ATOM 5346 O O . VAL A 1 696 ? 6.773 21.436 64.773 1.00 53.84 696 VAL A O 1
ATOM 5349 N N . PRO A 1 697 ? 5.405 23.097 64.142 1.00 54.25 697 PRO A N 1
ATOM 5350 C CA . PRO A 1 697 ? 4.177 22.304 64.255 1.00 54.25 697 PRO A CA 1
ATOM 5351 C C . PRO A 1 697 ? 3.978 21.331 63.076 1.00 54.25 697 PRO A C 1
ATOM 5353 O O . PRO A 1 697 ? 4.267 21.672 61.927 1.00 54.25 697 PRO A O 1
ATOM 5356 N N . SER A 1 698 ? 3.410 20.154 63.360 1.00 55.12 698 SER A N 1
ATOM 5357 C CA . SER A 1 698 ? 2.792 19.252 62.378 1.00 55.12 698 SER A CA 1
ATOM 5358 C C . SER A 1 698 ? 1.330 19.649 62.131 1.00 55.12 698 SER A C 1
ATOM 5360 O O . SER A 1 698 ? 0.638 20.122 63.040 1.00 55.12 698 SER A O 1
ATOM 5362 N N . TYR A 1 699 ? 0.871 19.482 60.889 1.00 57.47 699 TYR A N 1
ATOM 5363 C CA . TYR A 1 699 ? -0.504 19.746 60.476 1.00 57.47 699 TYR A CA 1
ATOM 5364 C C . TYR A 1 699 ? -1.115 18.468 59.900 1.00 57.47 699 TYR A C 1
ATOM 5366 O O . TYR A 1 699 ? -0.490 17.788 59.087 1.00 57.47 699 TYR A O 1
ATOM 5374 N N . HIS A 1 700 ? -2.341 18.156 60.312 1.00 56.47 700 HIS A N 1
ATOM 5375 C CA . HIS A 1 700 ? -3.121 17.050 59.759 1.00 56.47 700 HIS A CA 1
ATOM 5376 C C . HIS A 1 700 ? -4.326 17.655 59.036 1.00 56.47 700 HIS A C 1
ATOM 5378 O O . HIS A 1 700 ? -5.075 18.414 59.659 1.00 56.47 700 HIS A O 1
ATOM 5384 N N . ASP A 1 701 ? -4.476 17.356 57.744 1.00 53.31 701 ASP A N 1
ATOM 5385 C CA . ASP A 1 701 ? -5.505 17.966 56.901 1.00 53.31 701 ASP A CA 1
ATOM 5386 C C . ASP A 1 701 ? -6.778 17.092 56.895 1.00 53.31 701 ASP A C 1
ATOM 5388 O O . ASP A 1 701 ? -7.835 17.589 57.284 1.00 53.31 701 ASP A O 1
ATOM 5392 N N . TYR A 1 702 ? -6.699 15.776 56.633 1.00 58.66 702 TYR A N 1
ATOM 5393 C CA . TYR A 1 702 ? -7.796 14.849 56.980 1.00 58.66 702 TYR A CA 1
ATOM 5394 C C . TYR A 1 702 ? -7.373 13.393 57.224 1.00 58.66 702 TYR A C 1
ATOM 5396 O O . TYR A 1 702 ? -6.288 12.954 56.852 1.00 58.66 702 TYR A O 1
ATOM 5404 N N . VAL A 1 703 ? -8.269 12.637 57.870 1.00 60.91 703 VAL A N 1
ATOM 5405 C CA . VAL A 1 703 ? -8.246 11.168 57.955 1.00 60.91 703 VAL A CA 1
ATOM 5406 C C . VAL A 1 703 ? -9.580 10.659 57.403 1.00 60.91 703 VAL A C 1
ATOM 5408 O O . VAL A 1 703 ? -10.634 11.109 57.847 1.00 60.91 703 VAL A O 1
ATOM 5411 N N . GLN A 1 704 ? -9.546 9.730 56.453 1.00 64.88 704 GLN A N 1
ATOM 5412 C CA . GLN A 1 704 ? -10.712 9.124 55.807 1.00 64.88 704 GLN A CA 1
ATOM 5413 C C . GLN A 1 704 ? -10.700 7.600 55.980 1.00 64.88 704 GLN A C 1
ATOM 5415 O O . GLN A 1 704 ? -9.642 6.983 56.023 1.00 64.88 704 GLN A O 1
ATOM 5420 N N . VAL A 1 705 ? -11.886 6.986 56.043 1.00 61.47 705 VAL A N 1
ATOM 5421 C CA . VAL A 1 705 ? -12.065 5.528 55.991 1.00 61.47 705 VAL A CA 1
ATOM 5422 C C . VAL A 1 705 ? -13.088 5.181 54.918 1.00 61.47 705 VAL A C 1
ATOM 5424 O O . VAL A 1 705 ? -14.246 5.550 55.029 1.00 61.47 705 VAL A O 1
ATOM 5427 N N . VAL A 1 706 ? -12.689 4.441 53.892 1.00 58.41 706 VAL A N 1
ATOM 5428 C CA . VAL A 1 706 ? -13.571 3.919 52.849 1.00 58.41 706 VAL A CA 1
ATOM 5429 C C . VAL A 1 706 ? -13.872 2.453 53.148 1.00 58.41 706 VAL A C 1
ATOM 5431 O O . VAL A 1 706 ? -12.977 1.616 53.108 1.00 58.41 706 VAL A O 1
ATOM 5434 N N . VAL A 1 707 ? -15.133 2.136 53.438 1.00 59.00 707 VAL A N 1
ATOM 5435 C CA . VAL A 1 707 ? -15.621 0.757 53.611 1.00 59.00 707 VAL A CA 1
ATOM 5436 C C . VAL A 1 707 ? -16.232 0.289 52.299 1.00 59.00 707 VAL A C 1
ATOM 5438 O O . VAL A 1 707 ? -17.024 1.028 51.727 1.00 59.00 707 VAL A O 1
ATOM 5441 N N . TYR A 1 708 ? -15.889 -0.915 51.848 1.00 56.03 708 TYR A N 1
ATOM 5442 C CA . TYR A 1 708 ? -16.455 -1.578 50.675 1.00 56.03 708 TYR A CA 1
ATOM 5443 C C . TYR A 1 708 ? -17.368 -2.724 51.148 1.00 56.03 708 TYR A C 1
ATOM 5445 O O . TYR A 1 708 ? -16.868 -3.619 51.826 1.00 56.03 708 TYR A O 1
ATOM 5453 N N . SER A 1 709 ? -18.667 -2.725 50.808 1.00 56.25 709 SER A N 1
ATOM 5454 C CA . SER A 1 709 ? -19.642 -3.738 51.273 1.00 56.25 709 SER A CA 1
ATOM 5455 C C . SER A 1 709 ? -20.319 -4.552 50.157 1.00 56.25 709 SER A C 1
ATOM 5457 O O . SER A 1 709 ? -20.271 -4.164 48.990 1.00 56.25 709 SER A O 1
ATOM 5459 N N . LEU A 1 710 ? -20.952 -5.675 50.521 1.00 52.06 710 LEU A N 1
ATOM 5460 C CA . LEU A 1 710 ? -21.761 -6.535 49.643 1.00 52.06 710 LEU A CA 1
ATOM 5461 C C . LEU A 1 710 ? -23.129 -5.911 49.247 1.00 52.06 710 LEU A C 1
ATOM 5463 O O . LEU A 1 710 ? -23.594 -4.953 49.858 1.00 52.06 710 LEU A O 1
ATOM 5467 N N . SER A 1 711 ? -23.677 -6.463 48.158 1.00 55.62 711 SER A N 1
ATOM 5468 C CA . SER A 1 711 ? -24.827 -6.170 47.273 1.00 55.62 711 SER A CA 1
ATOM 5469 C C . SER A 1 711 ? -26.025 -5.338 47.775 1.00 55.62 711 SER A C 1
ATOM 5471 O O . SER A 1 711 ? -26.611 -5.605 48.815 1.00 55.62 711 SER A O 1
ATOM 5473 N N . ILE A 1 712 ? -26.492 -4.399 46.938 1.00 62.81 712 ILE A N 1
ATOM 5474 C CA . ILE A 1 712 ? -27.788 -3.712 47.096 1.00 62.81 712 ILE A CA 1
ATOM 5475 C C . ILE A 1 712 ? -28.919 -4.728 46.876 1.00 62.81 712 ILE A C 1
ATOM 5477 O O . ILE A 1 712 ? -28.995 -5.321 45.802 1.00 62.81 712 ILE A O 1
ATOM 5481 N N . GLY A 1 713 ? -29.803 -4.889 47.862 1.00 69.12 713 GLY A N 1
ATOM 5482 C CA . GLY A 1 713 ? -30.947 -5.806 47.796 1.00 69.12 713 GLY A CA 1
ATOM 5483 C C . GLY A 1 713 ? -30.758 -7.148 48.509 1.00 69.12 713 GLY A C 1
ATOM 5484 O O . GLY A 1 713 ? -31.706 -7.919 48.513 1.00 69.12 713 GLY A O 1
ATOM 5485 N N . ASP A 1 714 ? -29.594 -7.404 49.112 1.00 74.94 714 ASP A N 1
ATOM 5486 C CA . ASP A 1 714 ? -29.337 -8.547 50.008 1.00 74.94 714 ASP A CA 1
ATOM 5487 C C . ASP A 1 714 ? -29.870 -8.187 51.405 1.00 74.94 714 ASP A C 1
ATOM 5489 O O . ASP A 1 714 ? -29.230 -7.480 52.193 1.00 74.94 714 ASP A O 1
ATOM 5493 N N . PHE A 1 715 ? -31.128 -8.535 51.650 1.00 77.38 715 PHE A N 1
ATOM 5494 C CA . PHE A 1 715 ? -31.871 -8.153 52.843 1.00 77.38 715 PHE A CA 1
ATOM 5495 C C . PHE A 1 715 ? -31.763 -9.172 53.972 1.00 77.38 715 PHE A C 1
ATOM 5497 O O . PHE A 1 715 ? -32.061 -8.816 55.118 1.00 77.38 715 PHE A O 1
ATOM 5504 N N . ASP A 1 716 ? -31.390 -10.417 53.682 1.00 70.69 716 ASP A N 1
ATOM 5505 C CA . ASP A 1 716 ? -31.175 -11.435 54.709 1.00 70.69 716 ASP A CA 1
ATOM 5506 C C . ASP A 1 716 ? -29.699 -11.643 55.089 1.00 70.69 716 ASP A C 1
ATOM 5508 O O . ASP A 1 716 ? -29.416 -12.240 56.136 1.00 70.69 716 ASP A O 1
ATOM 5512 N N . GLY A 1 717 ? -28.783 -11.014 54.349 1.00 62.19 717 GLY A N 1
ATOM 5513 C CA . GLY A 1 717 ? -27.365 -10.933 54.662 1.00 62.19 717 GLY A CA 1
ATOM 5514 C C . GLY A 1 717 ? -26.623 -12.238 54.412 1.00 62.19 717 GLY A C 1
ATOM 5515 O O . GLY A 1 717 ? -25.566 -12.443 55.015 1.00 62.19 717 GLY A O 1
ATOM 5516 N N . ASP A 1 718 ? -27.170 -13.138 53.593 1.00 60.00 718 ASP A N 1
ATOM 5517 C CA . ASP A 1 718 ? -26.519 -14.397 53.235 1.00 60.00 718 ASP A CA 1
ATOM 5518 C C . ASP A 1 718 ? -25.494 -14.246 52.099 1.00 60.00 718 ASP A C 1
ATOM 5520 O O . ASP A 1 718 ? -24.716 -15.165 51.806 1.00 60.00 718 ASP A O 1
ATOM 5524 N N . GLY A 1 719 ? -25.397 -13.035 51.551 1.00 52.94 719 GLY A N 1
ATOM 5525 C CA . GLY A 1 719 ? -24.407 -12.680 50.569 1.00 52.94 719 GLY A CA 1
ATOM 5526 C C . GLY A 1 719 ? -24.865 -12.951 49.149 1.00 52.94 719 GLY A C 1
ATOM 5527 O O . GLY A 1 719 ? -23.991 -12.948 48.285 1.00 52.94 719 GLY A O 1
ATOM 5528 N N . ASP A 1 720 ? -26.139 -13.177 48.850 1.00 62.06 720 ASP A N 1
ATOM 5529 C CA . ASP A 1 720 ? -26.683 -13.100 47.497 1.00 62.06 720 ASP A CA 1
ATOM 5530 C C . ASP A 1 720 ? -27.969 -12.241 47.441 1.00 62.06 720 ASP A C 1
ATOM 5532 O O . ASP A 1 720 ? -28.312 -11.571 48.402 1.00 62.06 720 ASP A O 1
ATOM 5536 N N . VAL A 1 721 ? -28.523 -12.023 46.246 1.00 73.69 721 VAL A N 1
ATOM 5537 C CA . VAL A 1 721 ? -29.817 -11.346 46.069 1.00 73.69 721 VAL A CA 1
ATOM 5538 C C . VAL A 1 721 ? -30.721 -12.329 45.357 1.00 73.69 721 VAL A C 1
ATOM 5540 O O . VAL A 1 721 ? -30.633 -12.498 44.130 1.00 73.69 721 VAL A O 1
ATOM 5543 N N . ASP A 1 722 ? -31.571 -13.007 46.110 1.00 80.25 722 ASP A N 1
ATOM 5544 C CA . ASP A 1 722 ? -32.350 -14.118 45.599 1.00 80.25 722 ASP A CA 1
ATOM 5545 C C . ASP A 1 722 ? -33.841 -14.054 45.974 1.00 80.25 722 ASP A C 1
ATOM 5547 O O . ASP A 1 722 ? -34.462 -12.993 46.121 1.00 80.25 722 ASP A O 1
ATOM 5551 N N . LEU A 1 723 ? -34.495 -15.217 45.973 1.00 85.69 723 LEU A N 1
ATOM 5552 C CA . LEU A 1 723 ? -35.914 -15.295 46.273 1.00 85.69 723 LEU A CA 1
ATOM 5553 C C . LEU A 1 723 ? -36.212 -15.045 47.762 1.00 85.69 723 LEU A C 1
ATOM 5555 O O . LEU A 1 723 ? -37.319 -14.598 48.066 1.00 85.69 723 LEU A O 1
ATOM 5559 N N . ALA A 1 724 ? -35.280 -15.333 48.669 1.00 82.19 724 ALA A N 1
ATOM 5560 C CA . ALA A 1 724 ? -35.386 -15.017 50.087 1.00 82.19 724 ALA A CA 1
ATOM 5561 C C . ALA A 1 724 ? -35.375 -13.498 50.300 1.00 82.19 724 ALA A C 1
ATOM 5563 O O . ALA A 1 724 ? -36.280 -12.969 50.958 1.00 82.19 724 ALA A O 1
ATOM 5564 N N . ASP A 1 725 ? -34.493 -12.778 49.610 1.00 86.94 725 ASP A N 1
ATOM 5565 C CA . ASP A 1 725 ? -34.497 -11.316 49.621 1.00 86.94 725 ASP A CA 1
ATOM 5566 C C . ASP A 1 725 ? -35.741 -10.738 48.980 1.00 86.94 725 ASP A C 1
ATOM 5568 O O . ASP A 1 725 ? -36.327 -9.789 49.495 1.00 86.94 725 ASP A O 1
ATOM 5572 N N . PHE A 1 726 ? -36.226 -11.340 47.893 1.00 91.19 726 PHE A N 1
ATOM 5573 C CA . PHE A 1 726 ? -37.468 -10.885 47.281 1.00 91.19 726 PHE A CA 1
ATOM 5574 C C . PHE A 1 726 ? -38.648 -11.009 48.250 1.00 91.19 726 PHE A C 1
ATOM 5576 O O . PHE A 1 726 ? -39.507 -10.126 48.305 1.00 91.19 726 PHE A O 1
ATOM 5583 N N . VAL A 1 727 ? -38.694 -12.082 49.044 1.00 90.12 727 VAL A N 1
ATOM 5584 C CA . VAL A 1 727 ? -39.706 -12.233 50.096 1.00 90.12 727 VAL A CA 1
ATOM 5585 C C . VAL A 1 727 ? -39.566 -11.117 51.131 1.00 90.12 727 VAL A C 1
ATOM 5587 O O . VAL A 1 727 ? -40.582 -10.554 51.539 1.00 90.12 727 VAL A O 1
ATOM 5590 N N . THR A 1 728 ? -38.343 -10.748 51.510 1.00 87.12 728 THR A N 1
ATOM 5591 C CA . THR A 1 728 ? -38.083 -9.641 52.439 1.00 87.12 728 THR A CA 1
ATOM 5592 C C . THR A 1 728 ? -38.463 -8.278 51.845 1.00 87.12 728 THR A C 1
ATOM 5594 O O . THR A 1 728 ? -39.177 -7.510 52.492 1.00 87.12 728 THR A O 1
ATOM 5597 N N . PHE A 1 729 ? -38.124 -8.014 50.582 1.00 91.19 729 PHE A N 1
ATOM 5598 C CA . PHE A 1 729 ? -38.521 -6.823 49.825 1.00 91.19 729 PHE A CA 1
ATOM 5599 C C . PHE A 1 729 ? -40.044 -6.651 49.787 1.00 91.19 729 PHE A C 1
ATOM 5601 O O . PHE A 1 729 ? -40.583 -5.575 50.057 1.00 91.19 729 PHE A O 1
ATOM 5608 N N . GLN A 1 730 ? -40.773 -7.739 49.515 1.00 94.12 730 GLN A N 1
ATOM 5609 C CA . GLN A 1 730 ? -42.237 -7.730 49.471 1.00 94.12 730 GLN A CA 1
ATOM 5610 C C . GLN A 1 730 ? -42.877 -7.333 50.804 1.00 94.12 730 GLN A C 1
ATOM 5612 O O . GLN A 1 730 ? -43.973 -6.771 50.806 1.00 94.12 730 GLN A O 1
ATOM 5617 N N . LEU A 1 731 ? -42.218 -7.611 51.932 1.00 92.56 731 LEU A N 1
ATOM 5618 C CA . LEU A 1 731 ? -42.701 -7.191 53.246 1.00 92.56 731 LEU A CA 1
ATOM 5619 C C . LEU A 1 731 ? -42.568 -5.682 53.460 1.00 92.56 731 LEU A C 1
ATOM 5621 O O . LEU A 1 731 ? -43.305 -5.139 54.284 1.00 92.56 731 LEU A O 1
ATOM 5625 N N . CYS A 1 732 ? -41.671 -5.018 52.734 1.00 92.00 732 CYS A N 1
ATOM 5626 C CA . CYS A 1 732 ? -41.438 -3.581 52.822 1.00 92.00 732 CYS A CA 1
ATOM 5627 C C . CYS A 1 732 ? -42.241 -2.766 51.797 1.00 92.00 732 CYS A C 1
ATOM 5629 O O . CYS A 1 732 ? -42.444 -1.573 52.015 1.00 92.00 732 CYS A O 1
ATOM 5631 N N . PHE A 1 733 ? -42.771 -3.400 50.744 1.00 92.88 733 PHE A N 1
ATOM 5632 C CA . PHE A 1 733 ? -43.494 -2.736 49.653 1.00 92.88 733 PHE A CA 1
ATOM 5633 C C . PHE A 1 733 ? -44.739 -1.961 50.129 1.00 92.88 733 PHE A C 1
ATOM 5635 O O . PHE A 1 733 ? -45.781 -2.547 50.446 1.00 92.88 733 PHE A O 1
ATOM 5642 N N . GLY A 1 734 ? -44.634 -0.628 50.155 1.00 88.94 734 GLY A N 1
ATOM 5643 C CA . GLY A 1 734 ? -45.700 0.307 50.541 1.00 88.94 734 GLY A CA 1
ATOM 5644 C C . GLY A 1 734 ? -46.435 0.930 49.348 1.00 88.94 734 GLY A C 1
ATOM 5645 O O . GLY A 1 734 ? -47.610 1.293 49.467 1.00 88.94 734 GLY A O 1
ATOM 5646 N N . GLY A 1 735 ? -45.773 0.980 48.187 1.00 86.88 735 GLY A N 1
ATOM 5647 C CA . GLY A 1 735 ? -46.234 1.609 46.953 1.00 86.88 735 GLY A CA 1
ATOM 5648 C C . GLY A 1 735 ? -46.050 3.130 46.936 1.00 86.88 735 GLY A C 1
ATOM 5649 O O . GLY A 1 735 ? -46.141 3.779 47.976 1.00 86.88 735 GLY A O 1
ATOM 5650 N N . SER A 1 736 ? -45.900 3.682 45.729 1.00 91.75 736 SER A N 1
ATOM 5651 C CA . SER A 1 736 ? -45.527 5.079 45.464 1.00 91.75 736 SER A CA 1
ATOM 5652 C C . SER A 1 736 ? -46.238 6.116 46.341 1.00 91.75 736 SER A C 1
ATOM 5654 O O . SER A 1 736 ? -47.475 6.149 46.437 1.00 91.75 736 SER A O 1
ATOM 5656 N N . GLY A 1 737 ? -45.446 6.984 46.961 1.00 84.75 737 GLY A N 1
ATOM 5657 C CA . GLY A 1 737 ? -45.830 8.064 47.862 1.00 84.75 737 GLY A CA 1
ATOM 5658 C C . GLY A 1 737 ? -46.239 7.627 49.270 1.00 84.75 737 GLY A C 1
ATOM 5659 O O . GLY A 1 737 ? -46.787 8.453 50.011 1.00 84.75 737 GLY A O 1
ATOM 5660 N N . ASN A 1 738 ? -46.043 6.359 49.648 1.00 87.75 738 ASN A N 1
ATOM 5661 C CA . ASN A 1 738 ? -46.352 5.848 50.986 1.00 87.75 738 ASN A CA 1
ATOM 5662 C C . ASN A 1 738 ? -45.080 5.385 51.696 1.00 87.75 738 ASN A C 1
ATOM 5664 O O . ASN A 1 738 ? -44.255 4.728 51.078 1.00 87.75 738 ASN A O 1
ATOM 5668 N N . PRO A 1 739 ? -44.954 5.620 53.014 1.00 85.75 739 PRO A N 1
ATOM 5669 C CA . PRO A 1 739 ? -43.817 5.095 53.758 1.00 85.75 739 PRO A CA 1
ATOM 5670 C C . PRO A 1 739 ? -43.744 3.560 53.647 1.00 85.75 739 PRO A C 1
ATOM 5672 O O . PRO A 1 739 ? -44.790 2.922 53.445 1.00 85.75 739 PRO A O 1
ATOM 5675 N N . PRO A 1 740 ? -42.554 2.965 53.864 1.00 88.06 740 PRO A N 1
ATOM 5676 C CA . PRO A 1 740 ? -42.370 1.519 53.858 1.00 88.06 740 PRO A CA 1
ATOM 5677 C C . PRO A 1 740 ? -43.443 0.800 54.684 1.00 88.06 740 PRO A C 1
ATOM 5679 O O . PRO A 1 740 ? -43.858 1.268 55.756 1.00 88.06 740 PRO A O 1
ATOM 5682 N N . ALA A 1 741 ? -43.921 -0.340 54.184 1.00 90.56 741 ALA A N 1
ATOM 5683 C CA . ALA A 1 741 ? -44.990 -1.086 54.832 1.00 90.56 741 ALA A CA 1
ATOM 5684 C C . ALA A 1 741 ? -44.613 -1.451 56.277 1.00 90.56 741 ALA A C 1
ATOM 5686 O O . ALA A 1 741 ? -43.478 -1.806 56.582 1.00 90.56 741 ALA A O 1
ATOM 5687 N N . THR A 1 742 ? -45.586 -1.433 57.193 1.00 90.19 742 THR A N 1
ATOM 5688 C CA . THR A 1 742 ? -45.343 -1.740 58.619 1.00 90.19 742 THR A CA 1
ATOM 5689 C C . THR A 1 742 ? -44.908 -3.186 58.878 1.00 90.19 742 THR A C 1
ATOM 5691 O O . THR A 1 742 ? -44.555 -3.531 60.005 1.00 90.19 742 THR A O 1
ATOM 5694 N N . THR A 1 743 ? -44.970 -4.035 57.853 1.00 91.50 743 THR A N 1
ATOM 5695 C CA . THR A 1 743 ? -44.459 -5.405 57.832 1.00 91.50 743 THR A CA 1
ATOM 5696 C C . THR A 1 743 ? -42.966 -5.495 57.522 1.00 91.50 743 THR A C 1
ATOM 5698 O O . THR A 1 743 ? -42.417 -6.586 57.664 1.00 91.50 743 THR A O 1
ATOM 5701 N N . CYS A 1 744 ? -42.314 -4.389 57.146 1.00 85.31 744 CYS A N 1
ATOM 5702 C CA . CYS A 1 744 ? -40.884 -4.350 56.863 1.00 85.31 744 CYS A CA 1
ATOM 5703 C C . CYS A 1 744 ? -40.080 -4.742 58.116 1.00 85.31 744 CYS A C 1
ATOM 5705 O O . CYS A 1 744 ? -40.306 -4.157 59.187 1.00 85.31 744 CYS A O 1
ATOM 5707 N N . PRO A 1 745 ? -39.181 -5.741 58.039 1.00 82.25 745 PRO A N 1
ATOM 5708 C CA . PRO A 1 745 ? -38.393 -6.155 59.192 1.00 82.25 745 PRO A CA 1
ATOM 5709 C C . PRO A 1 745 ? -37.512 -5.011 59.732 1.00 82.25 745 PRO A C 1
ATOM 5711 O O . PRO A 1 745 ? -36.974 -4.223 58.956 1.00 82.25 745 PRO A O 1
ATOM 5714 N N . PRO A 1 746 ? -37.328 -4.892 61.061 1.00 70.50 746 PRO A N 1
ATOM 5715 C CA . PRO A 1 746 ? -36.460 -3.866 61.633 1.00 70.50 746 PRO A CA 1
ATOM 5716 C C . PRO A 1 746 ? -35.019 -3.990 61.122 1.00 70.50 746 PRO A C 1
ATOM 5718 O O . PRO A 1 746 ? -34.419 -5.052 61.256 1.00 70.50 746 PRO A O 1
ATOM 5721 N N . GLY A 1 747 ? -34.462 -2.894 60.602 1.00 60.34 747 GLY A N 1
ATOM 5722 C CA . GLY A 1 747 ? -33.091 -2.849 60.077 1.00 60.34 747 GLY A CA 1
ATOM 5723 C C . GLY A 1 747 ? -32.966 -3.153 58.582 1.00 60.34 747 GLY A C 1
ATOM 5724 O O . GLY A 1 747 ? -31.880 -2.979 58.044 1.00 60.34 747 GLY A O 1
ATOM 5725 N N . VAL A 1 748 ? -34.057 -3.542 57.916 1.00 74.62 748 VAL A N 1
ATOM 5726 C CA . VAL A 1 748 ? -34.113 -3.667 56.455 1.00 74.62 748 VAL A CA 1
ATOM 5727 C C . VAL A 1 748 ? -34.413 -2.300 55.847 1.00 74.62 748 VAL A C 1
ATOM 5729 O O . VAL A 1 748 ? -35.393 -1.657 56.226 1.00 74.62 748 VAL A O 1
ATOM 5732 N N . ASP A 1 749 ? -33.576 -1.878 54.903 1.00 76.38 749 ASP A N 1
ATOM 5733 C CA . ASP A 1 749 ? -33.754 -0.656 54.121 1.00 76.38 749 ASP A CA 1
ATOM 5734 C C . ASP A 1 749 ? -34.052 -1.025 52.663 1.00 76.38 749 ASP A C 1
ATOM 5736 O O . ASP A 1 749 ? -33.143 -1.305 51.884 1.00 76.38 749 ASP A O 1
ATOM 5740 N N . ALA A 1 750 ? -35.341 -1.136 52.333 1.00 81.38 750 ALA A N 1
ATOM 5741 C CA . ALA A 1 750 ? -35.816 -1.537 51.005 1.00 81.38 750 ALA A CA 1
ATOM 5742 C C . ALA A 1 750 ? -36.159 -0.347 50.088 1.00 81.38 750 ALA A C 1
ATOM 5744 O O . ALA A 1 750 ? -36.627 -0.578 48.976 1.00 81.38 750 ALA A O 1
ATOM 5745 N N . ASP A 1 751 ? -35.950 0.884 50.564 1.00 79.38 751 ASP A N 1
ATOM 5746 C CA . ASP A 1 751 ? -36.001 2.131 49.787 1.00 79.38 751 ASP A CA 1
ATOM 5747 C C . ASP A 1 751 ? -34.642 2.284 49.082 1.00 79.38 751 ASP A C 1
ATOM 5749 O O . ASP A 1 751 ? -33.676 2.836 49.612 1.00 79.38 751 ASP A O 1
ATOM 5753 N N . LEU A 1 752 ? -34.519 1.623 47.931 1.00 72.69 752 LEU A N 1
ATOM 5754 C CA . LEU A 1 752 ? -33.265 1.456 47.203 1.00 72.69 752 LEU A CA 1
ATOM 5755 C C . LEU A 1 752 ? -32.913 2.680 46.350 1.00 72.69 752 LEU A C 1
ATOM 5757 O O . LEU A 1 752 ? -31.744 2.822 45.977 1.00 72.69 752 LEU A O 1
ATOM 5761 N N . ASP A 1 753 ? -33.880 3.543 46.025 1.00 70.19 753 ASP A N 1
ATOM 5762 C CA . ASP A 1 753 ? -33.633 4.816 45.335 1.00 70.19 753 ASP A CA 1
ATOM 5763 C C . ASP A 1 753 ? -33.569 6.046 46.264 1.00 70.19 753 ASP A C 1
ATOM 5765 O O . ASP A 1 753 ? -33.033 7.089 45.863 1.00 70.19 753 ASP A O 1
ATOM 5769 N N . GLY A 1 754 ? -33.976 5.892 47.527 1.00 61.59 754 GLY A N 1
ATOM 5770 C CA . GLY A 1 754 ? -33.823 6.866 48.603 1.00 61.59 754 GLY A CA 1
ATOM 5771 C C . GLY A 1 754 ? -34.873 7.977 48.594 1.00 61.59 754 GLY A C 1
ATOM 5772 O O . GLY A 1 754 ? -34.601 9.068 49.118 1.00 61.59 754 GLY A O 1
ATOM 5773 N N . ASP A 1 755 ? -36.028 7.760 47.964 1.00 68.12 755 ASP A N 1
ATOM 5774 C CA . ASP A 1 755 ? -37.085 8.762 47.837 1.00 68.12 755 ASP A CA 1
ATOM 5775 C C . ASP A 1 755 ? -38.097 8.773 49.003 1.00 68.12 755 ASP A C 1
ATOM 5777 O O . ASP A 1 755 ? -38.895 9.715 49.141 1.00 68.12 755 ASP A O 1
ATOM 5781 N N . GLY A 1 756 ? -37.969 7.820 49.929 1.00 72.19 756 GLY A N 1
ATOM 5782 C CA . GLY A 1 756 ? -38.761 7.709 51.148 1.00 72.19 756 GLY A CA 1
ATOM 5783 C C . GLY A 1 756 ? -39.990 6.809 51.024 1.00 72.19 756 GLY A C 1
ATOM 5784 O O . GLY A 1 756 ? -40.776 6.747 51.984 1.00 72.19 756 GLY A O 1
ATOM 5785 N N . ASP A 1 757 ? -40.178 6.133 49.890 1.00 81.62 757 ASP A N 1
ATOM 5786 C CA . ASP A 1 757 ? -41.154 5.067 49.711 1.00 81.62 757 ASP A CA 1
ATOM 5787 C C . ASP A 1 757 ? -40.514 3.736 49.261 1.00 81.62 757 ASP A C 1
ATOM 5789 O O . ASP A 1 757 ? -39.302 3.598 49.223 1.00 81.62 757 ASP A O 1
ATOM 5793 N N . VAL A 1 758 ? -41.323 2.676 49.142 1.00 89.12 758 VAL A N 1
ATOM 5794 C CA . VAL A 1 758 ? -40.855 1.379 48.616 1.00 89.12 758 VAL A CA 1
ATOM 5795 C C . VAL A 1 758 ? -41.841 0.943 47.554 1.00 89.12 758 VAL A C 1
ATOM 5797 O O . VAL A 1 758 ? -42.951 0.484 47.881 1.00 89.12 758 VAL A O 1
ATOM 5800 N N . ASP A 1 759 ? -41.461 1.105 46.293 1.00 88.44 759 ASP A N 1
ATOM 5801 C CA . ASP A 1 759 ? -42.344 0.949 45.153 1.00 88.44 759 ASP A CA 1
ATOM 5802 C C . ASP A 1 759 ? -41.713 0.204 43.956 1.00 88.44 759 ASP A C 1
ATOM 5804 O O . ASP A 1 759 ? -40.879 -0.698 44.093 1.00 88.44 759 ASP A O 1
ATOM 5808 N N . LEU A 1 760 ? -42.254 0.436 42.756 1.00 87.06 760 LEU A N 1
ATOM 5809 C CA . LEU A 1 760 ? -41.793 -0.243 41.552 1.00 87.06 760 LEU A CA 1
ATOM 5810 C C . LEU A 1 760 ? -40.395 0.228 41.117 1.00 87.06 760 LEU A C 1
ATOM 5812 O O . LEU A 1 760 ? -39.697 -0.546 40.465 1.00 87.06 760 LEU A O 1
ATOM 5816 N N . ALA A 1 761 ? -39.995 1.458 41.437 1.00 73.81 761 ALA A N 1
ATOM 5817 C CA . ALA A 1 761 ? -38.658 1.979 41.186 1.00 73.81 761 ALA A CA 1
ATOM 5818 C C . ALA A 1 761 ? -37.616 1.189 41.988 1.00 73.81 761 ALA A C 1
ATOM 5820 O O . ALA A 1 761 ? -36.681 0.646 41.391 1.00 73.81 761 ALA A O 1
ATOM 5821 N N . ASP A 1 762 ? -37.865 0.960 43.278 1.00 85.00 762 ASP A N 1
ATOM 5822 C CA . ASP A 1 762 ? -37.028 0.092 44.113 1.00 85.00 762 ASP A CA 1
ATOM 5823 C C . ASP A 1 762 ? -37.032 -1.343 43.614 1.00 85.00 762 ASP A C 1
ATOM 5825 O O . ASP A 1 762 ? -35.990 -1.990 43.550 1.00 85.00 762 ASP A O 1
ATOM 5829 N N . PHE A 1 763 ? -38.191 -1.846 43.178 1.00 86.31 763 PHE A N 1
ATOM 5830 C CA . PHE A 1 763 ? -38.271 -3.198 42.630 1.00 86.31 763 PHE A CA 1
ATOM 5831 C C . PHE A 1 763 ? -37.427 -3.357 41.360 1.00 86.31 763 PHE A C 1
ATOM 5833 O O . PHE A 1 763 ? -36.847 -4.418 41.135 1.00 86.31 763 PHE A O 1
ATOM 5840 N N . LEU A 1 764 ? -37.337 -2.323 40.519 1.00 74.94 764 LEU A N 1
ATOM 5841 C CA . LEU A 1 764 ? -36.477 -2.348 39.337 1.00 74.94 764 LEU A CA 1
ATOM 5842 C C . LEU A 1 764 ? -34.996 -2.382 39.728 1.00 74.94 764 LEU A C 1
ATOM 5844 O O . LEU A 1 764 ? -34.234 -3.116 39.098 1.00 74.94 764 LEU A O 1
ATOM 5848 N N . ILE A 1 765 ? -34.600 -1.648 40.772 1.00 65.94 765 ILE A N 1
ATOM 5849 C CA . ILE A 1 765 ? -33.235 -1.689 41.316 1.00 65.94 765 ILE A CA 1
ATOM 5850 C C . ILE A 1 765 ? -32.955 -3.065 41.929 1.00 65.94 765 ILE A C 1
ATOM 5852 O O . ILE A 1 765 ? -31.942 -3.683 41.606 1.00 65.94 765 ILE A O 1
ATOM 5856 N N . PHE A 1 766 ? -33.876 -3.604 42.726 1.00 80.56 766 PHE A N 1
ATOM 5857 C CA . PHE A 1 766 ? -33.800 -4.956 43.279 1.00 80.56 766 PHE A CA 1
ATOM 5858 C C . PHE A 1 766 ? -33.645 -6.010 42.169 1.00 80.56 766 PHE A C 1
ATOM 5860 O O . PHE A 1 766 ? -32.735 -6.833 42.201 1.00 80.56 766 PHE A O 1
ATOM 5867 N N . GLN A 1 767 ? -34.474 -5.947 41.121 1.00 78.12 767 GLN A N 1
ATOM 5868 C CA . GLN A 1 767 ? -34.438 -6.890 40.001 1.00 78.12 767 GLN A CA 1
ATOM 5869 C C . GLN A 1 767 ? -33.118 -6.831 39.218 1.00 78.12 767 GLN A C 1
ATOM 5871 O O . GLN A 1 767 ? -32.638 -7.863 38.751 1.00 78.12 767 GLN A O 1
ATOM 5876 N N . GLN A 1 768 ? -32.529 -5.644 39.056 1.00 65.81 768 GLN A N 1
ATOM 5877 C CA . GLN A 1 768 ? -31.223 -5.479 38.407 1.00 65.81 768 GLN A CA 1
ATOM 5878 C C . GLN A 1 768 ? -30.079 -6.095 39.218 1.00 65.81 768 GLN A C 1
ATOM 5880 O O . GLN A 1 768 ? -29.064 -6.481 38.635 1.00 65.81 768 GLN A O 1
ATOM 5885 N N . ASN A 1 769 ? -30.255 -6.200 40.535 1.00 63.69 769 ASN A N 1
ATOM 5886 C CA . ASN A 1 769 ? -29.278 -6.775 41.448 1.00 63.69 769 ASN A CA 1
ATOM 5887 C C . ASN A 1 769 ? -29.542 -8.253 41.772 1.00 63.69 769 ASN A C 1
ATOM 5889 O O . ASN A 1 769 ? -28.709 -8.851 42.437 1.00 63.69 769 ASN A O 1
ATOM 5893 N N . PHE A 1 770 ? -30.623 -8.860 41.263 1.00 73.94 770 PHE A N 1
ATOM 5894 C CA . PHE A 1 770 ? -30.954 -10.270 41.495 1.00 73.94 770 PHE A CA 1
ATOM 5895 C C . PHE A 1 770 ? -29.847 -11.199 40.969 1.00 73.94 770 PHE A C 1
ATOM 5897 O O . PHE A 1 770 ? -29.653 -11.339 39.756 1.00 73.94 770 PHE A O 1
ATOM 5904 N N . THR A 1 771 ? -29.131 -11.859 41.876 1.00 61.09 771 THR A N 1
ATOM 5905 C CA . THR A 1 771 ? -28.049 -12.799 41.561 1.00 61.09 771 THR A CA 1
ATOM 5906 C C . THR A 1 771 ? -28.518 -14.255 41.535 1.00 61.09 771 THR A C 1
ATOM 5908 O O . THR A 1 771 ? -27.878 -15.075 40.876 1.00 61.09 771 THR A O 1
ATOM 5911 N N . GLY A 1 772 ? -29.652 -14.565 42.181 1.00 63.84 772 GLY A N 1
ATOM 5912 C CA . GLY A 1 772 ? -30.142 -15.930 42.402 1.00 63.84 772 GLY A CA 1
ATOM 5913 C C . GLY A 1 772 ? -29.398 -16.654 43.531 1.00 63.84 772 GLY A C 1
ATOM 5914 O O . GLY A 1 772 ? -28.336 -16.199 43.940 1.00 63.84 772 GLY A O 1
ATOM 5915 N N . SER A 1 773 ? -29.962 -17.782 43.985 1.00 58.84 773 SER A N 1
ATOM 5916 C CA . SER A 1 773 ? -29.454 -18.559 45.127 1.00 58.84 773 SER A CA 1
ATOM 5917 C C . SER A 1 773 ? -28.112 -19.227 44.812 1.00 58.84 773 SER A C 1
ATOM 5919 O O . SER A 1 773 ? -28.022 -19.921 43.785 1.00 58.84 773 SER A O 1
ATOM 5921 N N . GLN A 1 774 ? -27.118 -19.098 45.691 1.00 49.22 774 GLN A N 1
ATOM 5922 C CA . GLN A 1 774 ? -25.851 -19.845 45.610 1.00 49.22 774 GLN A CA 1
ATOM 5923 C C . GLN A 1 774 ? -25.944 -21.323 46.014 1.00 49.22 774 GLN A C 1
ATOM 5925 O O . GLN A 1 774 ? -26.691 -21.687 46.952 1.00 49.22 774 GLN A O 1
#

Foldseek 3Di:
DDDDDDDDDDDDDDDDYDDDDDDDDDDDDDDDDDDDPDPPPPPPPPPPDFFDPVLLVVADFQAADADFPDADPVQVVFDQEDPVLCPQAAAFAQPADKFFDAQQAFFQAWEFEGGPSLSLVLRVQQNQQDPPNNYAYEYEYQDPVRVVSSVVSNVVRPGNCVRYHYDHFDWDHLQCLFQPFGWMQHLLAIAGEGERELTSTHRSNCHNVVVCVVVVHHYHYLDFHTGRLQWGAASVQAIEGECVSCVRVVVDDPVRNQVSCCRHHVHPPYHYAHFDDCLQFVNSHPLQAKADNHNAEIEGEAEDCPAPRNVNNVRRVVVCVVSVVVRHHYFYAHWDQAFVPGHPSFTDGQSLWGNHHQEIETEDAPDRCVVRNVRSVVRCCVRRVRHHYRYGYANVPRVSRHGDNRSMDTHHDSPQDAKEKDWDPPQAPAEAAAQDKDKTFMDIGHHQDWQAKWKFKDQALVPDTPGTQDTRHDPPGMDIGRHFQAWHQRMKMKMWTAHPSGGIYMDMRNYGYTHDHDFDFQDDLAPVPDDADAKAWAWDADPPPDPVPDQDDPDRPDGPDPPDPPDGQRLHADPDLDPDPDPNKDKDPDLAFFTKIKIKDKDQAPDDQLFWQKKKKKWKWAFAQWQAKFKWWQFQVVRATDLLPPHGPDTPDDRPPDHRDIDMDMGMRRDDVPRQQDPRRMIMMMMITGGPGTRGIIITSDMIMTTTGAHDQPQVPPRAQAPVSVVLLVLQAPAPPGATHPSRDPPGDLVRVPPRHRHVVSVVVSVSNHNYDD

Secondary structure (DSSP, 8-state):
--------------------------------------------------S-HHHHTT---SS-SPPPSSPPTTGGGS-SS-GGGGGGSB-SPPPS-EEEPPTTS-EEEEEEE-SSSHHHHHHHHHHHS-TTS--EEEEEESSHHHHHHHHHHHHHHT--GGGEEEEE---S-S-HHHHSPEEEEETTEEEEEEEEESSS-HHHHTHHHHHHHHHT--EEEEEEEE-GGG-EE-TTS-EEEETHHHHH-TTS-HHHHHHHHHHHH---SEEEEPPPPTTT-SS--STTTEEEEETTEEEEEE--TT-TTHHHHHHHHHHHHHHHHTT-EEEEEE-EEEETTEEEEEEE-SSS-EEETTEEEEEE--GGGHHHHHHHHHHHHHH-TTSEEEEEE-TTTGGGS--GGGGEEEEEPP--PPPEEEEEES-SS-EEETT-EEEEEEEEE-SS-EEEEEEEEESSTTS---EEEEEEE-SSSEEEEE--S--EEEEEEEEEEEETTS-EEEEE-SS-EEEE-------BTTTTBS----EEEEEES-HHHHTTT--S----S-----SSTT-----------S----TTSEE-S---TT-EEEEEEEEE--S-GGGEEEEEEEEEEEETTEEEEEEEEEETTTTEEE-SSS-BT---------SS-EEEEEEEE-S-GGGTB-TTSEEEEEEEEEESSTT--EEEEEEEEEEEE--TT--S-SSS-SHHHHHHHHHH---TTSPPPTTSPTT----SS-SSS-SHHHHHHHHHH-----